Protein 5MWW (pdb70)

Solvent-accessible surface area: 5700 Å² total; per-residue (Å²): 112,92,168,67,59,182,121,87,115,50,36,63,29,26,3,50,85,47,6,25,114,44,0,104,166,67,29,4,0,7,92,109,44,0,42,96,108,4,92,92,50,165,34,111,87,110,70,9,80,126,7,44,107,86,0,38,135,74,43,3,130,32,22,51,106,154,94,53,105,109,25,95,157,131,198,221

Sequence (76 aa):
ADKQTHETELTFDQVKEQLTESGKKRGVLTYEEIAERMSSFEIESDQMDEYYEFLGEQGVELISENEETEDLEHHHADKQTHETELTFDQVKEQLTESGKKRGVLTYEEIAERMSSFEIESDQMDEYYEFLGEQGVELISENEETEDLEHHHADKQTHETELTFDQVKEQLTESGKKRGVLTYEEIAERMSSFEIESDQMDEYYEFLGEQGVELISENEETEDLEHHHADKQTHETELTFDQVKEQLTESGKKRGVLTYEEIAERMSSFEIESDQMDEYYEFLGEQGVELISENEETEDLEHHHADKQTHETELTFDQVKEQLTESGKKRGVLTYEEIAERMSSFEIESDQMDEYYEFLGEQGVELISENEETEDLEHHHADKQTHETELTFDQVKEQLTESGKKRGVLTYEEIAERMSSFEIESDQMDEYYEFLGEQGVELISENEETEDLEHHHADKQTHETELTFDQVKEQLTESGKKRGVLTYEEIAERMSSFEIESDQMDEYYEFLGEQGVELISENEETEDLEHHHADKQTHETELTFDQVKEQLTESGKKRGVLTYEEIAERMSSFEIESDQMDEYYEFLGEQGVELISENEETEDLEHHHADKQTHETELTFDQVKEQLTESGKKRGVLTYEEIAERMSSFEIESDQMDEYYEFLGEQGVELISENEETEDLEHHHADKQTHETELTFDQVKEQLTESGKKRGVLTYEEIAERMSSFEIESDQMDEYYEFLGEQGVELISENEETEDLEHHHADKQTHETELTFDQVKEQLTESGKKRGVLTYEEIAERMSSFEIESDQMDEYYEFLGEQGVELISENEETEDLEHHHADKQTHETELTFDQVKEQLTESGKKRGVLTYEEIAERMSSFEIESDQMDEYYEFLGEQGVELISENEETEDLEHHHADKQTHETELTFDQVKEQLTESGKKRGVLTYEEIAERMSSFEIESDQMDEYYEFLGEQGVELISENEETEDLEHHHADKQTHETELTFDQVKEQLTESGKKRGVLTYEEIAERMSSFEIESDQMDEYYEFLGEQGVELISENEETEDLEHHHADKQTHETELTFDQVKEQLTESGKKRGVLTYEEIAERMSSFEIESDQMDEYYEFLGEQGVELISENEETEDLEHHHADKQTHETELTFDQVKEQLTESGKKRGVLTYEEIAERMSSFEIESDQMDEYYEFLGEQGVELISENEETEDLEHHHADKQTHETELTFDQVKEQLTESGKKRGVLTYEEIAERMSSFEIESDQMDEYYEFLGEQGVELISENEETEDLEHHHADKQTHETELTFDQVKEQLTESGKKRGVLTYEEIAERMSSFEIESDQMDEYYEFLGEQGVELISENEETEDLEHHHADKQTHETELTFDQVKEQLTESGKKRGVLTYEEIAERMSSFEIESDQMDEYYEFLGEQGVELISENEETEDLEHHHADKQTHETELTFDQVKEQLTESGKKRGVLTYEEIAERMSSFEIESDQMDEYYEFLGEQGVELISENEETEDLEHHH

Foldseek 3Di:
DPFADPDPAGDPVVLLVVQLVVQVVQLEAELVVNVVNCVVDDDDVVNVVVSCVVSVVNGGHYDNVVDDPSPVVPPD

InterPro domains:
  IPR000943 RNA polymerase sigma-70 [PR00046] (162-175)
  IPR000943 RNA polymerase sigma-70 [PR00046] (186-194)
  IPR000943 RNA polymerase sigma-70 [PR00046] (310-322)
  IPR000943 RNA polymerase sigma-70 [PR00046] (331-346)
  IPR000943 RNA polymerase sigma-70 [PR00046] (346-357)
  IPR000943 RNA polymerase sigma-70 [PS00715] (162-175)
  IPR000943 RNA polymerase sigma-70 [PS00716] (331-357)
  IPR007127 RNA polymerase sigma factor 70, region 1.1 [PF03979] (14-83)
  IPR007624 RNA polymerase sigma-70 region 3 [PF04539] (217-293)
  IPR007627 RNA polymerase sigma-70 region 2 [PF04542] (138-208)
  IPR007630 RNA polymerase sigma-70 region 4 [PF04545] (306-359)
  IPR009042 RNA polymerase sigma-70 region 1.2 [PF00140] (100-133)
  IPR012760 RNA polymerase sigma factor RpoD, C-terminal [TIGR02393] (135-370)
  IPR013324 RNA polymerase sigma factor, region 3/4-like [SSF88659] (211-284)
  IPR013324 RNA polymerase sigma factor, region 3/4-like [SSF88659] (268-369)
  IPR013325 RNA polymerase sigma factor, region 2 [SSF88946] (99-208)
  IPR014284 RNA polymerase sigma-70-like domain [TIGR02937] (136-359)
  IPR028630 RNA polymerase sigma factor RpoD [MF_00963] (7-371)
  IPR036388 Winged helix-like DNA-binding domain superfamily [G3DSA:1.10.10.10] (211-287)
  IPR036388 Winged helix-like DNA-binding domain superfamily [G3DSA:1.10.10.10] (288-371)

Radius of gyration: 12.38 Å; Cα contacts (8 Å, |Δi|>4): 72; chains: 1; bounding box: 32×29×22 Å

Structure (mmCIF, N/CA/C/O backbone):
data_5MWW
#
_entry.id   5MWW
#
loop_
_atom_site.group_PDB
_atom_site.id
_atom_site.type_symbol
_atom_site.label_atom_id
_atom_site.label_alt_id
_atom_site.label_comp_id
_atom_site.label_asym_id
_atom_site.label_entity_id
_atom_site.label_seq_id
_atom_site.pdbx_PDB_ins_code
_atom_site.Cartn_x
_atom_site.Cartn_y
_atom_site.Cartn_z
_atom_site.occupancy
_atom_site.B_iso_or_equiv
_atom_site.auth_seq_id
_atom_site.auth_comp_id
_atom_site.auth_asym_id
_atom_site.auth_atom_id
_atom_site.pdbx_PDB_model_num
ATOM 1 N N . ALA A 1 1 ? -14.130 3.975 -6.288 1.00 0.00 1 ALA A N 1
ATOM 2 C CA . ALA A 1 1 ? -14.279 5.403 -6.552 1.00 0.00 1 ALA A CA 1
ATOM 3 C C . ALA A 1 1 ? -15.166 6.073 -5.482 1.00 0.00 1 ALA A C 1
ATOM 4 O O . ALA A 1 1 ? -15.737 7.154 -5.720 1.00 0.00 1 ALA A O 1
ATOM 13 N N . ASP A 1 2 ? -15.240 5.480 -4.294 1.00 0.00 2 ASP A N 1
ATOM 14 C CA . ASP A 1 2 ? -16.086 6.015 -3.226 1.00 0.00 2 ASP A CA 1
ATOM 15 C C . ASP A 1 2 ? -15.285 7.049 -2.483 1.00 0.00 2 ASP A C 1
ATOM 16 O O . ASP A 1 2 ? -14.421 6.703 -1.693 1.00 0.00 2 ASP A O 1
ATOM 25 N N . LYS A 1 3 ? -15.574 8.301 -2.785 1.00 0.00 3 LYS A N 1
ATOM 26 C CA . LYS A 1 3 ? -14.803 9.479 -2.355 1.00 0.00 3 LYS A CA 1
ATOM 27 C C . LYS A 1 3 ? -14.463 9.548 -0.863 1.00 0.00 3 LYS A C 1
ATOM 28 O O . LYS A 1 3 ? -15.182 9.037 -0.012 1.00 0.00 3 LYS A O 1
ATOM 47 N N . GLN A 1 4 ? -13.361 10.208 -0.576 1.00 0.00 4 GLN A N 1
ATOM 48 C CA . GLN A 1 4 ? -12.884 10.379 0.777 1.00 0.00 4 GLN A CA 1
ATOM 49 C C . GLN A 1 4 ? -13.562 11.625 1.365 1.00 0.00 4 GLN A C 1
ATOM 50 O O . GLN A 1 4 ? -14.261 12.346 0.636 1.00 0.00 4 GLN A O 1
ATOM 64 N N . THR A 1 5 ? -13.367 11.899 2.630 1.00 0.00 5 THR A N 1
ATOM 65 C CA . THR A 1 5 ? -13.984 13.057 3.212 1.00 0.00 5 THR A CA 1
ATOM 66 C C . THR A 1 5 ? -13.084 14.284 3.010 1.00 0.00 5 THR A C 1
ATOM 67 O O . THR A 1 5 ? -11.934 14.160 2.533 1.00 0.00 5 THR A O 1
ATOM 78 N N . HIS A 1 6 ? -13.572 15.448 3.392 1.00 0.00 6 HIS A N 1
ATOM 79 C CA . HIS A 1 6 ? -12.821 16.683 3.235 1.00 0.00 6 HIS A CA 1
ATOM 80 C C . HIS A 1 6 ? -11.678 16.737 4.266 1.00 0.00 6 HIS A C 1
ATOM 81 O O . HIS A 1 6 ? -10.649 17.383 4.046 1.00 0.00 6 HIS A O 1
ATOM 95 N N . GLU A 1 7 ? -11.841 15.995 5.354 1.00 0.00 7 GLU A N 1
ATOM 96 C CA . GLU A 1 7 ? -10.863 15.965 6.461 1.00 0.00 7 GLU A CA 1
ATOM 97 C C . GLU A 1 7 ? -9.697 15.044 6.118 1.00 0.00 7 GLU A C 1
ATOM 98 O O . GLU A 1 7 ? -8.831 14.774 6.956 1.00 0.00 7 GLU A O 1
ATOM 110 N N . THR A 1 8 ? -9.716 14.555 4.896 1.00 0.00 8 THR A N 1
ATOM 111 C CA . THR A 1 8 ? -8.712 13.663 4.345 1.00 0.00 8 THR A CA 1
ATOM 112 C C . THR A 1 8 ? -8.854 12.241 4.936 1.00 0.00 8 THR A C 1
ATOM 113 O O . THR A 1 8 ? -7.984 11.387 4.795 1.00 0.00 8 THR A O 1
ATOM 124 N N . GLU A 1 9 ? -9.985 11.990 5.548 1.00 0.00 9 GLU A N 1
ATOM 125 C CA . GLU A 1 9 ? -10.290 10.681 6.046 1.00 0.00 9 GLU A CA 1
ATOM 126 C C . GLU A 1 9 ? -10.839 9.895 4.900 1.00 0.00 9 GLU A C 1
ATOM 127 O O . GLU A 1 9 ? -11.840 10.273 4.286 1.00 0.00 9 GLU A O 1
ATOM 139 N N . LEU A 1 10 ? -10.188 8.845 4.576 1.00 0.00 10 LEU A N 1
ATOM 140 C CA . LEU A 1 10 ? -10.520 8.150 3.396 1.00 0.00 10 LEU A CA 1
ATOM 141 C C . LEU A 1 10 ? -11.349 6.949 3.715 1.00 0.00 10 LEU A C 1
ATOM 142 O O . LEU A 1 10 ? -11.542 6.597 4.885 1.00 0.00 10 LEU A O 1
ATOM 158 N N . THR A 1 11 ? -11.845 6.337 2.700 1.00 0.00 11 THR A N 1
ATOM 159 C CA . THR A 1 11 ? -12.602 5.149 2.846 1.00 0.00 11 THR A CA 1
ATOM 160 C C . THR A 1 11 ? -11.714 3.985 2.502 1.00 0.00 11 THR A C 1
ATOM 161 O O . THR A 1 11 ? -10.572 4.189 2.081 1.00 0.00 11 THR A O 1
ATOM 172 N N . PHE A 1 12 ? -12.222 2.784 2.664 1.00 0.00 12 PHE A N 1
ATOM 173 C CA . PHE A 1 12 ? -11.470 1.596 2.338 1.00 0.00 12 PHE A CA 1
ATOM 174 C C . PHE A 1 12 ? -11.085 1.616 0.871 1.00 0.00 12 PHE A C 1
ATOM 175 O O . PHE A 1 12 ? -9.972 1.295 0.469 1.00 0.00 12 PHE A O 1
ATOM 192 N N . ASP A 1 13 ? -12.031 2.113 0.123 1.00 0.00 13 ASP A N 1
ATOM 193 C CA . ASP A 1 13 ? -11.888 2.329 -1.286 1.00 0.00 13 ASP A CA 1
ATOM 194 C C . ASP A 1 13 ? -10.851 3.352 -1.600 1.00 0.00 13 ASP A C 1
ATOM 195 O O . ASP A 1 13 ? -10.021 3.151 -2.476 1.00 0.00 13 ASP A O 1
ATOM 204 N N . GLN A 1 14 ? -10.833 4.404 -0.825 1.00 0.00 14 GLN A N 1
ATOM 205 C CA . GLN A 1 14 ? -9.936 5.492 -1.090 1.00 0.00 14 GLN A CA 1
ATOM 206 C C . GLN A 1 14 ? -8.551 5.124 -0.709 1.00 0.00 14 GLN A C 1
ATOM 207 O O . GLN A 1 14 ? -7.585 5.550 -1.328 1.00 0.00 14 GLN A O 1
ATOM 221 N N . VAL A 1 15 ? -8.453 4.342 0.330 1.00 0.00 15 VAL A N 1
ATOM 222 C CA . VAL A 1 15 ? -7.190 3.919 0.814 1.00 0.00 15 VAL A CA 1
ATOM 223 C C . VAL A 1 15 ? -6.634 2.947 -0.177 1.00 0.00 15 VAL A C 1
ATOM 224 O O . VAL A 1 15 ? -5.444 2.967 -0.492 1.00 0.00 15 VAL A O 1
ATOM 237 N N . LYS A 1 16 ? -7.491 2.116 -0.690 1.00 0.00 16 LYS A N 1
ATOM 238 C CA . LYS A 1 16 ? -7.138 1.250 -1.757 1.00 0.00 16 LYS A CA 1
ATOM 239 C C . LYS A 1 16 ? -6.609 2.060 -2.907 1.00 0.00 16 LYS A C 1
ATOM 240 O O . LYS A 1 16 ? -5.538 1.787 -3.383 1.00 0.00 16 LYS A O 1
ATOM 259 N N . GLU A 1 17 ? -7.324 3.091 -3.297 1.00 0.00 17 GLU A N 1
ATOM 260 C CA . GLU A 1 17 ? -6.859 3.943 -4.361 1.00 0.00 17 GLU A CA 1
ATOM 261 C C . GLU A 1 17 ? -5.531 4.658 -4.036 1.00 0.00 17 GLU A C 1
ATOM 262 O O . GLU A 1 17 ? -4.746 4.915 -4.958 1.00 0.00 17 GLU A O 1
ATOM 274 N N . GLN A 1 18 ? -5.241 4.941 -2.726 1.00 0.00 18 GLN A N 1
ATOM 275 C CA . GLN A 1 18 ? -4.008 5.642 -2.380 1.00 0.00 18 GLN A CA 1
ATOM 276 C C . GLN A 1 18 ? -2.858 4.724 -2.612 1.00 0.00 18 GLN A C 1
ATOM 277 O O . GLN A 1 18 ? -1.930 5.022 -3.357 1.00 0.00 18 GLN A O 1
ATOM 291 N N . LEU A 1 19 ? -2.986 3.580 -2.026 1.00 0.00 19 LEU A N 1
ATOM 292 C CA . LEU A 1 19 ? -2.011 2.562 -2.042 1.00 0.00 19 LEU A CA 1
ATOM 293 C C . LEU A 1 19 ? -1.790 2.033 -3.436 1.00 0.00 19 LEU A C 1
ATOM 294 O O . LEU A 1 19 ? -0.665 1.724 -3.819 1.00 0.00 19 LEU A O 1
ATOM 310 N N . THR A 1 20 ? -2.860 1.987 -4.195 1.00 0.00 20 THR A N 1
ATOM 311 C CA . THR A 1 20 ? -2.790 1.598 -5.564 1.00 0.00 20 THR A CA 1
ATOM 312 C C . THR A 1 20 ? -1.873 2.529 -6.319 1.00 0.00 20 THR A C 1
ATOM 313 O O . THR A 1 20 ? -0.895 2.081 -6.891 1.00 0.00 20 THR A O 1
ATOM 324 N N . GLU A 1 21 ? -2.114 3.815 -6.191 1.00 0.00 21 GLU A N 1
ATOM 325 C CA . GLU A 1 21 ? -1.375 4.815 -6.938 1.00 0.00 21 GLU A CA 1
ATOM 326 C C . GLU A 1 21 ? 0.094 4.795 -6.545 1.00 0.00 21 GLU A C 1
ATOM 327 O O . GLU A 1 21 ? 0.987 4.835 -7.397 1.00 0.00 21 GLU A O 1
ATOM 339 N N . SER A 1 22 ? 0.317 4.680 -5.255 1.00 0.00 22 SER A N 1
ATOM 340 C CA . SER A 1 22 ? 1.657 4.636 -4.704 1.00 0.00 22 SER A CA 1
ATOM 341 C C . SER A 1 22 ? 2.417 3.433 -5.267 1.00 0.00 22 SER A C 1
ATOM 342 O O . SER A 1 22 ? 3.531 3.572 -5.787 1.00 0.00 22 SER A O 1
ATOM 350 N N . GLY A 1 23 ? 1.779 2.272 -5.231 1.00 0.00 23 GLY A N 1
ATOM 351 C CA . GLY A 1 23 ? 2.370 1.061 -5.738 1.00 0.00 23 GLY A CA 1
ATOM 352 C C . GLY A 1 23 ? 2.629 1.136 -7.224 1.00 0.00 23 GLY A C 1
ATOM 353 O O . GLY A 1 23 ? 3.607 0.614 -7.706 1.00 0.00 23 GLY A O 1
ATOM 357 N N . LYS A 1 24 ? 1.732 1.797 -7.926 1.00 0.00 24 LYS A N 1
ATOM 358 C CA . LYS A 1 24 ? 1.849 1.994 -9.372 1.00 0.00 24 LYS A CA 1
ATOM 359 C C . LYS A 1 24 ? 3.054 2.858 -9.736 1.00 0.00 24 LYS A C 1
ATOM 360 O O . LYS A 1 24 ? 3.677 2.665 -10.779 1.00 0.00 24 LYS A O 1
ATOM 379 N N . LYS A 1 25 ? 3.383 3.807 -8.881 1.00 0.00 25 LYS A N 1
ATOM 380 C CA . LYS A 1 25 ? 4.528 4.678 -9.086 1.00 0.00 25 LYS A CA 1
ATOM 381 C C . LYS A 1 25 ? 5.821 3.948 -8.798 1.00 0.00 25 LYS A C 1
ATOM 382 O O . LYS A 1 25 ? 6.818 4.090 -9.510 1.00 0.00 25 LYS A O 1
ATOM 401 N N . ARG A 1 26 ? 5.789 3.171 -7.755 1.00 0.00 26 ARG A N 1
ATOM 402 C CA . ARG A 1 26 ? 6.979 2.498 -7.258 1.00 0.00 26 ARG A CA 1
ATOM 403 C C . ARG A 1 26 ? 7.267 1.211 -7.999 1.00 0.00 26 ARG A C 1
ATOM 404 O O . ARG A 1 26 ? 8.399 0.930 -8.395 1.00 0.00 26 ARG A O 1
ATOM 425 N N . GLY A 1 27 ? 6.214 0.439 -8.162 1.00 0.00 27 GLY A N 1
ATOM 426 C CA . GLY A 1 27 ? 6.286 -0.866 -8.734 1.00 0.00 27 GLY A CA 1
ATOM 427 C C . GLY A 1 27 ? 6.297 -1.880 -7.628 1.00 0.00 27 GLY A C 1
ATOM 428 O O . GLY A 1 27 ? 6.499 -3.083 -7.852 1.00 0.00 27 GLY A O 1
ATOM 432 N N . VAL A 1 28 ? 6.035 -1.398 -6.420 1.00 0.00 28 VAL A N 1
ATOM 433 C CA . VAL A 1 28 ? 6.136 -2.210 -5.253 1.00 0.00 28 VAL A CA 1
ATOM 434 C C . VAL A 1 28 ? 5.438 -1.553 -4.077 1.00 0.00 28 VAL A C 1
ATOM 435 O O . VAL A 1 28 ? 5.214 -0.338 -4.078 1.00 0.00 28 VAL A O 1
ATOM 448 N N . LEU A 1 29 ? 5.061 -2.377 -3.128 1.00 0.00 29 LEU A N 1
ATOM 449 C CA . LEU A 1 29 ? 4.490 -1.978 -1.868 1.00 0.00 29 LEU A CA 1
ATOM 450 C C . LEU A 1 29 ? 4.800 -3.045 -0.836 1.00 0.00 29 LEU A C 1
ATOM 451 O O . LEU A 1 29 ? 4.669 -4.223 -1.129 1.00 0.00 29 LEU A O 1
ATOM 467 N N . THR A 1 30 ? 5.266 -2.652 0.315 1.00 0.00 30 THR A N 1
ATOM 468 C CA . THR A 1 30 ? 5.422 -3.579 1.416 1.00 0.00 30 THR A CA 1
ATOM 469 C C . THR A 1 30 ? 4.038 -3.922 2.008 1.00 0.00 30 THR A C 1
ATOM 470 O O . THR A 1 30 ? 3.145 -3.069 2.036 1.00 0.00 30 THR A O 1
ATOM 481 N N . TYR A 1 31 ? 3.867 -5.150 2.476 1.00 0.00 31 TYR A N 1
ATOM 482 C CA . TYR A 1 31 ? 2.582 -5.595 3.041 1.00 0.00 31 TYR A CA 1
ATOM 483 C C . TYR A 1 31 ? 2.141 -4.756 4.211 1.00 0.00 31 TYR A C 1
ATOM 484 O O . TYR A 1 31 ? 0.961 -4.419 4.329 1.00 0.00 31 TYR A O 1
ATOM 502 N N . GLU A 1 32 ? 3.070 -4.376 5.051 1.00 0.00 32 GLU A N 1
ATOM 503 C CA . GLU A 1 32 ? 2.687 -3.707 6.253 1.00 0.00 32 GLU A CA 1
ATOM 504 C C . GLU A 1 32 ? 2.332 -2.233 6.027 1.00 0.00 32 GLU A C 1
ATOM 505 O O . GLU A 1 32 ? 1.541 -1.676 6.773 1.00 0.00 32 GLU A O 1
ATOM 517 N N . GLU A 1 33 ? 2.823 -1.620 4.945 1.00 0.00 33 GLU A N 1
ATOM 518 C CA . GLU A 1 33 ? 2.442 -0.236 4.680 1.00 0.00 33 GLU A CA 1
ATOM 519 C C . GLU A 1 33 ? 1.032 -0.241 4.104 1.00 0.00 33 GLU A C 1
ATOM 520 O O . GLU A 1 33 ? 0.276 0.727 4.219 1.00 0.00 33 GLU A O 1
ATOM 532 N N . ILE A 1 34 ? 0.687 -1.368 3.502 1.00 0.00 34 ILE A N 1
ATOM 533 C CA . ILE A 1 34 ? -0.627 -1.598 2.985 1.00 0.00 34 ILE A CA 1
ATOM 534 C C . ILE A 1 34 ? -1.588 -1.831 4.138 1.00 0.00 34 ILE A C 1
ATOM 535 O O . ILE A 1 34 ? -2.667 -1.238 4.194 1.00 0.00 34 ILE A O 1
ATOM 551 N N . ALA A 1 35 ? -1.154 -2.637 5.128 1.00 0.00 35 ALA A N 1
ATOM 552 C CA . ALA A 1 35 ? -1.932 -2.994 6.298 1.00 0.00 35 ALA A CA 1
ATOM 553 C C . ALA A 1 35 ? -2.133 -1.797 7.198 1.00 0.00 35 ALA A C 1
ATOM 554 O O . ALA A 1 35 ? -3.156 -1.665 7.872 1.00 0.00 35 ALA A O 1
ATOM 561 N N . GLU A 1 36 ? -1.144 -0.923 7.163 1.00 0.00 36 GLU A N 1
ATOM 562 C CA . GLU A 1 36 ? -1.036 0.262 7.984 1.00 0.00 36 GLU A CA 1
ATOM 563 C C . GLU A 1 36 ? -2.236 1.146 7.797 1.00 0.00 36 GLU A C 1
ATOM 564 O O . GLU A 1 36 ? -2.915 1.506 8.747 1.00 0.00 36 GLU A O 1
ATOM 576 N N . ARG A 1 37 ? -2.508 1.464 6.559 1.00 0.00 37 ARG A N 1
ATOM 577 C CA . ARG A 1 37 ? -3.587 2.351 6.205 1.00 0.00 37 ARG A CA 1
ATOM 578 C C . ARG A 1 37 ? -4.940 1.664 6.396 1.00 0.00 37 ARG A C 1
ATOM 579 O O . ARG A 1 37 ? -5.940 2.299 6.699 1.00 0.00 37 ARG A O 1
ATOM 600 N N . MET A 1 38 ? -4.942 0.343 6.296 1.00 0.00 38 MET A N 1
ATOM 601 C CA . MET A 1 38 ? -6.178 -0.430 6.419 1.00 0.00 38 MET A CA 1
ATOM 602 C C . MET A 1 38 ? -6.524 -0.670 7.870 1.00 0.00 38 MET A C 1
ATOM 603 O O . MET A 1 38 ? -7.568 -1.220 8.184 1.00 0.00 38 MET A O 1
ATOM 617 N N . SER A 1 39 ? -5.661 -0.209 8.752 1.00 0.00 39 SER A N 1
ATOM 618 C CA . SER A 1 39 ? -5.842 -0.347 10.181 1.00 0.00 39 SER A CA 1
ATOM 619 C C . SER A 1 39 ? -6.943 0.628 10.652 1.00 0.00 39 SER A C 1
ATOM 620 O O . SER A 1 39 ? -7.447 0.550 11.775 1.00 0.00 39 SER A O 1
ATOM 628 N N . SER A 1 40 ? -7.321 1.548 9.764 1.00 0.00 40 SER A N 1
ATOM 629 C CA . SER A 1 40 ? -8.410 2.450 10.023 1.00 0.00 40 SER A CA 1
ATOM 630 C C . SER A 1 40 ? -9.739 1.697 9.882 1.00 0.00 40 SER A C 1
ATOM 631 O O . SER A 1 40 ? -10.780 2.101 10.422 1.00 0.00 40 SER A O 1
ATOM 639 N N . PHE A 1 41 ? -9.682 0.610 9.149 1.00 0.00 41 PHE A N 1
ATOM 640 C CA . PHE A 1 41 ? -10.818 -0.247 8.895 1.00 0.00 41 PHE A CA 1
ATOM 641 C C . PHE A 1 41 ? -10.560 -1.582 9.557 1.00 0.00 41 PHE A C 1
ATOM 642 O O . PHE A 1 41 ? -9.569 -1.739 10.273 1.00 0.00 41 PHE A O 1
ATOM 659 N N . GLU A 1 42 ? -11.422 -2.527 9.332 1.00 0.00 42 GLU A N 1
ATOM 660 C CA . GLU A 1 42 ? -11.221 -3.858 9.838 1.00 0.00 42 GLU A CA 1
ATOM 661 C C . GLU A 1 42 ? -11.049 -4.796 8.666 1.00 0.00 42 GLU A C 1
ATOM 662 O O . GLU A 1 42 ? -12.022 -5.338 8.136 1.00 0.00 42 GLU A O 1
ATOM 674 N N . ILE A 1 43 ? -9.835 -4.926 8.210 1.00 0.00 43 ILE A N 1
ATOM 675 C CA . ILE A 1 43 ? -9.552 -5.705 7.043 1.00 0.00 43 ILE A CA 1
ATOM 676 C C . ILE A 1 43 ? -8.688 -6.893 7.398 1.00 0.00 43 ILE A C 1
ATOM 677 O O . ILE A 1 43 ? -7.553 -6.746 7.851 1.00 0.00 43 ILE A O 1
ATOM 693 N N . GLU A 1 44 ? -9.237 -8.040 7.193 1.00 0.00 44 GLU A N 1
ATOM 694 C CA . GLU A 1 44 ? -8.563 -9.300 7.414 1.00 0.00 44 GLU A CA 1
ATOM 695 C C . GLU A 1 44 ? -7.605 -9.608 6.284 1.00 0.00 44 GLU A C 1
ATOM 696 O O . GLU A 1 44 ? -7.685 -9.011 5.196 1.00 0.00 44 GLU A O 1
ATOM 708 N N . SER A 1 45 ? -6.744 -10.556 6.535 1.00 0.00 45 SER A N 1
ATOM 709 C CA . SER A 1 45 ? -5.766 -11.033 5.596 1.00 0.00 45 SER A CA 1
ATOM 710 C C . SER A 1 45 ? -6.438 -11.559 4.317 1.00 0.00 45 SER A C 1
ATOM 711 O O . SER A 1 45 ? -5.933 -11.363 3.220 1.00 0.00 45 SER A O 1
ATOM 719 N N . ASP A 1 46 ? -7.601 -12.180 4.482 1.00 0.00 46 ASP A N 1
ATOM 720 C CA . ASP A 1 46 ? -8.420 -12.678 3.366 1.00 0.00 46 ASP A CA 1
ATOM 721 C C . ASP A 1 46 ? -8.788 -11.551 2.424 1.00 0.00 46 ASP A C 1
ATOM 722 O O . ASP A 1 46 ? -8.687 -11.676 1.204 1.00 0.00 46 ASP A O 1
ATOM 731 N N . GLN A 1 47 ? -9.201 -10.445 3.000 1.00 0.00 47 GLN A N 1
ATOM 732 C CA . GLN A 1 47 ? -9.638 -9.288 2.240 1.00 0.00 47 GLN A CA 1
ATOM 733 C C . GLN A 1 47 ? -8.417 -8.611 1.648 1.00 0.00 47 GLN A C 1
ATOM 734 O O . GLN A 1 47 ? -8.437 -8.130 0.517 1.00 0.00 47 GLN A O 1
ATOM 748 N N . MET A 1 48 ? -7.347 -8.581 2.440 1.00 0.00 48 MET A N 1
ATOM 749 C CA . MET A 1 48 ? -6.072 -8.044 2.001 1.00 0.00 48 MET A CA 1
ATOM 750 C C . MET A 1 48 ? -5.563 -8.783 0.769 1.00 0.00 48 MET A C 1
ATOM 751 O O . MET A 1 48 ? -5.084 -8.162 -0.152 1.00 0.00 48 MET A O 1
ATOM 765 N N . ASP A 1 49 ? -5.695 -10.109 0.779 1.00 0.00 49 ASP A N 1
ATOM 766 C CA . ASP A 1 49 ? -5.301 -11.004 -0.348 1.00 0.00 49 ASP A CA 1
ATOM 767 C C . ASP A 1 49 ? -5.953 -10.556 -1.632 1.00 0.00 49 ASP A C 1
ATOM 768 O O . ASP A 1 49 ? -5.299 -10.444 -2.668 1.00 0.00 49 ASP A O 1
ATOM 777 N N . GLU A 1 50 ? -7.240 -10.263 -1.544 1.00 0.00 50 GLU A N 1
ATOM 778 C CA . GLU A 1 50 ? -8.007 -9.768 -2.673 1.00 0.00 50 GLU A CA 1
ATOM 779 C C . GLU A 1 50 ? -7.401 -8.465 -3.197 1.00 0.00 50 GLU A C 1
ATOM 780 O O . GLU A 1 50 ? -7.316 -8.243 -4.405 1.00 0.00 50 GLU A O 1
ATOM 792 N N . TYR A 1 51 ? -6.992 -7.599 -2.282 1.00 0.00 51 TYR A N 1
ATOM 793 C CA . TYR A 1 51 ? -6.343 -6.360 -2.655 1.00 0.00 51 TYR A CA 1
ATOM 794 C C . TYR A 1 51 ? -4.944 -6.640 -3.219 1.00 0.00 51 TYR A C 1
ATOM 795 O O . TYR A 1 51 ? -4.520 -5.979 -4.163 1.00 0.00 51 TYR A O 1
ATOM 813 N N . TYR A 1 52 ? -4.226 -7.602 -2.655 1.00 0.00 52 TYR A N 1
ATOM 814 C CA . TYR A 1 52 ? -2.879 -7.942 -3.110 1.00 0.00 52 TYR A CA 1
ATOM 815 C C . TYR A 1 52 ? -2.909 -8.432 -4.531 1.00 0.00 52 TYR A C 1
ATOM 816 O O . TYR A 1 52 ? -2.077 -8.055 -5.356 1.00 0.00 52 TYR A O 1
ATOM 834 N N . GLU A 1 53 ? -3.916 -9.243 -4.821 1.00 0.00 53 GLU A N 1
ATOM 835 C CA . GLU A 1 53 ? -4.150 -9.776 -6.135 1.00 0.00 53 GLU A CA 1
ATOM 836 C C . GLU A 1 53 ? -4.432 -8.629 -7.089 1.00 0.00 53 GLU A C 1
ATOM 837 O O . GLU A 1 53 ? -3.852 -8.554 -8.176 1.00 0.00 53 GLU A O 1
ATOM 849 N N . PHE A 1 54 ? -5.294 -7.717 -6.642 1.00 0.00 54 PHE A N 1
ATOM 850 C CA . PHE A 1 54 ? -5.643 -6.536 -7.382 1.00 0.00 54 PHE A CA 1
ATOM 851 C C . PHE A 1 54 ? -4.387 -5.749 -7.752 1.00 0.00 54 PHE A C 1
ATOM 852 O O . PHE A 1 54 ? -4.146 -5.471 -8.926 1.00 0.00 54 PHE A O 1
ATOM 869 N N . LEU A 1 55 ? -3.591 -5.426 -6.745 1.00 0.00 55 LEU A N 1
ATOM 870 C CA . LEU A 1 55 ? -2.357 -4.673 -6.914 1.00 0.00 55 LEU A CA 1
ATOM 871 C C . LEU A 1 55 ? -1.400 -5.353 -7.882 1.00 0.00 55 LEU A C 1
ATOM 872 O O . LEU A 1 55 ? -0.822 -4.706 -8.775 1.00 0.00 55 LEU A O 1
ATOM 888 N N . GLY A 1 56 ? -1.265 -6.660 -7.691 1.00 0.00 56 GLY A N 1
ATOM 889 C CA . GLY A 1 56 ? -0.420 -7.468 -8.548 1.00 0.00 56 GLY A CA 1
ATOM 890 C C . GLY A 1 56 ? -0.846 -7.368 -9.987 1.00 0.00 56 GLY A C 1
ATOM 891 O O . GLY A 1 56 ? -0.006 -7.208 -10.878 1.00 0.00 56 GLY A O 1
ATOM 895 N N . GLU A 1 57 ? -2.144 -7.411 -10.211 1.00 0.00 57 GLU A N 1
ATOM 896 C CA . GLU A 1 57 ? -2.692 -7.313 -11.521 1.00 0.00 57 GLU A CA 1
ATOM 897 C C . GLU A 1 57 ? -2.505 -5.952 -12.167 1.00 0.00 57 GLU A C 1
ATOM 898 O O . GLU A 1 57 ? -2.433 -5.846 -13.393 1.00 0.00 57 GLU A O 1
ATOM 910 N N . GLN A 1 58 ? -2.445 -4.898 -11.353 1.00 0.00 58 GLN A N 1
ATOM 911 C CA . GLN A 1 58 ? -2.286 -3.544 -11.872 1.00 0.00 58 GLN A CA 1
ATOM 912 C C . GLN A 1 58 ? -0.821 -3.304 -12.210 1.00 0.00 58 GLN A C 1
ATOM 913 O O . GLN A 1 58 ? -0.507 -2.690 -13.215 1.00 0.00 58 GLN A O 1
ATOM 927 N N . GLY A 1 59 ? 0.049 -3.714 -11.335 1.00 0.00 59 GLY A N 1
ATOM 928 C CA . GLY A 1 59 ? 1.467 -3.641 -11.612 1.00 0.00 59 GLY A CA 1
ATOM 929 C C . GLY A 1 59 ? 2.262 -3.286 -10.391 1.00 0.00 59 GLY A C 1
ATOM 930 O O . GLY A 1 59 ? 3.142 -2.430 -10.438 1.00 0.00 59 GLY A O 1
ATOM 934 N N . VAL A 1 60 ? 1.943 -3.928 -9.290 1.00 0.00 60 VAL A N 1
ATOM 935 C CA . VAL A 1 60 ? 2.600 -3.665 -8.033 1.00 0.00 60 VAL A CA 1
ATOM 936 C C . VAL A 1 60 ? 3.009 -4.981 -7.412 1.00 0.00 60 VAL A C 1
ATOM 937 O O . VAL A 1 60 ? 2.181 -5.874 -7.250 1.00 0.00 60 VAL A O 1
ATOM 950 N N . GLU A 1 61 ? 4.265 -5.110 -7.099 1.00 0.00 61 GLU A N 1
ATOM 951 C CA . GLU A 1 61 ? 4.739 -6.273 -6.399 1.00 0.00 61 GLU A CA 1
ATOM 952 C C . GLU A 1 61 ? 4.673 -6.010 -4.922 1.00 0.00 61 GLU A C 1
ATOM 953 O O . GLU A 1 61 ? 5.067 -4.939 -4.466 1.00 0.00 61 GLU A O 1
ATOM 965 N N . LEU A 1 62 ? 4.132 -6.919 -4.178 1.00 0.00 62 LEU A N 1
ATOM 966 C CA . LEU A 1 62 ? 4.057 -6.723 -2.771 1.00 0.00 62 LEU A CA 1
ATOM 967 C C . LEU A 1 62 ? 5.208 -7.427 -2.070 1.00 0.00 62 LEU A C 1
ATOM 968 O O . LEU A 1 62 ? 5.262 -8.664 -2.036 1.00 0.00 62 LEU A O 1
ATOM 984 N N . ILE A 1 63 ? 6.139 -6.648 -1.557 1.00 0.00 63 ILE A N 1
ATOM 985 C CA . ILE A 1 63 ? 7.242 -7.187 -0.774 1.00 0.00 63 ILE A CA 1
ATOM 986 C C . ILE A 1 63 ? 6.850 -7.204 0.688 1.00 0.00 63 ILE A C 1
ATOM 987 O O . ILE A 1 63 ? 5.788 -6.695 1.046 1.00 0.00 63 ILE A O 1
ATOM 1003 N N . SER A 1 64 ? 7.681 -7.762 1.527 1.00 0.00 64 SER A N 1
ATOM 1004 C CA . SER A 1 64 ? 7.352 -7.865 2.918 1.00 0.00 64 SER A CA 1
ATOM 1005 C C . SER A 1 64 ? 7.472 -6.500 3.625 1.00 0.00 64 SER A C 1
ATOM 1006 O O . SER A 1 64 ? 6.480 -5.781 3.785 1.00 0.00 64 SER A O 1
ATOM 1014 N N . GLU A 1 65 ? 8.685 -6.172 3.991 1.00 0.00 65 GLU A N 1
ATOM 1015 C CA . GLU A 1 65 ? 9.103 -4.908 4.635 1.00 0.00 65 GLU A CA 1
ATOM 1016 C C . GLU A 1 65 ? 10.508 -5.122 5.130 1.00 0.00 65 GLU A C 1
ATOM 1017 O O . GLU A 1 65 ? 11.324 -4.220 5.154 1.00 0.00 65 GLU A O 1
ATOM 1029 N N . ASN A 1 66 ? 10.789 -6.374 5.489 1.00 0.00 66 ASN A N 1
ATOM 1030 C CA . ASN A 1 66 ? 12.136 -6.831 5.905 1.00 0.00 66 ASN A CA 1
ATOM 1031 C C . ASN A 1 66 ? 13.099 -6.804 4.702 1.00 0.00 66 ASN A C 1
ATOM 1032 O O . ASN A 1 66 ? 14.292 -7.045 4.814 1.00 0.00 66 ASN A O 1
ATOM 1043 N N . GLU A 1 67 ? 12.551 -6.466 3.576 1.00 0.00 67 GLU A N 1
ATOM 1044 C CA . GLU A 1 67 ? 13.246 -6.340 2.352 1.00 0.00 67 GLU A CA 1
ATOM 1045 C C . GLU A 1 67 ? 12.678 -5.131 1.687 1.00 0.00 67 GLU A C 1
ATOM 1046 O O . GLU A 1 67 ? 11.486 -4.826 1.904 1.00 0.00 67 GLU A O 1
ATOM 1058 N N . GLU A 1 68 ? 13.510 -4.453 0.955 1.00 0.00 68 GLU A N 1
ATOM 1059 C CA . GLU A 1 68 ? 13.161 -3.277 0.143 1.00 0.00 68 GLU A CA 1
ATOM 1060 C C . GLU A 1 68 ? 14.419 -2.531 -0.214 1.00 0.00 68 GLU A C 1
ATOM 1061 O O . GLU A 1 68 ? 15.182 -2.151 0.676 1.00 0.00 68 GLU A O 1
ATOM 1073 N N . THR A 1 69 ? 14.635 -2.336 -1.478 1.00 0.00 69 THR A N 1
ATOM 1074 C CA . THR A 1 69 ? 15.769 -1.536 -1.954 1.00 0.00 69 THR A CA 1
ATOM 1075 C C . THR A 1 69 ? 15.717 -1.264 -3.467 1.00 0.00 69 THR A C 1
ATOM 1076 O O . THR A 1 69 ? 16.404 -0.378 -3.979 1.00 0.00 69 THR A O 1
ATOM 1087 N N . GLU A 1 70 ? 14.848 -1.954 -4.145 1.00 0.00 70 GLU A N 1
ATOM 1088 C CA . GLU A 1 70 ? 14.627 -1.783 -5.585 1.00 0.00 70 GLU A CA 1
ATOM 1089 C C . GLU A 1 70 ? 14.055 -0.395 -5.878 1.00 0.00 70 GLU A C 1
ATOM 1090 O O . GLU A 1 70 ? 14.210 0.163 -6.970 1.00 0.00 70 GLU A O 1
ATOM 1102 N N . ASP A 1 71 ? 13.398 0.144 -4.891 1.00 0.00 71 ASP A N 1
ATOM 1103 C CA . ASP A 1 71 ? 12.715 1.406 -5.013 1.00 0.00 71 ASP A CA 1
ATOM 1104 C C . ASP A 1 71 ? 13.379 2.469 -4.146 1.00 0.00 71 ASP A C 1
ATOM 1105 O O . ASP A 1 71 ? 13.026 3.653 -4.175 1.00 0.00 71 ASP A O 1
ATOM 1114 N N . LEU A 1 72 ? 14.413 2.073 -3.452 1.00 0.00 72 LEU A N 1
ATOM 1115 C CA . LEU A 1 72 ? 15.066 2.982 -2.530 1.00 0.00 72 LEU A CA 1
ATOM 1116 C C . LEU A 1 72 ? 16.087 3.860 -3.204 1.00 0.00 72 LEU A C 1
ATOM 1117 O O . LEU A 1 72 ? 17.293 3.660 -3.094 1.00 0.00 72 LEU A O 1
ATOM 1133 N N . GLU A 1 73 ? 15.577 4.763 -3.990 1.00 0.00 73 GLU A N 1
ATOM 1134 C CA . GLU A 1 73 ? 16.358 5.793 -4.621 1.00 0.00 73 GLU A CA 1
ATOM 1135 C C . GLU A 1 73 ? 15.670 7.108 -4.360 1.00 0.00 73 GLU A C 1
ATOM 1136 O O . GLU A 1 73 ? 16.048 8.148 -4.883 1.00 0.00 73 GLU A O 1
ATOM 1148 N N . HIS A 1 74 ? 14.648 7.035 -3.549 1.00 0.00 74 HIS A N 1
ATOM 1149 C CA . HIS A 1 74 ? 13.841 8.165 -3.206 1.00 0.00 74 HIS A CA 1
ATOM 1150 C C . HIS A 1 74 ? 13.855 8.339 -1.717 1.00 0.00 74 HIS A C 1
ATOM 1151 O O . HIS A 1 74 ? 13.784 7.354 -0.974 1.00 0.00 74 HIS A O 1
ATOM 1165 N N . HIS A 1 75 ? 13.998 9.560 -1.281 1.00 0.00 75 HIS A N 1
ATOM 1166 C CA . HIS A 1 75 ? 13.851 9.879 0.117 1.00 0.00 75 HIS A CA 1
ATOM 1167 C C . HIS A 1 75 ? 12.356 9.943 0.348 1.00 0.00 75 HIS A C 1
ATOM 1168 O O . HIS A 1 75 ? 11.816 9.341 1.277 1.00 0.00 75 HIS A O 1
ATOM 1182 N N . HIS A 1 76 ? 11.721 10.647 -0.577 1.00 0.00 76 HIS A N 1
ATOM 1183 C CA . HIS A 1 76 ? 10.300 10.808 -0.722 1.00 0.00 76 HIS A CA 1
ATOM 1184 C C . HIS A 1 76 ? 10.150 11.902 -1.755 1.00 0.00 76 HIS A C 1
ATOM 1185 O O . HIS A 1 76 ? 9.974 13.070 -1.378 1.00 0.00 76 HIS A O 1
ATOM 1200 N N . ALA A 1 1 ? -4.970 9.637 -4.925 1.00 0.00 1 ALA A N 2
ATOM 1201 C CA . ALA A 1 1 ? -5.890 8.552 -5.236 1.00 0.00 1 ALA A CA 2
ATOM 1202 C C . ALA A 1 1 ? -6.719 8.981 -6.429 1.00 0.00 1 ALA A C 2
ATOM 1203 O O . ALA A 1 1 ? -6.514 10.083 -6.940 1.00 0.00 1 ALA A O 2
ATOM 1212 N N . ASP A 1 2 ? -7.654 8.161 -6.861 1.00 0.00 2 ASP A N 2
ATOM 1213 C CA . ASP A 1 2 ? -8.420 8.465 -8.065 1.00 0.00 2 ASP A CA 2
ATOM 1214 C C . ASP A 1 2 ? -9.615 9.338 -7.744 1.00 0.00 2 ASP A C 2
ATOM 1215 O O . ASP A 1 2 ? -9.851 10.355 -8.393 1.00 0.00 2 ASP A O 2
ATOM 1224 N N . LYS A 1 3 ? -10.346 8.961 -6.742 1.00 0.00 3 LYS A N 2
ATOM 1225 C CA . LYS A 1 3 ? -11.530 9.693 -6.357 1.00 0.00 3 LYS A CA 2
ATOM 1226 C C . LYS A 1 3 ? -11.284 10.531 -5.107 1.00 0.00 3 LYS A C 2
ATOM 1227 O O . LYS A 1 3 ? -11.865 11.607 -4.949 1.00 0.00 3 LYS A O 2
ATOM 1246 N N . GLN A 1 4 ? -10.418 10.055 -4.239 1.00 0.00 4 GLN A N 2
ATOM 1247 C CA . GLN A 1 4 ? -10.111 10.765 -3.007 1.00 0.00 4 GLN A CA 2
ATOM 1248 C C . GLN A 1 4 ? -8.772 11.485 -3.156 1.00 0.00 4 GLN A C 2
ATOM 1249 O O . GLN A 1 4 ? -7.875 10.984 -3.849 1.00 0.00 4 GLN A O 2
ATOM 1263 N N . THR A 1 5 ? -8.631 12.642 -2.553 1.00 0.00 5 THR A N 2
ATOM 1264 C CA . THR A 1 5 ? -7.355 13.295 -2.500 1.00 0.00 5 THR A CA 2
ATOM 1265 C C . THR A 1 5 ? -6.412 12.497 -1.588 1.00 0.00 5 THR A C 2
ATOM 1266 O O . THR A 1 5 ? -6.854 11.898 -0.588 1.00 0.00 5 THR A O 2
ATOM 1277 N N . HIS A 1 6 ? -5.151 12.418 -1.952 1.00 0.00 6 HIS A N 2
ATOM 1278 C CA . HIS A 1 6 ? -4.215 11.655 -1.174 1.00 0.00 6 HIS A CA 2
ATOM 1279 C C . HIS A 1 6 ? -3.872 12.445 0.091 1.00 0.00 6 HIS A C 2
ATOM 1280 O O . HIS A 1 6 ? -3.451 13.602 0.010 1.00 0.00 6 HIS A O 2
ATOM 1294 N N . GLU A 1 7 ? -4.079 11.803 1.238 1.00 0.00 7 GLU A N 2
ATOM 1295 C CA . GLU A 1 7 ? -3.903 12.382 2.574 1.00 0.00 7 GLU A CA 2
ATOM 1296 C C . GLU A 1 7 ? -5.057 13.319 2.904 1.00 0.00 7 GLU A C 2
ATOM 1297 O O . GLU A 1 7 ? -4.990 14.538 2.727 1.00 0.00 7 GLU A O 2
ATOM 1309 N N . THR A 1 8 ? -6.140 12.695 3.280 1.00 0.00 8 THR A N 2
ATOM 1310 C CA . THR A 1 8 ? -7.407 13.271 3.629 1.00 0.00 8 THR A CA 2
ATOM 1311 C C . THR A 1 8 ? -8.092 12.100 4.349 1.00 0.00 8 THR A C 2
ATOM 1312 O O . THR A 1 8 ? -7.481 11.033 4.409 1.00 0.00 8 THR A O 2
ATOM 1323 N N . GLU A 1 9 ? -9.253 12.260 4.933 1.00 0.00 9 GLU A N 2
ATOM 1324 C CA . GLU A 1 9 ? -9.953 11.096 5.468 1.00 0.00 9 GLU A CA 2
ATOM 1325 C C . GLU A 1 9 ? -10.532 10.317 4.294 1.00 0.00 9 GLU A C 2
ATOM 1326 O O . GLU A 1 9 ? -11.101 10.914 3.379 1.00 0.00 9 GLU A O 2
ATOM 1338 N N . LEU A 1 10 ? -10.356 9.018 4.275 1.00 0.00 10 LEU A N 2
ATOM 1339 C CA . LEU A 1 10 ? -10.822 8.247 3.147 1.00 0.00 10 LEU A CA 2
ATOM 1340 C C . LEU A 1 10 ? -11.561 7.001 3.603 1.00 0.00 10 LEU A C 2
ATOM 1341 O O . LEU A 1 10 ? -11.543 6.660 4.785 1.00 0.00 10 LEU A O 2
ATOM 1357 N N . THR A 1 11 ? -12.184 6.326 2.662 1.00 0.00 11 THR A N 2
ATOM 1358 C CA . THR A 1 11 ? -12.911 5.095 2.927 1.00 0.00 11 THR A CA 2
ATOM 1359 C C . THR A 1 11 ? -12.036 3.932 2.500 1.00 0.00 11 THR A C 2
ATOM 1360 O O . THR A 1 11 ? -10.934 4.154 1.980 1.00 0.00 11 THR A O 2
ATOM 1371 N N . PHE A 1 12 ? -12.520 2.715 2.672 1.00 0.00 12 PHE A N 2
ATOM 1372 C CA . PHE A 1 12 ? -11.759 1.530 2.309 1.00 0.00 12 PHE A CA 2
ATOM 1373 C C . PHE A 1 12 ? -11.425 1.527 0.816 1.00 0.00 12 PHE A C 2
ATOM 1374 O O . PHE A 1 12 ? -10.306 1.233 0.375 1.00 0.00 12 PHE A O 2
ATOM 1391 N N . ASP A 1 13 ? -12.414 1.952 0.087 1.00 0.00 13 ASP A N 2
ATOM 1392 C CA . ASP A 1 13 ? -12.295 2.107 -1.365 1.00 0.00 13 ASP A CA 2
ATOM 1393 C C . ASP A 1 13 ? -11.339 3.193 -1.764 1.00 0.00 13 ASP A C 2
ATOM 1394 O O . ASP A 1 13 ? -10.597 3.062 -2.738 1.00 0.00 13 ASP A O 2
ATOM 1403 N N . GLN A 1 14 ? -11.298 4.225 -0.971 1.00 0.00 14 GLN A N 2
ATOM 1404 C CA . GLN A 1 14 ? -10.473 5.372 -1.262 1.00 0.00 14 GLN A CA 2
ATOM 1405 C C . GLN A 1 14 ? -9.022 5.055 -0.908 1.00 0.00 14 GLN A C 2
ATOM 1406 O O . GLN A 1 14 ? -8.086 5.495 -1.575 1.00 0.00 14 GLN A O 2
ATOM 1420 N N . VAL A 1 15 ? -8.852 4.292 0.176 1.00 0.00 15 VAL A N 2
ATOM 1421 C CA . VAL A 1 15 ? -7.541 3.924 0.677 1.00 0.00 15 VAL A CA 2
ATOM 1422 C C . VAL A 1 15 ? -6.938 2.939 -0.249 1.00 0.00 15 VAL A C 2
ATOM 1423 O O . VAL A 1 15 ? -5.727 2.972 -0.504 1.00 0.00 15 VAL A O 2
ATOM 1436 N N . LYS A 1 16 ? -7.765 2.070 -0.781 1.00 0.00 16 LYS A N 2
ATOM 1437 C CA . LYS A 1 16 ? -7.333 1.175 -1.799 1.00 0.00 16 LYS A CA 2
ATOM 1438 C C . LYS A 1 16 ? -6.717 1.980 -2.924 1.00 0.00 16 LYS A C 2
ATOM 1439 O O . LYS A 1 16 ? -5.614 1.712 -3.334 1.00 0.00 16 LYS A O 2
ATOM 1458 N N . GLU A 1 17 ? -7.391 3.024 -3.328 1.00 0.00 17 GLU A N 2
ATOM 1459 C CA . GLU A 1 17 ? -6.879 3.901 -4.347 1.00 0.00 17 GLU A CA 2
ATOM 1460 C C . GLU A 1 17 ? -5.580 4.627 -3.953 1.00 0.00 17 GLU A C 2
ATOM 1461 O O . GLU A 1 17 ? -4.801 4.973 -4.836 1.00 0.00 17 GLU A O 2
ATOM 1473 N N . GLN A 1 18 ? -5.320 4.866 -2.641 1.00 0.00 18 GLN A N 2
ATOM 1474 C CA . GLN A 1 18 ? -4.115 5.592 -2.255 1.00 0.00 18 GLN A CA 2
ATOM 1475 C C . GLN A 1 18 ? -2.939 4.686 -2.478 1.00 0.00 18 GLN A C 2
ATOM 1476 O O . GLN A 1 18 ? -1.936 5.046 -3.105 1.00 0.00 18 GLN A O 2
ATOM 1490 N N . LEU A 1 19 ? -3.099 3.512 -1.966 1.00 0.00 19 LEU A N 2
ATOM 1491 C CA . LEU A 1 19 ? -2.120 2.490 -1.975 1.00 0.00 19 LEU A CA 2
ATOM 1492 C C . LEU A 1 19 ? -1.847 2.001 -3.371 1.00 0.00 19 LEU A C 2
ATOM 1493 O O . LEU A 1 19 ? -0.692 1.815 -3.752 1.00 0.00 19 LEU A O 2
ATOM 1509 N N . THR A 1 20 ? -2.901 1.878 -4.135 1.00 0.00 20 THR A N 2
ATOM 1510 C CA . THR A 1 20 ? -2.811 1.474 -5.509 1.00 0.00 20 THR A CA 2
ATOM 1511 C C . THR A 1 20 ? -1.934 2.442 -6.265 1.00 0.00 20 THR A C 2
ATOM 1512 O O . THR A 1 20 ? -0.948 2.049 -6.857 1.00 0.00 20 THR A O 2
ATOM 1523 N N . GLU A 1 21 ? -2.226 3.700 -6.096 1.00 0.00 21 GLU A N 2
ATOM 1524 C CA . GLU A 1 21 ? -1.546 4.775 -6.767 1.00 0.00 21 GLU A CA 2
ATOM 1525 C C . GLU A 1 21 ? -0.059 4.804 -6.389 1.00 0.00 21 GLU A C 2
ATOM 1526 O O . GLU A 1 21 ? 0.812 4.955 -7.234 1.00 0.00 21 GLU A O 2
ATOM 1538 N N . SER A 1 22 ? 0.189 4.623 -5.120 1.00 0.00 22 SER A N 2
ATOM 1539 C CA . SER A 1 22 ? 1.539 4.636 -4.572 1.00 0.00 22 SER A CA 2
ATOM 1540 C C . SER A 1 22 ? 2.360 3.485 -5.148 1.00 0.00 22 SER A C 2
ATOM 1541 O O . SER A 1 22 ? 3.490 3.675 -5.606 1.00 0.00 22 SER A O 2
ATOM 1549 N N . GLY A 1 23 ? 1.759 2.312 -5.172 1.00 0.00 23 GLY A N 2
ATOM 1550 C CA . GLY A 1 23 ? 2.399 1.143 -5.717 1.00 0.00 23 GLY A CA 2
ATOM 1551 C C . GLY A 1 23 ? 2.662 1.286 -7.191 1.00 0.00 23 GLY A C 2
ATOM 1552 O O . GLY A 1 23 ? 3.635 0.780 -7.698 1.00 0.00 23 GLY A O 2
ATOM 1556 N N . LYS A 1 24 ? 1.778 1.990 -7.852 1.00 0.00 24 LYS A N 2
ATOM 1557 C CA . LYS A 1 24 ? 1.892 2.254 -9.272 1.00 0.00 24 LYS A CA 2
ATOM 1558 C C . LYS A 1 24 ? 3.095 3.118 -9.611 1.00 0.00 24 LYS A C 2
ATOM 1559 O O . LYS A 1 24 ? 3.696 2.978 -10.682 1.00 0.00 24 LYS A O 2
ATOM 1578 N N . LYS A 1 25 ? 3.455 3.996 -8.701 1.00 0.00 25 LYS A N 2
ATOM 1579 C CA . LYS A 1 25 ? 4.595 4.871 -8.872 1.00 0.00 25 LYS A CA 2
ATOM 1580 C C . LYS A 1 25 ? 5.875 4.095 -8.680 1.00 0.00 25 LYS A C 2
ATOM 1581 O O . LYS A 1 25 ? 6.840 4.250 -9.415 1.00 0.00 25 LYS A O 2
ATOM 1600 N N . ARG A 1 26 ? 5.859 3.256 -7.681 1.00 0.00 26 ARG A N 2
ATOM 1601 C CA . ARG A 1 26 ? 7.050 2.533 -7.262 1.00 0.00 26 ARG A CA 2
ATOM 1602 C C . ARG A 1 26 ? 7.279 1.267 -8.067 1.00 0.00 26 ARG A C 2
ATOM 1603 O O . ARG A 1 26 ? 8.369 0.996 -8.585 1.00 0.00 26 ARG A O 2
ATOM 1624 N N . GLY A 1 27 ? 6.220 0.504 -8.156 1.00 0.00 27 GLY A N 2
ATOM 1625 C CA . GLY A 1 27 ? 6.237 -0.795 -8.742 1.00 0.00 27 GLY A CA 2
ATOM 1626 C C . GLY A 1 27 ? 6.227 -1.817 -7.647 1.00 0.00 27 GLY A C 2
ATOM 1627 O O . GLY A 1 27 ? 6.366 -3.021 -7.888 1.00 0.00 27 GLY A O 2
ATOM 1631 N N . VAL A 1 28 ? 6.020 -1.337 -6.427 1.00 0.00 28 VAL A N 2
ATOM 1632 C CA . VAL A 1 28 ? 6.090 -2.169 -5.270 1.00 0.00 28 VAL A CA 2
ATOM 1633 C C . VAL A 1 28 ? 5.440 -1.475 -4.074 1.00 0.00 28 VAL A C 2
ATOM 1634 O O . VAL A 1 28 ? 5.266 -0.247 -4.080 1.00 0.00 28 VAL A O 2
ATOM 1647 N N . LEU A 1 29 ? 5.030 -2.279 -3.122 1.00 0.00 29 LEU A N 2
ATOM 1648 C CA . LEU A 1 29 ? 4.473 -1.846 -1.867 1.00 0.00 29 LEU A CA 2
ATOM 1649 C C . LEU A 1 29 ? 4.782 -2.896 -0.811 1.00 0.00 29 LEU A C 2
ATOM 1650 O O . LEU A 1 29 ? 4.780 -4.076 -1.124 1.00 0.00 29 LEU A O 2
ATOM 1666 N N . THR A 1 30 ? 5.082 -2.489 0.401 1.00 0.00 30 THR A N 2
ATOM 1667 C CA . THR A 1 30 ? 5.212 -3.438 1.503 1.00 0.00 30 THR A CA 2
ATOM 1668 C C . THR A 1 30 ? 3.817 -3.895 1.973 1.00 0.00 30 THR A C 2
ATOM 1669 O O . THR A 1 30 ? 2.874 -3.092 1.995 1.00 0.00 30 THR A O 2
ATOM 1680 N N . TYR A 1 31 ? 3.690 -5.167 2.367 1.00 0.00 31 TYR A N 2
ATOM 1681 C CA . TYR A 1 31 ? 2.424 -5.693 2.903 1.00 0.00 31 TYR A CA 2
ATOM 1682 C C . TYR A 1 31 ? 1.990 -4.892 4.122 1.00 0.00 31 TYR A C 2
ATOM 1683 O O . TYR A 1 31 ? 0.796 -4.655 4.333 1.00 0.00 31 TYR A O 2
ATOM 1701 N N . GLU A 1 32 ? 2.965 -4.453 4.912 1.00 0.00 32 GLU A N 2
ATOM 1702 C CA . GLU A 1 32 ? 2.668 -3.789 6.157 1.00 0.00 32 GLU A CA 2
ATOM 1703 C C . GLU A 1 32 ? 2.118 -2.368 5.959 1.00 0.00 32 GLU A C 2
ATOM 1704 O O . GLU A 1 32 ? 1.255 -1.943 6.714 1.00 0.00 32 GLU A O 2
ATOM 1716 N N . GLU A 1 33 ? 2.559 -1.647 4.926 1.00 0.00 33 GLU A N 2
ATOM 1717 C CA . GLU A 1 33 ? 2.060 -0.277 4.742 1.00 0.00 33 GLU A CA 2
ATOM 1718 C C . GLU A 1 33 ? 0.647 -0.346 4.222 1.00 0.00 33 GLU A C 2
ATOM 1719 O O . GLU A 1 33 ? -0.197 0.512 4.510 1.00 0.00 33 GLU A O 2
ATOM 1731 N N . ILE A 1 34 ? 0.385 -1.410 3.489 1.00 0.00 34 ILE A N 2
ATOM 1732 C CA . ILE A 1 34 ? -0.915 -1.683 2.979 1.00 0.00 34 ILE A CA 2
ATOM 1733 C C . ILE A 1 34 ? -1.844 -2.011 4.132 1.00 0.00 34 ILE A C 2
ATOM 1734 O O . ILE A 1 34 ? -2.953 -1.485 4.219 1.00 0.00 34 ILE A O 2
ATOM 1750 N N . ALA A 1 35 ? -1.342 -2.813 5.082 1.00 0.00 35 ALA A N 2
ATOM 1751 C CA . ALA A 1 35 ? -2.072 -3.217 6.254 1.00 0.00 35 ALA A CA 2
ATOM 1752 C C . ALA A 1 35 ? -2.324 -2.026 7.162 1.00 0.00 35 ALA A C 2
ATOM 1753 O O . ALA A 1 35 ? -3.359 -1.934 7.809 1.00 0.00 35 ALA A O 2
ATOM 1760 N N . GLU A 1 36 ? -1.354 -1.107 7.172 1.00 0.00 36 GLU A N 2
ATOM 1761 C CA . GLU A 1 36 ? -1.358 0.063 8.022 1.00 0.00 36 GLU A CA 2
ATOM 1762 C C . GLU A 1 36 ? -2.573 0.904 7.792 1.00 0.00 36 GLU A C 2
ATOM 1763 O O . GLU A 1 36 ? -3.333 1.170 8.707 1.00 0.00 36 GLU A O 2
ATOM 1775 N N . ARG A 1 37 ? -2.787 1.296 6.553 1.00 0.00 37 ARG A N 2
ATOM 1776 C CA . ARG A 1 37 ? -3.893 2.152 6.195 1.00 0.00 37 ARG A CA 2
ATOM 1777 C C . ARG A 1 37 ? -5.195 1.399 6.329 1.00 0.00 37 ARG A C 2
ATOM 1778 O O . ARG A 1 37 ? -6.232 1.969 6.654 1.00 0.00 37 ARG A O 2
ATOM 1799 N N . MET A 1 38 ? -5.124 0.101 6.174 1.00 0.00 38 MET A N 2
ATOM 1800 C CA . MET A 1 38 ? -6.300 -0.715 6.299 1.00 0.00 38 MET A CA 2
ATOM 1801 C C . MET A 1 38 ? -6.585 -1.037 7.743 1.00 0.00 38 MET A C 2
ATOM 1802 O O . MET A 1 38 ? -7.564 -1.681 8.045 1.00 0.00 38 MET A O 2
ATOM 1816 N N . SER A 1 39 ? -5.748 -0.552 8.640 1.00 0.00 39 SER A N 2
ATOM 1817 C CA . SER A 1 39 ? -5.966 -0.731 10.052 1.00 0.00 39 SER A CA 2
ATOM 1818 C C . SER A 1 39 ? -6.994 0.311 10.520 1.00 0.00 39 SER A C 2
ATOM 1819 O O . SER A 1 39 ? -7.602 0.173 11.575 1.00 0.00 39 SER A O 2
ATOM 1827 N N . SER A 1 40 ? -7.215 1.332 9.681 1.00 0.00 40 SER A N 2
ATOM 1828 C CA . SER A 1 40 ? -8.225 2.344 9.935 1.00 0.00 40 SER A CA 2
ATOM 1829 C C . SER A 1 40 ? -9.608 1.704 9.766 1.00 0.00 40 SER A C 2
ATOM 1830 O O . SER A 1 40 ? -10.610 2.191 10.285 1.00 0.00 40 SER A O 2
ATOM 1838 N N . PHE A 1 41 ? -9.636 0.637 8.992 1.00 0.00 41 PHE A N 2
ATOM 1839 C CA . PHE A 1 41 ? -10.848 -0.123 8.730 1.00 0.00 41 PHE A CA 2
ATOM 1840 C C . PHE A 1 41 ? -10.848 -1.406 9.518 1.00 0.00 41 PHE A C 2
ATOM 1841 O O . PHE A 1 41 ? -11.883 -1.829 10.023 1.00 0.00 41 PHE A O 2
ATOM 1858 N N . GLU A 1 42 ? -9.663 -1.969 9.643 1.00 0.00 42 GLU A N 2
ATOM 1859 C CA . GLU A 1 42 ? -9.385 -3.244 10.277 1.00 0.00 42 GLU A CA 2
ATOM 1860 C C . GLU A 1 42 ? -9.727 -4.370 9.329 1.00 0.00 42 GLU A C 2
ATOM 1861 O O . GLU A 1 42 ? -10.767 -5.012 9.427 1.00 0.00 42 GLU A O 2
ATOM 1873 N N . ILE A 1 43 ? -8.878 -4.499 8.330 1.00 0.00 43 ILE A N 2
ATOM 1874 C CA . ILE A 1 43 ? -9.003 -5.499 7.295 1.00 0.00 43 ILE A CA 2
ATOM 1875 C C . ILE A 1 43 ? -8.043 -6.629 7.591 1.00 0.00 43 ILE A C 2
ATOM 1876 O O . ILE A 1 43 ? -6.858 -6.396 7.858 1.00 0.00 43 ILE A O 2
ATOM 1892 N N . GLU A 1 44 ? -8.545 -7.823 7.543 1.00 0.00 44 GLU A N 2
ATOM 1893 C CA . GLU A 1 44 ? -7.762 -9.006 7.795 1.00 0.00 44 GLU A CA 2
ATOM 1894 C C . GLU A 1 44 ? -6.947 -9.355 6.560 1.00 0.00 44 GLU A C 2
ATOM 1895 O O . GLU A 1 44 ? -7.286 -8.919 5.437 1.00 0.00 44 GLU A O 2
ATOM 1907 N N . SER A 1 45 ? -5.924 -10.175 6.740 1.00 0.00 45 SER A N 2
ATOM 1908 C CA . SER A 1 45 ? -5.012 -10.535 5.665 1.00 0.00 45 SER A CA 2
ATOM 1909 C C . SER A 1 45 ? -5.762 -11.273 4.532 1.00 0.00 45 SER A C 2
ATOM 1910 O O . SER A 1 45 ? -5.382 -11.188 3.366 1.00 0.00 45 SER A O 2
ATOM 1918 N N . ASP A 1 46 ? -6.875 -11.918 4.887 1.00 0.00 46 ASP A N 2
ATOM 1919 C CA . ASP A 1 46 ? -7.725 -12.655 3.934 1.00 0.00 46 ASP A CA 2
ATOM 1920 C C . ASP A 1 46 ? -8.198 -11.729 2.832 1.00 0.00 46 ASP A C 2
ATOM 1921 O O . ASP A 1 46 ? -8.064 -12.022 1.648 1.00 0.00 46 ASP A O 2
ATOM 1930 N N . GLN A 1 47 ? -8.715 -10.580 3.234 1.00 0.00 47 GLN A N 2
ATOM 1931 C CA . GLN A 1 47 ? -9.245 -9.624 2.285 1.00 0.00 47 GLN A CA 2
ATOM 1932 C C . GLN A 1 47 ? -8.100 -8.855 1.653 1.00 0.00 47 GLN A C 2
ATOM 1933 O O . GLN A 1 47 ? -8.180 -8.418 0.505 1.00 0.00 47 GLN A O 2
ATOM 1947 N N . MET A 1 48 ? -7.019 -8.702 2.415 1.00 0.00 48 MET A N 2
ATOM 1948 C CA . MET A 1 48 ? -5.822 -8.038 1.923 1.00 0.00 48 MET A CA 2
ATOM 1949 C C . MET A 1 48 ? -5.235 -8.779 0.734 1.00 0.00 48 MET A C 2
ATOM 1950 O O . MET A 1 48 ? -4.789 -8.159 -0.210 1.00 0.00 48 MET A O 2
ATOM 1964 N N . ASP A 1 49 ? -5.251 -10.106 0.802 1.00 0.00 49 ASP A N 2
ATOM 1965 C CA . ASP A 1 49 ? -4.721 -10.981 -0.260 1.00 0.00 49 ASP A CA 2
ATOM 1966 C C . ASP A 1 49 ? -5.402 -10.701 -1.583 1.00 0.00 49 ASP A C 2
ATOM 1967 O O . ASP A 1 49 ? -4.758 -10.634 -2.634 1.00 0.00 49 ASP A O 2
ATOM 1976 N N . GLU A 1 50 ? -6.691 -10.473 -1.522 1.00 0.00 50 GLU A N 2
ATOM 1977 C CA . GLU A 1 50 ? -7.459 -10.176 -2.706 1.00 0.00 50 GLU A CA 2
ATOM 1978 C C . GLU A 1 50 ? -7.103 -8.790 -3.246 1.00 0.00 50 GLU A C 2
ATOM 1979 O O . GLU A 1 50 ? -7.151 -8.544 -4.456 1.00 0.00 50 GLU A O 2
ATOM 1991 N N . TYR A 1 51 ? -6.732 -7.891 -2.348 1.00 0.00 51 TYR A N 2
ATOM 1992 C CA . TYR A 1 51 ? -6.245 -6.584 -2.749 1.00 0.00 51 TYR A CA 2
ATOM 1993 C C . TYR A 1 51 ? -4.861 -6.745 -3.374 1.00 0.00 51 TYR A C 2
ATOM 1994 O O . TYR A 1 51 ? -4.524 -6.044 -4.319 1.00 0.00 51 TYR A O 2
ATOM 2012 N N . TYR A 1 52 ? -4.065 -7.672 -2.855 1.00 0.00 52 TYR A N 2
ATOM 2013 C CA . TYR A 1 52 ? -2.713 -7.914 -3.355 1.00 0.00 52 TYR A CA 2
ATOM 2014 C C . TYR A 1 52 ? -2.742 -8.366 -4.805 1.00 0.00 52 TYR A C 2
ATOM 2015 O O . TYR A 1 52 ? -1.929 -7.924 -5.624 1.00 0.00 52 TYR A O 2
ATOM 2033 N N . GLU A 1 53 ? -3.725 -9.208 -5.131 1.00 0.00 53 GLU A N 2
ATOM 2034 C CA . GLU A 1 53 ? -3.938 -9.653 -6.498 1.00 0.00 53 GLU A CA 2
ATOM 2035 C C . GLU A 1 53 ? -4.297 -8.458 -7.372 1.00 0.00 53 GLU A C 2
ATOM 2036 O O . GLU 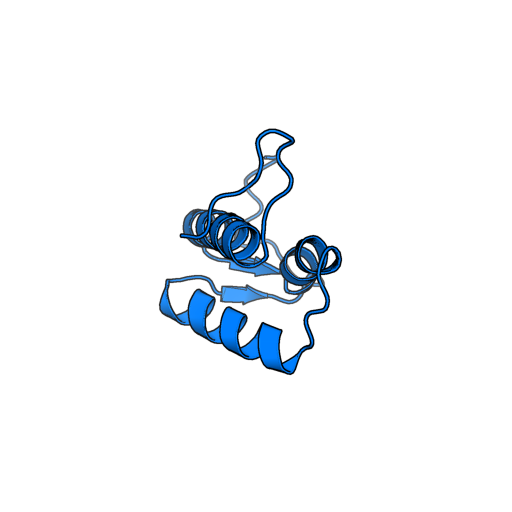A 1 53 ? -3.735 -8.280 -8.451 1.00 0.00 53 GLU A O 2
ATOM 2048 N N . PHE A 1 54 ? -5.207 -7.632 -6.865 1.00 0.00 54 PHE A N 2
ATOM 2049 C CA . PHE A 1 54 ? -5.654 -6.441 -7.547 1.00 0.00 54 PHE A CA 2
ATOM 2050 C C . PHE A 1 54 ? -4.462 -5.547 -7.891 1.00 0.00 54 PHE A C 2
ATOM 2051 O O . PHE A 1 54 ? -4.305 -5.105 -9.037 1.00 0.00 54 PHE A O 2
ATOM 2068 N N . LEU A 1 55 ? -3.632 -5.297 -6.894 1.00 0.00 55 LEU A N 2
ATOM 2069 C CA . LEU A 1 55 ? -2.430 -4.503 -7.055 1.00 0.00 55 LEU A CA 2
ATOM 2070 C C . LEU A 1 55 ? -1.519 -5.086 -8.128 1.00 0.00 55 LEU A C 2
ATOM 2071 O O . LEU A 1 55 ? -0.969 -4.367 -8.964 1.00 0.00 55 LEU A O 2
ATOM 2087 N N . GLY A 1 56 ? -1.404 -6.401 -8.088 1.00 0.00 56 GLY A N 2
ATOM 2088 C CA . GLY A 1 56 ? -0.610 -7.118 -9.066 1.00 0.00 56 GLY A CA 2
ATOM 2089 C C . GLY A 1 56 ? -1.141 -6.928 -10.467 1.00 0.00 56 GLY A C 2
ATOM 2090 O O . GLY A 1 56 ? -0.365 -6.743 -11.403 1.00 0.00 56 GLY A O 2
ATOM 2094 N N . GLU A 1 57 ? -2.456 -6.949 -10.609 1.00 0.00 57 GLU A N 2
ATOM 2095 C CA . GLU A 1 57 ? -3.091 -6.757 -11.878 1.00 0.00 57 GLU A CA 2
ATOM 2096 C C . GLU A 1 57 ? -2.851 -5.346 -12.424 1.00 0.00 57 GLU A C 2
ATOM 2097 O O . GLU A 1 57 ? -2.741 -5.147 -13.634 1.00 0.00 57 GLU A O 2
ATOM 2109 N N . GLN A 1 58 ? -2.746 -4.361 -11.513 1.00 0.00 58 GLN A N 2
ATOM 2110 C CA . GLN A 1 58 ? -2.499 -2.977 -11.903 1.00 0.00 58 GLN A CA 2
ATOM 2111 C C . GLN A 1 58 ? -1.020 -2.830 -12.239 1.00 0.00 58 GLN A C 2
ATOM 2112 O O . GLN A 1 58 ? -0.658 -2.136 -13.180 1.00 0.00 58 GLN A O 2
ATOM 2126 N N . GLY A 1 59 ? -0.183 -3.429 -11.432 1.00 0.00 59 GLY A N 2
ATOM 2127 C CA . GLY A 1 59 ? 1.236 -3.464 -11.714 1.00 0.00 59 GLY A CA 2
ATOM 2128 C C . GLY A 1 59 ? 2.076 -3.128 -10.504 1.00 0.00 59 GLY A C 2
ATOM 2129 O O . GLY A 1 59 ? 2.973 -2.285 -10.577 1.00 0.00 59 GLY A O 2
ATOM 2133 N N . VAL A 1 60 ? 1.793 -3.767 -9.396 1.00 0.00 60 VAL A N 2
ATOM 2134 C CA . VAL A 1 60 ? 2.517 -3.533 -8.153 1.00 0.00 60 VAL A CA 2
ATOM 2135 C C . VAL A 1 60 ? 2.932 -4.868 -7.576 1.00 0.00 60 VAL A C 2
ATOM 2136 O O . VAL A 1 60 ? 2.119 -5.792 -7.491 1.00 0.00 60 VAL A O 2
ATOM 2149 N N . GLU A 1 61 ? 4.175 -4.986 -7.227 1.00 0.00 61 GLU A N 2
ATOM 2150 C CA . GLU A 1 61 ? 4.647 -6.151 -6.536 1.00 0.00 61 GLU A CA 2
ATOM 2151 C C . GLU A 1 61 ? 4.615 -5.861 -5.061 1.00 0.00 61 GLU A C 2
ATOM 2152 O O . GLU A 1 61 ? 4.825 -4.729 -4.656 1.00 0.00 61 GLU A O 2
ATOM 2164 N N . LEU A 1 62 ? 4.299 -6.820 -4.262 1.00 0.00 62 LEU A N 2
ATOM 2165 C CA . LEU A 1 62 ? 4.229 -6.571 -2.865 1.00 0.00 62 LEU A CA 2
ATOM 2166 C C . LEU A 1 62 ? 5.407 -7.190 -2.133 1.00 0.00 62 LEU A C 2
ATOM 2167 O O . LEU A 1 62 ? 5.606 -8.394 -2.182 1.00 0.00 62 LEU A O 2
ATOM 2183 N N . ILE A 1 63 ? 6.181 -6.367 -1.477 1.00 0.00 63 ILE A N 2
ATOM 2184 C CA . ILE A 1 63 ? 7.275 -6.832 -0.652 1.00 0.00 63 ILE A CA 2
ATOM 2185 C C . ILE A 1 63 ? 6.773 -6.976 0.761 1.00 0.00 63 ILE A C 2
ATOM 2186 O O . ILE A 1 63 ? 5.642 -6.603 1.053 1.00 0.00 63 ILE A O 2
ATOM 2202 N N . SER A 1 64 ? 7.580 -7.494 1.629 1.00 0.00 64 SER A N 2
ATOM 2203 C CA . SER A 1 64 ? 7.157 -7.697 2.983 1.00 0.00 64 SER A CA 2
ATOM 2204 C C . SER A 1 64 ? 7.208 -6.399 3.785 1.00 0.00 64 SER A C 2
ATOM 2205 O O . SER A 1 64 ? 6.196 -5.690 3.914 1.00 0.00 64 SER A O 2
ATOM 2213 N N . GLU A 1 65 ? 8.396 -6.105 4.242 1.00 0.00 65 GLU A N 2
ATOM 2214 C CA . GLU A 1 65 ? 8.776 -4.963 5.076 1.00 0.00 65 GLU A CA 2
ATOM 2215 C C . GLU A 1 65 ? 10.099 -5.356 5.659 1.00 0.00 65 GLU A C 2
ATOM 2216 O O . GLU A 1 65 ? 11.019 -4.564 5.766 1.00 0.00 65 GLU A O 2
ATOM 2228 N N . ASN A 1 66 ? 10.205 -6.656 5.936 1.00 0.00 66 ASN A N 2
ATOM 2229 C CA . ASN A 1 66 ? 11.448 -7.283 6.411 1.00 0.00 66 ASN A CA 2
ATOM 2230 C C . ASN A 1 66 ? 12.447 -7.362 5.234 1.00 0.00 66 ASN A C 2
ATOM 2231 O O . ASN A 1 66 ? 13.568 -7.827 5.361 1.00 0.00 66 ASN A O 2
ATOM 2242 N N . GLU A 1 67 ? 11.992 -6.873 4.098 1.00 0.00 67 GLU A N 2
ATOM 2243 C CA . GLU A 1 67 ? 12.749 -6.737 2.907 1.00 0.00 67 GLU A CA 2
ATOM 2244 C C . GLU A 1 67 ? 12.237 -5.495 2.216 1.00 0.00 67 GLU A C 2
ATOM 2245 O O . GLU A 1 67 ? 11.050 -5.135 2.385 1.00 0.00 67 GLU A O 2
ATOM 2257 N N . GLU A 1 68 ? 13.092 -4.874 1.479 1.00 0.00 68 GLU A N 2
ATOM 2258 C CA . GLU A 1 68 ? 12.816 -3.679 0.706 1.00 0.00 68 GLU A CA 2
ATOM 2259 C C . GLU A 1 68 ? 14.085 -3.328 0.028 1.00 0.00 68 GLU A C 2
ATOM 2260 O O . GLU A 1 68 ? 15.153 -3.463 0.628 1.00 0.00 68 GLU A O 2
ATOM 2272 N N . THR A 1 69 ? 13.998 -2.946 -1.195 1.00 0.00 69 THR A N 2
ATOM 2273 C CA . THR A 1 69 ? 15.138 -2.559 -1.915 1.00 0.00 69 THR A CA 2
ATOM 2274 C C . THR A 1 69 ? 14.793 -1.527 -2.975 1.00 0.00 69 THR A C 2
ATOM 2275 O O . THR A 1 69 ? 14.639 -1.815 -4.169 1.00 0.00 69 THR A O 2
ATOM 2286 N N . GLU A 1 70 ? 14.525 -0.359 -2.496 1.00 0.00 70 GLU A N 2
ATOM 2287 C CA . GLU A 1 70 ? 14.347 0.785 -3.319 1.00 0.00 70 GLU A CA 2
ATOM 2288 C C . GLU A 1 70 ? 15.036 1.974 -2.663 1.00 0.00 70 GLU A C 2
ATOM 2289 O O . GLU A 1 70 ? 15.560 2.845 -3.335 1.00 0.00 70 GLU A O 2
ATOM 2301 N N . ASP A 1 71 ? 15.077 1.975 -1.334 1.00 0.00 71 ASP A N 2
ATOM 2302 C CA . ASP A 1 71 ? 15.634 3.101 -0.578 1.00 0.00 71 ASP A CA 2
ATOM 2303 C C . ASP A 1 71 ? 16.978 2.736 0.044 1.00 0.00 71 ASP A C 2
ATOM 2304 O O . ASP A 1 71 ? 17.616 3.543 0.694 1.00 0.00 71 ASP A O 2
ATOM 2313 N N . LEU A 1 72 ? 17.441 1.538 -0.228 1.00 0.00 72 LEU A N 2
ATOM 2314 C CA . LEU A 1 72 ? 18.704 1.058 0.363 1.00 0.00 72 LEU A CA 2
ATOM 2315 C C . LEU A 1 72 ? 19.923 1.815 -0.161 1.00 0.00 72 LEU A C 2
ATOM 2316 O O . LEU A 1 72 ? 20.909 1.982 0.549 1.00 0.00 72 LEU A O 2
ATOM 2332 N N . GLU A 1 73 ? 19.849 2.290 -1.386 1.00 0.00 73 GLU A N 2
ATOM 2333 C CA . GLU A 1 73 ? 20.958 3.041 -1.969 1.00 0.00 73 GLU A CA 2
ATOM 2334 C C . GLU A 1 73 ? 20.858 4.525 -1.602 1.00 0.00 73 GLU A C 2
ATOM 2335 O O . GLU A 1 73 ? 21.764 5.320 -1.870 1.00 0.00 73 GLU A O 2
ATOM 2347 N N . HIS A 1 74 ? 19.766 4.873 -0.972 1.00 0.00 74 HIS A N 2
ATOM 2348 C CA . HIS A 1 74 ? 19.507 6.215 -0.542 1.00 0.00 74 HIS A CA 2
ATOM 2349 C C . HIS A 1 74 ? 19.853 6.314 0.937 1.00 0.00 74 HIS A C 2
ATOM 2350 O O . HIS A 1 74 ? 19.136 5.793 1.796 1.00 0.00 74 HIS A O 2
ATOM 2364 N N . HIS A 1 75 ? 20.956 6.929 1.223 1.00 0.00 75 HIS A N 2
ATOM 2365 C CA . HIS A 1 75 ? 21.416 7.061 2.586 1.00 0.00 75 HIS A CA 2
ATOM 2366 C C . HIS A 1 75 ? 21.012 8.426 3.122 1.00 0.00 75 HIS A C 2
ATOM 2367 O O . HIS A 1 75 ? 20.298 8.525 4.128 1.00 0.00 75 HIS A O 2
ATOM 2381 N N . HIS A 1 76 ? 21.456 9.451 2.430 1.00 0.00 76 HIS A N 2
ATOM 2382 C CA . HIS A 1 76 ? 21.177 10.838 2.730 1.00 0.00 76 HIS A CA 2
ATOM 2383 C C . HIS A 1 76 ? 21.809 11.654 1.618 1.00 0.00 76 HIS A C 2
ATOM 2384 O O . HIS A 1 76 ? 21.158 11.865 0.596 1.00 0.00 76 HIS A O 2
ATOM 2399 N N . ALA A 1 1 ? -12.807 6.560 -6.483 1.00 0.00 1 ALA A N 3
ATOM 2400 C CA . ALA A 1 1 ? -12.609 7.927 -6.955 1.00 0.00 1 ALA A CA 3
ATOM 2401 C C . ALA A 1 1 ? -11.200 8.115 -7.525 1.00 0.00 1 ALA A C 3
ATOM 2402 O O . ALA A 1 1 ? -10.980 7.919 -8.728 1.00 0.00 1 ALA A O 3
ATOM 2411 N N . ASP A 1 2 ? -10.246 8.437 -6.643 1.00 0.00 2 ASP A N 3
ATOM 2412 C CA . ASP A 1 2 ? -8.834 8.697 -6.995 1.00 0.00 2 ASP A CA 3
ATOM 2413 C C . ASP A 1 2 ? -8.116 9.053 -5.718 1.00 0.00 2 ASP A C 3
ATOM 2414 O O . ASP A 1 2 ? -7.061 8.496 -5.382 1.00 0.00 2 ASP A O 3
ATOM 2423 N N . LYS A 1 3 ? -8.695 10.012 -5.032 1.00 0.00 3 LYS A N 3
ATOM 2424 C CA . LYS A 1 3 ? -8.262 10.466 -3.736 1.00 0.00 3 LYS A CA 3
ATOM 2425 C C . LYS A 1 3 ? -9.509 10.691 -2.940 1.00 0.00 3 LYS A C 3
ATOM 2426 O O . LYS A 1 3 ? -10.612 10.662 -3.510 1.00 0.00 3 LYS A O 3
ATOM 2445 N N . GLN A 1 4 ? -9.355 10.931 -1.663 1.00 0.00 4 GLN A N 3
ATOM 2446 C CA . GLN A 1 4 ? -10.478 11.183 -0.793 1.00 0.00 4 GLN A CA 3
ATOM 2447 C C . GLN A 1 4 ? -11.184 12.465 -1.194 1.00 0.00 4 GLN A C 3
ATOM 2448 O O . GLN A 1 4 ? -10.557 13.516 -1.384 1.00 0.00 4 GLN A O 3
ATOM 2462 N N . THR A 1 5 ? -12.449 12.361 -1.389 1.00 0.00 5 THR A N 3
ATOM 2463 C CA . THR A 1 5 ? -13.241 13.459 -1.813 1.00 0.00 5 THR A CA 3
ATOM 2464 C C . THR A 1 5 ? -14.130 13.963 -0.680 1.00 0.00 5 THR A C 3
ATOM 2465 O O . THR A 1 5 ? -14.817 14.975 -0.814 1.00 0.00 5 THR A O 3
ATOM 2476 N N . HIS A 1 6 ? -14.122 13.253 0.427 1.00 0.00 6 HIS A N 3
ATOM 2477 C CA . HIS A 1 6 ? -14.891 13.631 1.602 1.00 0.00 6 HIS A CA 3
ATOM 2478 C C . HIS A 1 6 ? -14.041 13.453 2.828 1.00 0.00 6 HIS A C 3
ATOM 2479 O O . HIS A 1 6 ? -13.438 12.399 2.999 1.00 0.00 6 HIS A O 3
ATOM 2493 N N . GLU A 1 7 ? -13.981 14.486 3.660 1.00 0.00 7 GLU A N 3
ATOM 2494 C CA . GLU A 1 7 ? -13.258 14.465 4.943 1.00 0.00 7 GLU A CA 3
ATOM 2495 C C . GLU A 1 7 ? -11.750 14.246 4.786 1.00 0.00 7 GLU A C 3
ATOM 2496 O O . GLU A 1 7 ? -11.221 14.251 3.672 1.00 0.00 7 GLU A O 3
ATOM 2508 N N . THR A 1 8 ? -11.068 14.119 5.903 1.00 0.00 8 THR A N 3
ATOM 2509 C CA . THR A 1 8 ? -9.644 13.877 5.909 1.00 0.00 8 THR A CA 3
ATOM 2510 C C . THR A 1 8 ? -9.322 12.434 6.245 1.00 0.00 8 THR A C 3
ATOM 2511 O O . THR A 1 8 ? -8.170 12.067 6.485 1.00 0.00 8 THR A O 3
ATOM 2522 N N . GLU A 1 9 ? -10.333 11.629 6.214 1.00 0.00 9 GLU A N 3
ATOM 2523 C CA . GLU A 1 9 ? -10.206 10.229 6.406 1.00 0.00 9 GLU A CA 3
ATOM 2524 C C . GLU A 1 9 ? -10.843 9.552 5.241 1.00 0.00 9 GLU A C 3
ATOM 2525 O O . GLU A 1 9 ? -11.939 9.929 4.813 1.00 0.00 9 GLU A O 3
ATOM 2537 N N . LEU A 1 10 ? -10.188 8.575 4.719 1.00 0.00 10 LEU A N 3
ATOM 2538 C CA . LEU A 1 10 ? -10.615 8.001 3.489 1.00 0.00 10 LEU A CA 3
ATOM 2539 C C . LEU A 1 10 ? -11.386 6.750 3.770 1.00 0.00 10 LEU A C 3
ATOM 2540 O O . LEU A 1 10 ? -11.425 6.276 4.900 1.00 0.00 10 LEU A O 3
ATOM 2556 N N . THR A 1 11 ? -11.974 6.200 2.761 1.00 0.00 11 THR A N 3
ATOM 2557 C CA . THR A 1 11 ? -12.711 4.996 2.922 1.00 0.00 11 THR A CA 3
ATOM 2558 C C . THR A 1 11 ? -11.843 3.845 2.491 1.00 0.00 11 THR A C 3
ATOM 2559 O O . THR A 1 11 ? -10.723 4.063 2.021 1.00 0.00 11 THR A O 3
ATOM 2570 N N . PHE A 1 12 ? -12.349 2.639 2.622 1.00 0.00 12 PHE A N 3
ATOM 2571 C CA . PHE A 1 12 ? -11.599 1.469 2.252 1.00 0.00 12 PHE A CA 3
ATOM 2572 C C . PHE A 1 12 ? -11.252 1.506 0.770 1.00 0.00 12 PHE A C 3
ATOM 2573 O O . PHE A 1 12 ? -10.134 1.220 0.347 1.00 0.00 12 PHE A O 3
ATOM 2590 N N . ASP A 1 13 ? -12.236 1.975 0.027 1.00 0.00 13 ASP A N 3
ATOM 2591 C CA . ASP A 1 13 ? -12.098 2.187 -1.414 1.00 0.00 13 ASP A CA 3
ATOM 2592 C C . ASP A 1 13 ? -11.079 3.252 -1.748 1.00 0.00 13 ASP A C 3
ATOM 2593 O O . ASP A 1 13 ? -10.251 3.069 -2.622 1.00 0.00 13 ASP A O 3
ATOM 2602 N N . GLN A 1 14 ? -11.076 4.311 -0.968 1.00 0.00 14 GLN A N 3
ATOM 2603 C CA . GLN A 1 14 ? -10.195 5.447 -1.215 1.00 0.00 14 GLN A CA 3
ATOM 2604 C C . GLN A 1 14 ? -8.761 5.099 -0.815 1.00 0.00 14 GLN A C 3
ATOM 2605 O O . GLN A 1 14 ? -7.799 5.551 -1.430 1.00 0.00 14 GLN A O 3
ATOM 2619 N N . VAL A 1 15 ? -8.632 4.307 0.245 1.00 0.00 15 VAL A N 3
ATOM 2620 C CA . VAL A 1 15 ? -7.346 3.923 0.760 1.00 0.00 15 VAL A CA 3
ATOM 2621 C C . VAL A 1 15 ? -6.715 2.967 -0.195 1.00 0.00 15 VAL A C 3
ATOM 2622 O O . VAL A 1 15 ? -5.510 3.027 -0.449 1.00 0.00 15 VAL A O 3
ATOM 2635 N N . LYS A 1 16 ? -7.507 2.091 -0.725 1.00 0.00 16 LYS A N 3
ATOM 2636 C CA . LYS A 1 16 ? -7.057 1.207 -1.744 1.00 0.00 16 LYS A CA 3
ATOM 2637 C C . LYS A 1 16 ? -6.502 2.011 -2.898 1.00 0.00 16 LYS A C 3
ATOM 2638 O O . LYS A 1 16 ? -5.408 1.771 -3.341 1.00 0.00 16 LYS A O 3
ATOM 2657 N N . GLU A 1 17 ? -7.226 3.008 -3.311 1.00 0.00 17 GLU A N 3
ATOM 2658 C CA . GLU A 1 17 ? -6.774 3.880 -4.364 1.00 0.00 17 GLU A CA 3
ATOM 2659 C C . GLU A 1 17 ? -5.489 4.684 -3.992 1.00 0.00 17 GLU A C 3
ATOM 2660 O O . GLU A 1 17 ? -4.705 5.019 -4.884 1.00 0.00 17 GLU A O 3
ATOM 2672 N N . GLN A 1 18 ? -5.225 4.948 -2.668 1.00 0.00 18 GLN A N 3
ATOM 2673 C CA . GLN A 1 18 ? -4.003 5.678 -2.288 1.00 0.00 18 GLN A CA 3
ATOM 2674 C C . GLN A 1 18 ? -2.829 4.771 -2.522 1.00 0.00 18 GLN A C 3
ATOM 2675 O O . GLN A 1 18 ? -1.823 5.126 -3.154 1.00 0.00 18 GLN A O 3
ATOM 2689 N N . LEU A 1 19 ? -2.995 3.597 -2.020 1.00 0.00 19 LEU A N 3
ATOM 2690 C CA . LEU A 1 19 ? -2.032 2.571 -2.045 1.00 0.00 19 LEU A CA 3
ATOM 2691 C C . LEU A 1 19 ? -1.776 2.071 -3.446 1.00 0.00 19 LEU A C 3
ATOM 2692 O O . LEU A 1 19 ? -0.627 1.868 -3.834 1.00 0.00 19 LEU A O 3
ATOM 2708 N N . THR A 1 20 ? -2.841 1.922 -4.197 1.00 0.00 20 THR A N 3
ATOM 2709 C CA . THR A 1 20 ? -2.770 1.458 -5.557 1.00 0.00 20 THR A CA 3
ATOM 2710 C C . THR A 1 20 ? -1.890 2.361 -6.374 1.00 0.00 20 THR A C 3
ATOM 2711 O O . THR A 1 20 ? -0.892 1.907 -6.929 1.00 0.00 20 THR A O 3
ATOM 2722 N N . GLU A 1 21 ? -2.184 3.641 -6.337 1.00 0.00 21 GLU A N 3
ATOM 2723 C CA . GLU A 1 21 ? -1.485 4.597 -7.164 1.00 0.00 21 GLU A CA 3
ATOM 2724 C C . GLU A 1 21 ? -0.016 4.672 -6.789 1.00 0.00 21 GLU A C 3
ATOM 2725 O O . GLU A 1 21 ? 0.857 4.704 -7.645 1.00 0.00 21 GLU A O 3
ATOM 2737 N N . SER A 1 22 ? 0.234 4.627 -5.505 1.00 0.00 22 SER A N 3
ATOM 2738 C CA . SER A 1 22 ? 1.580 4.695 -4.988 1.00 0.00 22 SER A CA 3
ATOM 2739 C C . SER A 1 22 ? 2.397 3.498 -5.476 1.00 0.00 22 SER A C 3
ATOM 2740 O O . SER A 1 22 ? 3.524 3.650 -5.958 1.00 0.00 22 SER A O 3
ATOM 2748 N N . GLY A 1 23 ? 1.790 2.323 -5.424 1.00 0.00 23 GLY A N 3
ATOM 2749 C CA . GLY A 1 23 ? 2.430 1.120 -5.883 1.00 0.00 23 GLY A CA 3
ATOM 2750 C C . GLY A 1 23 ? 2.651 1.137 -7.374 1.00 0.00 23 GLY A C 3
ATOM 2751 O O . GLY A 1 23 ? 3.647 0.646 -7.856 1.00 0.00 23 GLY A O 3
ATOM 2755 N N . LYS A 1 24 ? 1.709 1.733 -8.076 1.00 0.00 24 LYS A N 3
ATOM 2756 C CA . LYS A 1 24 ? 1.772 1.862 -9.531 1.00 0.00 24 LYS A CA 3
ATOM 2757 C C . LYS A 1 24 ? 2.964 2.704 -9.961 1.00 0.00 24 LYS A C 3
ATOM 2758 O O . LYS A 1 24 ? 3.611 2.412 -10.973 1.00 0.00 24 LYS A O 3
ATOM 2777 N N . LYS A 1 25 ? 3.271 3.723 -9.176 1.00 0.00 25 LYS A N 3
ATOM 2778 C CA . LYS A 1 25 ? 4.351 4.642 -9.462 1.00 0.00 25 LYS A CA 3
ATOM 2779 C C . LYS A 1 25 ? 5.686 4.010 -9.169 1.00 0.00 25 LYS A C 3
ATOM 2780 O O . LYS A 1 25 ? 6.649 4.169 -9.915 1.00 0.00 25 LYS A O 3
ATOM 2799 N N . ARG A 1 26 ? 5.732 3.291 -8.076 1.00 0.00 26 ARG A N 3
ATOM 2800 C CA . ARG A 1 26 ? 6.970 2.684 -7.626 1.00 0.00 26 ARG A CA 3
ATOM 2801 C C . ARG A 1 26 ? 7.256 1.410 -8.386 1.00 0.00 26 ARG A C 3
ATOM 2802 O O . ARG A 1 26 ? 8.334 1.199 -8.928 1.00 0.00 26 ARG A O 3
ATOM 2823 N N . GLY A 1 27 ? 6.242 0.580 -8.415 1.00 0.00 27 GLY A N 3
ATOM 2824 C CA . GLY A 1 27 ? 6.307 -0.721 -8.978 1.00 0.00 27 GLY A CA 3
ATOM 2825 C C . GLY A 1 27 ? 6.232 -1.734 -7.886 1.00 0.00 27 GLY A C 3
ATOM 2826 O O . GLY A 1 27 ? 6.239 -2.936 -8.135 1.00 0.00 27 GLY A O 3
ATOM 2830 N N . VAL A 1 28 ? 6.101 -1.252 -6.660 1.00 0.00 28 VAL A N 3
ATOM 2831 C CA . VAL A 1 28 ? 6.127 -2.111 -5.521 1.00 0.00 28 VAL A CA 3
ATOM 2832 C C . VAL A 1 28 ? 5.535 -1.417 -4.300 1.00 0.00 28 VAL A C 3
ATOM 2833 O O . VAL A 1 28 ? 5.488 -0.180 -4.236 1.00 0.00 28 VAL A O 3
ATOM 2846 N N . LEU A 1 29 ? 5.053 -2.221 -3.387 1.00 0.00 29 LEU A N 3
ATOM 2847 C CA . LEU A 1 29 ? 4.530 -1.793 -2.122 1.00 0.00 29 LEU A CA 3
ATOM 2848 C C . LEU A 1 29 ? 4.931 -2.798 -1.055 1.00 0.00 29 LEU A C 3
ATOM 2849 O O . LEU A 1 29 ? 5.097 -3.976 -1.366 1.00 0.00 29 LEU A O 3
ATOM 2865 N N . THR A 1 30 ? 5.139 -2.344 0.161 1.00 0.00 30 THR A N 3
ATOM 2866 C CA . THR A 1 30 ? 5.349 -3.245 1.280 1.00 0.00 30 THR A CA 3
ATOM 2867 C C . THR A 1 30 ? 3.994 -3.778 1.736 1.00 0.00 30 THR A C 3
ATOM 2868 O O . THR A 1 30 ? 2.976 -3.093 1.583 1.00 0.00 30 THR A O 3
ATOM 2879 N N . TYR A 1 31 ? 3.965 -4.973 2.294 1.00 0.00 31 TYR A N 3
ATOM 2880 C CA . TYR A 1 31 ? 2.710 -5.525 2.814 1.00 0.00 31 TYR A CA 3
ATOM 2881 C C . TYR A 1 31 ? 2.217 -4.679 3.980 1.00 0.00 31 TYR A C 3
ATOM 2882 O O . TYR A 1 31 ? 1.020 -4.401 4.118 1.00 0.00 31 TYR A O 3
ATOM 2900 N N . GLU A 1 32 ? 3.156 -4.225 4.774 1.00 0.00 32 GLU A N 3
ATOM 2901 C CA . GLU A 1 32 ? 2.850 -3.553 6.003 1.00 0.00 32 GLU A CA 3
ATOM 2902 C C . GLU A 1 32 ? 2.381 -2.105 5.857 1.00 0.00 32 GLU A C 3
ATOM 2903 O O . GLU A 1 32 ? 1.597 -1.644 6.683 1.00 0.00 32 GLU A O 3
ATOM 2915 N N . GLU A 1 33 ? 2.787 -1.392 4.798 1.00 0.00 33 GLU A N 3
ATOM 2916 C CA . GLU A 1 33 ? 2.280 -0.019 4.622 1.00 0.00 33 GLU A CA 3
ATOM 2917 C C . GLU A 1 33 ? 0.824 -0.114 4.198 1.00 0.00 33 GLU A C 3
ATOM 2918 O O . GLU A 1 33 ? -0.020 0.729 4.550 1.00 0.00 33 GLU A O 3
ATOM 2930 N N . ILE A 1 34 ? 0.534 -1.199 3.492 1.00 0.00 34 ILE A N 3
ATOM 2931 C CA . ILE A 1 34 ? -0.783 -1.507 3.035 1.00 0.00 34 ILE A CA 3
ATOM 2932 C C . ILE A 1 34 ? -1.671 -1.833 4.214 1.00 0.00 34 ILE A C 3
ATOM 2933 O O . ILE A 1 34 ? -2.789 -1.332 4.316 1.00 0.00 34 ILE A O 3
ATOM 2949 N N . ALA A 1 35 ? -1.124 -2.589 5.172 1.00 0.00 35 ALA A N 3
ATOM 2950 C CA . ALA A 1 35 ? -1.814 -3.009 6.360 1.00 0.00 35 ALA A CA 3
ATOM 2951 C C . ALA A 1 35 ? -2.097 -1.817 7.251 1.00 0.00 35 ALA A C 3
ATOM 2952 O O . ALA A 1 35 ? -3.181 -1.678 7.824 1.00 0.00 35 ALA A O 3
ATOM 2959 N N . GLU A 1 36 ? -1.098 -0.940 7.335 1.00 0.00 36 GLU A N 3
ATOM 2960 C CA . GLU A 1 36 ? -1.107 0.206 8.214 1.00 0.00 36 GLU A CA 3
ATOM 2961 C C . GLU A 1 36 ? -2.264 1.137 7.921 1.00 0.00 36 GLU A C 3
ATOM 2962 O O . GLU A 1 36 ? -2.951 1.583 8.835 1.00 0.00 36 GLU A O 3
ATOM 2974 N N . ARG A 1 37 ? -2.518 1.413 6.644 1.00 0.00 37 ARG A N 3
ATOM 2975 C CA . ARG A 1 37 ? -3.626 2.271 6.274 1.00 0.00 37 ARG A CA 3
ATOM 2976 C C . ARG A 1 37 ? -4.959 1.589 6.545 1.00 0.00 37 ARG A C 3
ATOM 2977 O O . ARG A 1 37 ? -5.930 2.237 6.922 1.00 0.00 37 ARG A O 3
ATOM 2998 N N . MET A 1 38 ? -4.982 0.272 6.429 1.00 0.00 38 MET A N 3
ATOM 2999 C CA . MET A 1 38 ? -6.221 -0.483 6.594 1.00 0.00 38 MET A CA 3
ATOM 3000 C C . MET A 1 38 ? -6.521 -0.745 8.059 1.00 0.00 38 MET A C 3
ATOM 3001 O O . MET A 1 38 ? -7.541 -1.348 8.388 1.00 0.00 38 MET A O 3
ATOM 3015 N N . SER A 1 39 ? -5.667 -0.249 8.939 1.00 0.00 39 SER A N 3
ATOM 3016 C CA . SER A 1 39 ? -5.841 -0.453 10.370 1.00 0.00 39 SER A CA 3
ATOM 3017 C C . SER A 1 39 ? -6.977 0.427 10.924 1.00 0.00 39 SER A C 3
ATOM 3018 O O . SER A 1 39 ? -7.420 0.251 12.055 1.00 0.00 39 SER A O 3
ATOM 3026 N N . SER A 1 40 ? -7.431 1.369 10.122 1.00 0.00 40 SER A N 3
ATOM 3027 C CA . SER A 1 40 ? -8.536 2.215 10.492 1.00 0.00 40 SER A CA 3
ATOM 3028 C C . SER A 1 40 ? -9.853 1.466 10.260 1.00 0.00 40 SER A C 3
ATOM 3029 O O . SER A 1 40 ? -10.874 1.713 10.926 1.00 0.00 40 SER A O 3
ATOM 3037 N N . PHE A 1 41 ? -9.805 0.551 9.318 1.00 0.00 41 PHE A N 3
ATOM 3038 C CA . PHE A 1 41 ? -10.927 -0.291 8.974 1.00 0.00 41 PHE A CA 3
ATOM 3039 C C . PHE A 1 41 ? -10.741 -1.627 9.673 1.00 0.00 41 PHE A C 3
ATOM 3040 O O . PHE A 1 41 ? -9.885 -1.755 10.546 1.00 0.00 41 PHE A O 3
ATOM 3057 N N . GLU A 1 42 ? -11.521 -2.604 9.303 1.00 0.00 42 GLU A N 3
ATOM 3058 C CA . GLU A 1 42 ? -11.394 -3.938 9.845 1.00 0.00 42 GLU A CA 3
ATOM 3059 C C . GLU A 1 42 ? -11.219 -4.881 8.682 1.00 0.00 42 GLU A C 3
ATOM 3060 O O . GLU A 1 42 ? -12.189 -5.463 8.186 1.00 0.00 42 GLU A O 3
ATOM 3072 N N . ILE A 1 43 ? -10.017 -4.972 8.190 1.00 0.00 43 ILE A N 3
ATOM 3073 C CA . ILE A 1 43 ? -9.768 -5.735 7.004 1.00 0.00 43 ILE A CA 3
ATOM 3074 C C . ILE A 1 43 ? -9.054 -7.013 7.325 1.00 0.00 43 ILE A C 3
ATOM 3075 O O . ILE A 1 43 ? -7.924 -7.020 7.809 1.00 0.00 43 ILE A O 3
ATOM 3091 N N . GLU A 1 44 ? -9.719 -8.073 7.043 1.00 0.00 44 GLU A N 3
ATOM 3092 C CA . GLU A 1 44 ? -9.224 -9.402 7.258 1.00 0.00 44 GLU A CA 3
ATOM 3093 C C . GLU A 1 44 ? -8.253 -9.782 6.161 1.00 0.00 44 GLU A C 3
ATOM 3094 O O . GLU A 1 44 ? -8.249 -9.172 5.082 1.00 0.00 44 GLU A O 3
ATOM 3106 N N . SER A 1 45 ? -7.461 -10.785 6.426 1.00 0.00 45 SER A N 3
ATOM 3107 C CA . SER A 1 45 ? -6.454 -11.267 5.516 1.00 0.00 45 SER A CA 3
ATOM 3108 C C . SER A 1 45 ? -7.034 -11.679 4.154 1.00 0.00 45 SER A C 3
ATOM 3109 O O . SER A 1 45 ? -6.383 -11.504 3.144 1.00 0.00 45 SER A O 3
ATOM 3117 N N . ASP A 1 46 ? -8.268 -12.185 4.130 1.00 0.00 46 ASP A N 3
ATOM 3118 C CA . ASP A 1 46 ? -8.902 -12.578 2.855 1.00 0.00 46 ASP A CA 3
ATOM 3119 C C . ASP A 1 46 ? -9.156 -11.356 2.009 1.00 0.00 46 ASP A C 3
ATOM 3120 O O . ASP A 1 46 ? -8.895 -11.347 0.804 1.00 0.00 46 ASP A O 3
ATOM 3129 N N . GLN A 1 47 ? -9.621 -10.304 2.662 1.00 0.00 47 GLN A N 3
ATOM 3130 C CA . GLN A 1 47 ? -9.892 -9.043 2.006 1.00 0.00 47 GLN A CA 3
ATOM 3131 C C . GLN A 1 47 ? -8.578 -8.432 1.543 1.00 0.00 47 GLN A C 3
ATOM 3132 O O . GLN A 1 47 ? -8.480 -7.873 0.455 1.00 0.00 47 GLN A O 3
ATOM 3146 N N . MET A 1 48 ? -7.561 -8.564 2.386 1.00 0.00 48 MET A N 3
ATOM 3147 C CA . MET A 1 48 ? -6.233 -8.089 2.064 1.00 0.00 48 MET A CA 3
ATOM 3148 C C . MET A 1 48 ? -5.642 -8.845 0.881 1.00 0.00 48 MET A C 3
ATOM 3149 O O . MET A 1 48 ? -5.074 -8.230 -0.004 1.00 0.00 48 MET A O 3
ATOM 3163 N N . ASP A 1 49 ? -5.802 -10.176 0.865 1.00 0.00 49 ASP A N 3
ATOM 3164 C CA . ASP A 1 49 ? -5.279 -11.043 -0.222 1.00 0.00 49 ASP A CA 3
ATOM 3165 C C . ASP A 1 49 ? -5.802 -10.598 -1.557 1.00 0.00 49 ASP A C 3
ATOM 3166 O O . ASP A 1 49 ? -5.043 -10.481 -2.529 1.00 0.00 49 ASP A O 3
ATOM 3175 N N . GLU A 1 50 ? -7.098 -10.315 -1.594 1.00 0.00 50 GLU A N 3
ATOM 3176 C CA . GLU A 1 50 ? -7.746 -9.863 -2.806 1.00 0.00 50 GLU A CA 3
ATOM 3177 C C . GLU A 1 50 ? -7.117 -8.550 -3.262 1.00 0.00 50 GLU A C 3
ATOM 3178 O O . GLU A 1 50 ? -6.898 -8.332 -4.454 1.00 0.00 50 GLU A O 3
ATOM 3190 N N . TYR A 1 51 ? -6.788 -7.697 -2.303 1.00 0.00 51 TYR A N 3
ATOM 3191 C CA . TYR A 1 51 ? -6.165 -6.438 -2.615 1.00 0.00 51 TYR A CA 3
ATOM 3192 C C . TYR A 1 51 ? -4.739 -6.676 -3.111 1.00 0.00 51 TYR A C 3
ATOM 3193 O O . TYR A 1 51 ? -4.293 -6.016 -4.049 1.00 0.00 51 TYR A O 3
ATOM 3211 N N . TYR A 1 52 ? -4.024 -7.611 -2.499 1.00 0.00 52 TYR A N 3
ATOM 3212 C CA . TYR A 1 52 ? -2.655 -7.919 -2.890 1.00 0.00 52 TYR A CA 3
ATOM 3213 C C . TYR A 1 52 ? -2.602 -8.401 -4.321 1.00 0.00 52 TYR A C 3
ATOM 3214 O O . TYR A 1 52 ? -1.775 -7.946 -5.118 1.00 0.00 52 TYR A O 3
ATOM 3232 N N . GLU A 1 53 ? -3.531 -9.281 -4.651 1.00 0.00 53 GLU A N 3
ATOM 3233 C CA . GLU A 1 53 ? -3.656 -9.818 -5.983 1.00 0.00 53 GLU A CA 3
ATOM 3234 C C . GLU A 1 53 ? -4.058 -8.712 -6.959 1.00 0.00 53 GLU A C 3
ATOM 3235 O O . GLU A 1 53 ? -3.526 -8.627 -8.064 1.00 0.00 53 GLU A O 3
ATOM 3247 N N . PHE A 1 54 ? -4.960 -7.840 -6.505 1.00 0.00 54 PHE A N 3
ATOM 3248 C CA . PHE A 1 54 ? -5.427 -6.711 -7.281 1.00 0.00 54 PHE A CA 3
ATOM 3249 C C . PHE A 1 54 ? -4.250 -5.841 -7.703 1.00 0.00 54 PHE A C 3
ATOM 3250 O O . PHE A 1 54 ? -4.112 -5.482 -8.878 1.00 0.00 54 PHE A O 3
ATOM 3267 N N . LEU A 1 55 ? -3.417 -5.511 -6.737 1.00 0.00 55 LEU A N 3
ATOM 3268 C CA . LEU A 1 55 ? -2.224 -4.718 -6.959 1.00 0.00 55 LEU A CA 3
ATOM 3269 C C . LEU A 1 55 ? -1.305 -5.369 -7.979 1.00 0.00 55 LEU A C 3
ATOM 3270 O O . LEU A 1 55 ? -0.798 -4.705 -8.906 1.00 0.00 55 LEU A O 3
ATOM 3286 N N . GLY A 1 56 ? -1.118 -6.673 -7.794 1.00 0.00 56 GLY A N 3
ATOM 3287 C CA . GLY A 1 56 ? -0.301 -7.458 -8.699 1.00 0.00 56 GLY A CA 3
ATOM 3288 C C . GLY A 1 56 ? -0.800 -7.352 -10.117 1.00 0.00 56 GLY A C 3
ATOM 3289 O O . GLY A 1 56 ? -0.009 -7.158 -11.042 1.00 0.00 56 GLY A O 3
ATOM 3293 N N . GLU A 1 57 ? -2.104 -7.411 -10.272 1.00 0.00 57 GLU A N 3
ATOM 3294 C CA . GLU A 1 57 ? -2.744 -7.315 -11.546 1.00 0.00 57 GLU A CA 3
ATOM 3295 C C . GLU A 1 57 ? -2.553 -5.958 -12.208 1.00 0.00 57 GLU A C 3
ATOM 3296 O O . GLU A 1 57 ? -2.442 -5.866 -13.436 1.00 0.00 57 GLU A O 3
ATOM 3308 N N . GLN A 1 58 ? -2.509 -4.904 -11.402 1.00 0.00 58 GLN A N 3
ATOM 3309 C CA . GLN A 1 58 ? -2.372 -3.557 -11.916 1.00 0.00 58 GLN A CA 3
ATOM 3310 C C . GLN A 1 58 ? -0.915 -3.267 -12.267 1.00 0.00 58 GLN A C 3
ATOM 3311 O O . GLN A 1 58 ? -0.632 -2.556 -13.230 1.00 0.00 58 GLN A O 3
ATOM 3325 N N . GLY A 1 59 ? -0.014 -3.743 -11.458 1.00 0.00 59 GLY A N 3
ATOM 3326 C CA . GLY A 1 59 ? 1.397 -3.654 -11.792 1.00 0.00 59 GLY A CA 3
ATOM 3327 C C . GLY A 1 59 ? 2.236 -3.293 -10.607 1.00 0.00 59 GLY A C 3
ATOM 3328 O O . GLY A 1 59 ? 3.170 -2.496 -10.713 1.00 0.00 59 GLY A O 3
ATOM 3332 N N . VAL A 1 60 ? 1.909 -3.863 -9.478 1.00 0.00 60 VAL A N 3
ATOM 3333 C CA . VAL A 1 60 ? 2.589 -3.563 -8.244 1.00 0.00 60 VAL A CA 3
ATOM 3334 C C . VAL A 1 60 ? 3.074 -4.848 -7.612 1.00 0.00 60 VAL A C 3
ATOM 3335 O O . VAL A 1 60 ? 2.303 -5.799 -7.448 1.00 0.00 60 VAL A O 3
ATOM 3348 N N . GLU A 1 61 ? 4.333 -4.893 -7.295 1.00 0.00 61 GLU A N 3
ATOM 3349 C CA . GLU A 1 61 ? 4.888 -6.013 -6.594 1.00 0.00 61 GLU A CA 3
ATOM 3350 C C . GLU A 1 61 ? 4.800 -5.774 -5.111 1.00 0.00 61 GLU A C 3
ATOM 3351 O O . GLU A 1 61 ? 4.548 -4.648 -4.673 1.00 0.00 61 GLU A O 3
ATOM 3363 N N . LEU A 1 62 ? 4.999 -6.791 -4.344 1.00 0.00 62 LEU A N 3
ATOM 3364 C CA . LEU A 1 62 ? 4.831 -6.691 -2.929 1.00 0.00 62 LEU A CA 3
ATOM 3365 C C . LEU A 1 62 ? 6.073 -7.130 -2.182 1.00 0.00 62 LEU A C 3
ATOM 3366 O O . LEU A 1 62 ? 6.491 -8.275 -2.269 1.00 0.00 62 LEU A O 3
ATOM 3382 N N . ILE A 1 63 ? 6.668 -6.207 -1.489 1.00 0.00 63 ILE A N 3
ATOM 3383 C CA . ILE A 1 63 ? 7.810 -6.480 -0.650 1.00 0.00 63 ILE A CA 3
ATOM 3384 C C . ILE A 1 63 ? 7.353 -6.558 0.789 1.00 0.00 63 ILE A C 3
ATOM 3385 O O . ILE A 1 63 ? 6.178 -6.315 1.075 1.00 0.00 63 ILE A O 3
ATOM 3401 N N . SER A 1 64 ? 8.247 -6.868 1.687 1.00 0.00 64 SER A N 3
ATOM 3402 C CA . SER A 1 64 ? 7.875 -7.062 3.049 1.00 0.00 64 SER A CA 3
ATOM 3403 C C . SER A 1 64 ? 7.695 -5.714 3.765 1.00 0.00 64 SER A C 3
ATOM 3404 O O . SER A 1 64 ? 6.558 -5.233 3.928 1.00 0.00 64 SER A O 3
ATOM 3412 N N . GLU A 1 65 ? 8.827 -5.096 4.067 1.00 0.00 65 GLU A N 3
ATOM 3413 C CA . GLU A 1 65 ? 8.970 -3.819 4.809 1.00 0.00 65 GLU A CA 3
ATOM 3414 C C . GLU A 1 65 ? 10.416 -3.723 5.276 1.00 0.00 65 GLU A C 3
ATOM 3415 O O . GLU A 1 65 ? 10.955 -2.650 5.508 1.00 0.00 65 GLU A O 3
ATOM 3427 N N . ASN A 1 66 ? 11.069 -4.861 5.300 1.00 0.00 66 ASN A N 3
ATOM 3428 C CA . ASN A 1 66 ? 12.440 -4.968 5.748 1.00 0.00 66 ASN A CA 3
ATOM 3429 C C . ASN A 1 66 ? 13.376 -4.619 4.612 1.00 0.00 66 ASN A C 3
ATOM 3430 O O . ASN A 1 66 ? 14.587 -4.449 4.779 1.00 0.00 66 ASN A O 3
ATOM 3441 N N . GLU A 1 67 ? 12.795 -4.544 3.471 1.00 0.00 67 GLU A N 3
ATOM 3442 C CA . GLU A 1 67 ? 13.428 -4.226 2.252 1.00 0.00 67 GLU A CA 3
ATOM 3443 C C . GLU A 1 67 ? 12.633 -3.117 1.595 1.00 0.00 67 GLU A C 3
ATOM 3444 O O . GLU A 1 67 ? 11.469 -2.866 1.977 1.00 0.00 67 GLU A O 3
ATOM 3456 N N . GLU A 1 68 ? 13.261 -2.481 0.641 1.00 0.00 68 GLU A N 3
ATOM 3457 C CA . GLU A 1 68 ? 12.728 -1.435 -0.203 1.00 0.00 68 GLU A CA 3
ATOM 3458 C C . GLU A 1 68 ? 13.982 -0.820 -0.797 1.00 0.00 68 GLU A C 3
ATOM 3459 O O . GLU A 1 68 ? 15.040 -1.433 -0.723 1.00 0.00 68 GLU A O 3
ATOM 3471 N N . THR A 1 69 ? 13.891 0.358 -1.321 1.00 0.00 69 THR A N 3
ATOM 3472 C CA . THR A 1 69 ? 15.019 1.087 -1.832 1.00 0.00 69 THR A CA 3
ATOM 3473 C C . THR A 1 69 ? 15.475 2.105 -0.776 1.00 0.00 69 THR A C 3
ATOM 3474 O O . THR A 1 69 ? 16.204 3.052 -1.056 1.00 0.00 69 THR A O 3
ATOM 3485 N N . GLU A 1 70 ? 15.084 1.830 0.458 1.00 0.00 70 GLU A N 3
ATOM 3486 C CA . GLU A 1 70 ? 15.314 2.693 1.606 1.00 0.00 70 GLU A CA 3
ATOM 3487 C C . GLU A 1 70 ? 16.785 2.926 1.957 1.00 0.00 70 GLU A C 3
ATOM 3488 O O . GLU A 1 70 ? 17.118 3.873 2.658 1.00 0.00 70 GLU A O 3
ATOM 3500 N N . ASP A 1 71 ? 17.656 2.092 1.464 1.00 0.00 71 ASP A N 3
ATOM 3501 C CA . ASP A 1 71 ? 19.075 2.228 1.784 1.00 0.00 71 ASP A CA 3
ATOM 3502 C C . ASP A 1 71 ? 19.730 3.151 0.789 1.00 0.00 71 ASP A C 3
ATOM 3503 O O . ASP A 1 71 ? 20.823 3.680 0.997 1.00 0.00 71 ASP A O 3
ATOM 3512 N N . LEU A 1 72 ? 19.013 3.385 -0.262 1.00 0.00 72 LEU A N 3
ATOM 3513 C CA . LEU A 1 72 ? 19.443 4.265 -1.319 1.00 0.00 72 LEU A CA 3
ATOM 3514 C C . LEU A 1 72 ? 18.893 5.655 -1.061 1.00 0.00 72 LEU A C 3
ATOM 3515 O O . LEU A 1 72 ? 19.332 6.630 -1.667 1.00 0.00 72 LEU A O 3
ATOM 3531 N N . GLU A 1 73 ? 17.927 5.737 -0.169 1.00 0.00 73 GLU A N 3
ATOM 3532 C CA . GLU A 1 73 ? 17.307 6.992 0.180 1.00 0.00 73 GLU A CA 3
ATOM 3533 C C . GLU A 1 73 ? 18.224 7.793 1.092 1.00 0.00 73 GLU A C 3
ATOM 3534 O O . GLU A 1 73 ? 18.616 7.325 2.166 1.00 0.00 73 GLU A O 3
ATOM 3546 N N . HIS A 1 74 ? 18.573 8.972 0.652 1.00 0.00 74 HIS A N 3
ATOM 3547 C CA . HIS A 1 74 ? 19.445 9.862 1.388 1.00 0.00 74 HIS A CA 3
ATOM 3548 C C . HIS A 1 74 ? 18.845 11.247 1.360 1.00 0.00 74 HIS A C 3
ATOM 3549 O O . HIS A 1 74 ? 19.067 12.015 0.416 1.00 0.00 74 HIS A O 3
ATOM 3563 N N . HIS A 1 75 ? 18.032 11.534 2.351 1.00 0.00 75 HIS A N 3
ATOM 3564 C CA . HIS A 1 75 ? 17.326 12.795 2.462 1.00 0.00 75 HIS A CA 3
ATOM 3565 C C . HIS A 1 75 ? 16.694 12.837 3.849 1.00 0.00 75 HIS A C 3
ATOM 3566 O O . HIS A 1 75 ? 16.447 11.768 4.429 1.00 0.00 75 HIS A O 3
ATOM 3580 N N . HIS A 1 76 ? 16.453 14.045 4.363 1.00 0.00 76 HIS A N 3
ATOM 3581 C CA . HIS A 1 76 ? 15.899 14.280 5.708 1.00 0.00 76 HIS A CA 3
ATOM 3582 C C . HIS A 1 76 ? 16.880 13.815 6.760 1.00 0.00 76 HIS A C 3
ATOM 3583 O O . HIS A 1 76 ? 16.600 12.838 7.485 1.00 0.00 76 HIS A O 3
ATOM 3598 N N . ALA A 1 1 ? -9.567 12.271 -6.177 1.00 0.00 1 ALA A N 4
ATOM 3599 C CA . ALA A 1 1 ? -9.463 12.353 -4.729 1.00 0.00 1 ALA A CA 4
ATOM 3600 C C . ALA A 1 1 ? -9.489 13.808 -4.277 1.00 0.00 1 ALA A C 4
ATOM 3601 O O . ALA A 1 1 ? -8.491 14.532 -4.402 1.00 0.00 1 ALA A O 4
ATOM 3610 N N . ASP A 1 2 ? -10.619 14.246 -3.774 1.00 0.00 2 ASP A N 4
ATOM 3611 C CA . ASP A 1 2 ? -10.771 15.624 -3.280 1.00 0.00 2 ASP A CA 4
ATOM 3612 C C . ASP A 1 2 ? -11.510 15.644 -1.953 1.00 0.00 2 ASP A C 4
ATOM 3613 O O . ASP A 1 2 ? -11.216 16.447 -1.076 1.00 0.00 2 ASP A O 4
ATOM 3622 N N . LYS A 1 3 ? -12.424 14.711 -1.783 1.00 0.00 3 LYS A N 4
ATOM 3623 C CA . LYS A 1 3 ? -13.270 14.666 -0.595 1.00 0.00 3 LYS A CA 4
ATOM 3624 C C . LYS A 1 3 ? -12.582 13.893 0.509 1.00 0.00 3 LYS A C 4
ATOM 3625 O O . LYS A 1 3 ? -13.028 13.868 1.659 1.00 0.00 3 LYS A O 4
ATOM 3644 N N . GLN A 1 4 ? -11.486 13.291 0.158 1.00 0.00 4 GLN A N 4
ATOM 3645 C CA . GLN A 1 4 ? -10.711 12.522 1.068 1.00 0.00 4 GLN A CA 4
ATOM 3646 C C . GLN A 1 4 ? -9.253 12.909 0.920 1.00 0.00 4 GLN A C 4
ATOM 3647 O O . GLN A 1 4 ? -8.753 13.089 -0.199 1.00 0.00 4 GLN A O 4
ATOM 3661 N N . THR A 1 5 ? -8.619 13.101 2.022 1.00 0.00 5 THR A N 4
ATOM 3662 C CA . THR A 1 5 ? -7.210 13.386 2.097 1.00 0.00 5 THR A CA 4
ATOM 3663 C C . THR A 1 5 ? -6.656 12.442 3.150 1.00 0.00 5 THR A C 4
ATOM 3664 O O . THR A 1 5 ? -7.410 11.617 3.675 1.00 0.00 5 THR A O 4
ATOM 3675 N N . HIS A 1 6 ? -5.397 12.556 3.498 1.00 0.00 6 HIS A N 4
ATOM 3676 C CA . HIS A 1 6 ? -4.851 11.742 4.589 1.00 0.00 6 HIS A CA 4
ATOM 3677 C C . HIS A 1 6 ? -5.241 12.358 5.935 1.00 0.00 6 HIS A C 4
ATOM 3678 O O . HIS A 1 6 ? -4.999 11.793 7.005 1.00 0.00 6 HIS A O 4
ATOM 3692 N N . GLU A 1 7 ? -5.880 13.518 5.848 1.00 0.00 7 GLU A N 4
ATOM 3693 C CA . GLU A 1 7 ? -6.392 14.252 6.983 1.00 0.00 7 GLU A CA 4
ATOM 3694 C C . GLU A 1 7 ? -7.871 13.931 7.126 1.00 0.00 7 GLU A C 4
ATOM 3695 O O . GLU A 1 7 ? -8.626 14.623 7.805 1.00 0.00 7 GLU A O 4
ATOM 3707 N N . THR A 1 8 ? -8.266 12.885 6.475 1.00 0.00 8 THR A N 4
ATOM 3708 C CA . THR A 1 8 ? -9.596 12.422 6.458 1.00 0.00 8 THR A CA 4
ATOM 3709 C C . THR A 1 8 ? -9.523 10.935 6.710 1.00 0.00 8 THR A C 4
ATOM 3710 O O . THR A 1 8 ? -8.521 10.294 6.364 1.00 0.00 8 THR A O 4
ATOM 3721 N N . GLU A 1 9 ? -10.492 10.404 7.357 1.00 0.00 9 GLU A N 4
ATOM 3722 C CA . GLU A 1 9 ? -10.628 8.990 7.400 1.00 0.00 9 GLU A CA 4
ATOM 3723 C C . GLU A 1 9 ? -11.403 8.605 6.167 1.00 0.00 9 GLU A C 4
ATOM 3724 O O . GLU A 1 9 ? -12.571 8.962 6.002 1.00 0.00 9 GLU A O 4
ATOM 3736 N N . LEU A 1 10 ? -10.727 7.952 5.287 1.00 0.00 10 LEU A N 4
ATOM 3737 C CA . LEU A 1 10 ? -11.221 7.687 3.967 1.00 0.00 10 LEU A CA 4
ATOM 3738 C C . LEU A 1 10 ? -11.981 6.381 3.982 1.00 0.00 10 LEU A C 4
ATOM 3739 O O . LEU A 1 10 ? -12.151 5.779 5.040 1.00 0.00 10 LEU A O 4
ATOM 3755 N N . THR A 1 11 ? -12.418 5.929 2.837 1.00 0.00 11 THR A N 4
ATOM 3756 C CA . THR A 1 11 ? -13.123 4.685 2.786 1.00 0.00 11 THR A CA 4
ATOM 3757 C C . THR A 1 11 ? -12.163 3.627 2.305 1.00 0.00 11 THR A C 4
ATOM 3758 O O . THR A 1 11 ? -11.042 3.954 1.875 1.00 0.00 11 THR A O 4
ATOM 3769 N N . PHE A 1 12 ? -12.596 2.386 2.340 1.00 0.00 12 PHE A N 4
ATOM 3770 C CA . PHE A 1 12 ? -11.759 1.290 1.920 1.00 0.00 12 PHE A CA 4
ATOM 3771 C C . PHE A 1 12 ? -11.396 1.426 0.444 1.00 0.00 12 PHE A C 4
ATOM 3772 O O . PHE A 1 12 ? -10.276 1.166 0.020 1.00 0.00 12 PHE A O 4
ATOM 3789 N N . ASP A 1 13 ? -12.380 1.924 -0.296 1.00 0.00 13 ASP A N 4
ATOM 3790 C CA . ASP A 1 13 ? -12.217 2.243 -1.713 1.00 0.00 13 ASP A CA 4
ATOM 3791 C C . ASP A 1 13 ? -11.232 3.349 -1.920 1.00 0.00 13 ASP A C 4
ATOM 3792 O O . ASP A 1 13 ? -10.368 3.267 -2.801 1.00 0.00 13 ASP A O 4
ATOM 3801 N N . GLN A 1 14 ? -11.299 4.349 -1.053 1.00 0.00 14 GLN A N 4
ATOM 3802 C CA . GLN A 1 14 ? -10.475 5.514 -1.223 1.00 0.00 14 GLN A CA 4
ATOM 3803 C C . GLN A 1 14 ? -9.045 5.143 -0.905 1.00 0.00 14 GLN A C 4
ATOM 3804 O O . GLN A 1 14 ? -8.102 5.603 -1.537 1.00 0.00 14 GLN A O 4
ATOM 3818 N N . VAL A 1 15 ? -8.906 4.294 0.095 1.00 0.00 15 VAL A N 4
ATOM 3819 C CA . VAL A 1 15 ? -7.618 3.882 0.561 1.00 0.00 15 VAL A CA 4
ATOM 3820 C C . VAL A 1 15 ? -7.014 2.955 -0.440 1.00 0.00 15 VAL A C 4
ATOM 3821 O O . VAL A 1 15 ? -5.811 2.998 -0.691 1.00 0.00 15 VAL A O 4
ATOM 3834 N N . LYS A 1 16 ? -7.834 2.127 -1.033 1.00 0.00 16 LYS A N 4
ATOM 3835 C CA . LYS A 1 16 ? -7.398 1.305 -2.106 1.00 0.00 16 LYS A CA 4
ATOM 3836 C C . LYS A 1 16 ? -6.797 2.151 -3.197 1.00 0.00 16 LYS A C 4
ATOM 3837 O O . LYS A 1 16 ? -5.696 1.910 -3.610 1.00 0.00 16 LYS A O 4
ATOM 3856 N N . GLU A 1 17 ? -7.490 3.187 -3.609 1.00 0.00 17 GLU A N 4
ATOM 3857 C CA . GLU A 1 17 ? -6.943 4.064 -4.621 1.00 0.00 17 GLU A CA 4
ATOM 3858 C C . GLU A 1 17 ? -5.673 4.794 -4.175 1.00 0.00 17 GLU A C 4
ATOM 3859 O O . GLU A 1 17 ? -4.834 5.117 -5.016 1.00 0.00 17 GLU A O 4
ATOM 3871 N N . GLN A 1 18 ? -5.496 5.033 -2.854 1.00 0.00 18 GLN A N 4
ATOM 3872 C CA . GLN A 1 18 ? -4.314 5.734 -2.409 1.00 0.00 18 GLN A CA 4
ATOM 3873 C C . GLN A 1 18 ? -3.142 4.815 -2.567 1.00 0.00 18 GLN A C 4
ATOM 3874 O O . GLN A 1 18 ? -2.124 5.146 -3.185 1.00 0.00 18 GLN A O 4
ATOM 3888 N N . LEU A 1 19 ? -3.331 3.643 -2.057 1.00 0.00 19 LEU A N 4
ATOM 3889 C CA . LEU A 1 19 ? -2.363 2.620 -2.047 1.00 0.00 19 LEU A CA 4
ATOM 3890 C C . LEU A 1 19 ? -2.058 2.098 -3.430 1.00 0.00 19 LEU A C 4
ATOM 3891 O O . LEU A 1 19 ? -0.900 1.854 -3.759 1.00 0.00 19 LEU A O 4
ATOM 3907 N N . THR A 1 20 ? -3.089 1.965 -4.235 1.00 0.00 20 THR A N 4
ATOM 3908 C CA . THR A 1 20 ? -2.950 1.527 -5.605 1.00 0.00 20 THR A CA 4
ATOM 3909 C C . THR A 1 20 ? -2.028 2.461 -6.347 1.00 0.00 20 THR A C 4
ATOM 3910 O O . THR A 1 20 ? -1.015 2.029 -6.883 1.00 0.00 20 THR A O 4
ATOM 3921 N N . GLU A 1 21 ? -2.318 3.740 -6.268 1.00 0.00 21 GLU A N 4
ATOM 3922 C CA . GLU A 1 21 ? -1.551 4.734 -6.984 1.00 0.00 21 GLU A CA 4
ATOM 3923 C C . GLU A 1 21 ? -0.116 4.757 -6.492 1.00 0.00 21 GLU A C 4
ATOM 3924 O O . GLU A 1 21 ? 0.824 4.796 -7.270 1.00 0.00 21 GLU A O 4
ATOM 3936 N N . SER A 1 22 ? 0.024 4.644 -5.199 1.00 0.00 22 SER A N 4
ATOM 3937 C CA . SER A 1 22 ? 1.326 4.701 -4.548 1.00 0.00 22 SER A CA 4
ATOM 3938 C C . SER A 1 22 ? 2.211 3.529 -4.979 1.00 0.00 22 SER A C 4
ATOM 3939 O O . SER A 1 22 ? 3.402 3.703 -5.269 1.00 0.00 22 SER A O 4
ATOM 3947 N N . GLY A 1 23 ? 1.613 2.350 -5.073 1.00 0.00 23 GLY A N 4
ATOM 3948 C CA . GLY A 1 23 ? 2.318 1.180 -5.533 1.00 0.00 23 GLY A CA 4
ATOM 3949 C C . GLY A 1 23 ? 2.684 1.304 -6.985 1.00 0.00 23 GLY A C 4
ATOM 3950 O O . GLY A 1 23 ? 3.714 0.851 -7.398 1.00 0.00 23 GLY A O 4
ATOM 3954 N N . LYS A 1 24 ? 1.815 1.941 -7.736 1.00 0.00 24 LYS A N 4
ATOM 3955 C CA . LYS A 1 24 ? 2.029 2.174 -9.157 1.00 0.00 24 LYS A CA 4
ATOM 3956 C C . LYS A 1 24 ? 3.193 3.122 -9.420 1.00 0.00 24 LYS A C 4
ATOM 3957 O O . LYS A 1 24 ? 3.831 3.062 -10.473 1.00 0.00 24 LYS A O 4
ATOM 3976 N N . LYS A 1 25 ? 3.440 4.022 -8.487 1.00 0.00 25 LYS A N 4
ATOM 3977 C CA . LYS A 1 25 ? 4.531 4.963 -8.580 1.00 0.00 25 LYS A CA 4
ATOM 3978 C C . LYS A 1 25 ? 5.847 4.280 -8.281 1.00 0.00 25 LYS A C 4
ATOM 3979 O O . LYS A 1 25 ? 6.881 4.588 -8.877 1.00 0.00 25 LYS A O 4
ATOM 3998 N N . ARG A 1 26 ? 5.800 3.386 -7.336 1.00 0.00 26 ARG A N 4
ATOM 3999 C CA . ARG A 1 26 ? 6.989 2.705 -6.863 1.00 0.00 26 ARG A CA 4
ATOM 4000 C C . ARG A 1 26 ? 7.323 1.472 -7.667 1.00 0.00 26 ARG A C 4
ATOM 4001 O O . ARG A 1 26 ? 8.465 1.238 -8.055 1.00 0.00 26 ARG A O 4
ATOM 4022 N N . GLY A 1 27 ? 6.292 0.689 -7.879 1.00 0.00 27 GLY A N 4
ATOM 4023 C CA . GLY A 1 27 ? 6.383 -0.597 -8.479 1.00 0.00 27 GLY A CA 4
ATOM 4024 C C . GLY A 1 27 ? 6.261 -1.637 -7.401 1.00 0.00 27 GLY A C 4
ATOM 4025 O O . GLY A 1 27 ? 6.237 -2.844 -7.666 1.00 0.00 27 GLY A O 4
ATOM 4029 N N . VAL A 1 28 ? 6.103 -1.165 -6.176 1.00 0.00 28 VAL A N 4
ATOM 4030 C CA . VAL A 1 28 ? 6.133 -2.023 -5.039 1.00 0.00 28 VAL A CA 4
ATOM 4031 C C . VAL A 1 28 ? 5.407 -1.391 -3.859 1.00 0.00 28 VAL A C 4
ATOM 4032 O O . VAL A 1 28 ? 5.175 -0.177 -3.838 1.00 0.00 28 VAL A O 4
ATOM 4045 N N . LEU A 1 29 ? 5.012 -2.233 -2.938 1.00 0.00 29 LEU A N 4
ATOM 4046 C CA . LEU A 1 29 ? 4.406 -1.864 -1.684 1.00 0.00 29 LEU A CA 4
ATOM 4047 C C . LEU A 1 29 ? 4.699 -2.966 -0.679 1.00 0.00 29 LEU A C 4
ATOM 4048 O O . LEU A 1 29 ? 4.700 -4.129 -1.047 1.00 0.00 29 LEU A O 4
ATOM 4064 N N . THR A 1 30 ? 5.010 -2.619 0.541 1.00 0.00 30 THR A N 4
ATOM 4065 C CA . THR A 1 30 ? 5.125 -3.619 1.586 1.00 0.00 30 THR A CA 4
ATOM 4066 C C . THR A 1 30 ? 3.737 -3.993 2.089 1.00 0.00 30 THR A C 4
ATOM 4067 O O . THR A 1 30 ? 2.841 -3.144 2.119 1.00 0.00 30 THR A O 4
ATOM 4078 N N . TYR A 1 31 ? 3.562 -5.242 2.491 1.00 0.00 31 TYR A N 4
ATOM 4079 C CA . TYR A 1 31 ? 2.271 -5.725 2.994 1.00 0.00 31 TYR A CA 4
ATOM 4080 C C . TYR A 1 31 ? 1.754 -4.882 4.152 1.00 0.00 31 TYR A C 4
ATOM 4081 O O . TYR A 1 31 ? 0.580 -4.527 4.199 1.00 0.00 31 TYR A O 4
ATOM 4099 N N . GLU A 1 32 ? 2.634 -4.509 5.055 1.00 0.00 32 GLU A N 4
ATOM 4100 C CA . GLU A 1 32 ? 2.189 -3.849 6.251 1.00 0.00 32 GLU A CA 4
ATOM 4101 C C . GLU A 1 32 ? 2.012 -2.346 6.142 1.00 0.00 32 GLU A C 4
ATOM 4102 O O . GLU A 1 32 ? 1.394 -1.746 7.012 1.00 0.00 32 GLU A O 4
ATOM 4114 N N . GLU A 1 33 ? 2.497 -1.726 5.069 1.00 0.00 33 GLU A N 4
ATOM 4115 C CA . GLU A 1 33 ? 2.190 -0.312 4.878 1.00 0.00 33 GLU A CA 4
ATOM 4116 C C . GLU A 1 33 ? 0.795 -0.249 4.288 1.00 0.00 33 GLU A C 4
ATOM 4117 O O . GLU A 1 33 ? 0.030 0.697 4.510 1.00 0.00 33 GLU A O 4
ATOM 4129 N N . ILE A 1 34 ? 0.459 -1.321 3.576 1.00 0.00 34 ILE A N 4
ATOM 4130 C CA . ILE A 1 34 ? -0.843 -1.508 3.023 1.00 0.00 34 ILE A CA 4
ATOM 4131 C C . ILE A 1 34 ? -1.804 -1.744 4.152 1.00 0.00 34 ILE A C 4
ATOM 4132 O O . ILE A 1 34 ? -2.871 -1.130 4.208 1.00 0.00 34 ILE A O 4
ATOM 4148 N N . ALA A 1 35 ? -1.373 -2.556 5.139 1.00 0.00 35 ALA A N 4
ATOM 4149 C CA . ALA A 1 35 ? -2.138 -2.899 6.292 1.00 0.00 35 ALA A CA 4
ATOM 4150 C C . ALA A 1 35 ? -2.334 -1.695 7.176 1.00 0.00 35 ALA A C 4
ATOM 4151 O O . ALA A 1 35 ? -3.340 -1.566 7.827 1.00 0.00 35 ALA A O 4
ATOM 4158 N N . GLU A 1 36 ? -1.338 -0.796 7.156 1.00 0.00 36 GLU A N 4
ATOM 4159 C CA . GLU A 1 36 ? -1.278 0.384 8.012 1.00 0.00 36 GLU A CA 4
ATOM 4160 C C . GLU A 1 36 ? -2.461 1.272 7.718 1.00 0.00 36 GLU A C 4
ATOM 4161 O O . GLU A 1 36 ? -3.211 1.641 8.616 1.00 0.00 36 GLU A O 4
ATOM 4173 N N . ARG A 1 37 ? -2.678 1.569 6.444 1.00 0.00 37 ARG A N 4
ATOM 4174 C CA . ARG A 1 37 ? -3.793 2.412 6.050 1.00 0.00 37 ARG A CA 4
ATOM 4175 C C . ARG A 1 37 ? -5.085 1.663 6.305 1.00 0.00 37 ARG A C 4
ATOM 4176 O O . ARG A 1 37 ? -6.097 2.233 6.713 1.00 0.00 37 ARG A O 4
ATOM 4197 N N . MET A 1 38 ? -5.012 0.360 6.157 1.00 0.00 38 MET A N 4
ATOM 4198 C CA . MET A 1 38 ? -6.161 -0.481 6.337 1.00 0.00 38 MET A CA 4
ATOM 4199 C C . MET A 1 38 ? -6.410 -0.780 7.800 1.00 0.00 38 MET A C 4
ATOM 4200 O O . MET A 1 38 ? -7.358 -1.471 8.134 1.00 0.00 38 MET A O 4
ATOM 4214 N N . SER A 1 39 ? -5.586 -0.228 8.679 1.00 0.00 39 SER A N 4
ATOM 4215 C CA . SER A 1 39 ? -5.753 -0.420 10.105 1.00 0.00 39 SER A CA 4
ATOM 4216 C C . SER A 1 39 ? -6.894 0.443 10.610 1.00 0.00 39 SER A C 4
ATOM 4217 O O . SER A 1 39 ? -7.414 0.227 11.692 1.00 0.00 39 SER A O 4
ATOM 4225 N N . SER A 1 40 ? -7.288 1.415 9.801 1.00 0.00 40 SER A N 4
ATOM 4226 C CA . SER A 1 40 ? -8.415 2.252 10.113 1.00 0.00 40 SER A CA 4
ATOM 4227 C C . SER A 1 40 ? -9.688 1.400 10.020 1.00 0.00 40 SER A C 4
ATOM 4228 O O . SER A 1 40 ? -10.627 1.567 10.783 1.00 0.00 40 SER A O 4
ATOM 4236 N N . PHE A 1 41 ? -9.674 0.456 9.095 1.00 0.00 41 PHE A N 4
ATOM 4237 C CA . PHE A 1 41 ? -10.812 -0.415 8.846 1.00 0.00 41 PHE A CA 4
ATOM 4238 C C . PHE A 1 41 ? -10.627 -1.744 9.547 1.00 0.00 41 PHE A C 4
ATOM 4239 O O . PHE A 1 41 ? -11.585 -2.474 9.758 1.00 0.00 41 PHE A O 4
ATOM 4256 N N . GLU A 1 42 ? -9.380 -2.033 9.885 1.00 0.00 42 GLU A N 4
ATOM 4257 C CA . GLU A 1 42 ? -8.963 -3.296 10.473 1.00 0.00 42 GLU A CA 4
ATOM 4258 C C . GLU A 1 42 ? -9.344 -4.448 9.558 1.00 0.00 42 GLU A C 4
ATOM 4259 O O . GLU A 1 42 ? -10.176 -5.290 9.872 1.00 0.00 42 GLU A O 4
ATOM 4271 N N . ILE A 1 43 ? -8.758 -4.409 8.390 1.00 0.00 43 ILE A N 4
ATOM 4272 C CA . ILE A 1 43 ? -9.037 -5.343 7.324 1.00 0.00 43 ILE A CA 4
ATOM 4273 C C . ILE A 1 43 ? -8.462 -6.726 7.607 1.00 0.00 43 ILE A C 4
ATOM 4274 O O . ILE A 1 43 ? -7.361 -6.870 8.162 1.00 0.00 43 ILE A O 4
ATOM 4290 N N . GLU A 1 44 ? -9.241 -7.717 7.256 1.00 0.00 44 GLU A N 4
ATOM 4291 C CA . GLU A 1 44 ? -8.886 -9.108 7.364 1.00 0.00 44 GLU A CA 4
ATOM 4292 C C . GLU A 1 44 ? -7.863 -9.494 6.307 1.00 0.00 44 GLU A C 4
ATOM 4293 O O . GLU A 1 44 ? -7.793 -8.866 5.236 1.00 0.00 44 GLU A O 4
ATOM 4305 N N . SER A 1 45 ? -7.112 -10.548 6.589 1.00 0.00 45 SER A N 4
ATOM 4306 C CA . SER A 1 45 ? -6.107 -11.072 5.678 1.00 0.00 45 SER A CA 4
ATOM 4307 C C . SER A 1 45 ? -6.763 -11.465 4.334 1.00 0.00 45 SER A C 4
ATOM 4308 O O . SER A 1 45 ? -6.161 -11.322 3.286 1.00 0.00 45 SER A O 4
ATOM 4316 N N . ASP A 1 46 ? -8.024 -11.892 4.399 1.00 0.00 46 ASP A N 4
ATOM 4317 C CA . ASP A 1 46 ? -8.829 -12.285 3.229 1.00 0.00 46 ASP A CA 4
ATOM 4318 C C . ASP A 1 46 ? -8.916 -11.129 2.252 1.00 0.00 46 ASP A C 4
ATOM 4319 O O . ASP A 1 46 ? -8.494 -11.232 1.101 1.00 0.00 46 ASP A O 4
ATOM 4328 N N . GLN A 1 47 ? -9.419 -10.000 2.749 1.00 0.00 47 GLN A N 4
ATOM 4329 C CA . GLN A 1 47 ? -9.610 -8.814 1.922 1.00 0.00 47 GLN A CA 4
ATOM 4330 C C . GLN A 1 47 ? -8.265 -8.261 1.497 1.00 0.00 47 GLN A C 4
ATOM 4331 O O . GLN A 1 47 ? -8.127 -7.690 0.417 1.00 0.00 47 GLN A O 4
ATOM 4345 N N . MET A 1 48 ? -7.272 -8.407 2.368 1.00 0.00 48 MET A N 4
ATOM 4346 C CA . MET A 1 48 ? -5.942 -7.946 2.051 1.00 0.00 48 MET A CA 4
ATOM 4347 C C . MET A 1 48 ? -5.371 -8.719 0.886 1.00 0.00 48 MET A C 4
ATOM 4348 O O . MET A 1 48 ? -4.878 -8.132 -0.051 1.00 0.00 48 MET A O 4
ATOM 4362 N N . ASP A 1 49 ? -5.484 -10.038 0.949 1.00 0.00 49 ASP A N 4
ATOM 4363 C CA . ASP A 1 49 ? -5.023 -10.957 -0.120 1.00 0.00 49 ASP A CA 4
ATOM 4364 C C . ASP A 1 49 ? -5.707 -10.633 -1.423 1.00 0.00 49 ASP A C 4
ATOM 4365 O O . ASP A 1 49 ? -5.065 -10.585 -2.488 1.00 0.00 49 ASP A O 4
ATOM 4374 N N . GLU A 1 50 ? -6.996 -10.398 -1.319 1.00 0.00 50 GLU A N 4
ATOM 4375 C CA . GLU A 1 50 ? -7.831 -10.004 -2.428 1.00 0.00 50 GLU A CA 4
ATOM 4376 C C . GLU A 1 50 ? -7.263 -8.734 -3.090 1.00 0.00 50 GLU A C 4
ATOM 4377 O O . GLU A 1 50 ? -7.092 -8.664 -4.318 1.00 0.00 50 GLU A O 4
ATOM 4389 N N . TYR A 1 51 ? -6.923 -7.766 -2.251 1.00 0.00 51 TYR A N 4
ATOM 4390 C CA . TYR A 1 51 ? -6.363 -6.508 -2.692 1.00 0.00 51 TYR A CA 4
ATOM 4391 C C . TYR A 1 51 ? -4.954 -6.734 -3.238 1.00 0.00 51 TYR A C 4
ATOM 4392 O O . TYR A 1 51 ? -4.542 -6.061 -4.175 1.00 0.00 51 TYR A O 4
ATOM 4410 N N . TYR A 1 52 ? -4.208 -7.667 -2.657 1.00 0.00 52 TYR A N 4
ATOM 4411 C CA . TYR A 1 52 ? -2.851 -7.968 -3.102 1.00 0.00 52 TYR A CA 4
ATOM 4412 C C . TYR A 1 52 ? -2.845 -8.478 -4.524 1.00 0.00 52 TYR A C 4
ATOM 4413 O O . TYR A 1 52 ? -2.025 -8.060 -5.342 1.00 0.00 52 TYR A O 4
ATOM 4431 N N . GLU A 1 53 ? -3.789 -9.369 -4.825 1.00 0.00 53 GLU A N 4
ATOM 4432 C CA . GLU A 1 53 ? -3.942 -9.905 -6.162 1.00 0.00 53 GLU A CA 4
ATOM 4433 C C . GLU A 1 53 ? -4.328 -8.772 -7.116 1.00 0.00 53 GLU A C 4
ATOM 4434 O O . GLU A 1 53 ? -3.803 -8.674 -8.226 1.00 0.00 53 GLU A O 4
ATOM 4446 N N . PHE A 1 54 ? -5.200 -7.889 -6.641 1.00 0.00 54 PHE A N 4
ATOM 4447 C CA . PHE A 1 54 ? -5.613 -6.734 -7.397 1.00 0.00 54 PHE A CA 4
ATOM 4448 C C . PHE A 1 54 ? -4.396 -5.860 -7.749 1.00 0.00 54 PHE A C 4
ATOM 4449 O O . PHE A 1 54 ? -4.194 -5.491 -8.910 1.00 0.00 54 PHE A O 4
ATOM 4466 N N . LEU A 1 55 ? -3.608 -5.533 -6.737 1.00 0.00 55 LEU A N 4
ATOM 4467 C CA . LEU A 1 55 ? -2.402 -4.729 -6.898 1.00 0.00 55 LEU A CA 4
ATOM 4468 C C . LEU A 1 55 ? -1.419 -5.360 -7.866 1.00 0.00 55 LEU A C 4
ATOM 4469 O O . LEU A 1 55 ? -0.819 -4.674 -8.710 1.00 0.00 55 LEU A O 4
ATOM 4485 N N . GLY A 1 56 ? -1.270 -6.668 -7.724 1.00 0.00 56 GLY A N 4
ATOM 4486 C CA . GLY A 1 56 ? -0.411 -7.430 -8.597 1.00 0.00 56 GLY A CA 4
ATOM 4487 C C . GLY A 1 56 ? -0.827 -7.297 -10.034 1.00 0.00 56 GLY A C 4
ATOM 4488 O O . GLY A 1 56 ? 0.017 -7.129 -10.912 1.00 0.00 56 GLY A O 4
ATOM 4492 N N . GLU A 1 57 ? -2.122 -7.352 -10.280 1.00 0.00 57 GLU A N 4
ATOM 4493 C CA . GLU A 1 57 ? -2.648 -7.198 -11.595 1.00 0.00 57 GLU A CA 4
ATOM 4494 C C . GLU A 1 57 ? -2.423 -5.789 -12.162 1.00 0.00 57 GLU A C 4
ATOM 4495 O O . GLU A 1 57 ? -2.269 -5.618 -13.372 1.00 0.00 57 GLU A O 4
ATOM 4507 N N . GLN A 1 58 ? -2.389 -4.774 -11.282 1.00 0.00 58 GLN A N 4
ATOM 4508 C CA . GLN A 1 58 ? -2.160 -3.386 -11.703 1.00 0.00 58 GLN A CA 4
ATOM 4509 C C . GLN A 1 58 ? -0.681 -3.216 -12.025 1.00 0.00 58 GLN A C 4
ATOM 4510 O O . GLN A 1 58 ? -0.325 -2.630 -13.038 1.00 0.00 58 GLN A O 4
ATOM 4524 N N . GLY A 1 59 ? 0.159 -3.688 -11.151 1.00 0.00 59 GLY A N 4
ATOM 4525 C CA . GLY A 1 59 ? 1.577 -3.646 -11.392 1.00 0.00 59 GLY A CA 4
ATOM 4526 C C . GLY A 1 59 ? 2.326 -3.213 -10.169 1.00 0.00 59 GLY A C 4
ATOM 4527 O O . GLY A 1 59 ? 3.125 -2.268 -10.213 1.00 0.00 59 GLY A O 4
ATOM 4531 N N . VAL A 1 60 ? 2.095 -3.908 -9.084 1.00 0.00 60 VAL A N 4
ATOM 4532 C CA . VAL A 1 60 ? 2.676 -3.587 -7.810 1.00 0.00 60 VAL A CA 4
ATOM 4533 C C . VAL A 1 60 ? 3.064 -4.869 -7.168 1.00 0.00 60 VAL A C 4
ATOM 4534 O O . VAL A 1 60 ? 2.247 -5.775 -7.047 1.00 0.00 60 VAL A O 4
ATOM 4547 N N . GLU A 1 61 ? 4.277 -4.960 -6.786 1.00 0.00 61 GLU A N 4
ATOM 4548 C CA . GLU A 1 61 ? 4.762 -6.119 -6.133 1.00 0.00 61 GLU A CA 4
ATOM 4549 C C . GLU A 1 61 ? 4.722 -5.890 -4.666 1.00 0.00 61 GLU A C 4
ATOM 4550 O O . GLU A 1 61 ? 5.133 -4.848 -4.176 1.00 0.00 61 GLU A O 4
ATOM 4562 N N . LEU A 1 62 ? 4.145 -6.788 -3.986 1.00 0.00 62 LEU A N 4
ATOM 4563 C CA . LEU A 1 62 ? 4.016 -6.657 -2.574 1.00 0.00 62 LEU A CA 4
ATOM 4564 C C . LEU A 1 62 ? 5.178 -7.314 -1.856 1.00 0.00 62 LEU A C 4
ATOM 4565 O O . LEU A 1 62 ? 5.258 -8.533 -1.776 1.00 0.00 62 LEU A O 4
ATOM 4581 N N . ILE A 1 63 ? 6.090 -6.503 -1.375 1.00 0.00 63 ILE A N 4
ATOM 4582 C CA . ILE A 1 63 ? 7.243 -6.992 -0.640 1.00 0.00 63 ILE A CA 4
ATOM 4583 C C . ILE A 1 63 ? 6.950 -7.131 0.845 1.00 0.00 63 ILE A C 4
ATOM 4584 O O . ILE A 1 63 ? 5.982 -6.565 1.370 1.00 0.00 63 ILE A O 4
ATOM 4600 N N . SER A 1 64 ? 7.816 -7.830 1.516 1.00 0.00 64 SER A N 4
ATOM 4601 C CA . SER A 1 64 ? 7.634 -8.184 2.910 1.00 0.00 64 SER A CA 4
ATOM 4602 C C . SER A 1 64 ? 8.385 -7.245 3.855 1.00 0.00 64 SER A C 4
ATOM 4603 O O . SER A 1 64 ? 8.657 -7.602 5.008 1.00 0.00 64 SER A O 4
ATOM 4611 N N . GLU A 1 65 ? 8.748 -6.069 3.355 1.00 0.00 65 GLU A N 4
ATOM 4612 C CA . GLU A 1 65 ? 9.396 -4.988 4.145 1.00 0.00 65 GLU A CA 4
ATOM 4613 C C . GLU A 1 65 ? 10.874 -5.275 4.456 1.00 0.00 65 GLU A C 4
ATOM 4614 O O . GLU A 1 65 ? 11.692 -4.361 4.484 1.00 0.00 65 GLU A O 4
ATOM 4626 N N . ASN A 1 66 ? 11.215 -6.534 4.650 1.00 0.00 66 ASN A N 4
ATOM 4627 C CA . ASN A 1 66 ? 12.592 -6.917 5.000 1.00 0.00 66 ASN A CA 4
ATOM 4628 C C . ASN A 1 66 ? 13.496 -6.826 3.796 1.00 0.00 66 ASN A C 4
ATOM 4629 O O . ASN A 1 66 ? 14.686 -6.552 3.895 1.00 0.00 66 ASN A O 4
ATOM 4640 N N . GLU A 1 67 ? 12.909 -6.995 2.683 1.00 0.00 67 GLU A N 4
ATOM 4641 C CA . GLU A 1 67 ? 13.614 -7.066 1.441 1.00 0.00 67 GLU A CA 4
ATOM 4642 C C . GLU A 1 67 ? 13.610 -5.716 0.732 1.00 0.00 67 GLU A C 4
ATOM 4643 O O . GLU A 1 67 ? 13.198 -4.695 1.309 1.00 0.00 67 GLU A O 4
ATOM 4655 N N . GLU A 1 68 ? 14.077 -5.743 -0.507 1.00 0.00 68 GLU A N 4
ATOM 4656 C CA . GLU A 1 68 ? 14.109 -4.630 -1.424 1.00 0.00 68 GLU A CA 4
ATOM 4657 C C . GLU A 1 68 ? 15.225 -3.618 -1.046 1.00 0.00 68 GLU A C 4
ATOM 4658 O O . GLU A 1 68 ? 15.776 -3.666 0.061 1.00 0.00 68 GLU A O 4
ATOM 4670 N N . THR A 1 69 ? 15.547 -2.710 -1.944 1.00 0.00 69 THR A N 4
ATOM 4671 C CA . THR A 1 69 ? 16.661 -1.797 -1.749 1.00 0.00 69 THR A CA 4
ATOM 4672 C C . THR A 1 69 ? 16.247 -0.554 -0.992 1.00 0.00 69 THR A C 4
ATOM 4673 O O . THR A 1 69 ? 17.064 0.327 -0.697 1.00 0.00 69 THR A O 4
ATOM 4684 N N . GLU A 1 70 ? 15.005 -0.515 -0.617 1.00 0.00 70 GLU A N 4
ATOM 4685 C CA . GLU A 1 70 ? 14.434 0.634 0.035 1.00 0.00 70 GLU A CA 4
ATOM 4686 C C . GLU A 1 70 ? 14.798 0.733 1.505 1.00 0.00 70 GLU A C 4
ATOM 4687 O O . GLU A 1 70 ? 14.306 1.596 2.217 1.00 0.00 70 GLU A O 4
ATOM 4699 N N . ASP A 1 71 ? 15.694 -0.115 1.941 1.00 0.00 71 ASP A N 4
ATOM 4700 C CA . ASP A 1 71 ? 16.209 -0.055 3.301 1.00 0.00 71 ASP A CA 4
ATOM 4701 C C . ASP A 1 71 ? 17.053 1.183 3.452 1.00 0.00 71 ASP A C 4
ATOM 4702 O O . ASP A 1 71 ? 17.143 1.793 4.504 1.00 0.00 71 ASP A O 4
ATOM 4711 N N . LEU A 1 72 ? 17.572 1.582 2.346 1.00 0.00 72 LEU A N 4
ATOM 4712 C CA . LEU A 1 72 ? 18.411 2.758 2.232 1.00 0.00 72 LEU A CA 4
ATOM 4713 C C . LEU A 1 72 ? 17.555 3.983 1.904 1.00 0.00 72 LEU A C 4
ATOM 4714 O O . LEU A 1 72 ? 18.067 5.083 1.716 1.00 0.00 72 LEU A O 4
ATOM 4730 N N . GLU A 1 73 ? 16.262 3.792 1.859 1.00 0.00 73 GLU A N 4
ATOM 4731 C CA . GLU A 1 73 ? 15.341 4.830 1.484 1.00 0.00 73 GLU A CA 4
ATOM 4732 C C . GLU A 1 73 ? 14.239 4.957 2.515 1.00 0.00 73 GLU A C 4
ATOM 4733 O O . GLU A 1 73 ? 14.252 4.258 3.537 1.00 0.00 73 GLU A O 4
ATOM 4745 N N . HIS A 1 74 ? 13.312 5.852 2.259 1.00 0.00 74 HIS A N 4
ATOM 4746 C CA . HIS A 1 74 ? 12.163 6.069 3.118 1.00 0.00 74 HIS A CA 4
ATOM 4747 C C . HIS A 1 74 ? 10.933 6.259 2.266 1.00 0.00 74 HIS A C 4
ATOM 4748 O O . HIS A 1 74 ? 10.953 7.036 1.305 1.00 0.00 74 HIS A O 4
ATOM 4762 N N . HIS A 1 75 ? 9.895 5.544 2.582 1.00 0.00 75 HIS A N 4
ATOM 4763 C CA . HIS A 1 75 ? 8.613 5.743 1.958 1.00 0.00 75 HIS A CA 4
ATOM 4764 C C . HIS A 1 75 ? 7.601 5.788 3.067 1.00 0.00 75 HIS A C 4
ATOM 4765 O O . HIS A 1 75 ? 7.501 4.849 3.858 1.00 0.00 75 HIS A O 4
ATOM 4779 N N . HIS A 1 76 ? 6.919 6.873 3.173 1.00 0.00 76 HIS A N 4
ATOM 4780 C CA . HIS A 1 76 ? 5.961 7.054 4.221 1.00 0.00 76 HIS A CA 4
ATOM 4781 C C . HIS A 1 76 ? 4.593 6.861 3.661 1.00 0.00 76 HIS A C 4
ATOM 4782 O O . HIS A 1 76 ? 3.971 5.829 3.949 1.00 0.00 76 HIS A O 4
ATOM 4797 N N . ALA A 1 1 ? -11.508 7.215 -7.927 1.00 0.00 1 ALA A N 5
ATOM 4798 C CA . ALA A 1 1 ? -10.915 8.128 -6.964 1.00 0.00 1 ALA A CA 5
ATOM 4799 C C . ALA A 1 1 ? -11.754 9.368 -6.858 1.00 0.00 1 ALA A C 5
ATOM 4800 O O . ALA A 1 1 ? -12.210 9.908 -7.871 1.00 0.00 1 ALA A O 5
ATOM 4809 N N . ASP A 1 2 ? -11.986 9.797 -5.646 1.00 0.00 2 ASP A N 5
ATOM 4810 C CA . ASP A 1 2 ? -12.791 10.968 -5.364 1.00 0.00 2 ASP A CA 5
ATOM 4811 C C . ASP A 1 2 ? -11.827 12.089 -4.923 1.00 0.00 2 ASP A C 5
ATOM 4812 O O . ASP A 1 2 ? -10.636 12.036 -5.250 1.00 0.00 2 ASP A O 5
ATOM 4821 N N . LYS A 1 3 ? -12.303 13.058 -4.170 1.00 0.00 3 LYS A N 5
ATOM 4822 C CA . LYS A 1 3 ? -11.477 14.181 -3.723 1.00 0.00 3 LYS A CA 5
ATOM 4823 C C . LYS A 1 3 ? -10.729 13.805 -2.443 1.00 0.00 3 LYS A C 5
ATOM 4824 O O . LYS A 1 3 ? -9.992 14.600 -1.864 1.00 0.00 3 LYS A O 5
ATOM 4843 N N . GLN A 1 4 ? -10.891 12.564 -2.043 1.00 0.00 4 GLN A N 5
ATOM 4844 C CA . GLN A 1 4 ? -10.293 12.039 -0.831 1.00 0.00 4 GLN A CA 5
ATOM 4845 C C . GLN A 1 4 ? -8.880 11.529 -1.075 1.00 0.00 4 GLN A C 5
ATOM 4846 O O . GLN A 1 4 ? -8.333 10.832 -0.262 1.00 0.00 4 GLN A O 5
ATOM 4860 N N . THR A 1 5 ? -8.281 11.923 -2.171 1.00 0.00 5 THR A N 5
ATOM 4861 C CA . THR A 1 5 ? -6.926 11.518 -2.480 1.00 0.00 5 THR A CA 5
ATOM 4862 C C . THR A 1 5 ? -5.901 12.480 -1.857 1.00 0.00 5 THR A C 5
ATOM 4863 O O . THR A 1 5 ? -4.693 12.444 -2.150 1.00 0.00 5 THR A O 5
ATOM 4874 N N . HIS A 1 6 ? -6.405 13.300 -0.970 1.00 0.00 6 HIS A N 5
ATOM 4875 C CA . HIS A 1 6 ? -5.623 14.236 -0.211 1.00 0.00 6 HIS A CA 5
ATOM 4876 C C . HIS A 1 6 ? -5.534 13.688 1.205 1.00 0.00 6 HIS A C 5
ATOM 4877 O O . HIS A 1 6 ? -6.047 12.597 1.471 1.00 0.00 6 HIS A O 5
ATOM 4891 N N . GLU A 1 7 ? -4.924 14.415 2.115 1.00 0.00 7 GLU A N 5
ATOM 4892 C CA . GLU A 1 7 ? -4.859 13.954 3.485 1.00 0.00 7 GLU A CA 5
ATOM 4893 C C . GLU A 1 7 ? -6.174 14.280 4.168 1.00 0.00 7 GLU A C 5
ATOM 4894 O O . GLU A 1 7 ? -6.387 15.395 4.674 1.00 0.00 7 GLU A O 5
ATOM 4906 N N . THR A 1 8 ? -7.070 13.361 4.085 1.00 0.00 8 THR A N 5
ATOM 4907 C CA . THR A 1 8 ? -8.378 13.455 4.620 1.00 0.00 8 THR A CA 5
ATOM 4908 C C . THR A 1 8 ? -8.758 12.040 4.984 1.00 0.00 8 THR A C 5
ATOM 4909 O O . THR A 1 8 ? -8.168 11.118 4.437 1.00 0.00 8 THR A O 5
ATOM 4920 N N . GLU A 1 9 ? -9.641 11.867 5.934 1.00 0.00 9 GLU A N 5
ATOM 4921 C CA . GLU A 1 9 ? -10.135 10.546 6.282 1.00 0.00 9 GLU A CA 5
ATOM 4922 C C . GLU A 1 9 ? -10.820 9.935 5.069 1.00 0.00 9 GLU A C 5
ATOM 4923 O O . GLU A 1 9 ? -11.820 10.464 4.565 1.00 0.00 9 GLU A O 5
ATOM 4935 N N . LEU A 1 10 ? -10.285 8.842 4.612 1.00 0.00 10 LEU A N 5
ATOM 4936 C CA . LEU A 1 10 ? -10.718 8.258 3.378 1.00 0.00 10 LEU A CA 5
ATOM 4937 C C . LEU A 1 10 ? -11.565 7.032 3.633 1.00 0.00 10 LEU A C 5
ATOM 4938 O O . LEU A 1 10 ? -11.758 6.616 4.784 1.00 0.00 10 LEU A O 5
ATOM 4954 N N . THR A 1 11 ? -12.056 6.456 2.568 1.00 0.00 11 THR A N 5
ATOM 4955 C CA . THR A 1 11 ? -12.832 5.254 2.630 1.00 0.00 11 THR A CA 5
ATOM 4956 C C . THR A 1 11 ? -11.966 4.081 2.251 1.00 0.00 11 THR A C 5
ATOM 4957 O O . THR A 1 11 ? -10.802 4.263 1.868 1.00 0.00 11 THR A O 5
ATOM 4968 N N . PHE A 1 12 ? -12.520 2.891 2.334 1.00 0.00 12 PHE A N 5
ATOM 4969 C CA . PHE A 1 12 ? -11.787 1.688 1.995 1.00 0.00 12 PHE A CA 5
ATOM 4970 C C . PHE A 1 12 ? -11.362 1.708 0.528 1.00 0.00 12 PHE A C 5
ATOM 4971 O O . PHE A 1 12 ? -10.234 1.377 0.160 1.00 0.00 12 PHE A O 5
ATOM 4988 N N . ASP A 1 13 ? -12.284 2.202 -0.268 1.00 0.00 13 ASP A N 5
ATOM 4989 C CA . ASP A 1 13 ? -12.042 2.407 -1.687 1.00 0.00 13 ASP A CA 5
ATOM 4990 C C . ASP A 1 13 ? -11.000 3.439 -1.952 1.00 0.00 13 ASP A C 5
ATOM 4991 O O . ASP A 1 13 ? -10.162 3.262 -2.816 1.00 0.00 13 ASP A O 5
ATOM 5000 N N . GLN A 1 14 ? -10.981 4.471 -1.137 1.00 0.00 14 GLN A N 5
ATOM 5001 C CA . GLN A 1 14 ? -10.039 5.550 -1.339 1.00 0.00 14 GLN A CA 5
ATOM 5002 C C . GLN A 1 14 ? -8.667 5.129 -0.911 1.00 0.00 14 GLN A C 5
ATOM 5003 O O . GLN A 1 14 ? -7.676 5.504 -1.513 1.00 0.00 14 GLN A O 5
ATOM 5017 N N . VAL A 1 15 ? -8.614 4.335 0.136 1.00 0.00 15 VAL A N 5
ATOM 5018 C CA . VAL A 1 15 ? -7.365 3.883 0.662 1.00 0.00 15 VAL A CA 5
ATOM 5019 C C . VAL A 1 15 ? -6.770 2.905 -0.286 1.00 0.00 15 VAL A C 5
ATOM 5020 O O . VAL A 1 15 ? -5.552 2.926 -0.521 1.00 0.00 15 VAL A O 5
ATOM 5033 N N . LYS A 1 16 ? -7.610 2.065 -0.851 1.00 0.00 16 LYS A N 5
ATOM 5034 C CA . LYS A 1 16 ? -7.198 1.200 -1.899 1.00 0.00 16 LYS A CA 5
ATOM 5035 C C . LYS A 1 16 ? -6.587 2.013 -3.009 1.00 0.00 16 LYS A C 5
ATOM 5036 O O . LYS A 1 16 ? -5.471 1.767 -3.392 1.00 0.00 16 LYS A O 5
ATOM 5055 N N . GLU A 1 17 ? -7.295 3.017 -3.465 1.00 0.00 17 GLU A N 5
ATOM 5056 C CA . GLU A 1 17 ? -6.805 3.877 -4.517 1.00 0.00 17 GLU A CA 5
ATOM 5057 C C . GLU A 1 17 ? -5.516 4.658 -4.122 1.00 0.00 17 GLU A C 5
ATOM 5058 O O . GLU A 1 17 ? -4.698 4.964 -4.985 1.00 0.00 17 GLU A O 5
ATOM 5070 N N . GLN A 1 18 ? -5.304 4.904 -2.806 1.00 0.00 18 GLN A N 5
ATOM 5071 C CA . GLN A 1 18 ? -4.151 5.573 -2.284 1.00 0.00 18 GLN A CA 5
ATOM 5072 C C . GLN A 1 18 ? -2.966 4.669 -2.470 1.00 0.00 18 GLN A C 5
ATOM 5073 O O . GLN A 1 18 ? -1.953 5.020 -3.106 1.00 0.00 18 GLN A O 5
ATOM 5087 N N . LEU A 1 19 ? -3.113 3.518 -1.915 1.00 0.00 19 LEU A N 5
ATOM 5088 C CA . LEU A 1 19 ? -2.121 2.507 -1.917 1.00 0.00 19 LEU A CA 5
ATOM 5089 C C . LEU A 1 19 ? -1.824 2.024 -3.313 1.00 0.00 19 LEU A C 5
ATOM 5090 O O . LEU A 1 19 ? -0.672 1.796 -3.666 1.00 0.00 19 LEU A O 5
ATOM 5106 N N . THR A 1 20 ? -2.854 1.939 -4.109 1.00 0.00 20 THR A N 5
ATOM 5107 C CA . THR A 1 20 ? -2.720 1.566 -5.476 1.00 0.00 20 THR A CA 5
ATOM 5108 C C . THR A 1 20 ? -1.848 2.553 -6.204 1.00 0.00 20 THR A C 5
ATOM 5109 O O . THR A 1 20 ? -0.846 2.168 -6.756 1.00 0.00 20 THR A O 5
ATOM 5120 N N . GLU A 1 21 ? -2.164 3.823 -6.077 1.00 0.00 21 GLU A N 5
ATOM 5121 C CA . GLU A 1 21 ? -1.483 4.888 -6.798 1.00 0.00 21 GLU A CA 5
ATOM 5122 C C . GLU A 1 21 ? 0.005 4.894 -6.448 1.00 0.00 21 GLU A C 5
ATOM 5123 O O . GLU A 1 21 ? 0.875 4.920 -7.326 1.00 0.00 21 GLU A O 5
ATOM 5135 N N . SER A 1 22 ? 0.257 4.791 -5.175 1.00 0.00 22 SER A N 5
ATOM 5136 C CA . SER A 1 22 ? 1.602 4.803 -4.642 1.00 0.00 22 SER A CA 5
ATOM 5137 C C . SER A 1 22 ? 2.380 3.554 -5.092 1.00 0.00 22 SER A C 5
ATOM 5138 O O . SER A 1 22 ? 3.515 3.657 -5.573 1.00 0.00 22 SER A O 5
ATOM 5146 N N . GLY A 1 23 ? 1.742 2.384 -5.003 1.00 0.00 23 GLY A N 5
ATOM 5147 C CA . GLY A 1 23 ? 2.351 1.138 -5.423 1.00 0.00 23 GLY A CA 5
ATOM 5148 C C . GLY A 1 23 ? 2.638 1.128 -6.898 1.00 0.00 23 GLY A C 5
ATOM 5149 O O . GLY A 1 23 ? 3.616 0.576 -7.335 1.00 0.00 23 GLY A O 5
ATOM 5153 N N . LYS A 1 24 ? 1.758 1.759 -7.641 1.00 0.00 24 LYS A N 5
ATOM 5154 C CA . LYS A 1 24 ? 1.892 1.887 -9.089 1.00 0.00 24 LYS A CA 5
ATOM 5155 C C . LYS A 1 24 ? 3.117 2.696 -9.474 1.00 0.00 24 LYS A C 5
ATOM 5156 O O . LYS A 1 24 ? 3.749 2.426 -10.490 1.00 0.00 24 LYS A O 5
ATOM 5175 N N . LYS A 1 25 ? 3.453 3.683 -8.659 1.00 0.00 25 LYS A N 5
ATOM 5176 C CA . LYS A 1 25 ? 4.591 4.539 -8.910 1.00 0.00 25 LYS A CA 5
ATOM 5177 C C . LYS A 1 25 ? 5.866 3.822 -8.562 1.00 0.00 25 LYS A C 5
ATOM 5178 O O . LYS A 1 25 ? 6.881 3.919 -9.268 1.00 0.00 25 LYS A O 5
ATOM 5197 N N . ARG A 1 26 ? 5.810 3.106 -7.466 1.00 0.00 26 ARG A N 5
ATOM 5198 C CA . ARG A 1 26 ? 6.961 2.417 -6.945 1.00 0.00 26 ARG A CA 5
ATOM 5199 C C . ARG A 1 26 ? 7.259 1.172 -7.746 1.00 0.00 26 ARG A C 5
ATOM 5200 O O . ARG A 1 26 ? 8.386 0.910 -8.162 1.00 0.00 26 ARG A O 5
ATOM 5221 N N . GLY A 1 27 ? 6.197 0.420 -7.949 1.00 0.00 27 GLY A N 5
ATOM 5222 C CA . GLY A 1 27 ? 6.244 -0.866 -8.550 1.00 0.00 27 GLY A CA 5
ATOM 5223 C C . GLY A 1 27 ? 6.107 -1.900 -7.476 1.00 0.00 27 GLY A C 5
ATOM 5224 O O . GLY A 1 27 ? 6.047 -3.105 -7.740 1.00 0.00 27 GLY A O 5
ATOM 5228 N N . VAL A 1 28 ? 5.991 -1.428 -6.249 1.00 0.00 28 VAL A N 5
ATOM 5229 C CA . VAL A 1 28 ? 6.006 -2.284 -5.122 1.00 0.00 28 VAL A CA 5
ATOM 5230 C C . VAL A 1 28 ? 5.353 -1.609 -3.919 1.00 0.00 28 VAL A C 5
ATOM 5231 O O . VAL A 1 28 ? 5.194 -0.397 -3.904 1.00 0.00 28 VAL A O 5
ATOM 5244 N N . LEU A 1 29 ? 4.920 -2.420 -2.986 1.00 0.00 29 LEU A N 5
ATOM 5245 C CA . LEU A 1 29 ? 4.357 -1.996 -1.730 1.00 0.00 29 LEU A CA 5
ATOM 5246 C C . LEU A 1 29 ? 4.687 -3.033 -0.672 1.00 0.00 29 LEU A C 5
ATOM 5247 O O . LEU A 1 29 ? 4.626 -4.219 -0.955 1.00 0.00 29 LEU A O 5
ATOM 5263 N N . THR A 1 30 ? 5.076 -2.614 0.502 1.00 0.00 30 THR A N 5
ATOM 5264 C CA . THR A 1 30 ? 5.275 -3.546 1.603 1.00 0.00 30 THR A CA 5
ATOM 5265 C C . THR A 1 30 ? 3.936 -3.997 2.183 1.00 0.00 30 THR A C 5
ATOM 5266 O O . THR A 1 30 ? 3.012 -3.192 2.327 1.00 0.00 30 THR A O 5
ATOM 5277 N N . TYR A 1 31 ? 3.842 -5.278 2.524 1.00 0.00 31 TYR A N 5
ATOM 5278 C CA . TYR A 1 31 ? 2.646 -5.848 3.140 1.00 0.00 31 TYR A CA 5
ATOM 5279 C C . TYR A 1 31 ? 2.152 -5.031 4.344 1.00 0.00 31 TYR A C 5
ATOM 5280 O O . TYR A 1 31 ? 0.947 -4.798 4.489 1.00 0.00 31 TYR A O 5
ATOM 5298 N N . GLU A 1 32 ? 3.079 -4.539 5.165 1.00 0.00 32 GLU A N 5
ATOM 5299 C CA . GLU A 1 32 ? 2.685 -3.816 6.350 1.00 0.00 32 GLU A CA 5
ATOM 5300 C C . GLU A 1 32 ? 2.185 -2.400 6.036 1.00 0.00 32 GLU A C 5
ATOM 5301 O O . GLU A 1 32 ? 1.301 -1.907 6.730 1.00 0.00 32 GLU A O 5
ATOM 5313 N N . GLU A 1 33 ? 2.684 -1.759 4.965 1.00 0.00 33 GLU A N 5
ATOM 5314 C CA . GLU A 1 33 ? 2.242 -0.388 4.681 1.00 0.00 33 GLU A CA 5
ATOM 5315 C C . GLU A 1 33 ? 0.852 -0.450 4.094 1.00 0.00 33 GLU A C 5
ATOM 5316 O O . GLU A 1 33 ? 0.027 0.452 4.286 1.00 0.00 33 GLU A O 5
ATOM 5328 N N . ILE A 1 34 ? 0.581 -1.557 3.423 1.00 0.00 34 ILE A N 5
ATOM 5329 C CA . ILE A 1 34 ? -0.718 -1.821 2.885 1.00 0.00 34 ILE A CA 5
ATOM 5330 C C . ILE A 1 34 ? -1.694 -1.978 4.028 1.00 0.00 34 ILE A C 5
ATOM 5331 O O . ILE A 1 34 ? -2.763 -1.375 4.029 1.00 0.00 34 ILE A O 5
ATOM 5347 N N . ALA A 1 35 ? -1.282 -2.723 5.061 1.00 0.00 35 ALA A N 5
ATOM 5348 C CA . ALA A 1 35 ? -2.065 -2.951 6.247 1.00 0.00 35 ALA A CA 5
ATOM 5349 C C . ALA A 1 35 ? -2.225 -1.666 7.049 1.00 0.00 35 ALA A C 5
ATOM 5350 O O . ALA A 1 35 ? -3.228 -1.455 7.706 1.00 0.00 35 ALA A O 5
ATOM 5357 N N . GLU A 1 36 ? -1.221 -0.801 6.945 1.00 0.00 36 GLU A N 5
ATOM 5358 C CA . GLU A 1 36 ? -1.100 0.416 7.731 1.00 0.00 36 GLU A CA 5
ATOM 5359 C C . GLU A 1 36 ? -2.259 1.337 7.493 1.00 0.00 36 GLU A C 5
ATOM 5360 O O . GLU A 1 36 ? -2.961 1.715 8.423 1.00 0.00 36 GLU A O 5
ATOM 5372 N N . ARG A 1 37 ? -2.497 1.655 6.236 1.00 0.00 37 ARG A N 5
ATOM 5373 C CA . ARG A 1 37 ? -3.557 2.577 5.862 1.00 0.00 37 ARG A CA 5
ATOM 5374 C C . ARG A 1 37 ? -4.911 1.919 6.108 1.00 0.00 37 ARG A C 5
ATOM 5375 O O . ARG A 1 37 ? -5.907 2.580 6.376 1.00 0.00 37 ARG A O 5
ATOM 5396 N N . MET A 1 38 ? -4.913 0.604 6.066 1.00 0.00 38 MET A N 5
ATOM 5397 C CA . MET A 1 38 ? -6.123 -0.167 6.246 1.00 0.00 38 MET A CA 5
ATOM 5398 C C . MET A 1 38 ? -6.427 -0.412 7.724 1.00 0.00 38 MET A C 5
ATOM 5399 O O . MET A 1 38 ? -7.508 -0.898 8.063 1.00 0.00 38 MET A O 5
ATOM 5413 N N . SER A 1 39 ? -5.505 -0.022 8.607 1.00 0.00 39 SER A N 5
ATOM 5414 C CA . SER A 1 39 ? -5.650 -0.265 10.048 1.00 0.00 39 SER A CA 5
ATOM 5415 C C . SER A 1 39 ? -6.794 0.547 10.662 1.00 0.00 39 SER A C 5
ATOM 5416 O O . SER A 1 39 ? -7.212 0.289 11.782 1.00 0.00 39 SER A O 5
ATOM 5424 N N . SER A 1 40 ? -7.276 1.524 9.924 1.00 0.00 40 SER A N 5
ATOM 5425 C CA . SER A 1 40 ? -8.402 2.310 10.343 1.00 0.00 40 SER A CA 5
ATOM 5426 C C . SER A 1 40 ? -9.694 1.477 10.158 1.00 0.00 40 SER A C 5
ATOM 5427 O O . SER A 1 40 ? -10.635 1.568 10.956 1.00 0.00 40 SER A O 5
ATOM 5435 N N . PHE A 1 41 ? -9.692 0.636 9.129 1.00 0.00 41 PHE A N 5
ATOM 5436 C CA . PHE A 1 41 ? -10.845 -0.186 8.769 1.00 0.00 41 PHE A CA 5
ATOM 5437 C C . PHE A 1 41 ? -10.826 -1.507 9.479 1.00 0.00 41 PHE A C 5
ATOM 5438 O O . PHE A 1 41 ? -11.857 -1.965 9.981 1.00 0.00 41 PHE A O 5
ATOM 5455 N N . GLU A 1 42 ? -9.646 -2.105 9.510 1.00 0.00 42 GLU A N 5
ATOM 5456 C CA . GLU A 1 42 ? -9.431 -3.443 10.040 1.00 0.00 42 GLU A CA 5
ATOM 5457 C C . GLU A 1 42 ? -10.233 -4.430 9.203 1.00 0.00 42 GLU A C 5
ATOM 5458 O O . GLU A 1 42 ? -11.360 -4.832 9.533 1.00 0.00 42 GLU A O 5
ATOM 5470 N N . ILE A 1 43 ? -9.668 -4.727 8.073 1.00 0.00 43 ILE A N 5
ATOM 5471 C CA . ILE A 1 43 ? -10.304 -5.493 7.034 1.00 0.00 43 ILE A CA 5
ATOM 5472 C C . ILE A 1 43 ? -10.100 -6.987 7.272 1.00 0.00 43 ILE A C 5
ATOM 5473 O O . ILE A 1 43 ? -9.155 -7.393 7.953 1.00 0.00 43 ILE A O 5
ATOM 5489 N N . GLU A 1 44 ? -10.992 -7.782 6.730 1.00 0.00 44 GLU A N 5
ATOM 5490 C CA . GLU A 1 44 ? -10.878 -9.222 6.734 1.00 0.00 44 GLU A CA 5
ATOM 5491 C C . GLU A 1 44 ? -9.700 -9.628 5.832 1.00 0.00 44 GLU A C 5
ATOM 5492 O O . GLU A 1 44 ? -9.347 -8.890 4.886 1.00 0.00 44 GLU A O 5
ATOM 5504 N N . SER A 1 45 ? -9.129 -10.800 6.084 1.00 0.00 45 SER A N 5
ATOM 5505 C CA . SER A 1 45 ? -8.013 -11.318 5.292 1.00 0.00 45 SER A CA 5
ATOM 5506 C C . SER A 1 45 ? -8.453 -11.492 3.835 1.00 0.00 45 SER A C 5
ATOM 5507 O O . SER A 1 45 ? -7.667 -11.303 2.900 1.00 0.00 45 SER A O 5
ATOM 5515 N N . ASP A 1 46 ? -9.743 -11.776 3.674 1.00 0.00 46 ASP A N 5
ATOM 5516 C CA . ASP A 1 46 ? -10.389 -11.993 2.385 1.00 0.00 46 ASP A CA 5
ATOM 5517 C C . ASP A 1 46 ? -10.134 -10.834 1.452 1.00 0.00 46 ASP A C 5
ATOM 5518 O O . ASP A 1 46 ? -9.592 -11.003 0.362 1.00 0.00 46 ASP A O 5
ATOM 5527 N N . GLN A 1 47 ? -10.469 -9.640 1.916 1.00 0.00 47 GLN A N 5
ATOM 5528 C CA . GLN A 1 47 ? -10.342 -8.451 1.102 1.00 0.00 47 GLN A CA 5
ATOM 5529 C C . GLN A 1 47 ? -8.894 -8.096 0.895 1.00 0.00 47 GLN A C 5
ATOM 5530 O O . GLN A 1 47 ? -8.533 -7.537 -0.123 1.00 0.00 47 GLN A O 5
ATOM 5544 N N . MET A 1 48 ? -8.059 -8.415 1.884 1.00 0.00 48 MET A N 5
ATOM 5545 C CA . MET A 1 48 ? -6.635 -8.129 1.784 1.00 0.00 48 MET A CA 5
ATOM 5546 C C . MET A 1 48 ? -6.022 -8.886 0.643 1.00 0.00 48 MET A C 5
ATOM 5547 O O . MET A 1 48 ? -5.370 -8.299 -0.201 1.00 0.00 48 MET A O 5
ATOM 5561 N N . ASP A 1 49 ? -6.274 -10.180 0.601 1.00 0.00 49 ASP A N 5
ATOM 5562 C CA . ASP A 1 49 ? -5.745 -11.051 -0.464 1.00 0.00 49 ASP A CA 5
ATOM 5563 C C . ASP A 1 49 ? -6.333 -10.651 -1.795 1.00 0.00 49 ASP A C 5
ATOM 5564 O O . ASP A 1 49 ? -5.639 -10.638 -2.823 1.00 0.00 49 ASP A O 5
ATOM 5573 N N . GLU A 1 50 ? -7.607 -10.288 -1.766 1.00 0.00 50 GLU A N 5
ATOM 5574 C CA . GLU A 1 50 ? -8.307 -9.810 -2.940 1.00 0.00 50 GLU A CA 5
ATOM 5575 C C . GLU A 1 50 ? -7.581 -8.558 -3.479 1.00 0.00 50 GLU A C 5
ATOM 5576 O O . GLU A 1 50 ? -7.326 -8.425 -4.690 1.00 0.00 50 GLU A O 5
ATOM 5588 N N . TYR A 1 51 ? -7.203 -7.684 -2.550 1.00 0.00 51 TYR A N 5
ATOM 5589 C CA . TYR A 1 51 ? -6.510 -6.458 -2.864 1.00 0.00 51 TYR A CA 5
ATOM 5590 C C . TYR A 1 51 ? -5.094 -6.771 -3.340 1.00 0.00 51 TYR A C 5
ATOM 5591 O O . TYR A 1 51 ? -4.602 -6.123 -4.253 1.00 0.00 51 TYR A O 5
ATOM 5609 N N . TYR A 1 52 ? -4.432 -7.755 -2.734 1.00 0.00 52 TYR A N 5
ATOM 5610 C CA . TYR A 1 52 ? -3.067 -8.113 -3.112 1.00 0.00 52 TYR A CA 5
ATOM 5611 C C . TYR A 1 52 ? -3.013 -8.573 -4.555 1.00 0.00 52 TYR A C 5
ATOM 5612 O O . TYR A 1 52 ? -2.161 -8.140 -5.332 1.00 0.00 52 TYR A O 5
ATOM 5630 N N . GLU A 1 53 ? -3.977 -9.407 -4.916 1.00 0.00 53 GLU A N 5
ATOM 5631 C CA . GLU A 1 53 ? -4.118 -9.905 -6.266 1.00 0.00 53 GLU A CA 5
ATOM 5632 C C . GLU A 1 53 ? -4.451 -8.740 -7.211 1.00 0.00 53 GLU A C 5
ATOM 5633 O O . GLU A 1 53 ? -3.919 -8.652 -8.312 1.00 0.00 53 GLU A O 5
ATOM 5645 N N . PHE A 1 54 ? -5.306 -7.831 -6.738 1.00 0.00 54 PHE A N 5
ATOM 5646 C CA . PHE A 1 54 ? -5.682 -6.647 -7.485 1.00 0.00 54 PHE A CA 5
ATOM 5647 C C . PHE A 1 54 ? -4.447 -5.814 -7.811 1.00 0.00 54 PHE A C 5
ATOM 5648 O O . PHE A 1 54 ? -4.222 -5.438 -8.967 1.00 0.00 54 PHE A O 5
ATOM 5665 N N . LEU A 1 55 ? -3.659 -5.534 -6.787 1.00 0.00 55 LEU A N 5
ATOM 5666 C CA . LEU A 1 55 ? -2.426 -4.781 -6.925 1.00 0.00 55 LEU A CA 5
ATOM 5667 C C . LEU A 1 55 ? -1.485 -5.450 -7.917 1.00 0.00 55 LEU A C 5
ATOM 5668 O O . LEU A 1 55 ? -0.851 -4.785 -8.755 1.00 0.00 55 LEU A O 5
ATOM 5684 N N . GLY A 1 56 ? -1.429 -6.772 -7.806 1.00 0.00 56 GLY A N 5
ATOM 5685 C CA . GLY A 1 56 ? -0.632 -7.582 -8.700 1.00 0.00 56 GLY A CA 5
ATOM 5686 C C . GLY A 1 56 ? -1.078 -7.430 -10.133 1.00 0.00 56 GLY A C 5
ATOM 5687 O O . GLY A 1 56 ? -0.245 -7.370 -11.038 1.00 0.00 56 GLY A O 5
ATOM 5691 N N . GLU A 1 57 ? -2.385 -7.368 -10.347 1.00 0.00 57 GLU A N 5
ATOM 5692 C CA . GLU A 1 57 ? -2.928 -7.152 -11.651 1.00 0.00 57 GLU A CA 5
ATOM 5693 C C . GLU A 1 57 ? -2.568 -5.787 -12.198 1.00 0.00 57 GLU A C 5
ATOM 5694 O O . GLU A 1 57 ? -2.347 -5.627 -13.395 1.00 0.00 57 GLU A O 5
ATOM 5706 N N . GLN A 1 58 ? -2.511 -4.787 -11.325 1.00 0.00 58 GLN A N 5
ATOM 5707 C CA . GLN A 1 58 ? -2.271 -3.428 -11.760 1.00 0.00 58 GLN A CA 5
ATOM 5708 C C . GLN A 1 58 ? -0.795 -3.249 -12.101 1.00 0.00 58 GLN A C 5
ATOM 5709 O O . GLN A 1 58 ? -0.460 -2.673 -13.136 1.00 0.00 58 GLN A O 5
ATOM 5723 N N . GLY A 1 59 ? 0.063 -3.686 -11.220 1.00 0.00 59 GLY A N 5
ATOM 5724 C CA . GLY A 1 59 ? 1.484 -3.630 -11.480 1.00 0.00 59 GLY A CA 5
ATOM 5725 C C . GLY A 1 59 ? 2.261 -3.306 -10.238 1.00 0.00 59 GLY A C 5
ATOM 5726 O O . GLY A 1 59 ? 3.155 -2.463 -10.250 1.00 0.00 59 GLY A O 5
ATOM 5730 N N . VAL A 1 60 ? 1.900 -3.945 -9.148 1.00 0.00 60 VAL A N 5
ATOM 5731 C CA . VAL A 1 60 ? 2.548 -3.705 -7.886 1.00 0.00 60 VAL A CA 5
ATOM 5732 C C . VAL A 1 60 ? 2.953 -5.030 -7.278 1.00 0.00 60 VAL A C 5
ATOM 5733 O O . VAL A 1 60 ? 2.161 -5.973 -7.259 1.00 0.00 60 VAL A O 5
ATOM 5746 N N . GLU A 1 61 ? 4.173 -5.115 -6.839 1.00 0.00 61 GLU A N 5
ATOM 5747 C CA . GLU A 1 61 ? 4.650 -6.275 -6.120 1.00 0.00 61 GLU A CA 5
ATOM 5748 C C . GLU A 1 61 ? 4.491 -6.017 -4.653 1.00 0.00 61 GLU A C 5
ATOM 5749 O O . GLU A 1 61 ? 4.723 -4.905 -4.201 1.00 0.00 61 GLU A O 5
ATOM 5761 N N . LEU A 1 62 ? 4.060 -6.980 -3.912 1.00 0.00 62 LEU A N 5
ATOM 5762 C CA . LEU A 1 62 ? 3.936 -6.779 -2.511 1.00 0.00 62 LEU A CA 5
ATOM 5763 C C . LEU A 1 62 ? 5.136 -7.387 -1.800 1.00 0.00 62 LEU A C 5
ATOM 5764 O O . LEU A 1 62 ? 5.317 -8.598 -1.792 1.00 0.00 62 LEU A O 5
ATOM 5780 N N . ILE A 1 63 ? 5.978 -6.537 -1.262 1.00 0.00 63 ILE A N 5
ATOM 5781 C CA . ILE A 1 63 ? 7.181 -6.974 -0.578 1.00 0.00 63 ILE A CA 5
ATOM 5782 C C . ILE A 1 63 ? 7.010 -7.146 0.890 1.00 0.00 63 ILE A C 5
ATOM 5783 O O . ILE A 1 63 ? 6.085 -6.621 1.519 1.00 0.00 63 ILE A O 5
ATOM 5799 N N . SER A 1 64 ? 7.974 -7.786 1.424 1.00 0.00 64 SER A N 5
ATOM 5800 C CA . SER A 1 64 ? 8.034 -8.167 2.773 1.00 0.00 64 SER A CA 5
ATOM 5801 C C . SER A 1 64 ? 8.873 -7.228 3.676 1.00 0.00 64 SER A C 5
ATOM 5802 O O . SER A 1 64 ? 9.411 -7.671 4.687 1.00 0.00 64 SER A O 5
ATOM 5810 N N . GLU A 1 65 ? 8.986 -5.953 3.295 1.00 0.00 65 GLU A N 5
ATOM 5811 C CA . GLU A 1 65 ? 9.586 -4.874 4.148 1.00 0.00 65 GLU A CA 5
ATOM 5812 C C . GLU A 1 65 ? 11.114 -4.954 4.335 1.00 0.00 65 GLU A C 5
ATOM 5813 O O . GLU A 1 65 ? 11.821 -3.975 4.106 1.00 0.00 65 GLU A O 5
ATOM 5825 N N . ASN A 1 66 ? 11.612 -6.097 4.752 1.00 0.00 66 ASN A N 5
ATOM 5826 C CA . ASN A 1 66 ? 13.054 -6.279 5.030 1.00 0.00 66 ASN A CA 5
ATOM 5827 C C . ASN A 1 66 ? 13.876 -6.140 3.753 1.00 0.00 66 ASN A C 5
ATOM 5828 O O . ASN A 1 66 ? 15.059 -5.787 3.770 1.00 0.00 66 ASN A O 5
ATOM 5839 N N . GLU A 1 67 ? 13.217 -6.346 2.671 1.00 0.00 67 GLU A N 5
ATOM 5840 C CA . GLU A 1 67 ? 13.822 -6.362 1.379 1.00 0.00 67 GLU A CA 5
ATOM 5841 C C . GLU A 1 67 ? 13.602 -5.018 0.663 1.00 0.00 67 GLU A C 5
ATOM 5842 O O . GLU A 1 67 ? 13.102 -4.054 1.276 1.00 0.00 67 GLU A O 5
ATOM 5854 N N . GLU A 1 68 ? 13.985 -4.985 -0.619 1.00 0.00 68 GLU A N 5
ATOM 5855 C CA . GLU A 1 68 ? 13.812 -3.863 -1.532 1.00 0.00 68 GLU A CA 5
ATOM 5856 C C . GLU A 1 68 ? 14.826 -2.735 -1.276 1.00 0.00 68 GLU A C 5
ATOM 5857 O O . GLU A 1 68 ? 15.197 -2.450 -0.133 1.00 0.00 68 GLU A O 5
ATOM 5869 N N . THR A 1 69 ? 15.254 -2.082 -2.341 1.00 0.00 69 THR A N 5
ATOM 5870 C CA . THR A 1 69 ? 16.329 -1.140 -2.262 1.00 0.00 69 THR A CA 5
ATOM 5871 C C . THR A 1 69 ? 15.888 0.297 -2.318 1.00 0.00 69 THR A C 5
ATOM 5872 O O . THR A 1 69 ? 16.612 1.196 -1.909 1.00 0.00 69 THR A O 5
ATOM 5883 N N . GLU A 1 70 ? 14.682 0.510 -2.731 1.00 0.00 70 GLU A N 5
ATOM 5884 C CA . GLU A 1 70 ? 14.137 1.859 -2.771 1.00 0.00 70 GLU A CA 5
ATOM 5885 C C . GLU A 1 70 ? 13.693 2.292 -1.372 1.00 0.00 70 GLU A C 5
ATOM 5886 O O . GLU A 1 70 ? 13.205 3.402 -1.168 1.00 0.00 70 GLU A O 5
ATOM 5898 N N . ASP A 1 71 ? 13.900 1.413 -0.409 1.00 0.00 71 ASP A N 5
ATOM 5899 C CA . ASP A 1 71 ? 13.481 1.622 0.977 1.00 0.00 71 ASP A CA 5
ATOM 5900 C C . ASP A 1 71 ? 14.379 2.648 1.651 1.00 0.00 71 ASP A C 5
ATOM 5901 O O . ASP A 1 71 ? 14.114 3.138 2.739 1.00 0.00 71 ASP A O 5
ATOM 5910 N N . LEU A 1 72 ? 15.413 3.004 0.946 1.00 0.00 72 LEU A N 5
ATOM 5911 C CA . LEU A 1 72 ? 16.393 3.985 1.394 1.00 0.00 72 LEU A CA 5
ATOM 5912 C C . LEU A 1 72 ? 15.828 5.401 1.278 1.00 0.00 72 LEU A C 5
ATOM 5913 O O . LEU A 1 72 ? 16.473 6.385 1.677 1.00 0.00 72 LEU A O 5
ATOM 5929 N N . GLU A 1 73 ? 14.650 5.502 0.705 1.00 0.00 73 GLU A N 5
ATOM 5930 C CA . GLU A 1 73 ? 13.978 6.754 0.560 1.00 0.00 73 GLU A CA 5
ATOM 5931 C C . GLU A 1 73 ? 12.794 6.799 1.493 1.00 0.00 73 GLU A C 5
ATOM 5932 O O . GLU A 1 73 ? 12.187 5.761 1.787 1.00 0.00 73 GLU A O 5
ATOM 5944 N N . HIS A 1 74 ? 12.474 7.972 1.956 1.00 0.00 74 HIS A N 5
ATOM 5945 C CA . HIS A 1 74 ? 11.425 8.163 2.926 1.00 0.00 74 HIS A CA 5
ATOM 5946 C C . HIS A 1 74 ? 10.116 8.523 2.230 1.00 0.00 74 HIS A C 5
ATOM 5947 O O . HIS A 1 74 ? 10.037 9.533 1.522 1.00 0.00 74 HIS A O 5
ATOM 5961 N N . HIS A 1 75 ? 9.111 7.696 2.412 1.00 0.00 75 HIS A N 5
ATOM 5962 C CA . HIS A 1 75 ? 7.812 7.940 1.824 1.00 0.00 75 HIS A CA 5
ATOM 5963 C C . HIS A 1 75 ? 6.724 7.340 2.677 1.00 0.00 75 HIS A C 5
ATOM 5964 O O . HIS A 1 75 ? 6.782 6.159 3.026 1.00 0.00 75 HIS A O 5
ATOM 5978 N N . HIS A 1 76 ? 5.777 8.142 3.014 1.00 0.00 76 HIS A N 5
ATOM 5979 C CA . HIS A 1 76 ? 4.581 7.703 3.643 1.00 0.00 76 HIS A CA 5
ATOM 5980 C C . HIS A 1 76 ? 3.420 8.423 3.005 1.00 0.00 76 HIS A C 5
ATOM 5981 O O . HIS A 1 76 ? 2.693 7.795 2.241 1.00 0.00 76 HIS A O 5
ATOM 5996 N N . ALA A 1 1 ? -14.001 15.103 -10.326 1.00 0.00 1 ALA A N 6
ATOM 5997 C CA . ALA A 1 1 ? -14.844 14.908 -9.160 1.00 0.00 1 ALA A CA 6
ATOM 5998 C C . ALA A 1 1 ? -13.997 15.004 -7.926 1.00 0.00 1 ALA A C 6
ATOM 5999 O O . ALA A 1 1 ? -12.795 14.742 -7.988 1.00 0.00 1 ALA A O 6
ATOM 6008 N N . ASP A 1 2 ? -14.596 15.405 -6.822 1.00 0.00 2 ASP A N 6
ATOM 6009 C CA . ASP A 1 2 ? -13.911 15.364 -5.540 1.00 0.00 2 ASP A CA 6
ATOM 6010 C C . ASP A 1 2 ? -13.823 13.923 -5.171 1.00 0.00 2 ASP A C 6
ATOM 6011 O O . ASP A 1 2 ? -14.847 13.246 -5.045 1.00 0.00 2 ASP A O 6
ATOM 6020 N N . LYS A 1 3 ? -12.635 13.442 -5.026 1.00 0.00 3 LYS A N 6
ATOM 6021 C CA . LYS A 1 3 ? -12.425 12.031 -4.957 1.00 0.00 3 LYS A CA 6
ATOM 6022 C C . LYS A 1 3 ? -12.620 11.479 -3.546 1.00 0.00 3 LYS A C 6
ATOM 6023 O O . LYS A 1 3 ? -13.580 10.752 -3.280 1.00 0.00 3 LYS A O 6
ATOM 6042 N N . GLN A 1 4 ? -11.754 11.842 -2.652 1.00 0.00 4 GLN A N 6
ATOM 6043 C CA . GLN A 1 4 ? -11.800 11.288 -1.326 1.00 0.00 4 GLN A CA 6
ATOM 6044 C C . GLN A 1 4 ? -12.380 12.248 -0.306 1.00 0.00 4 GLN A C 6
ATOM 6045 O O . GLN A 1 4 ? -12.801 13.355 -0.643 1.00 0.00 4 GLN A O 6
ATOM 6059 N N . THR A 1 5 ? -12.407 11.810 0.917 1.00 0.00 5 THR A N 6
ATOM 6060 C CA . THR A 1 5 ? -12.955 12.546 2.006 1.00 0.00 5 THR A CA 6
ATOM 6061 C C . THR A 1 5 ? -11.927 13.502 2.644 1.00 0.00 5 THR A C 6
ATOM 6062 O O . THR A 1 5 ? -10.825 13.094 3.046 1.00 0.00 5 THR A O 6
ATOM 6073 N N . HIS A 1 6 ? -12.330 14.757 2.759 1.00 0.00 6 HIS A N 6
ATOM 6074 C CA . HIS A 1 6 ? -11.506 15.864 3.247 1.00 0.00 6 HIS A CA 6
ATOM 6075 C C . HIS A 1 6 ? -11.121 15.688 4.725 1.00 0.00 6 HIS A C 6
ATOM 6076 O O . HIS A 1 6 ? -10.097 16.195 5.174 1.00 0.00 6 HIS A O 6
ATOM 6090 N N . GLU A 1 7 ? -11.917 14.937 5.464 1.00 0.00 7 GLU A N 6
ATOM 6091 C CA . GLU A 1 7 ? -11.664 14.704 6.892 1.00 0.00 7 GLU A CA 6
ATOM 6092 C C . GLU A 1 7 ? -10.452 13.803 7.170 1.00 0.00 7 GLU A C 6
ATOM 6093 O O . GLU A 1 7 ? -10.179 13.453 8.314 1.00 0.00 7 GLU A O 6
ATOM 6105 N N . THR A 1 8 ? -9.750 13.437 6.116 1.00 0.00 8 THR A N 6
ATOM 6106 C CA . THR A 1 8 ? -8.499 12.679 6.165 1.00 0.00 8 THR A CA 6
ATOM 6107 C C . THR A 1 8 ? -8.696 11.205 6.576 1.00 0.00 8 THR A C 6
ATOM 6108 O O . THR A 1 8 ? -7.752 10.415 6.700 1.00 0.00 8 THR A O 6
ATOM 6119 N N . GLU A 1 9 ? -9.908 10.843 6.741 1.00 0.00 9 GLU A N 6
ATOM 6120 C CA . GLU A 1 9 ? -10.247 9.485 6.939 1.00 0.00 9 GLU A CA 6
ATOM 6121 C C . GLU A 1 9 ? -11.037 9.069 5.757 1.00 0.00 9 GLU A C 6
ATOM 6122 O O . GLU A 1 9 ? -12.177 9.512 5.552 1.00 0.00 9 GLU A O 6
ATOM 6134 N N . LEU A 1 10 ? -10.417 8.259 4.969 1.00 0.00 10 LEU A N 6
ATOM 6135 C CA . LEU A 1 10 ? -10.889 7.906 3.671 1.00 0.00 10 LEU A CA 6
ATOM 6136 C C . LEU A 1 10 ? -11.670 6.625 3.761 1.00 0.00 10 LEU A C 6
ATOM 6137 O O . LEU A 1 10 ? -11.867 6.092 4.851 1.00 0.00 10 LEU A O 6
ATOM 6153 N N . THR A 1 11 ? -12.109 6.126 2.646 1.00 0.00 11 THR A N 6
ATOM 6154 C CA . THR A 1 11 ? -12.843 4.911 2.646 1.00 0.00 11 THR A CA 6
ATOM 6155 C C . THR A 1 11 ? -11.927 3.780 2.243 1.00 0.00 11 THR A C 6
ATOM 6156 O O . THR A 1 11 ? -10.777 4.026 1.844 1.00 0.00 11 THR A O 6
ATOM 6167 N N . PHE A 1 12 ? -12.424 2.558 2.324 1.00 0.00 12 PHE A N 6
ATOM 6168 C CA . PHE A 1 12 ? -11.630 1.393 1.972 1.00 0.00 12 PHE A CA 6
ATOM 6169 C C . PHE A 1 12 ? -11.178 1.472 0.523 1.00 0.00 12 PHE A C 6
ATOM 6170 O O . PHE A 1 12 ? -10.044 1.173 0.163 1.00 0.00 12 PHE A O 6
ATOM 6187 N N . ASP A 1 13 ? -12.091 1.987 -0.255 1.00 0.00 13 ASP A N 6
ATOM 6188 C CA . ASP A 1 13 ? -11.875 2.235 -1.666 1.00 0.00 13 ASP A CA 6
ATOM 6189 C C . ASP A 1 13 ? -10.812 3.256 -1.877 1.00 0.00 13 ASP A C 6
ATOM 6190 O O . ASP A 1 13 ? -9.918 3.068 -2.690 1.00 0.00 13 ASP A O 6
ATOM 6199 N N . GLN A 1 14 ? -10.845 4.289 -1.058 1.00 0.00 14 GLN A N 6
ATOM 6200 C CA . GLN A 1 14 ? -9.947 5.396 -1.236 1.00 0.00 14 GLN A CA 6
ATOM 6201 C C . GLN A 1 14 ? -8.568 5.053 -0.759 1.00 0.00 14 GLN A C 6
ATOM 6202 O O . GLN A 1 14 ? -7.573 5.527 -1.283 1.00 0.00 14 GLN A O 6
ATOM 6216 N N . VAL A 1 15 ? -8.519 4.246 0.269 1.00 0.00 15 VAL A N 6
ATOM 6217 C CA . VAL A 1 15 ? -7.277 3.847 0.846 1.00 0.00 15 VAL A CA 6
ATOM 6218 C C . VAL A 1 15 ? -6.602 2.907 -0.084 1.00 0.00 15 VAL A C 6
ATOM 6219 O O . VAL A 1 15 ? -5.384 2.963 -0.269 1.00 0.00 15 VAL A O 6
ATOM 6232 N N . LYS A 1 16 ? -7.376 2.058 -0.688 1.00 0.00 16 LYS A N 6
ATOM 6233 C CA . LYS A 1 16 ? -6.881 1.224 -1.717 1.00 0.00 16 LYS A CA 6
ATOM 6234 C C . LYS A 1 16 ? -6.281 2.091 -2.798 1.00 0.00 16 LYS A C 6
ATOM 6235 O O . LYS A 1 16 ? -5.190 1.865 -3.222 1.00 0.00 16 LYS A O 6
ATOM 6254 N N . GLU A 1 17 ? -6.984 3.123 -3.180 1.00 0.00 17 GLU A N 6
ATOM 6255 C CA . GLU A 1 17 ? -6.476 4.037 -4.160 1.00 0.00 17 GLU A CA 6
ATOM 6256 C C . GLU A 1 17 ? -5.195 4.774 -3.721 1.00 0.00 17 GLU A C 6
ATOM 6257 O O . GLU A 1 17 ? -4.364 5.092 -4.572 1.00 0.00 17 GLU A O 6
ATOM 6269 N N . GLN A 1 18 ? -4.982 4.986 -2.388 1.00 0.00 18 GLN A N 6
ATOM 6270 C CA . GLN A 1 18 ? -3.774 5.667 -1.941 1.00 0.00 18 GLN A CA 6
ATOM 6271 C C . GLN A 1 18 ? -2.617 4.744 -2.175 1.00 0.00 18 GLN A C 6
ATOM 6272 O O . GLN A 1 18 ? -1.592 5.101 -2.768 1.00 0.00 18 GLN A O 6
ATOM 6286 N N . LEU A 1 19 ? -2.827 3.549 -1.749 1.00 0.00 19 LEU A N 6
ATOM 6287 C CA . LEU A 1 19 ? -1.893 2.497 -1.819 1.00 0.00 19 LEU A CA 6
ATOM 6288 C C . LEU A 1 19 ? -1.614 2.089 -3.250 1.00 0.00 19 LEU A C 6
ATOM 6289 O O . LEU A 1 19 ? -0.461 1.949 -3.645 1.00 0.00 19 LEU A O 6
ATOM 6305 N N . THR A 1 20 ? -2.675 1.969 -4.017 1.00 0.00 20 THR A N 6
ATOM 6306 C CA . THR A 1 20 ? -2.602 1.589 -5.406 1.00 0.00 20 THR A CA 6
ATOM 6307 C C . THR A 1 20 ? -1.734 2.553 -6.163 1.00 0.00 20 THR A C 6
ATOM 6308 O O . THR A 1 20 ? -0.747 2.145 -6.744 1.00 0.00 20 THR A O 6
ATOM 6319 N N . GLU A 1 21 ? -2.036 3.827 -6.038 1.00 0.00 21 GLU A N 6
ATOM 6320 C CA . GLU A 1 21 ? -1.367 4.870 -6.794 1.00 0.00 21 GLU A CA 6
ATOM 6321 C C . GLU A 1 21 ? 0.122 4.887 -6.451 1.00 0.00 21 GLU A C 6
ATOM 6322 O O . GLU A 1 21 ? 0.977 4.939 -7.327 1.00 0.00 21 GLU A O 6
ATOM 6334 N N . SER A 1 22 ? 0.394 4.766 -5.171 1.00 0.00 22 SER A N 6
ATOM 6335 C CA . SER A 1 22 ? 1.760 4.758 -4.667 1.00 0.00 22 SER A CA 6
ATOM 6336 C C . SER A 1 22 ? 2.519 3.548 -5.235 1.00 0.00 22 SER A C 6
ATOM 6337 O O . SER A 1 22 ? 3.614 3.684 -5.783 1.00 0.00 22 SER A O 6
ATOM 6345 N N . GLY A 1 23 ? 1.889 2.377 -5.174 1.00 0.00 23 GLY A N 6
ATOM 6346 C CA . GLY A 1 23 ? 2.482 1.161 -5.674 1.00 0.00 23 GLY A CA 6
ATOM 6347 C C . GLY A 1 23 ? 2.695 1.199 -7.162 1.00 0.00 23 GLY A C 6
ATOM 6348 O O . GLY A 1 23 ? 3.661 0.669 -7.663 1.00 0.00 23 GLY A O 6
ATOM 6352 N N . LYS A 1 24 ? 1.764 1.831 -7.852 1.00 0.00 24 LYS A N 6
ATOM 6353 C CA . LYS A 1 24 ? 1.839 1.998 -9.303 1.00 0.00 24 LYS A CA 6
ATOM 6354 C C . LYS A 1 24 ? 3.048 2.825 -9.698 1.00 0.00 24 LYS A C 6
ATOM 6355 O O . LYS A 1 24 ? 3.650 2.602 -10.752 1.00 0.00 24 LYS A O 6
ATOM 6374 N N . LYS A 1 25 ? 3.393 3.788 -8.862 1.00 0.00 25 LYS A N 6
ATOM 6375 C CA . LYS A 1 25 ? 4.525 4.656 -9.093 1.00 0.00 25 LYS A CA 6
ATOM 6376 C C . LYS A 1 25 ? 5.816 3.920 -8.820 1.00 0.00 25 LYS A C 6
ATOM 6377 O O . LYS A 1 25 ? 6.772 4.002 -9.587 1.00 0.00 25 LYS A O 6
ATOM 6396 N N . ARG A 1 26 ? 5.817 3.173 -7.738 1.00 0.00 26 ARG A N 6
ATOM 6397 C CA . ARG A 1 26 ? 7.024 2.494 -7.275 1.00 0.00 26 ARG A CA 6
ATOM 6398 C C . ARG A 1 26 ? 7.297 1.250 -8.085 1.00 0.00 26 ARG A C 6
ATOM 6399 O O . ARG A 1 26 ? 8.411 0.983 -8.531 1.00 0.00 26 ARG A O 6
ATOM 6420 N N . GLY A 1 27 ? 6.236 0.491 -8.251 1.00 0.00 27 GLY A N 6
ATOM 6421 C CA . GLY A 1 27 ? 6.269 -0.783 -8.887 1.00 0.00 27 GLY A CA 6
ATOM 6422 C C . GLY A 1 27 ? 6.204 -1.846 -7.846 1.00 0.00 27 GLY A C 6
ATOM 6423 O O . GLY A 1 27 ? 6.295 -3.032 -8.141 1.00 0.00 27 GLY A O 6
ATOM 6427 N N . VAL A 1 28 ? 5.998 -1.420 -6.609 1.00 0.00 28 VAL A N 6
ATOM 6428 C CA . VAL A 1 28 ? 6.015 -2.302 -5.490 1.00 0.00 28 VAL A CA 6
ATOM 6429 C C . VAL A 1 28 ? 5.386 -1.620 -4.278 1.00 0.00 28 VAL A C 6
ATOM 6430 O O . VAL A 1 28 ? 5.208 -0.399 -4.280 1.00 0.00 28 VAL A O 6
ATOM 6443 N N . LEU A 1 29 ? 4.988 -2.425 -3.322 1.00 0.00 29 LEU A N 6
ATOM 6444 C CA . LEU A 1 29 ? 4.439 -2.001 -2.062 1.00 0.00 29 LEU A CA 6
ATOM 6445 C C . LEU A 1 29 ? 4.797 -3.005 -0.990 1.00 0.00 29 LEU A C 6
ATOM 6446 O O . LEU A 1 29 ? 4.920 -4.206 -1.282 1.00 0.00 29 LEU A O 6
ATOM 6462 N N . THR A 1 30 ? 4.998 -2.538 0.219 1.00 0.00 30 THR A N 6
ATOM 6463 C CA . THR A 1 30 ? 5.205 -3.421 1.343 1.00 0.00 30 THR A CA 6
ATOM 6464 C C . THR A 1 30 ? 3.864 -3.946 1.842 1.00 0.00 30 THR A C 6
ATOM 6465 O O . THR A 1 30 ? 2.862 -3.226 1.797 1.00 0.00 30 THR A O 6
ATOM 6476 N N . TYR A 1 31 ? 3.839 -5.184 2.324 1.00 0.00 31 TYR A N 6
ATOM 6477 C CA . TYR A 1 31 ? 2.603 -5.760 2.881 1.00 0.00 31 TYR A CA 6
ATOM 6478 C C . TYR A 1 31 ? 2.153 -4.934 4.069 1.00 0.00 31 TYR A C 6
ATOM 6479 O O . TYR A 1 31 ? 0.960 -4.669 4.260 1.00 0.00 31 TYR A O 6
ATOM 6497 N N . GLU A 1 32 ? 3.133 -4.502 4.834 1.00 0.00 32 GLU A N 6
ATOM 6498 C CA . GLU A 1 32 ? 2.913 -3.821 6.073 1.00 0.00 32 GLU A CA 6
ATOM 6499 C C . GLU A 1 32 ? 2.207 -2.481 5.914 1.00 0.00 32 GLU A C 6
ATOM 6500 O O . GLU A 1 32 ? 1.265 -2.214 6.644 1.00 0.00 32 GLU A O 6
ATOM 6512 N N . GLU A 1 33 ? 2.591 -1.671 4.924 1.00 0.00 33 GLU A N 6
ATOM 6513 C CA . GLU A 1 33 ? 1.979 -0.343 4.795 1.00 0.00 33 GLU A CA 6
ATOM 6514 C C . GLU A 1 33 ? 0.561 -0.487 4.307 1.00 0.00 33 GLU A C 6
ATOM 6515 O O . GLU A 1 33 ? -0.323 0.326 4.616 1.00 0.00 33 GLU A O 6
ATOM 6527 N N . ILE A 1 34 ? 0.342 -1.560 3.585 1.00 0.00 34 ILE A N 6
ATOM 6528 C CA . ILE A 1 34 ? -0.938 -1.889 3.081 1.00 0.00 34 ILE A CA 6
ATOM 6529 C C . ILE A 1 34 ? -1.872 -2.252 4.219 1.00 0.00 34 ILE A C 6
ATOM 6530 O O . ILE A 1 34 ? -3.003 -1.774 4.273 1.00 0.00 34 ILE A O 6
ATOM 6546 N N . ALA A 1 35 ? -1.366 -3.030 5.186 1.00 0.00 35 ALA A N 6
ATOM 6547 C CA . ALA A 1 35 ? -2.105 -3.431 6.358 1.00 0.00 35 ALA A CA 6
ATOM 6548 C C . ALA A 1 35 ? -2.342 -2.227 7.253 1.00 0.00 35 ALA A C 6
ATOM 6549 O O . ALA A 1 35 ? -3.399 -2.064 7.846 1.00 0.00 35 ALA A O 6
ATOM 6556 N N . GLU A 1 36 ? -1.325 -1.371 7.286 1.00 0.00 36 GLU A N 6
ATOM 6557 C CA . GLU A 1 36 ? -1.237 -0.205 8.137 1.00 0.00 36 GLU A CA 6
ATOM 6558 C C . GLU A 1 36 ? -2.370 0.752 7.873 1.00 0.00 36 GLU A C 6
ATOM 6559 O O . GLU A 1 36 ? -3.042 1.195 8.803 1.00 0.00 36 GLU A O 6
ATOM 6571 N N . ARG A 1 37 ? -2.632 1.034 6.612 1.00 0.00 37 ARG A N 6
ATOM 6572 C CA . ARG A 1 37 ? -3.728 1.914 6.249 1.00 0.00 37 ARG A CA 6
ATOM 6573 C C . ARG A 1 37 ? -5.071 1.233 6.464 1.00 0.00 37 ARG A C 6
ATOM 6574 O O . ARG A 1 37 ? -6.063 1.875 6.819 1.00 0.00 37 ARG A O 6
ATOM 6595 N N . MET A 1 38 ? -5.095 -0.074 6.331 1.00 0.00 38 MET A N 6
ATOM 6596 C CA . MET A 1 38 ? -6.330 -0.813 6.496 1.00 0.00 38 MET A CA 6
ATOM 6597 C C . MET A 1 38 ? -6.600 -1.106 7.959 1.00 0.00 38 MET A C 6
ATOM 6598 O O . MET A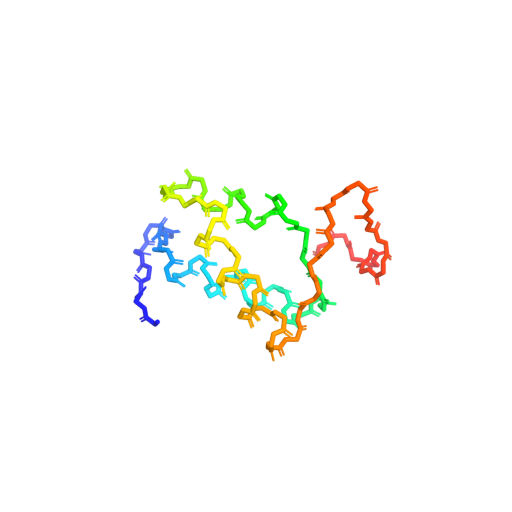 1 38 ? -7.594 -1.738 8.295 1.00 0.00 38 MET A O 6
ATOM 6612 N N . SER A 1 39 ? -5.728 -0.607 8.823 1.00 0.00 39 SER A N 6
ATOM 6613 C CA . SER A 1 39 ? -5.869 -0.761 10.250 1.00 0.00 39 SER A CA 6
ATOM 6614 C C . SER A 1 39 ? -6.914 0.260 10.757 1.00 0.00 39 SER A C 6
ATOM 6615 O O . SER A 1 39 ? -7.369 0.209 11.903 1.00 0.00 39 SER A O 6
ATOM 6623 N N . SER A 1 40 ? -7.273 1.203 9.884 1.00 0.00 40 SER A N 6
ATOM 6624 C CA . SER A 1 40 ? -8.359 2.121 10.152 1.00 0.00 40 SER A CA 6
ATOM 6625 C C . SER A 1 40 ? -9.655 1.326 10.062 1.00 0.00 40 SER A C 6
ATOM 6626 O O . SER A 1 40 ? -10.592 1.499 10.847 1.00 0.00 40 SER A O 6
ATOM 6634 N N . PHE A 1 41 ? -9.653 0.420 9.129 1.00 0.00 41 PHE A N 6
ATOM 6635 C CA . PHE A 1 41 ? -10.757 -0.427 8.850 1.00 0.00 41 PHE A CA 6
ATOM 6636 C C . PHE A 1 41 ? -10.576 -1.729 9.576 1.00 0.00 41 PHE A C 6
ATOM 6637 O O . PHE A 1 41 ? -9.660 -1.898 10.377 1.00 0.00 41 PHE A O 6
ATOM 6654 N N . GLU A 1 42 ? -11.423 -2.618 9.280 1.00 0.00 42 GLU A N 6
ATOM 6655 C CA . GLU A 1 42 ? -11.524 -3.897 9.910 1.00 0.00 42 GLU A CA 6
ATOM 6656 C C . GLU A 1 42 ? -11.219 -4.988 8.899 1.00 0.00 42 GLU A C 6
ATOM 6657 O O . GLU A 1 42 ? -11.751 -6.099 8.962 1.00 0.00 42 GLU A O 6
ATOM 6669 N N . ILE A 1 43 ? -10.327 -4.674 8.007 1.00 0.00 43 ILE A N 6
ATOM 6670 C CA . ILE A 1 43 ? -9.977 -5.557 6.916 1.00 0.00 43 ILE A CA 6
ATOM 6671 C C . ILE A 1 43 ? -9.251 -6.791 7.410 1.00 0.00 43 ILE A C 6
ATOM 6672 O O . ILE A 1 43 ? -8.198 -6.714 8.056 1.00 0.00 43 ILE A O 6
ATOM 6688 N N . GLU A 1 44 ? -9.845 -7.898 7.112 1.00 0.00 44 GLU A N 6
ATOM 6689 C CA . GLU A 1 44 ? -9.332 -9.203 7.434 1.00 0.00 44 GLU A CA 6
ATOM 6690 C C . GLU A 1 44 ? -8.306 -9.616 6.398 1.00 0.00 44 GLU A C 6
ATOM 6691 O O . GLU A 1 44 ? -8.244 -9.021 5.306 1.00 0.00 44 GLU A O 6
ATOM 6703 N N . SER A 1 45 ? -7.544 -10.642 6.713 1.00 0.00 45 SER A N 6
ATOM 6704 C CA . SER A 1 45 ? -6.503 -11.155 5.841 1.00 0.00 45 SER A CA 6
ATOM 6705 C C . SER A 1 45 ? -7.095 -11.600 4.501 1.00 0.00 45 SER A C 6
ATOM 6706 O O . SER A 1 45 ? -6.499 -11.379 3.457 1.00 0.00 45 SER A O 6
ATOM 6714 N N . ASP A 1 46 ? -8.307 -12.156 4.543 1.00 0.00 46 ASP A N 6
ATOM 6715 C CA . ASP A 1 46 ? -9.014 -12.622 3.335 1.00 0.00 46 ASP A CA 6
ATOM 6716 C C . ASP A 1 46 ? -9.232 -11.462 2.380 1.00 0.00 46 ASP A C 6
ATOM 6717 O O . ASP A 1 46 ? -9.049 -11.577 1.172 1.00 0.00 46 ASP A O 6
ATOM 6726 N N . GLN A 1 47 ? -9.596 -10.328 2.945 1.00 0.00 47 GLN A N 6
ATOM 6727 C CA . GLN A 1 47 ? -9.881 -9.153 2.161 1.00 0.00 47 GLN A CA 6
ATOM 6728 C C . GLN A 1 47 ? -8.588 -8.469 1.745 1.00 0.00 47 GLN A C 6
ATOM 6729 O O . GLN A 1 47 ? -8.518 -7.831 0.699 1.00 0.00 47 GLN A O 6
ATOM 6743 N N . MET A 1 48 ? -7.562 -8.603 2.574 1.00 0.00 48 MET A N 6
ATOM 6744 C CA . MET A 1 48 ? -6.243 -8.099 2.227 1.00 0.00 48 MET A CA 6
ATOM 6745 C C . MET A 1 48 ? -5.684 -8.861 1.050 1.00 0.00 48 MET A C 6
ATOM 6746 O O . MET A 1 48 ? -5.181 -8.261 0.112 1.00 0.00 48 MET A O 6
ATOM 6760 N N . ASP A 1 49 ? -5.817 -10.186 1.098 1.00 0.00 49 ASP A N 6
ATOM 6761 C CA . ASP A 1 49 ? -5.379 -11.093 0.019 1.00 0.00 49 ASP A CA 6
ATOM 6762 C C . ASP A 1 49 ? -5.999 -10.695 -1.297 1.00 0.00 49 ASP A C 6
ATOM 6763 O O . ASP A 1 49 ? -5.330 -10.669 -2.340 1.00 0.00 49 ASP A O 6
ATOM 6772 N N . GLU A 1 50 ? -7.265 -10.342 -1.222 1.00 0.00 50 GLU A N 6
ATOM 6773 C CA . GLU A 1 50 ? -8.036 -9.900 -2.360 1.00 0.00 50 GLU A CA 6
ATOM 6774 C C . GLU A 1 50 ? -7.366 -8.664 -2.983 1.00 0.00 50 GLU A C 6
ATOM 6775 O O . GLU A 1 50 ? -7.180 -8.573 -4.201 1.00 0.00 50 GLU A O 6
ATOM 6787 N N . TYR A 1 51 ? -6.968 -7.748 -2.118 1.00 0.00 51 TYR A N 6
ATOM 6788 C CA . TYR A 1 51 ? -6.326 -6.522 -2.530 1.00 0.00 51 TYR A CA 6
ATOM 6789 C C . TYR A 1 51 ? -4.925 -6.809 -3.079 1.00 0.00 51 TYR A C 6
ATOM 6790 O O . TYR A 1 51 ? -4.483 -6.152 -4.025 1.00 0.00 51 TYR A O 6
ATOM 6808 N N . TYR A 1 52 ? -4.222 -7.772 -2.501 1.00 0.00 52 TYR A N 6
ATOM 6809 C CA . TYR A 1 52 ? -2.869 -8.109 -2.929 1.00 0.00 52 TYR A CA 6
ATOM 6810 C C . TYR A 1 52 ? -2.831 -8.567 -4.373 1.00 0.00 52 TYR A C 6
ATOM 6811 O O . TYR A 1 52 ? -1.985 -8.122 -5.156 1.00 0.00 52 TYR A O 6
ATOM 6829 N N . GLU A 1 53 ? -3.779 -9.418 -4.741 1.00 0.00 53 GLU A N 6
ATOM 6830 C CA . GLU A 1 53 ? -3.882 -9.900 -6.103 1.00 0.00 53 GLU A CA 6
ATOM 6831 C C . GLU A 1 53 ? -4.266 -8.741 -7.045 1.00 0.00 53 GLU A C 6
ATOM 6832 O O . GLU A 1 53 ? -3.741 -8.631 -8.165 1.00 0.00 53 GLU A O 6
ATOM 6844 N N . PHE A 1 54 ? -5.137 -7.854 -6.548 1.00 0.00 54 PHE A N 6
ATOM 6845 C CA . PHE A 1 54 ? -5.578 -6.682 -7.280 1.00 0.00 54 PHE A CA 6
ATOM 6846 C C . PHE A 1 54 ? -4.383 -5.810 -7.668 1.00 0.00 54 PHE A C 6
ATOM 6847 O O . PHE A 1 54 ? -4.227 -5.426 -8.834 1.00 0.00 54 PHE A O 6
ATOM 6864 N N . LEU A 1 55 ? -3.556 -5.503 -6.684 1.00 0.00 55 LEU A N 6
ATOM 6865 C CA . LEU A 1 55 ? -2.353 -4.704 -6.884 1.00 0.00 55 LEU A CA 6
ATOM 6866 C C . LEU A 1 55 ? -1.441 -5.317 -7.926 1.00 0.00 55 LEU A C 6
ATOM 6867 O O . LEU A 1 55 ? -0.896 -4.617 -8.805 1.00 0.00 55 LEU A O 6
ATOM 6883 N N . GLY A 1 56 ? -1.304 -6.633 -7.816 1.00 0.00 56 GLY A N 6
ATOM 6884 C CA . GLY A 1 56 ? -0.491 -7.384 -8.739 1.00 0.00 56 GLY A CA 6
ATOM 6885 C C . GLY A 1 56 ? -0.952 -7.194 -10.159 1.00 0.00 56 GLY A C 6
ATOM 6886 O O . GLY A 1 56 ? -0.138 -7.034 -11.060 1.00 0.00 56 GLY A O 6
ATOM 6890 N N . GLU A 1 57 ? -2.257 -7.191 -10.351 1.00 0.00 57 GLU A N 6
ATOM 6891 C CA . GLU A 1 57 ? -2.851 -6.998 -11.640 1.00 0.00 57 GLU A CA 6
ATOM 6892 C C . GLU A 1 57 ? -2.597 -5.609 -12.228 1.00 0.00 57 GLU A C 6
ATOM 6893 O O . GLU A 1 57 ? -2.361 -5.471 -13.437 1.00 0.00 57 GLU A O 6
ATOM 6905 N N . GLN A 1 58 ? -2.615 -4.581 -11.368 1.00 0.00 58 GLN A N 6
ATOM 6906 C CA . GLN A 1 58 ? -2.490 -3.197 -11.813 1.00 0.00 58 GLN A CA 6
ATOM 6907 C C . GLN A 1 58 ? -1.035 -2.881 -12.138 1.00 0.00 58 GLN A C 6
ATOM 6908 O O . GLN A 1 58 ? -0.747 -2.086 -13.037 1.00 0.00 58 GLN A O 6
ATOM 6922 N N . GLY A 1 59 ? -0.144 -3.437 -11.381 1.00 0.00 59 GLY A N 6
ATOM 6923 C CA . GLY A 1 59 ? 1.256 -3.314 -11.693 1.00 0.00 59 GLY A CA 6
ATOM 6924 C C . GLY A 1 59 ? 2.061 -2.966 -10.488 1.00 0.00 59 GLY A C 6
ATOM 6925 O O . GLY A 1 59 ? 2.865 -2.036 -10.513 1.00 0.00 59 GLY A O 6
ATOM 6929 N N . VAL A 1 60 ? 1.822 -3.674 -9.424 1.00 0.00 60 VAL A N 6
ATOM 6930 C CA . VAL A 1 60 ? 2.496 -3.434 -8.184 1.00 0.00 60 VAL A CA 6
ATOM 6931 C C . VAL A 1 60 ? 2.972 -4.751 -7.631 1.00 0.00 60 VAL A C 6
ATOM 6932 O O . VAL A 1 60 ? 2.185 -5.689 -7.521 1.00 0.00 60 VAL A O 6
ATOM 6945 N N . GLU A 1 61 ? 4.243 -4.848 -7.346 1.00 0.00 61 GLU A N 6
ATOM 6946 C CA . GLU A 1 61 ? 4.780 -6.022 -6.703 1.00 0.00 61 GLU A CA 6
ATOM 6947 C C . GLU A 1 61 ? 4.676 -5.891 -5.206 1.00 0.00 61 GLU A C 6
ATOM 6948 O O . GLU A 1 61 ? 4.449 -4.800 -4.689 1.00 0.00 61 GLU A O 6
ATOM 6960 N N . LEU A 1 62 ? 4.840 -6.968 -4.512 1.00 0.00 62 LEU A N 6
ATOM 6961 C CA . LEU A 1 62 ? 4.672 -6.950 -3.092 1.00 0.00 62 LEU A CA 6
ATOM 6962 C C . LEU A 1 62 ? 5.915 -7.403 -2.358 1.00 0.00 62 LEU A C 6
ATOM 6963 O O . LEU A 1 62 ? 6.382 -8.535 -2.521 1.00 0.00 62 LEU A O 6
ATOM 6979 N N . ILE A 1 63 ? 6.458 -6.505 -1.581 1.00 0.00 63 ILE A N 6
ATOM 6980 C CA . ILE A 1 63 ? 7.587 -6.790 -0.718 1.00 0.00 63 ILE A CA 6
ATOM 6981 C C . ILE A 1 63 ? 7.119 -6.858 0.729 1.00 0.00 63 ILE A C 6
ATOM 6982 O O . ILE A 1 63 ? 5.950 -6.591 1.023 1.00 0.00 63 ILE A O 6
ATOM 6998 N N . SER A 1 64 ? 8.019 -7.202 1.610 1.00 0.00 64 SER A N 6
ATOM 6999 C CA . SER A 1 64 ? 7.735 -7.304 3.008 1.00 0.00 64 SER A CA 6
ATOM 7000 C C . SER A 1 64 ? 7.613 -5.925 3.639 1.00 0.00 64 SER A C 6
ATOM 7001 O O . SER A 1 64 ? 6.499 -5.392 3.789 1.00 0.00 64 SER A O 6
ATOM 7009 N N . GLU A 1 65 ? 8.767 -5.359 3.937 1.00 0.00 65 GLU A N 6
ATOM 7010 C CA . GLU A 1 65 ? 8.958 -4.052 4.571 1.00 0.00 65 GLU A CA 6
ATOM 7011 C C . GLU A 1 65 ? 10.396 -4.001 4.990 1.00 0.00 65 GLU A C 6
ATOM 7012 O O . GLU A 1 65 ? 11.079 -3.007 4.807 1.00 0.00 65 GLU A O 6
ATOM 7024 N N . ASN A 1 66 ? 10.873 -5.139 5.472 1.00 0.00 66 ASN A N 6
ATOM 7025 C CA . ASN A 1 66 ? 12.261 -5.307 5.942 1.00 0.00 66 ASN A CA 6
ATOM 7026 C C . ASN A 1 66 ? 13.246 -5.425 4.749 1.00 0.00 66 ASN A C 6
ATOM 7027 O O . ASN A 1 66 ? 14.387 -5.832 4.886 1.00 0.00 66 ASN A O 6
ATOM 7038 N N . GLU A 1 67 ? 12.797 -5.022 3.602 1.00 0.00 67 GLU A N 6
ATOM 7039 C CA . GLU A 1 67 ? 13.588 -5.035 2.417 1.00 0.00 67 GLU A CA 6
ATOM 7040 C C . GLU A 1 67 ? 13.281 -3.760 1.684 1.00 0.00 67 GLU A C 6
ATOM 7041 O O . GLU A 1 67 ? 12.389 -2.993 2.116 1.00 0.00 67 GLU A O 6
ATOM 7053 N N . GLU A 1 68 ? 13.951 -3.564 0.577 1.00 0.00 68 GLU A N 6
ATOM 7054 C CA . GLU A 1 68 ? 13.787 -2.425 -0.263 1.00 0.00 68 GLU A CA 6
ATOM 7055 C C . GLU A 1 68 ? 14.011 -1.101 0.467 1.00 0.00 68 GLU A C 6
ATOM 7056 O O . GLU A 1 68 ? 14.562 -1.075 1.576 1.00 0.00 68 GLU A O 6
ATOM 7068 N N . THR A 1 69 ? 13.653 -0.008 -0.160 1.00 0.00 69 THR A N 6
ATOM 7069 C CA . THR A 1 69 ? 13.830 1.278 0.456 1.00 0.00 69 THR A CA 6
ATOM 7070 C C . THR A 1 69 ? 12.927 2.337 -0.219 1.00 0.00 69 THR A C 6
ATOM 7071 O O . THR A 1 69 ? 13.193 3.544 -0.195 1.00 0.00 69 THR A O 6
ATOM 7082 N N . GLU A 1 70 ? 11.811 1.892 -0.738 1.00 0.00 70 GLU A N 6
ATOM 7083 C CA . GLU A 1 70 ? 10.860 2.796 -1.368 1.00 0.00 70 GLU A CA 6
ATOM 7084 C C . GLU A 1 70 ? 9.855 3.317 -0.366 1.00 0.00 70 GLU A C 6
ATOM 7085 O O . GLU A 1 70 ? 9.263 4.386 -0.538 1.00 0.00 70 GLU A O 6
ATOM 7097 N N . ASP A 1 71 ? 9.739 2.592 0.715 1.00 0.00 71 ASP A N 6
ATOM 7098 C CA . ASP A 1 71 ? 8.929 2.977 1.869 1.00 0.00 71 ASP A CA 6
ATOM 7099 C C . ASP A 1 71 ? 9.473 4.237 2.481 1.00 0.00 71 ASP A C 6
ATOM 7100 O O . ASP A 1 71 ? 8.765 5.054 3.053 1.00 0.00 71 ASP A O 6
ATOM 7109 N N . LEU A 1 72 ? 10.725 4.406 2.275 1.00 0.00 72 LEU A N 6
ATOM 7110 C CA . LEU A 1 72 ? 11.461 5.521 2.792 1.00 0.00 72 LEU A CA 6
ATOM 7111 C C . LEU A 1 72 ? 11.433 6.707 1.830 1.00 0.00 72 LEU A C 6
ATOM 7112 O O . LEU A 1 72 ? 12.041 7.748 2.103 1.00 0.00 72 LEU A O 6
ATOM 7128 N N . GLU A 1 73 ? 10.727 6.563 0.725 1.00 0.00 73 GLU A N 6
ATOM 7129 C CA . GLU A 1 73 ? 10.625 7.625 -0.266 1.00 0.00 73 GLU A CA 6
ATOM 7130 C C . GLU A 1 73 ? 9.348 8.419 -0.110 1.00 0.00 73 GLU A C 6
ATOM 7131 O O . GLU A 1 73 ? 9.390 9.632 0.049 1.00 0.00 73 GLU A O 6
ATOM 7143 N N . HIS A 1 74 ? 8.217 7.747 -0.152 1.00 0.00 74 HIS A N 6
ATOM 7144 C CA . HIS A 1 74 ? 6.938 8.437 -0.078 1.00 0.00 74 HIS A CA 6
ATOM 7145 C C . HIS A 1 74 ? 6.087 7.948 1.072 1.00 0.00 74 HIS A C 6
ATOM 7146 O O . HIS A 1 74 ? 5.612 6.804 1.077 1.00 0.00 74 HIS A O 6
ATOM 7160 N N . HIS A 1 75 ? 5.906 8.802 2.043 1.00 0.00 75 HIS A N 6
ATOM 7161 C CA . HIS A 1 75 ? 5.059 8.522 3.165 1.00 0.00 75 HIS A CA 6
ATOM 7162 C C . HIS A 1 75 ? 4.106 9.691 3.360 1.00 0.00 75 HIS A C 6
ATOM 7163 O O . HIS A 1 75 ? 4.520 10.855 3.344 1.00 0.00 75 HIS A O 6
ATOM 7177 N N . HIS A 1 76 ? 2.856 9.385 3.527 1.00 0.00 76 HIS A N 6
ATOM 7178 C CA . HIS A 1 76 ? 1.832 10.374 3.716 1.00 0.00 76 HIS A CA 6
ATOM 7179 C C . HIS A 1 76 ? 1.156 10.090 5.019 1.00 0.00 76 HIS A C 6
ATOM 7180 O O . HIS A 1 76 ? 1.225 10.914 5.935 1.00 0.00 76 HIS A O 6
ATOM 7195 N N . ALA A 1 1 ? -5.131 11.122 6.131 1.00 0.00 1 ALA A N 7
ATOM 7196 C CA . ALA A 1 1 ? -5.409 12.361 5.402 1.00 0.00 1 ALA A CA 7
ATOM 7197 C C . ALA A 1 1 ? -4.396 12.508 4.321 1.00 0.00 1 ALA A C 7
ATOM 7198 O O . ALA A 1 1 ? -3.220 12.719 4.608 1.00 0.00 1 ALA A O 7
ATOM 7207 N N . ASP A 1 2 ? -4.833 12.387 3.085 1.00 0.00 2 ASP A N 7
ATOM 7208 C CA . ASP A 1 2 ? -3.920 12.402 1.957 1.00 0.00 2 ASP A CA 7
ATOM 7209 C C . ASP A 1 2 ? -4.660 12.638 0.628 1.00 0.00 2 ASP A C 7
ATOM 7210 O O . ASP A 1 2 ? -4.819 13.791 0.206 1.00 0.00 2 ASP A O 7
ATOM 7219 N N . LYS A 1 3 ? -5.136 11.582 0.000 1.00 0.00 3 LYS A N 7
ATOM 7220 C CA . LYS A 1 3 ? -5.883 11.676 -1.236 1.00 0.00 3 LYS A CA 7
ATOM 7221 C C . LYS A 1 3 ? -7.243 12.293 -0.969 1.00 0.00 3 LYS A C 7
ATOM 7222 O O . LYS A 1 3 ? -7.600 13.321 -1.544 1.00 0.00 3 LYS A O 7
ATOM 7241 N N . GLN A 1 4 ? -7.984 11.687 -0.076 1.00 0.00 4 GLN A N 7
ATOM 7242 C CA . GLN A 1 4 ? -9.275 12.195 0.268 1.00 0.00 4 GLN A CA 7
ATOM 7243 C C . GLN A 1 4 ? -9.102 13.093 1.451 1.00 0.00 4 GLN A C 7
ATOM 7244 O O . GLN A 1 4 ? -8.354 12.774 2.388 1.00 0.00 4 GLN A O 7
ATOM 7258 N N . THR A 1 5 ? -9.709 14.237 1.374 1.00 0.00 5 THR A N 7
ATOM 7259 C CA . THR A 1 5 ? -9.535 15.238 2.375 1.00 0.00 5 THR A CA 7
ATOM 7260 C C . THR A 1 5 ? -10.902 15.772 2.842 1.00 0.00 5 THR A C 7
ATOM 7261 O O . THR A 1 5 ? -11.048 16.944 3.174 1.00 0.00 5 THR A O 7
ATOM 7272 N N . HIS A 1 6 ? -11.894 14.899 2.882 1.00 0.00 6 HIS A N 7
ATOM 7273 C CA . HIS A 1 6 ? -13.233 15.287 3.350 1.00 0.00 6 HIS A CA 7
ATOM 7274 C C . HIS A 1 6 ? -13.255 15.188 4.861 1.00 0.00 6 HIS A C 7
ATOM 7275 O O . HIS A 1 6 ? -13.989 15.899 5.550 1.00 0.00 6 HIS A O 7
ATOM 7289 N N . GLU A 1 7 ? -12.424 14.306 5.342 1.00 0.00 7 GLU A N 7
ATOM 7290 C CA . GLU A 1 7 ? -12.170 14.068 6.731 1.00 0.00 7 GLU A CA 7
ATOM 7291 C C . GLU A 1 7 ? -10.690 13.798 6.845 1.00 0.00 7 GLU A C 7
ATOM 7292 O O . GLU A 1 7 ? -9.980 13.819 5.830 1.00 0.00 7 GLU A O 7
ATOM 7304 N N . THR A 1 8 ? -10.217 13.522 8.032 1.00 0.00 8 THR A N 7
ATOM 7305 C CA . THR A 1 8 ? -8.810 13.191 8.218 1.00 0.00 8 THR A CA 7
ATOM 7306 C C . THR A 1 8 ? -8.578 11.736 7.840 1.00 0.00 8 THR A C 7
ATOM 7307 O O . THR A 1 8 ? -7.450 11.282 7.595 1.00 0.00 8 THR A O 7
ATOM 7318 N N . GLU A 1 9 ? -9.645 11.066 7.721 1.00 0.00 9 GLU A N 7
ATOM 7319 C CA . GLU A 1 9 ? -9.664 9.688 7.400 1.00 0.00 9 GLU A CA 7
ATOM 7320 C C . GLU A 1 9 ? -10.260 9.516 6.031 1.00 0.00 9 GLU A C 7
ATOM 7321 O O . GLU A 1 9 ? -10.889 10.436 5.512 1.00 0.00 9 GLU A O 7
ATOM 7333 N N . LEU A 1 10 ? -10.049 8.386 5.444 1.00 0.00 10 LEU A N 7
ATOM 7334 C CA . LEU A 1 10 ? -10.528 8.122 4.121 1.00 0.00 10 LEU A CA 7
ATOM 7335 C C . LEU A 1 10 ? -11.314 6.841 4.164 1.00 0.00 10 LEU A C 7
ATOM 7336 O O . LEU A 1 10 ? -11.386 6.192 5.213 1.00 0.00 10 LEU A O 7
ATOM 7352 N N . THR A 1 11 ? -11.870 6.455 3.053 1.00 0.00 11 THR A N 7
ATOM 7353 C CA . THR A 1 11 ? -12.646 5.245 2.996 1.00 0.00 11 THR A CA 7
ATOM 7354 C C . THR A 1 11 ? -11.795 4.110 2.496 1.00 0.00 11 THR A C 7
ATOM 7355 O O . THR A 1 11 ? -10.644 4.316 2.105 1.00 0.00 11 THR A O 7
ATOM 7366 N N . PHE A 1 12 ? -12.365 2.928 2.480 1.00 0.00 12 PHE A N 7
ATOM 7367 C CA . PHE A 1 12 ? -11.660 1.755 2.050 1.00 0.00 12 PHE A CA 7
ATOM 7368 C C . PHE A 1 12 ? -11.289 1.855 0.575 1.00 0.00 12 PHE A C 7
ATOM 7369 O O . PHE A 1 12 ? -10.192 1.500 0.152 1.00 0.00 12 PHE A O 7
ATOM 7386 N N . ASP A 1 13 ? -12.235 2.428 -0.172 1.00 0.00 13 ASP A N 7
ATOM 7387 C CA . ASP A 1 13 ? -12.031 2.741 -1.597 1.00 0.00 13 ASP A CA 7
ATOM 7388 C C . ASP A 1 13 ? -10.916 3.737 -1.778 1.00 0.00 13 ASP A C 7
ATOM 7389 O O . ASP A 1 13 ? -10.069 3.585 -2.648 1.00 0.00 13 ASP A O 7
ATOM 7398 N N . GLN A 1 14 ? -10.876 4.718 -0.893 1.00 0.00 14 GLN A N 7
ATOM 7399 C CA . GLN A 1 14 ? -9.897 5.788 -1.011 1.00 0.00 14 GLN A CA 7
ATOM 7400 C C . GLN A 1 14 ? -8.532 5.291 -0.652 1.00 0.00 14 GLN A C 7
ATOM 7401 O O . GLN A 1 14 ? -7.534 5.678 -1.260 1.00 0.00 14 GLN A O 7
ATOM 7415 N N . VAL A 1 15 ? -8.490 4.435 0.338 1.00 0.00 15 VAL A N 7
ATOM 7416 C CA . VAL A 1 15 ? -7.262 3.930 0.820 1.00 0.00 15 VAL A CA 7
ATOM 7417 C C . VAL A 1 15 ? -6.703 2.979 -0.205 1.00 0.00 15 VAL A C 7
ATOM 7418 O O . VAL A 1 15 ? -5.503 2.993 -0.492 1.00 0.00 15 VAL A O 7
ATOM 7431 N N . LYS A 1 16 ? -7.556 2.164 -0.773 1.00 0.00 16 LYS A N 7
ATOM 7432 C CA . LYS A 1 16 ? -7.156 1.322 -1.850 1.00 0.00 16 LYS A CA 7
ATOM 7433 C C . LYS A 1 16 ? -6.573 2.137 -2.981 1.00 0.00 16 LYS A C 7
ATOM 7434 O O . LYS A 1 16 ? -5.498 1.844 -3.451 1.00 0.00 16 LYS A O 7
ATOM 7453 N N . GLU A 1 17 ? -7.238 3.194 -3.364 1.00 0.00 17 GLU A N 7
ATOM 7454 C CA . GLU A 1 17 ? -6.705 4.052 -4.392 1.00 0.00 17 GLU A CA 7
ATOM 7455 C C . GLU A 1 17 ? -5.375 4.718 -3.992 1.00 0.00 17 GLU A C 7
ATOM 7456 O O . GLU A 1 17 ? -4.536 4.963 -4.863 1.00 0.00 17 GLU A O 7
ATOM 7468 N N . GLN A 1 18 ? -5.145 4.966 -2.671 1.00 0.00 18 GLN A N 7
ATOM 7469 C CA . GLN A 1 18 ? -3.916 5.634 -2.242 1.00 0.00 18 GLN A CA 7
ATOM 7470 C C . GLN A 1 18 ? -2.784 4.684 -2.456 1.00 0.00 18 GLN A C 7
ATOM 7471 O O . GLN A 1 18 ? -1.760 5.003 -3.075 1.00 0.00 18 GLN A O 7
ATOM 7485 N N . LEU A 1 19 ? -3.013 3.502 -1.985 1.00 0.00 19 LEU A N 7
ATOM 7486 C CA . LEU A 1 19 ? -2.089 2.447 -2.024 1.00 0.00 19 LEU A CA 7
ATOM 7487 C C . LEU A 1 19 ? -1.826 1.986 -3.434 1.00 0.00 19 LEU A C 7
ATOM 7488 O O . LEU A 1 19 ? -0.683 1.763 -3.810 1.00 0.00 19 LEU A O 7
ATOM 7504 N N . THR A 1 20 ? -2.885 1.911 -4.212 1.00 0.00 20 THR A N 7
ATOM 7505 C CA . THR A 1 20 ? -2.802 1.523 -5.603 1.00 0.00 20 THR A CA 7
ATOM 7506 C C . THR A 1 20 ? -1.867 2.448 -6.342 1.00 0.00 20 THR A C 7
ATOM 7507 O O . THR A 1 20 ? -0.875 2.003 -6.894 1.00 0.00 20 THR A O 7
ATOM 7518 N N . GLU A 1 21 ? -2.119 3.726 -6.233 1.00 0.00 21 GLU A N 7
ATOM 7519 C CA . GLU A 1 21 ? -1.364 4.722 -6.969 1.00 0.00 21 GLU A CA 7
ATOM 7520 C C . GLU A 1 21 ? 0.094 4.726 -6.541 1.00 0.00 21 GLU A C 7
ATOM 7521 O O . GLU A 1 21 ? 1.004 4.784 -7.359 1.00 0.00 21 GLU A O 7
ATOM 7533 N N . SER A 1 22 ? 0.283 4.609 -5.264 1.00 0.00 22 SER A N 7
ATOM 7534 C CA . SER A 1 22 ? 1.608 4.635 -4.664 1.00 0.00 22 SER A CA 7
ATOM 7535 C C . SER A 1 22 ? 2.430 3.445 -5.138 1.00 0.00 22 SER A C 7
ATOM 7536 O O . SER A 1 22 ? 3.586 3.594 -5.558 1.00 0.00 22 SER A O 7
ATOM 7544 N N . GLY A 1 23 ? 1.804 2.282 -5.145 1.00 0.00 23 GLY A N 7
ATOM 7545 C CA . GLY A 1 23 ? 2.439 1.086 -5.614 1.00 0.00 23 GLY A CA 7
ATOM 7546 C C . GLY A 1 23 ? 2.737 1.163 -7.084 1.00 0.00 23 GLY A C 7
ATOM 7547 O O . GLY A 1 23 ? 3.723 0.649 -7.538 1.00 0.00 23 GLY A O 7
ATOM 7551 N N . LYS A 1 24 ? 1.857 1.820 -7.807 1.00 0.00 24 LYS A N 7
ATOM 7552 C CA . LYS A 1 24 ? 2.021 2.037 -9.230 1.00 0.00 24 LYS A CA 7
ATOM 7553 C C . LYS A 1 24 ? 3.213 2.920 -9.565 1.00 0.00 24 LYS A C 7
ATOM 7554 O O . LYS A 1 24 ? 3.875 2.714 -10.581 1.00 0.00 24 LYS A O 7
ATOM 7573 N N . LYS A 1 25 ? 3.499 3.885 -8.706 1.00 0.00 25 LYS A N 7
ATOM 7574 C CA . LYS A 1 25 ? 4.606 4.797 -8.897 1.00 0.00 25 LYS A CA 7
ATOM 7575 C C . LYS A 1 25 ? 5.915 4.095 -8.608 1.00 0.00 25 LYS A C 7
ATOM 7576 O O . LYS A 1 25 ? 6.899 4.255 -9.323 1.00 0.00 25 LYS A O 7
ATOM 7595 N N . ARG A 1 26 ? 5.891 3.295 -7.581 1.00 0.00 26 ARG A N 7
ATOM 7596 C CA . ARG A 1 26 ? 7.072 2.605 -7.109 1.00 0.00 26 ARG A CA 7
ATOM 7597 C C . ARG A 1 26 ? 7.343 1.349 -7.905 1.00 0.00 26 ARG A C 7
ATOM 7598 O O . ARG A 1 26 ? 8.400 1.155 -8.498 1.00 0.00 26 ARG A O 7
ATOM 7619 N N . GLY A 1 27 ? 6.315 0.538 -7.947 1.00 0.00 27 GLY A N 7
ATOM 7620 C CA . GLY A 1 27 ? 6.362 -0.764 -8.501 1.00 0.00 27 GLY A CA 7
ATOM 7621 C C . GLY A 1 27 ? 6.241 -1.770 -7.400 1.00 0.00 27 GLY A C 7
ATOM 7622 O O . GLY A 1 27 ? 6.215 -2.975 -7.641 1.00 0.00 27 GLY A O 7
ATOM 7626 N N . VAL A 1 28 ? 6.088 -1.275 -6.180 1.00 0.00 28 VAL A N 7
ATOM 7627 C CA . VAL A 1 28 ? 6.115 -2.120 -5.033 1.00 0.00 28 VAL A CA 7
ATOM 7628 C C . VAL A 1 28 ? 5.389 -1.481 -3.859 1.00 0.00 28 VAL A C 7
ATOM 7629 O O . VAL A 1 28 ? 5.186 -0.266 -3.834 1.00 0.00 28 VAL A O 7
ATOM 7642 N N . LEU A 1 29 ? 4.941 -2.325 -2.961 1.00 0.00 29 LEU A N 7
ATOM 7643 C CA . LEU A 1 29 ? 4.328 -1.951 -1.714 1.00 0.00 29 LEU A CA 7
ATOM 7644 C C . LEU A 1 29 ? 4.615 -3.038 -0.694 1.00 0.00 29 LEU A C 7
ATOM 7645 O O . LEU A 1 29 ? 4.525 -4.203 -1.020 1.00 0.00 29 LEU A O 7
ATOM 7661 N N . THR A 1 30 ? 5.012 -2.677 0.491 1.00 0.00 30 THR A N 7
ATOM 7662 C CA . THR A 1 30 ? 5.168 -3.646 1.557 1.00 0.00 30 THR A CA 7
ATOM 7663 C C . THR A 1 30 ? 3.794 -4.106 2.062 1.00 0.00 30 THR A C 7
ATOM 7664 O O . THR A 1 30 ? 2.856 -3.304 2.120 1.00 0.00 30 THR A O 7
ATOM 7675 N N . TYR A 1 31 ? 3.689 -5.376 2.440 1.00 0.00 31 TYR A N 7
ATOM 7676 C CA . TYR A 1 31 ? 2.436 -5.950 2.952 1.00 0.00 31 TYR A CA 7
ATOM 7677 C C . TYR A 1 31 ? 1.911 -5.137 4.144 1.00 0.00 31 TYR A C 7
ATOM 7678 O O . TYR A 1 31 ? 0.713 -4.871 4.264 1.00 0.00 31 TYR A O 7
ATOM 7696 N N . GLU A 1 32 ? 2.828 -4.696 4.979 1.00 0.00 32 GLU A N 7
ATOM 7697 C CA . GLU A 1 32 ? 2.485 -3.999 6.193 1.00 0.00 32 GLU A CA 7
ATOM 7698 C C . GLU A 1 32 ? 2.138 -2.521 6.016 1.00 0.00 32 GLU A C 7
ATOM 7699 O O . GLU A 1 32 ? 1.393 -1.978 6.826 1.00 0.00 32 GLU A O 7
ATOM 7711 N N . GLU A 1 33 ? 2.612 -1.863 4.959 1.00 0.00 33 GLU A N 7
ATOM 7712 C CA . GLU A 1 33 ? 2.209 -0.469 4.769 1.00 0.00 33 GLU A CA 7
ATOM 7713 C C . GLU A 1 33 ? 0.791 -0.466 4.236 1.00 0.00 33 GLU A C 7
ATOM 7714 O O . GLU A 1 33 ? 0.011 0.464 4.466 1.00 0.00 33 GLU A O 7
ATOM 7726 N N . ILE A 1 34 ? 0.464 -1.553 3.557 1.00 0.00 34 ILE A N 7
ATOM 7727 C CA . ILE A 1 34 ? -0.845 -1.784 3.032 1.00 0.00 34 ILE A CA 7
ATOM 7728 C C . ILE A 1 34 ? -1.783 -2.054 4.180 1.00 0.00 34 ILE A C 7
ATOM 7729 O O . ILE A 1 34 ? -2.877 -1.492 4.248 1.00 0.00 34 ILE A O 7
ATOM 7745 N N . ALA A 1 35 ? -1.297 -2.823 5.167 1.00 0.00 35 ALA A N 7
ATOM 7746 C CA . ALA A 1 35 ? -2.041 -3.208 6.330 1.00 0.00 35 ALA A CA 7
ATOM 7747 C C . ALA A 1 35 ? -2.289 -2.012 7.224 1.00 0.00 35 ALA A C 7
ATOM 7748 O O . ALA A 1 35 ? -3.345 -1.879 7.834 1.00 0.00 35 ALA A O 7
ATOM 7755 N N . GLU A 1 36 ? -1.291 -1.128 7.263 1.00 0.00 36 GLU A N 7
ATOM 7756 C CA . GLU A 1 36 ? -1.268 0.032 8.143 1.00 0.00 36 GLU A CA 7
ATOM 7757 C C . GLU A 1 36 ? -2.455 0.925 7.902 1.00 0.00 36 GLU A C 7
ATOM 7758 O O . GLU A 1 36 ? -3.141 1.340 8.836 1.00 0.00 36 GLU A O 7
ATOM 7770 N N . ARG A 1 37 ? -2.720 1.199 6.647 1.00 0.00 37 ARG A N 7
ATOM 7771 C CA . ARG A 1 37 ? -3.790 2.091 6.275 1.00 0.00 37 ARG A CA 7
ATOM 7772 C C . ARG A 1 37 ? -5.125 1.404 6.515 1.00 0.00 37 ARG A C 7
ATOM 7773 O O . ARG A 1 37 ? -6.106 2.030 6.889 1.00 0.00 37 ARG A O 7
ATOM 7794 N N . MET A 1 38 ? -5.126 0.086 6.379 1.00 0.00 38 MET A N 7
ATOM 7795 C CA . MET A 1 38 ? -6.341 -0.691 6.533 1.00 0.00 38 MET A CA 7
ATOM 7796 C C . MET A 1 38 ? -6.618 -0.981 7.992 1.00 0.00 38 MET A C 7
ATOM 7797 O O . MET A 1 38 ? -7.632 -1.575 8.326 1.00 0.00 38 MET A O 7
ATOM 7811 N N . SER A 1 39 ? -5.729 -0.531 8.862 1.00 0.00 39 SER A N 7
ATOM 7812 C CA . SER A 1 39 ? -5.890 -0.728 10.285 1.00 0.00 39 SER A CA 7
ATOM 7813 C C . SER A 1 39 ? -6.962 0.221 10.836 1.00 0.00 39 SER A C 7
ATOM 7814 O O . SER A 1 39 ? -7.450 0.047 11.961 1.00 0.00 39 SER A O 7
ATOM 7822 N N . SER A 1 40 ? -7.319 1.220 10.035 1.00 0.00 40 SER A N 7
ATOM 7823 C CA . SER A 1 40 ? -8.399 2.116 10.366 1.00 0.00 40 SER A CA 7
ATOM 7824 C C . SER A 1 40 ? -9.723 1.360 10.180 1.00 0.00 40 SER A C 7
ATOM 7825 O O . SER A 1 40 ? -10.736 1.659 10.801 1.00 0.00 40 SER A O 7
ATOM 7833 N N . PHE A 1 41 ? -9.685 0.386 9.294 1.00 0.00 41 PHE A N 7
ATOM 7834 C CA . PHE A 1 41 ? -10.815 -0.468 9.010 1.00 0.00 41 PHE A CA 7
ATOM 7835 C C . PHE A 1 41 ? -10.641 -1.801 9.748 1.00 0.00 41 PHE A C 7
ATOM 7836 O O . PHE A 1 41 ? -9.892 -1.893 10.714 1.00 0.00 41 PHE A O 7
ATOM 7853 N N . GLU A 1 42 ? -11.322 -2.811 9.284 1.00 0.00 42 GLU A N 7
ATOM 7854 C CA . GLU A 1 42 ? -11.306 -4.126 9.894 1.00 0.00 42 GLU A CA 7
ATOM 7855 C C . GLU A 1 42 ? -11.018 -5.175 8.824 1.00 0.00 42 GLU A C 7
ATOM 7856 O O . GLU A 1 42 ? -11.546 -6.291 8.850 1.00 0.00 42 GLU A O 7
ATOM 7868 N N . ILE A 1 43 ? -10.111 -4.823 7.933 1.00 0.00 43 ILE A N 7
ATOM 7869 C CA . ILE A 1 43 ? -9.775 -5.651 6.780 1.00 0.00 43 ILE A CA 7
ATOM 7870 C C . ILE A 1 43 ? -9.010 -6.894 7.198 1.00 0.00 43 ILE A C 7
ATOM 7871 O O . ILE A 1 43 ? -7.931 -6.818 7.809 1.00 0.00 43 ILE A O 7
ATOM 7887 N N . GLU A 1 44 ? -9.579 -8.008 6.862 1.00 0.00 44 GLU A N 7
ATOM 7888 C CA . GLU A 1 44 ? -9.019 -9.315 7.152 1.00 0.00 44 GLU A CA 7
ATOM 7889 C C . GLU A 1 44 ? -7.863 -9.592 6.181 1.00 0.00 44 GLU A C 7
ATOM 7890 O O . GLU A 1 44 ? -7.772 -8.948 5.125 1.00 0.00 44 GLU A O 7
ATOM 7902 N N . SER A 1 45 ? -7.018 -10.560 6.496 1.00 0.00 45 SER A N 7
ATOM 7903 C CA . SER A 1 45 ? -5.886 -10.885 5.645 1.00 0.00 45 SER A CA 7
ATOM 7904 C C . SER A 1 45 ? -6.377 -11.447 4.301 1.00 0.00 45 SER A C 7
ATOM 7905 O O . SER A 1 45 ? -5.752 -11.236 3.272 1.00 0.00 45 SER A O 7
ATOM 7913 N N . ASP A 1 46 ? -7.540 -12.095 4.308 1.00 0.00 46 ASP A N 7
ATOM 7914 C CA . ASP A 1 46 ? -8.110 -12.628 3.068 1.00 0.00 46 ASP A CA 7
ATOM 7915 C C . ASP A 1 46 ? -8.584 -11.499 2.180 1.00 0.00 46 ASP A C 7
ATOM 7916 O O . ASP A 1 46 ? -8.505 -11.578 0.961 1.00 0.00 46 ASP A O 7
ATOM 7925 N N . GLN A 1 47 ? -9.012 -10.412 2.807 1.00 0.00 47 GLN A N 7
ATOM 7926 C CA . GLN A 1 47 ? -9.438 -9.233 2.074 1.00 0.00 47 GLN A CA 7
ATOM 7927 C C . GLN A 1 47 ? -8.216 -8.493 1.577 1.00 0.00 47 GLN A C 7
ATOM 7928 O O . GLN A 1 47 ? -8.233 -7.845 0.543 1.00 0.00 47 GLN A O 7
ATOM 7942 N N . MET A 1 48 ? -7.159 -8.563 2.345 1.00 0.00 48 MET A N 7
ATOM 7943 C CA . MET A 1 48 ? -5.901 -8.008 1.910 1.00 0.00 48 MET A CA 7
ATOM 7944 C C . MET A 1 48 ? -5.362 -8.780 0.713 1.00 0.00 48 MET A C 7
ATOM 7945 O O . MET A 1 48 ? -4.848 -8.190 -0.209 1.00 0.00 48 MET A O 7
ATOM 7959 N N . ASP A 1 49 ? -5.510 -10.102 0.742 1.00 0.00 49 ASP A N 7
ATOM 7960 C CA . ASP A 1 49 ? -5.030 -11.000 -0.332 1.00 0.00 49 ASP A CA 7
ATOM 7961 C C . ASP A 1 49 ? -5.676 -10.685 -1.657 1.00 0.00 49 ASP A C 7
ATOM 7962 O O . ASP A 1 49 ? -4.991 -10.602 -2.678 1.00 0.00 49 ASP A O 7
ATOM 7971 N N . GLU A 1 50 ? -6.988 -10.470 -1.645 1.00 0.00 50 GLU A N 7
ATOM 7972 C CA . GLU A 1 50 ? -7.691 -10.134 -2.873 1.00 0.00 50 GLU A CA 7
ATOM 7973 C C . GLU A 1 50 ? -7.216 -8.766 -3.390 1.00 0.00 50 GLU A C 7
ATOM 7974 O O . GLU A 1 50 ? -7.129 -8.539 -4.595 1.00 0.00 50 GLU A O 7
ATOM 7986 N N . TYR A 1 51 ? -6.881 -7.868 -2.466 1.00 0.00 51 TYR A N 7
ATOM 7987 C CA . TYR A 1 51 ? -6.319 -6.588 -2.834 1.00 0.00 51 TYR A CA 7
ATOM 7988 C C . TYR A 1 51 ? -4.901 -6.796 -3.369 1.00 0.00 51 TYR A C 7
ATOM 7989 O O . TYR A 1 51 ? -4.486 -6.108 -4.292 1.00 0.00 51 TYR A O 7
ATOM 8007 N N . TYR A 1 52 ? -4.151 -7.729 -2.788 1.00 0.00 52 TYR A N 7
ATOM 8008 C CA . TYR A 1 52 ? -2.796 -8.028 -3.246 1.00 0.00 52 TYR A CA 7
ATOM 8009 C C . TYR A 1 52 ? -2.831 -8.527 -4.674 1.00 0.00 52 TYR A C 7
ATOM 8010 O O . TYR A 1 52 ? -2.015 -8.133 -5.513 1.00 0.00 52 TYR A O 7
ATOM 8028 N N . GLU A 1 53 ? -3.821 -9.372 -4.942 1.00 0.00 53 GLU A N 7
ATOM 8029 C CA . GLU A 1 53 ? -4.069 -9.928 -6.248 1.00 0.00 53 GLU A CA 7
ATOM 8030 C C . GLU A 1 53 ? -4.404 -8.792 -7.215 1.00 0.00 53 GLU A C 7
ATOM 8031 O O . GLU A 1 53 ? -3.877 -8.736 -8.335 1.00 0.00 53 GLU A O 7
ATOM 8043 N N . PHE A 1 54 ? -5.241 -7.866 -6.746 1.00 0.00 54 PHE A N 7
ATOM 8044 C CA . PHE A 1 54 ? -5.618 -6.685 -7.497 1.00 0.00 54 PHE A CA 7
ATOM 8045 C C . PHE A 1 54 ? -4.383 -5.854 -7.849 1.00 0.00 54 PHE A C 7
ATOM 8046 O O . PHE A 1 54 ? -4.176 -5.473 -9.011 1.00 0.00 54 PHE A O 7
ATOM 8063 N N . LEU A 1 55 ? -3.577 -5.572 -6.842 1.00 0.00 55 LEU A N 7
ATOM 8064 C CA . LEU A 1 55 ? -2.352 -4.810 -7.006 1.00 0.00 55 LEU A CA 7
ATOM 8065 C C . LEU A 1 55 ? -1.414 -5.460 -8.009 1.00 0.00 55 LEU A C 7
ATOM 8066 O O . LEU A 1 55 ? -0.799 -4.785 -8.838 1.00 0.00 55 LEU A O 7
ATOM 8082 N N . GLY A 1 56 ? -1.342 -6.776 -7.921 1.00 0.00 56 GLY A N 7
ATOM 8083 C CA . GLY A 1 56 ? -0.533 -7.552 -8.834 1.00 0.00 56 GLY A CA 7
ATOM 8084 C C . GLY A 1 56 ? -0.993 -7.392 -10.261 1.00 0.00 56 GLY A C 7
ATOM 8085 O O . GLY A 1 56 ? -0.173 -7.275 -11.160 1.00 0.00 56 GLY A O 7
ATOM 8089 N N . GLU A 1 57 ? -2.302 -7.360 -10.470 1.00 0.00 57 GLU A N 7
ATOM 8090 C CA . GLU A 1 57 ? -2.856 -7.171 -11.779 1.00 0.00 57 GLU A CA 7
ATOM 8091 C C . GLU A 1 57 ? -2.499 -5.810 -12.352 1.00 0.00 57 GLU A C 7
ATOM 8092 O O . GLU A 1 57 ? -2.277 -5.675 -13.543 1.00 0.00 57 GLU A O 7
ATOM 8104 N N . GLN A 1 58 ? -2.430 -4.801 -11.491 1.00 0.00 58 GLN A N 7
ATOM 8105 C CA . GLN A 1 58 ? -2.109 -3.452 -11.925 1.00 0.00 58 GLN A CA 7
ATOM 8106 C C . GLN A 1 58 ? -0.606 -3.353 -12.169 1.00 0.00 58 GLN A C 7
ATOM 8107 O O . GLN A 1 58 ? -0.169 -2.805 -13.173 1.00 0.00 58 GLN A O 7
ATOM 8121 N N . GLY A 1 59 ? 0.169 -3.851 -11.252 1.00 0.00 59 GLY A N 7
ATOM 8122 C CA . GLY A 1 59 ? 1.599 -3.893 -11.445 1.00 0.00 59 GLY A CA 7
ATOM 8123 C C . GLY A 1 59 ? 2.341 -3.423 -10.233 1.00 0.00 59 GLY A C 7
ATOM 8124 O O . GLY A 1 59 ? 3.129 -2.473 -10.304 1.00 0.00 59 GLY A O 7
ATOM 8128 N N . VAL A 1 60 ? 2.062 -4.049 -9.114 1.00 0.00 60 VAL A N 7
ATOM 8129 C CA . VAL A 1 60 ? 2.697 -3.721 -7.857 1.00 0.00 60 VAL A CA 7
ATOM 8130 C C . VAL A 1 60 ? 3.139 -5.002 -7.190 1.00 0.00 60 VAL A C 7
ATOM 8131 O O . VAL A 1 60 ? 2.345 -5.934 -7.043 1.00 0.00 60 VAL A O 7
ATOM 8144 N N . GLU A 1 61 ? 4.379 -5.063 -6.821 1.00 0.00 61 GLU A N 7
ATOM 8145 C CA . GLU A 1 61 ? 4.905 -6.194 -6.109 1.00 0.00 61 GLU A CA 7
ATOM 8146 C C . GLU A 1 61 ? 4.747 -5.954 -4.635 1.00 0.00 61 GLU A C 7
ATOM 8147 O O . GLU A 1 61 ? 4.993 -4.853 -4.158 1.00 0.00 61 GLU A O 7
ATOM 8159 N N . LEU A 1 62 ? 4.279 -6.925 -3.921 1.00 0.00 62 LEU A N 7
ATOM 8160 C CA . LEU A 1 62 ? 4.097 -6.748 -2.516 1.00 0.00 62 LEU A CA 7
ATOM 8161 C C . LEU A 1 62 ? 5.256 -7.333 -1.731 1.00 0.00 62 LEU A C 7
ATOM 8162 O O . LEU A 1 62 ? 5.405 -8.544 -1.651 1.00 0.00 62 LEU A O 7
ATOM 8178 N N . ILE A 1 63 ? 6.096 -6.472 -1.191 1.00 0.00 63 ILE A N 7
ATOM 8179 C CA . ILE A 1 63 ? 7.237 -6.910 -0.394 1.00 0.00 63 ILE A CA 7
ATOM 8180 C C . ILE A 1 63 ? 6.947 -7.026 1.078 1.00 0.00 63 ILE A C 7
ATOM 8181 O O . ILE A 1 63 ? 5.916 -6.614 1.565 1.00 0.00 63 ILE A O 7
ATOM 8197 N N . SER A 1 64 ? 7.920 -7.510 1.763 1.00 0.00 64 SER A N 7
ATOM 8198 C CA . SER A 1 64 ? 7.840 -7.903 3.131 1.00 0.00 64 SER A CA 7
ATOM 8199 C C . SER A 1 64 ? 8.383 -6.892 4.191 1.00 0.00 64 SER A C 7
ATOM 8200 O O . SER A 1 64 ? 8.622 -7.285 5.340 1.00 0.00 64 SER A O 7
ATOM 8208 N N . GLU A 1 65 ? 8.572 -5.621 3.811 1.00 0.00 65 GLU A N 7
ATOM 8209 C CA . GLU A 1 65 ? 9.012 -4.495 4.736 1.00 0.00 65 GLU A CA 7
ATOM 8210 C C . GLU A 1 65 ? 10.464 -4.620 5.184 1.00 0.00 65 GLU A C 7
ATOM 8211 O O . GLU A 1 65 ? 11.221 -3.659 5.127 1.00 0.00 65 GLU A O 7
ATOM 8223 N N . ASN A 1 66 ? 10.845 -5.815 5.613 1.00 0.00 66 ASN A N 7
ATOM 8224 C CA . ASN A 1 66 ? 12.205 -6.121 5.997 1.00 0.00 66 ASN A CA 7
ATOM 8225 C C . ASN A 1 66 ? 13.082 -6.088 4.784 1.00 0.00 66 ASN A C 7
ATOM 8226 O O . ASN A 1 66 ? 14.300 -5.998 4.872 1.00 0.00 66 ASN A O 7
ATOM 8237 N N . GLU A 1 67 ? 12.438 -6.152 3.665 1.00 0.00 67 GLU A N 7
ATOM 8238 C CA . GLU A 1 67 ? 13.044 -5.947 2.419 1.00 0.00 67 GLU A CA 7
ATOM 8239 C C . GLU A 1 67 ? 12.346 -4.756 1.846 1.00 0.00 67 GLU A C 7
ATOM 8240 O O . GLU A 1 67 ? 11.117 -4.601 2.012 1.00 0.00 67 GLU A O 7
ATOM 8252 N N . GLU A 1 68 ? 13.084 -3.934 1.241 1.00 0.00 68 GLU A N 7
ATOM 8253 C CA . GLU A 1 68 ? 12.587 -2.708 0.691 1.00 0.00 68 GLU A CA 7
ATOM 8254 C C . GLU A 1 68 ? 13.576 -2.191 -0.311 1.00 0.00 68 GLU A C 7
ATOM 8255 O O . GLU A 1 68 ? 14.778 -2.123 -0.037 1.00 0.00 68 GLU A O 7
ATOM 8267 N N . THR A 1 69 ? 13.082 -1.813 -1.441 1.00 0.00 69 THR A N 7
ATOM 8268 C CA . THR A 1 69 ? 13.898 -1.411 -2.537 1.00 0.00 69 THR A CA 7
ATOM 8269 C C . THR A 1 69 ? 14.134 0.054 -2.501 1.00 0.00 69 THR A C 7
ATOM 8270 O O . THR A 1 69 ? 15.209 0.550 -2.843 1.00 0.00 69 THR A O 7
ATOM 8281 N N . GLU A 1 70 ? 13.180 0.720 -1.948 1.00 0.00 70 GLU A N 7
ATOM 8282 C CA . GLU A 1 70 ? 13.177 2.164 -1.876 1.00 0.00 70 GLU A CA 7
ATOM 8283 C C . GLU A 1 70 ? 13.917 2.577 -0.621 1.00 0.00 70 GLU A C 7
ATOM 8284 O O . GLU A 1 70 ? 13.942 3.742 -0.229 1.00 0.00 70 GLU A O 7
ATOM 8296 N N . ASP A 1 71 ? 14.454 1.581 0.043 1.00 0.00 71 ASP A N 7
ATOM 8297 C CA . ASP A 1 71 ? 15.252 1.784 1.218 1.00 0.00 71 ASP A CA 7
ATOM 8298 C C . ASP A 1 71 ? 16.704 1.609 0.863 1.00 0.00 71 ASP A C 7
ATOM 8299 O O . ASP A 1 71 ? 17.611 2.193 1.470 1.00 0.00 71 ASP A O 7
ATOM 8308 N N . LEU A 1 72 ? 16.894 0.842 -0.151 1.00 0.00 72 LEU A N 7
ATOM 8309 C CA . LEU A 1 72 ? 18.197 0.547 -0.680 1.00 0.00 72 LEU A CA 7
ATOM 8310 C C . LEU A 1 72 ? 18.586 1.670 -1.601 1.00 0.00 72 LEU A C 7
ATOM 8311 O O . LEU A 1 72 ? 19.639 2.294 -1.449 1.00 0.00 72 LEU A O 7
ATOM 8327 N N . GLU A 1 73 ? 17.706 1.949 -2.529 1.00 0.00 73 GLU A N 7
ATOM 8328 C CA . GLU A 1 73 ? 17.915 2.955 -3.516 1.00 0.00 73 GLU A CA 7
ATOM 8329 C C . GLU A 1 73 ? 17.101 4.168 -3.142 1.00 0.00 73 GLU A C 7
ATOM 8330 O O . GLU A 1 73 ? 15.867 4.109 -3.133 1.00 0.00 73 GLU A O 7
ATOM 8342 N N . HIS A 1 74 ? 17.798 5.239 -2.776 1.00 0.00 74 HIS A N 7
ATOM 8343 C CA . HIS A 1 74 ? 17.186 6.513 -2.392 1.00 0.00 74 HIS A CA 7
ATOM 8344 C C . HIS A 1 74 ? 16.392 6.395 -1.084 1.00 0.00 74 HIS A C 7
ATOM 8345 O O . HIS A 1 74 ? 16.500 5.399 -0.356 1.00 0.00 74 HIS A O 7
ATOM 8359 N N . HIS A 1 75 ? 15.677 7.434 -0.750 1.00 0.00 75 HIS A N 7
ATOM 8360 C CA . HIS A 1 75 ? 14.811 7.452 0.400 1.00 0.00 75 HIS A CA 7
ATOM 8361 C C . HIS A 1 75 ? 13.706 8.435 0.126 1.00 0.00 75 HIS A C 7
ATOM 8362 O O . HIS A 1 75 ? 13.722 9.120 -0.918 1.00 0.00 75 HIS A O 7
ATOM 8376 N N . HIS A 1 76 ? 12.757 8.507 1.002 1.00 0.00 76 HIS A N 7
ATOM 8377 C CA . HIS A 1 76 ? 11.694 9.445 0.864 1.00 0.00 76 HIS A CA 7
ATOM 8378 C C . HIS A 1 76 ? 11.809 10.451 1.963 1.00 0.00 76 HIS A C 7
ATOM 8379 O O . HIS A 1 76 ? 12.311 11.552 1.703 1.00 0.00 76 HIS A O 7
ATOM 8394 N N . ALA A 1 1 ? -11.957 7.621 -6.039 1.00 0.00 1 ALA A N 8
ATOM 8395 C CA . ALA A 1 1 ? -11.345 8.914 -5.795 1.00 0.00 1 ALA A CA 8
ATOM 8396 C C . ALA A 1 1 ? -12.403 9.879 -5.308 1.00 0.00 1 ALA A C 8
ATOM 8397 O O . ALA A 1 1 ? -13.588 9.624 -5.481 1.00 0.00 1 ALA A O 8
ATOM 8406 N N . ASP A 1 2 ? -11.964 10.956 -4.641 1.00 0.00 2 ASP A N 8
ATOM 8407 C CA . ASP A 1 2 ? -12.819 12.063 -4.108 1.00 0.00 2 ASP A CA 8
ATOM 8408 C C . ASP A 1 2 ? -13.702 11.674 -2.921 1.00 0.00 2 ASP A C 8
ATOM 8409 O O . ASP A 1 2 ? -14.029 12.513 -2.078 1.00 0.00 2 ASP A O 8
ATOM 8418 N N . LYS A 1 3 ? -14.071 10.424 -2.847 1.00 0.00 3 LYS A N 8
ATOM 8419 C CA . LYS A 1 3 ? -14.957 9.917 -1.817 1.00 0.00 3 LYS A CA 8
ATOM 8420 C C . LYS A 1 3 ? -14.279 9.708 -0.457 1.00 0.00 3 LYS A C 8
ATOM 8421 O O . LYS A 1 3 ? -14.177 8.596 0.018 1.00 0.00 3 LYS A O 8
ATOM 8440 N N . GLN A 1 4 ? -13.805 10.770 0.132 1.00 0.00 4 GLN A N 8
ATOM 8441 C CA . GLN A 1 4 ? -13.238 10.729 1.460 1.00 0.00 4 GLN A CA 8
ATOM 8442 C C . GLN A 1 4 ? -13.789 11.891 2.260 1.00 0.00 4 GLN A C 8
ATOM 8443 O O . GLN A 1 4 ? -14.150 12.926 1.687 1.00 0.00 4 GLN A O 8
ATOM 8457 N N . THR A 1 5 ? -13.887 11.722 3.547 1.00 0.00 5 THR A N 8
ATOM 8458 C CA . THR A 1 5 ? -14.471 12.715 4.407 1.00 0.00 5 THR A CA 8
ATOM 8459 C C . THR A 1 5 ? -13.498 13.862 4.669 1.00 0.00 5 THR A C 8
ATOM 8460 O O . THR A 1 5 ? -13.830 15.036 4.480 1.00 0.00 5 THR A O 8
ATOM 8471 N N . HIS A 1 6 ? -12.306 13.517 5.076 1.00 0.00 6 HIS A N 8
ATOM 8472 C CA . HIS A 1 6 ? -11.261 14.487 5.340 1.00 0.00 6 HIS A CA 8
ATOM 8473 C C . HIS A 1 6 ? -10.019 14.046 4.621 1.00 0.00 6 HIS A C 8
ATOM 8474 O O . HIS A 1 6 ? -10.030 13.012 3.977 1.00 0.00 6 HIS A O 8
ATOM 8488 N N . GLU A 1 7 ? -8.943 14.786 4.719 1.00 0.00 7 GLU A N 8
ATOM 8489 C CA . GLU A 1 7 ? -7.746 14.422 3.979 1.00 0.00 7 GLU A CA 8
ATOM 8490 C C . GLU A 1 7 ? -6.902 13.382 4.667 1.00 0.00 7 GLU A C 8
ATOM 8491 O O . GLU A 1 7 ? -6.026 12.767 4.065 1.00 0.00 7 GLU A O 8
ATOM 8503 N N . THR A 1 8 ? -7.184 13.168 5.899 1.00 0.00 8 THR A N 8
ATOM 8504 C CA . THR A 1 8 ? -6.523 12.123 6.647 1.00 0.00 8 THR A CA 8
ATOM 8505 C C . THR A 1 8 ? -7.525 10.998 6.970 1.00 0.00 8 THR A C 8
ATOM 8506 O O . THR A 1 8 ? -7.219 10.010 7.650 1.00 0.00 8 THR A O 8
ATOM 8517 N N . GLU A 1 9 ? -8.693 11.128 6.417 1.00 0.00 9 GLU A N 8
ATOM 8518 C CA . GLU A 1 9 ? -9.749 10.172 6.632 1.00 0.00 9 GLU A CA 8
ATOM 8519 C C . GLU A 1 9 ? -10.329 9.748 5.329 1.00 0.00 9 GLU A C 8
ATOM 8520 O O . GLU A 1 9 ? -11.032 10.509 4.663 1.00 0.00 9 GLU A O 8
ATOM 8532 N N . LEU A 1 10 ? -10.054 8.547 4.969 1.00 0.00 10 LEU A N 8
ATOM 8533 C CA . LEU A 1 10 ? -10.444 8.055 3.708 1.00 0.00 10 LEU A CA 8
ATOM 8534 C C . LEU A 1 10 ? -11.220 6.798 3.910 1.00 0.00 10 LEU A C 8
ATOM 8535 O O . LEU A 1 10 ? -11.314 6.295 5.026 1.00 0.00 10 LEU A O 8
ATOM 8551 N N . THR A 1 11 ? -11.755 6.286 2.855 1.00 0.00 11 THR A N 8
ATOM 8552 C CA . THR A 1 11 ? -12.506 5.091 2.925 1.00 0.00 11 THR A CA 8
ATOM 8553 C C . THR A 1 11 ? -11.637 3.950 2.482 1.00 0.00 11 THR A C 8
ATOM 8554 O O . THR A 1 11 ? -10.495 4.165 2.051 1.00 0.00 11 THR A O 8
ATOM 8565 N N . PHE A 1 12 ? -12.159 2.759 2.576 1.00 0.00 12 PHE A N 8
ATOM 8566 C CA . PHE A 1 12 ? -11.444 1.578 2.200 1.00 0.00 12 PHE A CA 8
ATOM 8567 C C . PHE A 1 12 ? -11.064 1.620 0.718 1.00 0.00 12 PHE A C 8
ATOM 8568 O O . PHE A 1 12 ? -9.955 1.281 0.314 1.00 0.00 12 PHE A O 8
ATOM 8585 N N . ASP A 1 13 ? -12.012 2.124 -0.050 1.00 0.00 13 ASP A N 8
ATOM 8586 C CA . ASP A 1 13 ? -11.831 2.358 -1.487 1.00 0.00 13 ASP A CA 8
ATOM 8587 C C . ASP A 1 13 ? -10.777 3.397 -1.762 1.00 0.00 13 ASP A C 8
ATOM 8588 O O . ASP A 1 13 ? -9.934 3.216 -2.625 1.00 0.00 13 ASP A O 8
ATOM 8597 N N . GLN A 1 14 ? -10.759 4.427 -0.941 1.00 0.00 14 GLN A N 8
ATOM 8598 C CA . GLN A 1 14 ? -9.831 5.539 -1.118 1.00 0.00 14 GLN A CA 8
ATOM 8599 C C . GLN A 1 14 ? -8.443 5.096 -0.761 1.00 0.00 14 GLN A C 8
ATOM 8600 O O . GLN A 1 14 ? -7.460 5.509 -1.380 1.00 0.00 14 GLN A O 8
ATOM 8614 N N . VAL A 1 15 ? -8.363 4.274 0.261 1.00 0.00 15 VAL A N 8
ATOM 8615 C CA . VAL A 1 15 ? -7.120 3.795 0.741 1.00 0.00 15 VAL A CA 8
ATOM 8616 C C . VAL A 1 15 ? -6.581 2.817 -0.246 1.00 0.00 15 VAL A C 8
ATOM 8617 O O . VAL A 1 15 ? -5.389 2.830 -0.556 1.00 0.00 15 VAL A O 8
ATOM 8630 N N . LYS A 1 16 ? -7.440 1.975 -0.750 1.00 0.00 16 LYS A N 8
ATOM 8631 C CA . LYS A 1 16 ? -7.076 1.095 -1.804 1.00 0.00 16 LYS A CA 8
ATOM 8632 C C . LYS A 1 16 ? -6.524 1.878 -2.961 1.00 0.00 16 LYS A C 8
ATOM 8633 O O . LYS A 1 16 ? -5.463 1.582 -3.437 1.00 0.00 16 LYS A O 8
ATOM 8652 N N . GLU A 1 17 ? -7.209 2.912 -3.351 1.00 0.00 17 GLU A N 8
ATOM 8653 C CA . GLU A 1 17 ? -6.725 3.778 -4.399 1.00 0.00 17 GLU A CA 8
ATOM 8654 C C . GLU A 1 17 ? -5.387 4.466 -4.046 1.00 0.00 17 GLU A C 8
ATOM 8655 O O . GLU A 1 17 ? -4.557 4.679 -4.939 1.00 0.00 17 GLU A O 8
ATOM 8667 N N . GLN A 1 18 ? -5.129 4.756 -2.737 1.00 0.00 18 GLN A N 8
ATOM 8668 C CA . GLN A 1 18 ? -3.894 5.429 -2.361 1.00 0.00 18 GLN A CA 8
ATOM 8669 C C . GLN A 1 18 ? -2.756 4.482 -2.560 1.00 0.00 18 GLN A C 8
ATOM 8670 O O . GLN A 1 18 ? -1.758 4.794 -3.207 1.00 0.00 18 GLN A O 8
ATOM 8684 N N . LEU A 1 19 ? -2.959 3.316 -2.048 1.00 0.00 19 LEU A N 8
ATOM 8685 C CA . LEU A 1 19 ? -2.024 2.253 -2.089 1.00 0.00 19 LEU A CA 8
ATOM 8686 C C . LEU A 1 19 ? -1.789 1.777 -3.494 1.00 0.00 19 LEU A C 8
ATOM 8687 O O . LEU A 1 19 ? -0.662 1.515 -3.878 1.00 0.00 19 LEU A O 8
ATOM 8703 N N . THR A 1 20 ? -2.848 1.712 -4.259 1.00 0.00 20 THR A N 8
ATOM 8704 C CA . THR A 1 20 ? -2.769 1.316 -5.634 1.00 0.00 20 THR A CA 8
ATOM 8705 C C . THR A 1 20 ? -1.873 2.252 -6.405 1.00 0.00 20 THR A C 8
ATOM 8706 O O . THR A 1 20 ? -0.896 1.815 -6.984 1.00 0.00 20 THR A O 8
ATOM 8717 N N . GLU A 1 21 ? -2.145 3.530 -6.316 1.00 0.00 21 GLU A N 8
ATOM 8718 C CA . GLU A 1 21 ? -1.401 4.512 -7.073 1.00 0.00 21 GLU A CA 8
ATOM 8719 C C . GLU A 1 21 ? 0.060 4.542 -6.630 1.00 0.00 21 GLU A C 8
ATOM 8720 O O . GLU A 1 21 ? 0.975 4.599 -7.437 1.00 0.00 21 GLU A O 8
ATOM 8732 N N . SER A 1 22 ? 0.249 4.444 -5.348 1.00 0.00 22 SER A N 8
ATOM 8733 C CA . SER A 1 22 ? 1.569 4.482 -4.755 1.00 0.00 22 SER A CA 8
ATOM 8734 C C . SER A 1 22 ? 2.364 3.233 -5.120 1.00 0.00 22 SER A C 8
ATOM 8735 O O . SER A 1 22 ? 3.561 3.307 -5.422 1.00 0.00 22 SER A O 8
ATOM 8743 N N . GLY A 1 23 ? 1.687 2.097 -5.143 1.00 0.00 23 GLY A N 8
ATOM 8744 C CA . GLY A 1 23 ? 2.288 0.859 -5.550 1.00 0.00 23 GLY A CA 8
ATOM 8745 C C . GLY A 1 23 ? 2.678 0.910 -6.991 1.00 0.00 23 GLY A C 8
ATOM 8746 O O . GLY A 1 23 ? 3.655 0.326 -7.385 1.00 0.00 23 GLY A O 8
ATOM 8750 N N . LYS A 1 24 ? 1.885 1.620 -7.759 1.00 0.00 24 LYS A N 8
ATOM 8751 C CA . LYS A 1 24 ? 2.148 1.851 -9.159 1.00 0.00 24 LYS A CA 8
ATOM 8752 C C . LYS A 1 24 ? 3.395 2.694 -9.376 1.00 0.00 24 LYS A C 8
ATOM 8753 O O . LYS A 1 24 ? 4.148 2.468 -10.332 1.00 0.00 24 LYS A O 8
ATOM 8772 N N . LYS A 1 25 ? 3.645 3.632 -8.469 1.00 0.00 25 LYS A N 8
ATOM 8773 C CA . LYS A 1 25 ? 4.786 4.518 -8.550 1.00 0.00 25 LYS A CA 8
ATOM 8774 C C . LYS A 1 25 ? 6.025 3.767 -8.171 1.00 0.00 25 LYS A C 8
ATOM 8775 O O . LYS A 1 25 ? 7.083 3.916 -8.773 1.00 0.00 25 LYS A O 8
ATOM 8794 N N . ARG A 1 26 ? 5.875 2.951 -7.170 1.00 0.00 26 ARG A N 8
ATOM 8795 C CA . ARG A 1 26 ? 6.968 2.189 -6.650 1.00 0.00 26 ARG A CA 8
ATOM 8796 C C . ARG A 1 26 ? 7.293 1.005 -7.546 1.00 0.00 26 ARG A C 8
ATOM 8797 O O . ARG A 1 26 ? 8.436 0.744 -7.893 1.00 0.00 26 ARG A O 8
ATOM 8818 N N . GLY A 1 27 ? 6.232 0.317 -7.912 1.00 0.00 27 GLY A N 8
ATOM 8819 C CA . GLY A 1 27 ? 6.283 -0.903 -8.659 1.00 0.00 27 GLY A CA 8
ATOM 8820 C C . GLY A 1 27 ? 6.255 -2.046 -7.707 1.00 0.00 27 GLY A C 8
ATOM 8821 O O . GLY A 1 27 ? 6.483 -3.201 -8.073 1.00 0.00 27 GLY A O 8
ATOM 8825 N N . VAL A 1 28 ? 5.917 -1.721 -6.474 1.00 0.00 28 VAL A N 8
ATOM 8826 C CA . VAL A 1 28 ? 5.951 -2.645 -5.396 1.00 0.00 28 VAL A CA 8
ATOM 8827 C C . VAL A 1 28 ? 5.321 -2.007 -4.170 1.00 0.00 28 VAL A C 8
ATOM 8828 O O . VAL A 1 28 ? 5.208 -0.793 -4.097 1.00 0.00 28 VAL A O 8
ATOM 8841 N N . LEU A 1 29 ? 4.857 -2.820 -3.271 1.00 0.00 29 LEU A N 8
ATOM 8842 C CA . LEU A 1 29 ? 4.324 -2.375 -2.019 1.00 0.00 29 LEU A CA 8
ATOM 8843 C C . LEU A 1 29 ? 4.675 -3.356 -0.940 1.00 0.00 29 LEU A C 8
ATOM 8844 O O . LEU A 1 29 ? 4.620 -4.557 -1.164 1.00 0.00 29 LEU A O 8
ATOM 8860 N N . THR A 1 30 ? 5.078 -2.854 0.190 1.00 0.00 30 THR A N 8
ATOM 8861 C CA . THR A 1 30 ? 5.294 -3.666 1.341 1.00 0.00 30 THR A CA 8
ATOM 8862 C C . THR A 1 30 ? 3.942 -4.033 1.972 1.00 0.00 30 THR A C 8
ATOM 8863 O O . THR A 1 30 ? 3.055 -3.183 2.085 1.00 0.00 30 THR A O 8
ATOM 8874 N N . TYR A 1 31 ? 3.789 -5.289 2.360 1.00 0.00 31 TYR A N 8
ATOM 8875 C CA . TYR A 1 31 ? 2.541 -5.792 2.973 1.00 0.00 31 TYR A CA 8
ATOM 8876 C C . TYR A 1 31 ? 2.165 -4.974 4.187 1.00 0.00 31 TYR A C 8
ATOM 8877 O O . TYR A 1 31 ? 0.997 -4.671 4.408 1.00 0.00 31 TYR A O 8
ATOM 8895 N N . GLU A 1 32 ? 3.160 -4.577 4.946 1.00 0.00 32 GLU A N 8
ATOM 8896 C CA . GLU A 1 32 ? 2.905 -3.849 6.159 1.00 0.00 32 GLU A CA 8
ATOM 8897 C C . GLU A 1 32 ? 2.485 -2.405 5.891 1.00 0.00 32 GLU A C 8
ATOM 8898 O O . GLU A 1 32 ? 1.822 -1.805 6.708 1.00 0.00 32 GLU A O 8
ATOM 8910 N N . GLU A 1 33 ? 2.820 -1.889 4.719 1.00 0.00 33 GLU A N 8
ATOM 8911 C CA . GLU A 1 33 ? 2.397 -0.566 4.276 1.00 0.00 33 GLU A CA 8
ATOM 8912 C C . GLU A 1 33 ? 0.945 -0.671 3.862 1.00 0.00 33 GLU A C 8
ATOM 8913 O O . GLU A 1 33 ? 0.092 0.136 4.259 1.00 0.00 33 GLU A O 8
ATOM 8925 N N . ILE A 1 34 ? 0.671 -1.725 3.115 1.00 0.00 34 ILE A N 8
ATOM 8926 C CA . ILE A 1 34 ? -0.659 -2.027 2.645 1.00 0.00 34 ILE A CA 8
ATOM 8927 C C . ILE A 1 34 ? -1.611 -2.183 3.817 1.00 0.00 34 ILE A C 8
ATOM 8928 O O . ILE A 1 34 ? -2.666 -1.544 3.857 1.00 0.00 34 ILE A O 8
ATOM 8944 N N . ALA A 1 35 ? -1.196 -2.956 4.831 1.00 0.00 35 ALA A N 8
ATOM 8945 C CA . ALA A 1 35 ? -1.968 -3.221 6.011 1.00 0.00 35 ALA A CA 8
ATOM 8946 C C . ALA A 1 35 ? -2.126 -1.973 6.870 1.00 0.00 35 ALA A C 8
ATOM 8947 O O . ALA A 1 35 ? -3.156 -1.759 7.500 1.00 0.00 35 ALA A O 8
ATOM 8954 N N . GLU A 1 36 ? -1.078 -1.143 6.866 1.00 0.00 36 GLU A N 8
ATOM 8955 C CA . GLU A 1 36 ? -0.964 0.027 7.736 1.00 0.00 36 GLU A CA 8
ATOM 8956 C C . GLU A 1 36 ? -2.035 1.045 7.455 1.00 0.00 36 GLU A C 8
ATOM 8957 O O . GLU A 1 36 ? -2.671 1.560 8.368 1.00 0.00 36 GLU A O 8
ATOM 8969 N N . ARG A 1 37 ? -2.290 1.310 6.187 1.00 0.00 37 ARG A N 8
ATOM 8970 C CA . ARG A 1 37 ? -3.293 2.285 5.824 1.00 0.00 37 ARG A CA 8
ATOM 8971 C C . ARG A 1 37 ? -4.671 1.709 6.151 1.00 0.00 37 ARG A C 8
ATOM 8972 O O . ARG A 1 37 ? -5.617 2.436 6.482 1.00 0.00 37 ARG A O 8
ATOM 8993 N N . MET A 1 38 ? -4.743 0.384 6.131 1.00 0.00 38 MET A N 8
ATOM 8994 C CA . MET A 1 38 ? -5.972 -0.343 6.377 1.00 0.00 38 MET A CA 8
ATOM 8995 C C . MET A 1 38 ? -6.221 -0.517 7.853 1.00 0.00 38 MET A C 8
ATOM 8996 O O . MET A 1 38 ? -7.262 -1.019 8.245 1.00 0.00 38 MET A O 8
ATOM 9010 N N . SER A 1 39 ? -5.287 -0.066 8.677 1.00 0.00 39 SER A N 8
ATOM 9011 C CA . SER A 1 39 ? -5.432 -0.172 10.115 1.00 0.00 39 SER A CA 8
ATOM 9012 C C . SER A 1 39 ? -6.445 0.862 10.620 1.00 0.00 39 SER A C 8
ATOM 9013 O O . SER A 1 39 ? -6.858 0.842 11.776 1.00 0.00 39 SER A O 8
ATOM 9021 N N . SER A 1 40 ? -6.850 1.749 9.722 1.00 0.00 40 SER A N 8
ATOM 9022 C CA . SER A 1 40 ? -7.884 2.720 9.987 1.00 0.00 40 SER A CA 8
ATOM 9023 C C . SER A 1 40 ? -9.246 1.993 9.952 1.00 0.00 40 SER A C 8
ATOM 9024 O O . SER A 1 40 ? -10.255 2.465 10.482 1.00 0.00 40 SER A O 8
ATOM 9032 N N . PHE A 1 41 ? -9.238 0.848 9.292 1.00 0.00 41 PHE A N 8
ATOM 9033 C CA . PHE A 1 41 ? -10.384 -0.029 9.149 1.00 0.00 41 PHE A CA 8
ATOM 9034 C C . PHE A 1 41 ? -10.067 -1.328 9.883 1.00 0.00 41 PHE A C 8
ATOM 9035 O O . PHE A 1 41 ? -9.150 -1.377 10.707 1.00 0.00 41 PHE A O 8
ATOM 9052 N N . GLU A 1 42 ? -10.802 -2.353 9.595 1.00 0.00 42 GLU A N 8
ATOM 9053 C CA . GLU A 1 42 ? -10.537 -3.650 10.138 1.00 0.00 42 GLU A CA 8
ATOM 9054 C C . GLU A 1 42 ? -10.517 -4.647 8.996 1.00 0.00 42 GLU A C 8
ATOM 9055 O O . GLU A 1 42 ? -11.512 -5.294 8.661 1.00 0.00 42 GLU A O 8
ATOM 9067 N N . ILE A 1 43 ? -9.409 -4.685 8.323 1.00 0.00 43 ILE A N 8
ATOM 9068 C CA . ILE A 1 43 ? -9.301 -5.488 7.158 1.00 0.00 43 ILE A CA 8
ATOM 9069 C C . ILE A 1 43 ? -8.563 -6.750 7.462 1.00 0.00 43 ILE A C 8
ATOM 9070 O O . ILE A 1 43 ? -7.394 -6.738 7.835 1.00 0.00 43 ILE A O 8
ATOM 9086 N N . GLU A 1 44 ? -9.266 -7.813 7.295 1.00 0.00 44 GLU A N 8
ATOM 9087 C CA . GLU A 1 44 ? -8.761 -9.145 7.493 1.00 0.00 44 GLU A CA 8
ATOM 9088 C C . GLU A 1 44 ? -7.805 -9.488 6.377 1.00 0.00 44 GLU A C 8
ATOM 9089 O O . GLU A 1 44 ? -7.903 -8.939 5.263 1.00 0.00 44 GLU A O 8
ATOM 9101 N N . SER A 1 45 ? -6.922 -10.388 6.654 1.00 0.00 45 SER A N 8
ATOM 9102 C CA . SER A 1 45 ? -5.902 -10.802 5.731 1.00 0.00 45 SER A CA 8
ATOM 9103 C C . SER A 1 45 ? -6.502 -11.386 4.436 1.00 0.00 45 SER A C 8
ATOM 9104 O O . SER A 1 45 ? -5.939 -11.217 3.359 1.00 0.00 45 SER A O 8
ATOM 9112 N N . ASP A 1 46 ? -7.683 -12.002 4.536 1.00 0.00 46 ASP A N 8
ATOM 9113 C CA . ASP A 1 46 ? -8.369 -12.529 3.345 1.00 0.00 46 ASP A CA 8
ATOM 9114 C C . ASP A 1 46 ? -8.870 -11.391 2.480 1.00 0.00 46 ASP A C 8
ATOM 9115 O O . ASP A 1 46 ? -8.853 -11.470 1.249 1.00 0.00 46 ASP A O 8
ATOM 9124 N N . GLN A 1 47 ? -9.282 -10.307 3.129 1.00 0.00 47 GLN A N 8
ATOM 9125 C CA . GLN A 1 47 ? -9.773 -9.137 2.420 1.00 0.00 47 GLN A CA 8
ATOM 9126 C C . GLN A 1 47 ? -8.597 -8.386 1.804 1.00 0.00 47 GLN A C 8
ATOM 9127 O O . GLN A 1 47 ? -8.725 -7.707 0.782 1.00 0.00 47 GLN A O 8
ATOM 9141 N N . MET A 1 48 ? -7.451 -8.500 2.453 1.00 0.00 48 MET A N 8
ATOM 9142 C CA . MET A 1 48 ? -6.208 -7.966 1.918 1.00 0.00 48 MET A CA 8
ATOM 9143 C C . MET A 1 48 ? -5.759 -8.772 0.708 1.00 0.00 48 MET A C 8
ATOM 9144 O O . MET A 1 48 ? -5.303 -8.221 -0.265 1.00 0.00 48 MET A O 8
ATOM 9158 N N . ASP A 1 49 ? -5.913 -10.083 0.789 1.00 0.00 49 ASP A N 8
ATOM 9159 C CA . ASP A 1 49 ? -5.495 -11.027 -0.272 1.00 0.00 49 ASP A CA 8
ATOM 9160 C C . ASP A 1 49 ? -6.161 -10.740 -1.600 1.00 0.00 49 ASP A C 8
ATOM 9161 O O . ASP A 1 49 ? -5.499 -10.760 -2.649 1.00 0.00 49 ASP A O 8
ATOM 9170 N N . GLU A 1 50 ? -7.447 -10.450 -1.572 1.00 0.00 50 GLU A N 8
ATOM 9171 C CA . GLU A 1 50 ? -8.148 -10.123 -2.795 1.00 0.00 50 GLU A CA 8
ATOM 9172 C C . GLU A 1 50 ? -7.640 -8.785 -3.365 1.00 0.00 50 GLU A C 8
ATOM 9173 O O . GLU A 1 50 ? -7.544 -8.605 -4.593 1.00 0.00 50 GLU A O 8
ATOM 9185 N N . TYR A 1 51 ? -7.265 -7.872 -2.468 1.00 0.00 51 TYR A N 8
ATOM 9186 C CA . TYR A 1 51 ? -6.676 -6.605 -2.867 1.00 0.00 51 TYR A CA 8
ATOM 9187 C C . TYR A 1 51 ? -5.276 -6.860 -3.435 1.00 0.00 51 TYR A C 8
ATOM 9188 O O . TYR A 1 51 ? -4.871 -6.200 -4.385 1.00 0.00 51 TYR A O 8
ATOM 9206 N N . TYR A 1 52 ? -4.540 -7.812 -2.865 1.00 0.00 52 TYR A N 8
ATOM 9207 C CA . TYR A 1 52 ? -3.191 -8.144 -3.339 1.00 0.00 52 TYR A CA 8
ATOM 9208 C C . TYR A 1 52 ? -3.228 -8.589 -4.784 1.00 0.00 52 TYR A C 8
ATOM 9209 O O . TYR A 1 52 ? -2.403 -8.172 -5.598 1.00 0.00 52 TYR A O 8
ATOM 9227 N N . GLU A 1 53 ? -4.240 -9.398 -5.108 1.00 0.00 53 GLU A N 8
ATOM 9228 C CA . GLU A 1 53 ? -4.442 -9.896 -6.454 1.00 0.00 53 GLU A CA 8
ATOM 9229 C C . GLU A 1 53 ? -4.707 -8.715 -7.382 1.00 0.00 53 GLU A C 8
ATOM 9230 O O . GLU A 1 53 ? -4.135 -8.627 -8.476 1.00 0.00 53 GLU A O 8
ATOM 9242 N N . PHE A 1 54 ? -5.530 -7.792 -6.899 1.00 0.00 54 PHE A N 8
ATOM 9243 C CA . PHE A 1 54 ? -5.878 -6.581 -7.611 1.00 0.00 54 PHE A CA 8
ATOM 9244 C C . PHE A 1 54 ? -4.622 -5.754 -7.913 1.00 0.00 54 PHE A C 8
ATOM 9245 O O . PHE A 1 54 ? -4.411 -5.314 -9.045 1.00 0.00 54 PHE A O 8
ATOM 9262 N N . LEU A 1 55 ? -3.810 -5.544 -6.890 1.00 0.00 55 LEU A N 8
ATOM 9263 C CA . LEU A 1 55 ? -2.562 -4.803 -7.009 1.00 0.00 55 LEU A CA 8
ATOM 9264 C C . LEU A 1 55 ? -1.640 -5.414 -8.053 1.00 0.00 55 LEU A C 8
ATOM 9265 O O . LEU A 1 55 ? -1.066 -4.709 -8.902 1.00 0.00 55 LEU A O 8
ATOM 9281 N N . GLY A 1 56 ? -1.544 -6.733 -7.990 1.00 0.00 56 GLY A N 8
ATOM 9282 C CA . GLY A 1 56 ? -0.732 -7.473 -8.933 1.00 0.00 56 GLY A CA 8
ATOM 9283 C C . GLY A 1 56 ? -1.180 -7.237 -10.357 1.00 0.00 56 GLY A C 8
ATOM 9284 O O . GLY A 1 56 ? -0.344 -7.116 -11.267 1.00 0.00 56 GLY A O 8
ATOM 9288 N N . GLU A 1 57 ? -2.490 -7.158 -10.547 1.00 0.00 57 GLU A N 8
ATOM 9289 C CA . GLU A 1 57 ? -3.086 -6.895 -11.828 1.00 0.00 57 GLU A CA 8
ATOM 9290 C C . GLU A 1 57 ? -2.736 -5.505 -12.357 1.00 0.00 57 GLU A C 8
ATOM 9291 O O . GLU A 1 57 ? -2.535 -5.326 -13.551 1.00 0.00 57 GLU A O 8
ATOM 9303 N N . GLN A 1 58 ? -2.645 -4.520 -11.460 1.00 0.00 58 GLN A N 8
ATOM 9304 C CA . GLN A 1 58 ? -2.335 -3.140 -11.857 1.00 0.00 58 GLN A CA 8
ATOM 9305 C C . GLN A 1 58 ? -0.859 -3.033 -12.169 1.00 0.00 58 GLN A C 8
ATOM 9306 O O . GLN A 1 58 ? -0.457 -2.285 -13.049 1.00 0.00 58 GLN A O 8
ATOM 9320 N N . GLY A 1 59 ? -0.067 -3.749 -11.438 1.00 0.00 59 GLY A N 8
ATOM 9321 C CA . GLY A 1 59 ? 1.351 -3.778 -11.707 1.00 0.00 59 GLY A CA 8
ATOM 9322 C C . GLY A 1 59 ? 2.154 -3.542 -10.467 1.00 0.00 59 GLY A C 8
ATOM 9323 O O . GLY A 1 59 ? 3.225 -2.937 -10.509 1.00 0.00 59 GLY A O 8
ATOM 9327 N N . VAL A 1 60 ? 1.648 -4.004 -9.359 1.00 0.00 60 VAL A N 8
ATOM 9328 C CA . VAL A 1 60 ? 2.324 -3.838 -8.108 1.00 0.00 60 VAL A CA 8
ATOM 9329 C C . VAL A 1 60 ? 2.721 -5.186 -7.581 1.00 0.00 60 VAL A C 8
ATOM 9330 O O . VAL A 1 60 ? 1.897 -6.092 -7.489 1.00 0.00 60 VAL A O 8
ATOM 9343 N N . GLU A 1 61 ? 3.967 -5.317 -7.273 1.00 0.00 61 GLU A N 8
ATOM 9344 C CA . GLU A 1 61 ? 4.487 -6.513 -6.684 1.00 0.00 61 GLU A CA 8
ATOM 9345 C C . GLU A 1 61 ? 4.497 -6.308 -5.194 1.00 0.00 61 GLU A C 8
ATOM 9346 O O . GLU A 1 61 ? 4.737 -5.205 -4.737 1.00 0.00 61 GLU A O 8
ATOM 9358 N N . LEU A 1 62 ? 4.155 -7.287 -4.445 1.00 0.00 62 LEU A N 8
ATOM 9359 C CA . LEU A 1 62 ? 4.103 -7.096 -3.032 1.00 0.00 62 LEU A CA 8
ATOM 9360 C C . LEU A 1 62 ? 5.307 -7.720 -2.302 1.00 0.00 62 LEU A C 8
ATOM 9361 O O . LEU A 1 62 ? 5.583 -8.915 -2.440 1.00 0.00 62 LEU A O 8
ATOM 9377 N N . ILE A 1 63 ? 6.026 -6.898 -1.550 1.00 0.00 63 ILE A N 8
ATOM 9378 C CA . ILE A 1 63 ? 7.133 -7.359 -0.696 1.00 0.00 63 ILE A CA 8
ATOM 9379 C C . ILE A 1 63 ? 6.701 -7.264 0.764 1.00 0.00 63 ILE A C 8
ATOM 9380 O O . ILE A 1 63 ? 5.597 -6.817 1.034 1.00 0.00 63 ILE A O 8
ATOM 9396 N N . SER A 1 64 ? 7.549 -7.650 1.690 1.00 0.00 64 SER A N 8
ATOM 9397 C CA . SER A 1 64 ? 7.179 -7.647 3.084 1.00 0.00 64 SER A CA 8
ATOM 9398 C C . SER A 1 64 ? 7.230 -6.238 3.681 1.00 0.00 64 SER A C 8
ATOM 9399 O O . SER A 1 64 ? 6.184 -5.607 3.861 1.00 0.00 64 SER A O 8
ATOM 9407 N N . GLU A 1 65 ? 8.448 -5.784 3.947 1.00 0.00 65 GLU A N 8
ATOM 9408 C CA . GLU A 1 65 ? 8.812 -4.451 4.503 1.00 0.00 65 GLU A CA 8
ATOM 9409 C C . GLU A 1 65 ? 10.177 -4.548 5.159 1.00 0.00 65 GLU A C 8
ATOM 9410 O O . GLU A 1 65 ? 10.829 -3.545 5.466 1.00 0.00 65 GLU A O 8
ATOM 9422 N N . ASN A 1 66 ? 10.612 -5.770 5.357 1.00 0.00 66 ASN A N 8
ATOM 9423 C CA . ASN A 1 66 ? 11.916 -6.067 5.900 1.00 0.00 66 ASN A CA 8
ATOM 9424 C C . ASN A 1 66 ? 12.938 -5.895 4.803 1.00 0.00 66 ASN A C 8
ATOM 9425 O O . ASN A 1 66 ? 14.141 -5.844 5.025 1.00 0.00 66 ASN A O 8
ATOM 9436 N N . GLU A 1 67 ? 12.417 -5.860 3.638 1.00 0.00 67 GLU A N 8
ATOM 9437 C CA . GLU A 1 67 ? 13.080 -5.591 2.433 1.00 0.00 67 GLU A CA 8
ATOM 9438 C C . GLU A 1 67 ? 12.453 -4.330 1.868 1.00 0.00 67 GLU A C 8
ATOM 9439 O O . GLU A 1 67 ? 11.283 -4.031 2.153 1.00 0.00 67 GLU A O 8
ATOM 9451 N N . GLU A 1 68 ? 13.208 -3.635 1.095 1.00 0.00 68 GLU A N 8
ATOM 9452 C CA . GLU A 1 68 ? 12.806 -2.407 0.449 1.00 0.00 68 GLU A CA 8
ATOM 9453 C C . GLU A 1 68 ? 13.998 -1.978 -0.383 1.00 0.00 68 GLU A C 8
ATOM 9454 O O . GLU A 1 68 ? 15.131 -2.149 0.063 1.00 0.00 68 GLU A O 8
ATOM 9466 N N . THR A 1 69 ? 13.785 -1.442 -1.557 1.00 0.00 69 THR A N 8
ATOM 9467 C CA . THR A 1 69 ? 14.924 -1.118 -2.407 1.00 0.00 69 THR A CA 8
ATOM 9468 C C . THR A 1 69 ? 15.068 0.351 -2.728 1.00 0.00 69 THR A C 8
ATOM 9469 O O . THR A 1 69 ? 16.069 0.779 -3.302 1.00 0.00 69 THR A O 8
ATOM 9480 N N . GLU A 1 70 ? 14.111 1.122 -2.324 1.00 0.00 70 GLU A N 8
ATOM 9481 C CA . GLU A 1 70 ? 14.183 2.556 -2.527 1.00 0.00 70 GLU A CA 8
ATOM 9482 C C . GLU A 1 70 ? 14.885 3.207 -1.347 1.00 0.00 70 GLU A C 8
ATOM 9483 O O . GLU A 1 70 ? 15.254 4.383 -1.383 1.00 0.00 70 GLU A O 8
ATOM 9495 N N . ASP A 1 71 ? 15.063 2.426 -0.314 1.00 0.00 71 ASP A N 8
ATOM 9496 C CA . ASP A 1 71 ? 15.670 2.880 0.902 1.00 0.00 71 ASP A CA 8
ATOM 9497 C C . ASP A 1 71 ? 16.839 1.980 1.218 1.00 0.00 71 ASP A C 8
ATOM 9498 O O . ASP A 1 71 ? 16.678 0.925 1.823 1.00 0.00 71 ASP A O 8
ATOM 9507 N N . LEU A 1 72 ? 17.983 2.347 0.701 1.00 0.00 72 LEU A N 8
ATOM 9508 C CA . LEU A 1 72 ? 19.210 1.587 0.870 1.00 0.00 72 LEU A CA 8
ATOM 9509 C C . LEU A 1 72 ? 20.391 2.521 1.106 1.00 0.00 72 LEU A C 8
ATOM 9510 O O . LEU A 1 72 ? 21.060 2.444 2.128 1.00 0.00 72 LEU A O 8
ATOM 9526 N N . GLU A 1 73 ? 20.629 3.412 0.168 1.00 0.00 73 GLU A N 8
ATOM 9527 C CA . GLU A 1 73 ? 21.754 4.321 0.244 1.00 0.00 73 GLU A CA 8
ATOM 9528 C C . GLU A 1 73 ? 21.410 5.625 0.935 1.00 0.00 73 GLU A C 8
ATOM 9529 O O . GLU A 1 73 ? 21.036 6.611 0.264 1.00 0.00 73 GLU A O 8
ATOM 9541 N N . HIS A 1 74 ? 21.483 5.603 2.263 1.00 0.00 74 HIS A N 8
ATOM 9542 C CA . HIS A 1 74 ? 21.295 6.771 3.111 1.00 0.00 74 HIS A CA 8
ATOM 9543 C C . HIS A 1 74 ? 21.446 6.351 4.556 1.00 0.00 74 HIS A C 8
ATOM 9544 O O . HIS A 1 74 ? 20.584 5.668 5.097 1.00 0.00 74 HIS A O 8
ATOM 9558 N N . HIS A 1 75 ? 22.548 6.706 5.160 1.00 0.00 75 HIS A N 8
ATOM 9559 C CA . HIS A 1 75 ? 22.777 6.383 6.558 1.00 0.00 75 HIS A CA 8
ATOM 9560 C C . HIS A 1 75 ? 22.033 7.352 7.428 1.00 0.00 75 HIS A C 8
ATOM 9561 O O . HIS A 1 75 ? 21.433 6.973 8.435 1.00 0.00 75 HIS A O 8
ATOM 9575 N N . HIS A 1 76 ? 22.076 8.597 7.047 1.00 0.00 76 HIS A N 8
ATOM 9576 C CA . HIS A 1 76 ? 21.384 9.631 7.747 1.00 0.00 76 HIS A CA 8
ATOM 9577 C C . HIS A 1 76 ? 20.735 10.539 6.732 1.00 0.00 76 HIS A C 8
ATOM 9578 O O . HIS A 1 76 ? 21.359 11.517 6.295 1.00 0.00 76 HIS A O 8
ATOM 9593 N N . ALA A 1 1 ? -12.136 7.633 -6.895 1.00 0.00 1 ALA A N 9
ATOM 9594 C CA . ALA A 1 1 ? -11.986 8.471 -8.071 1.00 0.00 1 ALA A CA 9
ATOM 9595 C C . ALA A 1 1 ? -11.010 9.613 -7.797 1.00 0.00 1 ALA A C 9
ATOM 9596 O O . ALA A 1 1 ? -9.925 9.675 -8.388 1.00 0.00 1 ALA A O 9
ATOM 9605 N N . ASP A 1 2 ? -11.377 10.499 -6.892 1.00 0.00 2 ASP A N 9
ATOM 9606 C CA . ASP A 1 2 ? -10.544 11.641 -6.574 1.00 0.00 2 ASP A CA 9
ATOM 9607 C C . ASP A 1 2 ? -9.964 11.431 -5.169 1.00 0.00 2 ASP A C 9
ATOM 9608 O O . ASP A 1 2 ? -10.029 10.324 -4.618 1.00 0.00 2 ASP A O 9
ATOM 9617 N N . LYS A 1 3 ? -9.431 12.471 -4.606 1.00 0.00 3 LYS A N 9
ATOM 9618 C CA . LYS A 1 3 ? -8.806 12.463 -3.314 1.00 0.00 3 LYS A CA 9
ATOM 9619 C C . LYS A 1 3 ? -9.853 12.683 -2.241 1.00 0.00 3 LYS A C 9
ATOM 9620 O O . LYS A 1 3 ? -10.980 13.075 -2.543 1.00 0.00 3 LYS A O 9
ATOM 9639 N N . GLN A 1 4 ? -9.490 12.442 -1.013 1.00 0.00 4 GLN A N 9
ATOM 9640 C CA . GLN A 1 4 ? -10.400 12.629 0.082 1.00 0.00 4 GLN A CA 9
ATOM 9641 C C . GLN A 1 4 ? -10.125 14.019 0.634 1.00 0.00 4 GLN A C 9
ATOM 9642 O O . GLN A 1 4 ? -9.086 14.250 1.252 1.00 0.00 4 GLN A O 9
ATOM 9656 N N . THR A 1 5 ? -11.002 14.929 0.352 1.00 0.00 5 THR A N 9
ATOM 9657 C CA . THR A 1 5 ? -10.817 16.302 0.706 1.00 0.00 5 THR A CA 9
ATOM 9658 C C . THR A 1 5 ? -11.581 16.702 1.976 1.00 0.00 5 THR A C 9
ATOM 9659 O O . THR A 1 5 ? -12.526 16.010 2.394 1.00 0.00 5 THR A O 9
ATOM 9670 N N . HIS A 1 6 ? -11.145 17.813 2.589 1.00 0.00 6 HIS A N 9
ATOM 9671 C CA . HIS A 1 6 ? -11.731 18.411 3.815 1.00 0.00 6 HIS A CA 9
ATOM 9672 C C . HIS A 1 6 ? -11.383 17.613 5.059 1.00 0.00 6 HIS A C 9
ATOM 9673 O O . HIS A 1 6 ? -10.814 18.145 6.014 1.00 0.00 6 HIS A O 9
ATOM 9687 N N . GLU A 1 7 ? -11.698 16.353 5.050 1.00 0.00 7 GLU A N 9
ATOM 9688 C CA . GLU A 1 7 ? -11.334 15.488 6.132 1.00 0.00 7 GLU A CA 9
ATOM 9689 C C . GLU A 1 7 ? -10.044 14.793 5.729 1.00 0.00 7 GLU A C 9
ATOM 9690 O O . GLU A 1 7 ? -9.464 15.107 4.679 1.00 0.00 7 GLU A O 9
ATOM 9702 N N . THR A 1 8 ? -9.577 13.903 6.542 1.00 0.00 8 THR A N 9
ATOM 9703 C CA . THR A 1 8 ? -8.420 13.129 6.192 1.00 0.00 8 THR A CA 9
ATOM 9704 C C . THR A 1 8 ? -8.691 11.657 6.436 1.00 0.00 8 THR A C 9
ATOM 9705 O O . THR A 1 8 ? -7.786 10.822 6.452 1.00 0.00 8 THR A O 9
ATOM 9716 N N . GLU A 1 9 ? -9.943 11.338 6.555 1.00 0.00 9 GLU A N 9
ATOM 9717 C CA . GLU A 1 9 ? -10.340 9.997 6.797 1.00 0.00 9 GLU A CA 9
ATOM 9718 C C . GLU A 1 9 ? -10.888 9.439 5.524 1.00 0.00 9 GLU A C 9
ATOM 9719 O O . GLU A 1 9 ? -11.946 9.858 5.054 1.00 0.00 9 GLU A O 9
ATOM 9731 N N . LEU A 1 10 ? -10.179 8.516 4.960 1.00 0.00 10 LEU A N 9
ATOM 9732 C CA . LEU A 1 10 ? -10.518 8.018 3.658 1.00 0.00 10 LEU A CA 9
ATOM 9733 C C . LEU A 1 10 ? -11.256 6.728 3.775 1.00 0.00 10 LEU A C 9
ATOM 9734 O O . LEU A 1 10 ? -11.299 6.134 4.838 1.00 0.00 10 LEU A O 9
ATOM 9750 N N . THR A 1 11 ? -11.816 6.287 2.695 1.00 0.00 11 THR A N 9
ATOM 9751 C CA . THR A 1 11 ? -12.598 5.090 2.725 1.00 0.00 11 THR A CA 9
ATOM 9752 C C . THR A 1 11 ? -11.733 3.932 2.305 1.00 0.00 11 THR A C 9
ATOM 9753 O O . THR A 1 11 ? -10.585 4.138 1.905 1.00 0.00 11 THR A O 9
ATOM 9764 N N . PHE A 1 12 ? -12.271 2.736 2.373 1.00 0.00 12 PHE A N 9
ATOM 9765 C CA . PHE A 1 12 ? -11.555 1.559 1.978 1.00 0.00 12 PHE A CA 9
ATOM 9766 C C . PHE A 1 12 ? -11.172 1.652 0.504 1.00 0.00 12 PHE A C 9
ATOM 9767 O O . PHE A 1 12 ? -10.070 1.326 0.091 1.00 0.00 12 PHE A O 9
ATOM 9784 N N . ASP A 1 13 ? -12.111 2.192 -0.236 1.00 0.00 13 ASP A N 9
ATOM 9785 C CA . ASP A 1 13 ? -11.915 2.487 -1.648 1.00 0.00 13 ASP A CA 9
ATOM 9786 C C . ASP A 1 13 ? -10.924 3.583 -1.891 1.00 0.00 13 ASP A C 9
ATOM 9787 O O . ASP A 1 13 ? -10.112 3.479 -2.786 1.00 0.00 13 ASP A O 9
ATOM 9796 N N . GLN A 1 14 ? -10.915 4.583 -1.021 1.00 0.00 14 GLN A N 9
ATOM 9797 C CA . GLN A 1 14 ? -10.017 5.719 -1.191 1.00 0.00 14 GLN A CA 9
ATOM 9798 C C . GLN A 1 14 ? -8.609 5.280 -0.855 1.00 0.00 14 GLN A C 9
ATOM 9799 O O . GLN A 1 14 ? -7.642 5.714 -1.465 1.00 0.00 14 GLN A O 9
ATOM 9813 N N . VAL A 1 15 ? -8.510 4.429 0.147 1.00 0.00 15 VAL A N 9
ATOM 9814 C CA . VAL A 1 15 ? -7.251 3.951 0.615 1.00 0.00 15 VAL A CA 9
ATOM 9815 C C . VAL A 1 15 ? -6.694 2.995 -0.383 1.00 0.00 15 VAL A C 9
ATOM 9816 O O . VAL A 1 15 ? -5.494 3.004 -0.663 1.00 0.00 15 VAL A O 9
ATOM 9829 N N . LYS A 1 16 ? -7.541 2.177 -0.926 1.00 0.00 16 LYS A N 9
ATOM 9830 C CA . LYS A 1 16 ? -7.155 1.324 -1.996 1.00 0.00 16 LYS A CA 9
ATOM 9831 C C . LYS A 1 16 ? -6.599 2.158 -3.129 1.00 0.00 16 LYS A C 9
ATOM 9832 O O . LYS A 1 16 ? -5.540 1.882 -3.631 1.00 0.00 16 LYS A O 9
ATOM 9851 N N . GLU A 1 17 ? -7.282 3.215 -3.470 1.00 0.00 17 GLU A N 9
ATOM 9852 C CA . GLU A 1 17 ? -6.802 4.105 -4.487 1.00 0.00 17 GLU A CA 9
ATOM 9853 C C . GLU A 1 17 ? -5.469 4.795 -4.118 1.00 0.00 17 GLU A C 9
ATOM 9854 O O . GLU A 1 17 ? -4.678 5.100 -5.018 1.00 0.00 17 GLU A O 9
ATOM 9866 N N . GLN A 1 18 ? -5.180 5.001 -2.793 1.00 0.00 18 GLN A N 9
ATOM 9867 C CA . GLN A 1 18 ? -3.935 5.653 -2.398 1.00 0.00 18 GLN A CA 9
ATOM 9868 C C . GLN A 1 18 ? -2.808 4.705 -2.644 1.00 0.00 18 GLN A C 9
ATOM 9869 O O . GLN A 1 18 ? -1.819 5.019 -3.311 1.00 0.00 18 GLN A O 9
ATOM 9883 N N . LEU A 1 19 ? -3.001 3.534 -2.136 1.00 0.00 19 LEU A N 9
ATOM 9884 C CA . LEU A 1 19 ? -2.061 2.484 -2.176 1.00 0.00 19 LEU A CA 9
ATOM 9885 C C . LEU A 1 19 ? -1.823 2.005 -3.591 1.00 0.00 19 LEU A C 9
ATOM 9886 O O . LEU A 1 19 ? -0.687 1.770 -3.986 1.00 0.00 19 LEU A O 9
ATOM 9902 N N . THR A 1 20 ? -2.888 1.922 -4.344 1.00 0.00 20 THR A N 9
ATOM 9903 C CA . THR A 1 20 ? -2.828 1.535 -5.736 1.00 0.00 20 THR A CA 9
ATOM 9904 C C . THR A 1 20 ? -1.933 2.488 -6.507 1.00 0.00 20 THR A C 9
ATOM 9905 O O . THR A 1 20 ? -0.978 2.066 -7.129 1.00 0.00 20 THR A O 9
ATOM 9916 N N . GLU A 1 21 ? -2.183 3.765 -6.337 1.00 0.00 21 GLU A N 9
ATOM 9917 C CA . GLU A 1 21 ? -1.495 4.818 -7.068 1.00 0.00 21 GLU A CA 9
ATOM 9918 C C . GLU A 1 21 ? 0.001 4.770 -6.716 1.00 0.00 21 GLU A C 9
ATOM 9919 O O . GLU A 1 21 ? 0.868 4.789 -7.574 1.00 0.00 21 GLU A O 9
ATOM 9931 N N . SER A 1 22 ? 0.243 4.602 -5.448 1.00 0.00 22 SER A N 9
ATOM 9932 C CA . SER A 1 22 ? 1.592 4.588 -4.881 1.00 0.00 22 SER A CA 9
ATOM 9933 C C . SER A 1 22 ? 2.390 3.387 -5.377 1.00 0.00 22 SER A C 9
ATOM 9934 O O . SER A 1 22 ? 3.553 3.521 -5.783 1.00 0.00 22 SER A O 9
ATOM 9942 N N . GLY A 1 23 ? 1.756 2.220 -5.381 1.00 0.00 23 GLY A N 9
ATOM 9943 C CA . GLY A 1 23 ? 2.390 1.019 -5.863 1.00 0.00 23 GLY A CA 9
ATOM 9944 C C . GLY A 1 23 ? 2.715 1.137 -7.320 1.00 0.00 23 GLY A C 9
ATOM 9945 O O . GLY A 1 23 ? 3.717 0.644 -7.778 1.00 0.00 23 GLY A O 9
ATOM 9949 N N . LYS A 1 24 ? 1.852 1.824 -8.010 1.00 0.00 24 LYS A N 9
ATOM 9950 C CA . LYS A 1 24 ? 2.009 2.091 -9.413 1.00 0.00 24 LYS A CA 9
ATOM 9951 C C . LYS A 1 24 ? 3.168 3.017 -9.721 1.00 0.00 24 LYS A C 9
ATOM 9952 O O . LYS A 1 24 ? 3.755 2.940 -10.787 1.00 0.00 24 LYS A O 9
ATOM 9971 N N . LYS A 1 25 ? 3.491 3.897 -8.800 1.00 0.00 25 LYS A N 9
ATOM 9972 C CA . LYS A 1 25 ? 4.597 4.809 -8.965 1.00 0.00 25 LYS A CA 9
ATOM 9973 C C . LYS A 1 25 ? 5.902 4.074 -8.796 1.00 0.00 25 LYS A C 9
ATOM 9974 O O . LYS A 1 25 ? 6.845 4.246 -9.570 1.00 0.00 25 LYS A O 9
ATOM 9993 N N . ARG A 1 26 ? 5.928 3.244 -7.794 1.00 0.00 26 ARG A N 9
ATOM 9994 C CA . ARG A 1 26 ? 7.142 2.562 -7.390 1.00 0.00 26 ARG A CA 9
ATOM 9995 C C . ARG A 1 26 ? 7.364 1.282 -8.179 1.00 0.00 26 ARG A C 9
ATOM 9996 O O . ARG A 1 26 ? 8.413 1.048 -8.783 1.00 0.00 26 ARG A O 9
ATOM 10017 N N . GLY A 1 27 ? 6.328 0.479 -8.181 1.00 0.00 27 GLY A N 9
ATOM 10018 C CA . GLY A 1 27 ? 6.353 -0.837 -8.730 1.00 0.00 27 GLY A CA 9
ATOM 10019 C C . GLY A 1 27 ? 6.341 -1.845 -7.620 1.00 0.00 27 GLY A C 9
ATOM 10020 O O . GLY A 1 27 ? 6.596 -3.036 -7.830 1.00 0.00 27 GLY A O 9
ATOM 10024 N N . VAL A 1 28 ? 6.020 -1.373 -6.424 1.00 0.00 28 VAL A N 9
ATOM 10025 C CA . VAL A 1 28 ? 6.066 -2.199 -5.257 1.00 0.00 28 VAL A CA 9
ATOM 10026 C C . VAL A 1 28 ? 5.388 -1.500 -4.079 1.00 0.00 28 VAL A C 9
ATOM 10027 O O . VAL A 1 28 ? 5.241 -0.270 -4.073 1.00 0.00 28 VAL A O 9
ATOM 10040 N N . LEU A 1 29 ? 4.932 -2.301 -3.149 1.00 0.00 29 LEU A N 9
ATOM 10041 C CA . LEU A 1 29 ? 4.345 -1.867 -1.907 1.00 0.00 29 LEU A CA 9
ATOM 10042 C C . LEU A 1 29 ? 4.655 -2.898 -0.846 1.00 0.00 29 LEU A C 9
ATOM 10043 O O . LEU A 1 29 ? 4.622 -4.070 -1.135 1.00 0.00 29 LEU A O 9
ATOM 10059 N N . THR A 1 30 ? 4.991 -2.477 0.338 1.00 0.00 30 THR A N 9
ATOM 10060 C CA . THR A 1 30 ? 5.166 -3.401 1.442 1.00 0.00 30 THR A CA 9
ATOM 10061 C C . THR A 1 30 ? 3.803 -3.885 1.956 1.00 0.00 30 THR A C 9
ATOM 10062 O O . THR A 1 30 ? 2.850 -3.102 2.014 1.00 0.00 30 THR A O 9
ATOM 10073 N N . TYR A 1 31 ? 3.720 -5.158 2.329 1.00 0.00 31 TYR A N 9
ATOM 10074 C CA . TYR A 1 31 ? 2.483 -5.749 2.864 1.00 0.00 31 TYR A CA 9
ATOM 10075 C C . TYR A 1 31 ? 1.993 -4.952 4.059 1.00 0.00 31 TYR A C 9
ATOM 10076 O O . TYR A 1 31 ? 0.803 -4.637 4.173 1.00 0.00 31 TYR A O 9
ATOM 10094 N N . GLU A 1 32 ? 2.927 -4.586 4.917 1.00 0.00 32 GLU A N 9
ATOM 10095 C CA . GLU A 1 32 ? 2.616 -3.866 6.119 1.00 0.00 32 GLU A CA 9
ATOM 10096 C C . GLU A 1 32 ? 2.097 -2.450 5.851 1.00 0.00 32 GLU A C 9
ATOM 10097 O O . GLU A 1 32 ? 1.224 -1.999 6.561 1.00 0.00 32 GLU A O 9
ATOM 10109 N N . GLU A 1 33 ? 2.572 -1.763 4.805 1.00 0.00 33 GLU A N 9
ATOM 10110 C CA . GLU A 1 33 ? 2.099 -0.391 4.595 1.00 0.00 33 GLU A CA 9
ATOM 10111 C C . GLU A 1 33 ? 0.687 -0.435 4.066 1.00 0.00 33 GLU A C 9
ATOM 10112 O O . GLU A 1 33 ? -0.121 0.471 4.304 1.00 0.00 33 GLU A O 9
ATOM 10124 N N . ILE A 1 34 ? 0.396 -1.514 3.369 1.00 0.00 34 ILE A N 9
ATOM 10125 C CA . ILE A 1 34 ? -0.906 -1.772 2.866 1.00 0.00 34 ILE A CA 9
ATOM 10126 C C . ILE A 1 34 ? -1.830 -2.057 4.030 1.00 0.00 34 ILE A C 9
ATOM 10127 O O . ILE A 1 34 ? -2.911 -1.486 4.127 1.00 0.00 34 ILE A O 9
ATOM 10143 N N . ALA A 1 35 ? -1.348 -2.867 4.981 1.00 0.00 35 ALA A N 9
ATOM 10144 C CA . ALA A 1 35 ? -2.073 -3.254 6.163 1.00 0.00 35 ALA A CA 9
ATOM 10145 C C . ALA A 1 35 ? -2.298 -2.070 7.065 1.00 0.00 35 ALA A C 9
ATOM 10146 O O . ALA A 1 35 ? -3.350 -1.930 7.659 1.00 0.00 35 ALA A O 9
ATOM 10153 N N . GLU A 1 36 ? -1.292 -1.209 7.135 1.00 0.00 36 GLU A N 9
ATOM 10154 C CA . GLU A 1 36 ? -1.259 -0.061 8.015 1.00 0.00 36 GLU A CA 9
ATOM 10155 C C . GLU A 1 36 ? -2.403 0.886 7.740 1.00 0.00 36 GLU A C 9
ATOM 10156 O O . GLU A 1 36 ? -3.142 1.242 8.657 1.00 0.00 36 GLU A O 9
ATOM 10168 N N . ARG A 1 37 ? -2.613 1.253 6.478 1.00 0.00 37 ARG A N 9
ATOM 10169 C CA . ARG A 1 37 ? -3.712 2.132 6.131 1.00 0.00 37 ARG A CA 9
ATOM 10170 C C . ARG A 1 37 ? -5.035 1.424 6.345 1.00 0.00 37 ARG A C 9
ATOM 10171 O O . ARG A 1 37 ? -6.028 2.027 6.745 1.00 0.00 37 ARG A O 9
ATOM 10192 N N . MET A 1 38 ? -5.024 0.130 6.149 1.00 0.00 38 MET A N 9
ATOM 10193 C CA . MET A 1 38 ? -6.226 -0.656 6.270 1.00 0.00 38 MET A CA 9
ATOM 10194 C C . MET A 1 38 ? -6.520 -0.982 7.714 1.00 0.00 38 MET A C 9
ATOM 10195 O O . MET A 1 38 ? -7.576 -1.507 8.026 1.00 0.00 38 MET A O 9
ATOM 10209 N N . SER A 1 39 ? -5.621 -0.609 8.606 1.00 0.00 39 SER A N 9
ATOM 10210 C CA . SER A 1 39 ? -5.800 -0.876 10.015 1.00 0.00 39 SER A CA 9
ATOM 10211 C C . SER A 1 39 ? -6.871 0.038 10.598 1.00 0.00 39 SER A C 9
ATOM 10212 O O . SER A 1 39 ? -7.402 -0.222 11.665 1.00 0.00 39 SER A O 9
ATOM 10220 N N . SER A 1 40 ? -7.193 1.098 9.877 1.00 0.00 40 SER A N 9
ATOM 10221 C CA . SER A 1 40 ? -8.235 1.995 10.277 1.00 0.00 40 SER A CA 9
ATOM 10222 C C . SER A 1 40 ? -9.598 1.343 10.001 1.00 0.00 40 SER A C 9
ATOM 10223 O O . SER A 1 40 ? -10.577 1.586 10.711 1.00 0.00 40 SER A O 9
ATOM 10231 N N . PHE A 1 41 ? -9.634 0.483 8.990 1.00 0.00 41 PHE A N 9
ATOM 10232 C CA . PHE A 1 41 ? -10.849 -0.226 8.603 1.00 0.00 41 PHE A CA 9
ATOM 10233 C C . PHE A 1 41 ? -10.897 -1.582 9.241 1.00 0.00 41 PHE A C 9
ATOM 10234 O O . PHE A 1 41 ? -11.968 -2.180 9.348 1.00 0.00 41 PHE A O 9
ATOM 10251 N N . GLU A 1 42 ? -9.728 -2.060 9.636 1.00 0.00 42 GLU A N 9
ATOM 10252 C CA . GLU A 1 42 ? -9.539 -3.379 10.195 1.00 0.00 42 GLU A CA 9
ATOM 10253 C C . GLU A 1 42 ? -9.825 -4.419 9.119 1.00 0.00 42 GLU A C 9
ATOM 10254 O O . GLU A 1 42 ? -10.861 -5.093 9.114 1.00 0.00 42 GLU A O 9
ATOM 10266 N N . ILE A 1 43 ? -8.949 -4.451 8.142 1.00 0.00 43 ILE A N 9
ATOM 10267 C CA . ILE A 1 43 ? -9.081 -5.353 7.030 1.00 0.00 43 ILE A CA 9
ATOM 10268 C C . ILE A 1 43 ? -8.268 -6.578 7.300 1.00 0.00 43 ILE A C 9
ATOM 10269 O O . ILE A 1 43 ? -7.046 -6.513 7.496 1.00 0.00 43 ILE A O 9
ATOM 10285 N N . GLU A 1 44 ? -8.948 -7.659 7.327 1.00 0.00 44 GLU A N 9
ATOM 10286 C CA . GLU A 1 44 ? -8.379 -8.954 7.551 1.00 0.00 44 GLU A CA 9
ATOM 10287 C C . GLU A 1 44 ? -7.456 -9.329 6.421 1.00 0.00 44 GLU A C 9
ATOM 10288 O O . GLU A 1 44 ? -7.672 -8.921 5.272 1.00 0.00 44 GLU A O 9
ATOM 10300 N N . SER A 1 45 ? -6.450 -10.113 6.742 1.00 0.00 45 SER A N 9
ATOM 10301 C CA . SER A 1 45 ? -5.480 -10.616 5.792 1.00 0.00 45 SER A CA 9
ATOM 10302 C C . SER A 1 45 ? -6.190 -11.352 4.644 1.00 0.00 45 SER A C 9
ATOM 10303 O O . SER A 1 45 ? -5.751 -11.317 3.495 1.00 0.00 45 SER A O 9
ATOM 10311 N N . ASP A 1 46 ? -7.323 -11.951 4.986 1.00 0.00 46 ASP A N 9
ATOM 10312 C CA . ASP A 1 46 ? -8.206 -12.652 4.060 1.00 0.00 46 ASP A CA 9
ATOM 10313 C C . ASP A 1 46 ? -8.621 -11.712 2.933 1.00 0.00 46 ASP A C 9
ATOM 10314 O O . ASP A 1 46 ? -8.527 -12.046 1.753 1.00 0.00 46 ASP A O 9
ATOM 10323 N N . GLN A 1 47 ? -9.046 -10.514 3.313 1.00 0.00 47 GLN A N 9
ATOM 10324 C CA . GLN A 1 47 ? -9.501 -9.529 2.356 1.00 0.00 47 GLN A CA 9
ATOM 10325 C C . GLN A 1 47 ? -8.308 -8.816 1.751 1.00 0.00 47 GLN A C 9
ATOM 10326 O O . GLN A 1 47 ? -8.368 -8.312 0.637 1.00 0.00 47 GLN A O 9
ATOM 10340 N N . MET A 1 48 ? -7.217 -8.757 2.509 1.00 0.00 48 MET A N 9
ATOM 10341 C CA . MET A 1 48 ? -5.978 -8.170 2.016 1.00 0.00 48 MET A CA 9
ATOM 10342 C C . MET A 1 48 ? -5.463 -8.908 0.795 1.00 0.00 48 MET A C 9
ATOM 10343 O O . MET A 1 48 ? -5.006 -8.281 -0.141 1.00 0.00 48 MET A O 9
ATOM 10357 N N . ASP A 1 49 ? -5.561 -10.245 0.814 1.00 0.00 49 ASP A N 9
ATOM 10358 C CA . ASP A 1 49 ? -5.130 -11.112 -0.322 1.00 0.00 49 ASP A CA 9
ATOM 10359 C C . ASP A 1 49 ? -5.850 -10.703 -1.583 1.00 0.00 49 ASP A C 9
ATOM 10360 O O . ASP A 1 49 ? -5.247 -10.578 -2.654 1.00 0.00 49 ASP A O 9
ATOM 10369 N N . GLU A 1 50 ? -7.129 -10.439 -1.420 1.00 0.00 50 GLU A N 9
ATOM 10370 C CA . GLU A 1 50 ? -7.995 -10.015 -2.495 1.00 0.00 50 GLU A CA 9
ATOM 10371 C C . GLU A 1 50 ? -7.449 -8.711 -3.109 1.00 0.00 50 GLU A C 9
ATOM 10372 O O . GLU A 1 50 ? -7.376 -8.551 -4.342 1.00 0.00 50 GLU A O 9
ATOM 10384 N N . TYR A 1 51 ? -7.031 -7.806 -2.240 1.00 0.00 51 TYR A N 9
ATOM 10385 C CA . TYR A 1 51 ? -6.456 -6.551 -2.662 1.00 0.00 51 TYR A CA 9
ATOM 10386 C C . TYR A 1 51 ? -5.077 -6.785 -3.282 1.00 0.00 51 TYR A C 9
ATOM 10387 O O . TYR A 1 51 ? -4.714 -6.105 -4.233 1.00 0.00 51 TYR A O 9
ATOM 10405 N N . TYR A 1 52 ? -4.314 -7.739 -2.761 1.00 0.00 52 TYR A N 9
ATOM 10406 C CA . TYR A 1 52 ? -2.960 -8.010 -3.255 1.00 0.00 52 TYR A CA 9
ATOM 10407 C C . TYR A 1 52 ? -2.983 -8.418 -4.706 1.00 0.00 52 TYR A C 9
ATOM 10408 O O . TYR A 1 52 ? -2.202 -7.919 -5.518 1.00 0.00 52 TYR A O 9
ATOM 10426 N N . GLU A 1 53 ? -3.918 -9.291 -5.041 1.00 0.00 53 GLU A N 9
ATOM 10427 C CA . GLU A 1 53 ? -4.068 -9.745 -6.401 1.00 0.00 53 GLU A CA 9
ATOM 10428 C C . GLU A 1 53 ? -4.529 -8.600 -7.288 1.00 0.00 53 GLU A C 9
ATOM 10429 O O . GLU A 1 53 ? -4.098 -8.479 -8.433 1.00 0.00 53 GLU A O 9
ATOM 10441 N N . PHE A 1 54 ? -5.378 -7.741 -6.735 1.00 0.00 54 PHE A N 9
ATOM 10442 C CA . PHE A 1 54 ? -5.841 -6.569 -7.433 1.00 0.00 54 PHE A CA 9
ATOM 10443 C C . PHE A 1 54 ? -4.644 -5.696 -7.810 1.00 0.00 54 PHE A C 9
ATOM 10444 O O . PHE A 1 54 ? -4.503 -5.269 -8.959 1.00 0.00 54 PHE A O 9
ATOM 10461 N N . LEU A 1 55 ? -3.794 -5.442 -6.830 1.00 0.00 55 LEU A N 9
ATOM 10462 C CA . LEU A 1 55 ? -2.577 -4.676 -7.029 1.00 0.00 55 LEU A CA 9
ATOM 10463 C C . LEU A 1 55 ? -1.678 -5.322 -8.080 1.00 0.00 55 LEU A C 9
ATOM 10464 O O . LEU A 1 55 ? -1.031 -4.641 -8.871 1.00 0.00 55 LEU A O 9
ATOM 10480 N N . GLY A 1 56 ? -1.670 -6.646 -8.072 1.00 0.00 56 GLY A N 9
ATOM 10481 C CA . GLY A 1 56 ? -0.904 -7.401 -9.040 1.00 0.00 56 GLY A CA 9
ATOM 10482 C C . GLY A 1 56 ? -1.391 -7.170 -10.453 1.00 0.00 56 GLY A C 9
ATOM 10483 O O . GLY A 1 56 ? -0.582 -7.062 -11.379 1.00 0.00 56 GLY A O 9
ATOM 10487 N N . GLU A 1 57 ? -2.698 -7.102 -10.624 1.00 0.00 57 GLU A N 9
ATOM 10488 C CA . GLU A 1 57 ? -3.291 -6.835 -11.901 1.00 0.00 57 GLU A CA 9
ATOM 10489 C C . GLU A 1 57 ? -2.936 -5.434 -12.404 1.00 0.00 57 GLU A C 9
ATOM 10490 O O . GLU A 1 57 ? -2.766 -5.216 -13.605 1.00 0.00 57 GLU A O 9
ATOM 10502 N N . GLN A 1 58 ? -2.802 -4.491 -11.464 1.00 0.00 58 GLN A N 9
ATOM 10503 C CA . GLN A 1 58 ? -2.449 -3.115 -11.785 1.00 0.00 58 GLN A CA 9
ATOM 10504 C C . GLN A 1 58 ? -0.943 -3.040 -12.073 1.00 0.00 58 GLN A C 9
ATOM 10505 O O . GLN A 1 58 ? -0.515 -2.303 -12.943 1.00 0.00 58 GLN A O 9
ATOM 10519 N N . GLY A 1 59 ? -0.160 -3.769 -11.328 1.00 0.00 59 GLY A N 9
ATOM 10520 C CA . GLY A 1 59 ? 1.266 -3.855 -11.601 1.00 0.00 59 GLY A CA 9
ATOM 10521 C C . GLY A 1 59 ? 2.101 -3.454 -10.413 1.00 0.00 59 GLY A C 9
ATOM 10522 O O . GLY A 1 59 ? 2.982 -2.591 -10.514 1.00 0.00 59 GLY A O 9
ATOM 10526 N N . VAL A 1 60 ? 1.819 -4.056 -9.281 1.00 0.00 60 VAL A N 9
ATOM 10527 C CA . VAL A 1 60 ? 2.511 -3.751 -8.043 1.00 0.00 60 VAL A CA 9
ATOM 10528 C C . VAL A 1 60 ? 2.918 -5.041 -7.374 1.00 0.00 60 VAL A C 9
ATOM 10529 O O . VAL A 1 60 ? 2.081 -5.919 -7.151 1.00 0.00 60 VAL A O 9
ATOM 10542 N N . GLU A 1 61 ? 4.183 -5.172 -7.085 1.00 0.00 61 GLU A N 9
ATOM 10543 C CA . GLU A 1 61 ? 4.659 -6.306 -6.338 1.00 0.00 61 GLU A CA 9
ATOM 10544 C C . GLU A 1 61 ? 4.608 -5.962 -4.870 1.00 0.00 61 GLU A C 9
ATOM 10545 O O . GLU A 1 61 ? 4.881 -4.829 -4.493 1.00 0.00 61 GLU A O 9
ATOM 10557 N N . LEU A 1 62 ? 4.208 -6.880 -4.053 1.00 0.00 62 LEU A N 9
ATOM 10558 C CA . LEU A 1 62 ? 4.106 -6.602 -2.656 1.00 0.00 62 LEU A CA 9
ATOM 10559 C C . LEU A 1 62 ? 5.307 -7.171 -1.904 1.00 0.00 62 LEU A C 9
ATOM 10560 O O . LEU A 1 62 ? 5.546 -8.375 -1.933 1.00 0.00 62 LEU A O 9
ATOM 10576 N N . ILE A 1 63 ? 6.083 -6.298 -1.284 1.00 0.00 63 ILE A N 9
ATOM 10577 C CA . ILE A 1 63 ? 7.232 -6.720 -0.501 1.00 0.00 63 ILE A CA 9
ATOM 10578 C C . ILE A 1 63 ? 6.947 -6.844 0.957 1.00 0.00 63 ILE A C 9
ATOM 10579 O O . ILE A 1 63 ? 5.998 -6.299 1.481 1.00 0.00 63 ILE A O 9
ATOM 10595 N N . SER A 1 64 ? 7.842 -7.489 1.593 1.00 0.00 64 SER A N 9
ATOM 10596 C CA . SER A 1 64 ? 7.762 -7.888 2.953 1.00 0.00 64 SER A CA 9
ATOM 10597 C C . SER A 1 64 ? 8.145 -6.837 4.038 1.00 0.00 64 SER A C 9
ATOM 10598 O O . SER A 1 64 ? 8.213 -7.196 5.215 1.00 0.00 64 SER A O 9
ATOM 10606 N N . GLU A 1 65 ? 8.426 -5.588 3.659 1.00 0.00 65 GLU A N 9
ATOM 10607 C CA . GLU A 1 65 ? 8.698 -4.455 4.635 1.00 0.00 65 GLU A CA 9
ATOM 10608 C C . GLU A 1 65 ? 10.074 -4.558 5.301 1.00 0.00 65 GLU A C 9
ATOM 10609 O O . GLU A 1 65 ? 10.763 -3.555 5.465 1.00 0.00 65 GLU A O 9
ATOM 10621 N N . ASN A 1 66 ? 10.488 -5.771 5.639 1.00 0.00 66 ASN A N 9
ATOM 10622 C CA . ASN A 1 66 ? 11.822 -6.022 6.153 1.00 0.00 66 ASN A CA 9
ATOM 10623 C C . ASN A 1 66 ? 12.826 -5.857 5.022 1.00 0.00 66 ASN A C 9
ATOM 10624 O O . ASN A 1 66 ? 14.045 -5.832 5.224 1.00 0.00 66 ASN A O 9
ATOM 10635 N N . GLU A 1 67 ? 12.286 -5.756 3.849 1.00 0.00 67 GLU A N 9
ATOM 10636 C CA . GLU A 1 67 ? 12.993 -5.511 2.659 1.00 0.00 67 GLU A CA 9
ATOM 10637 C C . GLU A 1 67 ? 12.379 -4.270 2.077 1.00 0.00 67 GLU A C 9
ATOM 10638 O O . GLU A 1 67 ? 11.186 -4.004 2.302 1.00 0.00 67 GLU A O 9
ATOM 10650 N N . GLU A 1 68 ? 13.138 -3.537 1.368 1.00 0.00 68 GLU A N 9
ATOM 10651 C CA . GLU A 1 68 ? 12.673 -2.307 0.797 1.00 0.00 68 GLU A CA 9
ATOM 10652 C C . GLU A 1 68 ? 13.473 -2.025 -0.457 1.00 0.00 68 GLU A C 9
ATOM 10653 O O . GLU A 1 68 ? 14.632 -2.430 -0.556 1.00 0.00 68 GLU A O 9
ATOM 10665 N N . THR A 1 69 ? 12.878 -1.362 -1.416 1.00 0.00 69 THR A N 9
ATOM 10666 C CA . THR A 1 69 ? 13.562 -1.153 -2.667 1.00 0.00 69 THR A CA 9
ATOM 10667 C C . THR A 1 69 ? 13.994 0.262 -2.867 1.00 0.00 69 THR A C 9
ATOM 10668 O O . THR A 1 69 ? 14.857 0.566 -3.693 1.00 0.00 69 THR A O 9
ATOM 10679 N N . GLU A 1 70 ? 13.430 1.116 -2.109 1.00 0.00 70 GLU A N 9
ATOM 10680 C CA . GLU A 1 70 ? 13.844 2.480 -2.118 1.00 0.00 70 GLU A CA 9
ATOM 10681 C C . GLU A 1 70 ? 14.979 2.648 -1.126 1.00 0.00 70 GLU A C 9
ATOM 10682 O O . GLU A 1 70 ? 15.803 3.547 -1.238 1.00 0.00 70 GLU A O 9
ATOM 10694 N N . ASP A 1 71 ? 15.067 1.728 -0.201 1.00 0.00 71 ASP A N 9
ATOM 10695 C CA . ASP A 1 71 ? 16.082 1.811 0.814 1.00 0.00 71 ASP A CA 9
ATOM 10696 C C . ASP A 1 71 ? 17.200 0.891 0.445 1.00 0.00 71 ASP A C 9
ATOM 10697 O O . ASP A 1 71 ? 17.317 -0.225 0.946 1.00 0.00 71 ASP A O 9
ATOM 10706 N N . LEU A 1 72 ? 17.913 1.314 -0.551 1.00 0.00 72 LEU A N 9
ATOM 10707 C CA . LEU A 1 72 ? 19.045 0.595 -1.086 1.00 0.00 72 LEU A CA 9
ATOM 10708 C C . LEU A 1 72 ? 20.157 1.588 -1.339 1.00 0.00 72 LEU A C 9
ATOM 10709 O O . LEU A 1 72 ? 21.113 1.312 -2.076 1.00 0.00 72 LEU A O 9
ATOM 10725 N N . GLU A 1 73 ? 20.048 2.734 -0.710 1.00 0.00 73 GLU A N 9
ATOM 10726 C CA . GLU A 1 73 ? 20.991 3.797 -0.908 1.00 0.00 73 GLU A CA 9
ATOM 10727 C C . GLU A 1 73 ? 22.153 3.645 0.042 1.00 0.00 73 GLU A C 9
ATOM 10728 O O . GLU A 1 73 ? 21.985 3.240 1.200 1.00 0.00 73 GLU A O 9
ATOM 10740 N N . HIS A 1 74 ? 23.315 3.950 -0.442 1.00 0.00 74 HIS A N 9
ATOM 10741 C CA . HIS A 1 74 ? 24.509 3.836 0.327 1.00 0.00 74 HIS A CA 9
ATOM 10742 C C . HIS A 1 74 ? 24.756 5.150 1.045 1.00 0.00 74 HIS A C 9
ATOM 10743 O O . HIS A 1 74 ? 25.237 6.106 0.454 1.00 0.00 74 HIS A O 9
ATOM 10757 N N . HIS A 1 75 ? 24.348 5.219 2.281 1.00 0.00 75 HIS A N 9
ATOM 10758 C CA . HIS A 1 75 ? 24.546 6.420 3.065 1.00 0.00 75 HIS A CA 9
ATOM 10759 C C . HIS A 1 75 ? 25.933 6.385 3.679 1.00 0.00 75 HIS A C 9
ATOM 10760 O O . HIS A 1 75 ? 26.782 7.238 3.395 1.00 0.00 75 HIS A O 9
ATOM 10774 N N . HIS A 1 76 ? 26.173 5.375 4.469 1.00 0.00 76 HIS A N 9
ATOM 10775 C CA . HIS A 1 76 ? 27.426 5.178 5.139 1.00 0.00 76 HIS A CA 9
ATOM 10776 C C . HIS A 1 76 ? 27.598 3.698 5.343 1.00 0.00 76 HIS A C 9
ATOM 10777 O O . HIS A 1 76 ? 28.710 3.175 5.188 1.00 0.00 76 HIS A O 9
ATOM 10792 N N . ALA A 1 1 ? -12.650 5.477 -5.326 1.00 0.00 1 ALA A N 10
ATOM 10793 C CA . ALA A 1 1 ? -13.933 5.950 -5.827 1.00 0.00 1 ALA A CA 10
ATOM 10794 C C . ALA A 1 1 ? -13.802 7.408 -6.159 1.00 0.00 1 ALA A C 10
ATOM 10795 O O . ALA A 1 1 ? -13.780 8.244 -5.258 1.00 0.00 1 ALA A O 10
ATOM 10804 N N . ASP A 1 2 ? -13.688 7.715 -7.447 1.00 0.00 2 ASP A N 10
ATOM 10805 C CA . ASP A 1 2 ? -13.443 9.079 -7.930 1.00 0.00 2 ASP A CA 10
ATOM 10806 C C . ASP A 1 2 ? -12.069 9.553 -7.460 1.00 0.00 2 ASP A C 10
ATOM 10807 O O . ASP A 1 2 ? -11.096 9.297 -8.145 1.00 0.00 2 ASP A O 10
ATOM 10816 N N . LYS A 1 3 ? -12.009 10.148 -6.272 1.00 0.00 3 LYS A N 10
ATOM 10817 C CA . LYS A 1 3 ? -10.792 10.587 -5.565 1.00 0.00 3 LYS A CA 10
ATOM 10818 C C . LYS A 1 3 ? -11.252 11.103 -4.230 1.00 0.00 3 LYS A C 10
ATOM 10819 O O . LYS A 1 3 ? -12.411 11.503 -4.101 1.00 0.00 3 LYS A O 10
ATOM 10838 N N . GLN A 1 4 ? -10.403 11.086 -3.240 1.00 0.00 4 GLN A N 10
ATOM 10839 C CA . GLN A 1 4 ? -10.727 11.768 -2.010 1.00 0.00 4 GLN A CA 10
ATOM 10840 C C . GLN A 1 4 ? -10.396 13.225 -2.264 1.00 0.00 4 GLN A C 10
ATOM 10841 O O . GLN A 1 4 ? -9.492 13.513 -3.052 1.00 0.00 4 GLN A O 10
ATOM 10855 N N . THR A 1 5 ? -11.143 14.113 -1.636 1.00 0.00 5 THR A N 10
ATOM 10856 C CA . THR A 1 5 ? -11.119 15.546 -1.892 1.00 0.00 5 THR A CA 10
ATOM 10857 C C . THR A 1 5 ? -9.694 16.126 -2.054 1.00 0.00 5 THR A C 10
ATOM 10858 O O . THR A 1 5 ? -9.420 16.873 -3.002 1.00 0.00 5 THR A O 10
ATOM 10869 N N . HIS A 1 6 ? -8.805 15.769 -1.161 1.00 0.00 6 HIS A N 10
ATOM 10870 C CA . HIS A 1 6 ? -7.421 16.166 -1.280 1.00 0.00 6 HIS A CA 10
ATOM 10871 C C . HIS A 1 6 ? -6.591 15.156 -0.520 1.00 0.00 6 HIS A C 10
ATOM 10872 O O . HIS A 1 6 ? -5.937 14.290 -1.112 1.00 0.00 6 HIS A O 10
ATOM 10886 N N . GLU A 1 7 ? -6.686 15.233 0.785 1.00 0.00 7 GLU A N 10
ATOM 10887 C CA . GLU A 1 7 ? -5.983 14.358 1.682 1.00 0.00 7 GLU A CA 10
ATOM 10888 C C . GLU A 1 7 ? -6.677 14.462 3.030 1.00 0.00 7 GLU A C 10
ATOM 10889 O O . GLU A 1 7 ? -6.478 15.422 3.786 1.00 0.00 7 GLU A O 10
ATOM 10901 N N . THR A 1 8 ? -7.529 13.537 3.289 1.00 0.00 8 THR A N 10
ATOM 10902 C CA . THR A 1 8 ? -8.341 13.513 4.452 1.00 0.00 8 THR A CA 10
ATOM 10903 C C . THR A 1 8 ? -8.415 12.043 4.805 1.00 0.00 8 THR A C 10
ATOM 10904 O O . THR A 1 8 ? -7.838 11.237 4.055 1.00 0.00 8 THR A O 10
ATOM 10915 N N . GLU A 1 9 ? -9.041 11.671 5.906 1.00 0.00 9 GLU A N 10
ATOM 10916 C CA . GLU A 1 9 ? -9.246 10.261 6.168 1.00 0.00 9 GLU A CA 10
ATOM 10917 C C . GLU A 1 9 ? -10.096 9.700 5.032 1.00 0.00 9 GLU A C 10
ATOM 10918 O O . GLU A 1 9 ? -10.995 10.385 4.514 1.00 0.00 9 GLU A O 10
ATOM 10930 N N . LEU A 1 10 ? -9.784 8.534 4.585 1.00 0.00 10 LEU A N 10
ATOM 10931 C CA . LEU A 1 10 ? -10.380 8.058 3.377 1.00 0.00 10 LEU A CA 10
ATOM 10932 C C . LEU A 1 10 ? -11.149 6.805 3.638 1.00 0.00 10 LEU A C 10
ATOM 10933 O O . LEU A 1 10 ? -11.149 6.294 4.758 1.00 0.00 10 LEU A O 10
ATOM 10949 N N . THR A 1 11 ? -11.772 6.291 2.624 1.00 0.00 11 THR A N 10
ATOM 10950 C CA . THR A 1 11 ? -12.551 5.109 2.768 1.00 0.00 11 THR A CA 10
ATOM 10951 C C . THR A 1 11 ? -11.719 3.940 2.324 1.00 0.00 11 THR A C 10
ATOM 10952 O O . THR A 1 11 ? -10.589 4.135 1.856 1.00 0.00 11 THR A O 10
ATOM 10963 N N . PHE A 1 12 ? -12.261 2.753 2.435 1.00 0.00 12 PHE A N 10
ATOM 10964 C CA . PHE A 1 12 ? -11.538 1.569 2.053 1.00 0.00 12 PHE A CA 10
ATOM 10965 C C . PHE A 1 12 ? -11.201 1.604 0.567 1.00 0.00 12 PHE A C 10
ATOM 10966 O O . PHE A 1 12 ? -10.091 1.301 0.131 1.00 0.00 12 PHE A O 10
ATOM 10983 N N . ASP A 1 13 ? -12.184 2.085 -0.166 1.00 0.00 13 ASP A N 10
ATOM 10984 C CA . ASP A 1 13 ? -12.080 2.262 -1.607 1.00 0.00 13 ASP A CA 10
ATOM 10985 C C . ASP A 1 13 ? -11.024 3.295 -1.942 1.00 0.00 13 ASP A C 10
ATOM 10986 O O . ASP A 1 13 ? -10.208 3.104 -2.849 1.00 0.00 13 ASP A O 10
ATOM 10995 N N . GLN A 1 14 ? -10.993 4.354 -1.152 1.00 0.00 14 GLN A N 10
ATOM 10996 C CA . GLN A 1 14 ? -10.100 5.452 -1.425 1.00 0.00 14 GLN A CA 10
ATOM 10997 C C . GLN A 1 14 ? -8.673 5.073 -1.062 1.00 0.00 14 GLN A C 10
ATOM 10998 O O . GLN A 1 14 ? -7.723 5.455 -1.734 1.00 0.00 14 GLN A O 10
ATOM 11012 N N . VAL A 1 15 ? -8.539 4.314 0.018 1.00 0.00 15 VAL A N 10
ATOM 11013 C CA . VAL A 1 15 ? -7.243 3.913 0.513 1.00 0.00 15 VAL A CA 10
ATOM 11014 C C . VAL A 1 15 ? -6.664 2.943 -0.452 1.00 0.00 15 VAL A C 10
ATOM 11015 O O . VAL A 1 15 ? -5.464 2.966 -0.739 1.00 0.00 15 VAL A O 10
ATOM 11028 N N . LYS A 1 16 ? -7.504 2.106 -0.975 1.00 0.00 16 LYS A N 10
ATOM 11029 C CA . LYS A 1 16 ? -7.114 1.211 -1.994 1.00 0.00 16 LYS A CA 10
ATOM 11030 C C . LYS A 1 16 ? -6.532 1.964 -3.162 1.00 0.00 16 LYS A C 10
ATOM 11031 O O . LYS A 1 16 ? -5.526 1.553 -3.702 1.00 0.00 16 LYS A O 10
ATOM 11050 N N . GLU A 1 17 ? -7.135 3.078 -3.527 1.00 0.00 17 GLU A N 10
ATOM 11051 C CA . GLU A 1 17 ? -6.571 3.915 -4.553 1.00 0.00 17 GLU A CA 10
ATOM 11052 C C . GLU A 1 17 ? -5.227 4.524 -4.167 1.00 0.00 17 GLU A C 10
ATOM 11053 O O . GLU A 1 17 ? -4.355 4.656 -5.020 1.00 0.00 17 GLU A O 10
ATOM 11065 N N . GLN A 1 18 ? -5.013 4.843 -2.871 1.00 0.00 18 GLN A N 10
ATOM 11066 C CA . GLN A 1 18 ? -3.792 5.535 -2.469 1.00 0.00 18 GLN A CA 10
ATOM 11067 C C . GLN A 1 18 ? -2.640 4.595 -2.596 1.00 0.00 18 GLN A C 10
ATOM 11068 O O . GLN A 1 18 ? -1.581 4.921 -3.155 1.00 0.00 18 GLN A O 10
ATOM 11082 N N . LEU A 1 19 ? -2.866 3.436 -2.083 1.00 0.00 19 LEU A N 10
ATOM 11083 C CA . LEU A 1 19 ? -1.933 2.381 -2.083 1.00 0.00 19 LEU A CA 10
ATOM 11084 C C . LEU A 1 19 ? -1.666 1.891 -3.486 1.00 0.00 19 LEU A C 10
ATOM 11085 O O . LEU A 1 19 ? -0.523 1.620 -3.847 1.00 0.00 19 LEU A O 10
ATOM 11101 N N . THR A 1 20 ? -2.721 1.852 -4.284 1.00 0.00 20 THR A N 10
ATOM 11102 C CA . THR A 1 20 ? -2.609 1.484 -5.674 1.00 0.00 20 THR A CA 10
ATOM 11103 C C . THR A 1 20 ? -1.672 2.432 -6.373 1.00 0.00 20 THR A C 10
ATOM 11104 O O . THR A 1 20 ? -0.676 2.012 -6.909 1.00 0.00 20 THR A O 10
ATOM 11115 N N . GLU A 1 21 ? -1.932 3.709 -6.229 1.00 0.00 21 GLU A N 10
ATOM 11116 C CA . GLU A 1 21 ? -1.208 4.757 -6.929 1.00 0.00 21 GLU A CA 10
ATOM 11117 C C . GLU A 1 21 ? 0.270 4.713 -6.554 1.00 0.00 21 GLU A C 10
ATOM 11118 O O . GLU A 1 21 ? 1.158 4.732 -7.405 1.00 0.00 21 GLU A O 10
ATOM 11130 N N . SER A 1 22 ? 0.491 4.579 -5.280 1.00 0.00 22 SER A N 10
ATOM 11131 C CA . SER A 1 22 ? 1.824 4.546 -4.719 1.00 0.00 22 SER A CA 10
ATOM 11132 C C . SER A 1 22 ? 2.580 3.316 -5.215 1.00 0.00 22 SER A C 10
ATOM 11133 O O . SER A 1 22 ? 3.726 3.418 -5.679 1.00 0.00 22 SER A O 10
ATOM 11141 N N . GLY A 1 23 ? 1.917 2.171 -5.173 1.00 0.00 23 GLY A N 10
ATOM 11142 C CA . GLY A 1 23 ? 2.492 0.943 -5.635 1.00 0.00 23 GLY A CA 10
ATOM 11143 C C . GLY A 1 23 ? 2.760 0.975 -7.110 1.00 0.00 23 GLY A C 10
ATOM 11144 O O . GLY A 1 23 ? 3.746 0.452 -7.563 1.00 0.00 23 GLY A O 10
ATOM 11148 N N . LYS A 1 24 ? 1.868 1.615 -7.836 1.00 0.00 24 LYS A N 10
ATOM 11149 C CA . LYS A 1 24 ? 1.988 1.775 -9.282 1.00 0.00 24 LYS A CA 10
ATOM 11150 C C . LYS A 1 24 ? 3.204 2.597 -9.657 1.00 0.00 24 LYS A C 10
ATOM 11151 O O . LYS A 1 24 ? 3.873 2.312 -10.655 1.00 0.00 24 LYS A O 10
ATOM 11170 N N . LYS A 1 25 ? 3.516 3.595 -8.848 1.00 0.00 25 LYS A N 10
ATOM 11171 C CA . LYS A 1 25 ? 4.641 4.467 -9.098 1.00 0.00 25 LYS A CA 10
ATOM 11172 C C . LYS A 1 25 ? 5.929 3.748 -8.820 1.00 0.00 25 LYS A C 10
ATOM 11173 O O . LYS A 1 25 ? 6.893 3.863 -9.563 1.00 0.00 25 LYS A O 10
ATOM 11192 N N . ARG A 1 26 ? 5.927 2.985 -7.768 1.00 0.00 26 ARG A N 10
ATOM 11193 C CA . ARG A 1 26 ? 7.120 2.308 -7.340 1.00 0.00 26 ARG A CA 10
ATOM 11194 C C . ARG A 1 26 ? 7.358 1.044 -8.112 1.00 0.00 26 ARG A C 10
ATOM 11195 O O . ARG A 1 26 ? 8.416 0.825 -8.685 1.00 0.00 26 ARG A O 10
ATOM 11216 N N . GLY A 1 27 ? 6.318 0.244 -8.136 1.00 0.00 27 GLY A N 10
ATOM 11217 C CA . GLY A 1 27 ? 6.333 -1.068 -8.692 1.00 0.00 27 GLY A CA 10
ATOM 11218 C C . GLY A 1 27 ? 6.188 -2.068 -7.590 1.00 0.00 27 GLY A C 10
ATOM 11219 O O . GLY A 1 27 ? 6.016 -3.265 -7.831 1.00 0.00 27 GLY A O 10
ATOM 11223 N N . VAL A 1 28 ? 6.166 -1.561 -6.364 1.00 0.00 28 VAL A N 10
ATOM 11224 C CA . VAL A 1 28 ? 6.183 -2.392 -5.213 1.00 0.00 28 VAL A CA 10
ATOM 11225 C C . VAL A 1 28 ? 5.563 -1.687 -4.010 1.00 0.00 28 VAL A C 10
ATOM 11226 O O . VAL A 1 28 ? 5.525 -0.447 -3.940 1.00 0.00 28 VAL A O 10
ATOM 11239 N N . LEU A 1 29 ? 5.048 -2.484 -3.119 1.00 0.00 29 LEU A N 10
ATOM 11240 C CA . LEU A 1 29 ? 4.517 -2.056 -1.860 1.00 0.00 29 LEU A CA 10
ATOM 11241 C C . LEU A 1 29 ? 4.897 -3.081 -0.815 1.00 0.00 29 LEU A C 10
ATOM 11242 O O . LEU A 1 29 ? 4.997 -4.253 -1.129 1.00 0.00 29 LEU A O 10
ATOM 11258 N N . THR A 1 30 ? 5.163 -2.645 0.374 1.00 0.00 30 THR A N 10
ATOM 11259 C CA . THR A 1 30 ? 5.373 -3.540 1.486 1.00 0.00 30 THR A CA 10
ATOM 11260 C C . THR A 1 30 ? 4.016 -3.930 2.085 1.00 0.00 30 THR A C 10
ATOM 11261 O O . THR A 1 30 ? 3.062 -3.150 2.026 1.00 0.00 30 THR A O 10
ATOM 11272 N N . TYR A 1 31 ? 3.923 -5.113 2.655 1.00 0.00 31 TYR A N 10
ATOM 11273 C CA . TYR A 1 31 ? 2.677 -5.563 3.271 1.00 0.00 31 TYR A CA 10
ATOM 11274 C C . TYR A 1 31 ? 2.286 -4.684 4.443 1.00 0.00 31 TYR A C 10
ATOM 11275 O O . TYR A 1 31 ? 1.106 -4.408 4.648 1.00 0.00 31 TYR A O 10
ATOM 11293 N N . GLU A 1 32 ? 3.271 -4.195 5.183 1.00 0.00 32 GLU A N 10
ATOM 11294 C CA . GLU A 1 32 ? 2.967 -3.452 6.384 1.00 0.00 32 GLU A CA 10
ATOM 11295 C C . GLU A 1 32 ? 2.409 -2.060 6.088 1.00 0.00 32 GLU A C 10
ATOM 11296 O O . GLU A 1 32 ? 1.579 -1.560 6.837 1.00 0.00 32 GLU A O 10
ATOM 11308 N N . GLU A 1 33 ? 2.796 -1.459 4.974 1.00 0.00 33 GLU A N 10
ATOM 11309 C CA . GLU A 1 33 ? 2.291 -0.127 4.666 1.00 0.00 33 GLU A CA 10
ATOM 11310 C C . GLU A 1 33 ? 0.856 -0.249 4.187 1.00 0.00 33 GLU A C 10
ATOM 11311 O O . GLU A 1 33 ? 0.012 0.627 4.428 1.00 0.00 33 GLU A O 10
ATOM 11323 N N . ILE A 1 34 ? 0.578 -1.381 3.562 1.00 0.00 34 ILE A N 10
ATOM 11324 C CA . ILE A 1 34 ? -0.737 -1.697 3.101 1.00 0.00 34 ILE A CA 10
ATOM 11325 C C . ILE A 1 34 ? -1.630 -1.957 4.294 1.00 0.00 34 ILE A C 10
ATOM 11326 O O . ILE A 1 34 ? -2.758 -1.463 4.360 1.00 0.00 34 ILE A O 10
ATOM 11342 N N . ALA A 1 35 ? -1.086 -2.661 5.298 1.00 0.00 35 ALA A N 10
ATOM 11343 C CA . ALA A 1 35 ? -1.780 -3.003 6.511 1.00 0.00 35 ALA A CA 10
ATOM 11344 C C . ALA A 1 35 ? -2.053 -1.755 7.325 1.00 0.00 35 ALA A C 10
ATOM 11345 O O . ALA A 1 35 ? -3.099 -1.608 7.943 1.00 0.00 35 ALA A O 10
ATOM 11352 N N . GLU A 1 36 ? -1.087 -0.848 7.271 1.00 0.00 36 GLU A N 10
ATOM 11353 C CA . GLU A 1 36 ? -1.071 0.380 8.027 1.00 0.00 36 GLU A CA 10
ATOM 11354 C C . GLU A 1 36 ? -2.285 1.215 7.732 1.00 0.00 36 GLU A C 10
ATOM 11355 O O . GLU A 1 36 ? -3.005 1.623 8.630 1.00 0.00 36 GLU A O 10
ATOM 11367 N N . ARG A 1 37 ? -2.532 1.452 6.465 1.00 0.00 37 ARG A N 10
ATOM 11368 C CA . ARG A 1 37 ? -3.635 2.279 6.042 1.00 0.00 37 ARG A CA 10
ATOM 11369 C C . ARG A 1 37 ? -4.964 1.582 6.275 1.00 0.00 37 ARG A C 10
ATOM 11370 O O . ARG A 1 37 ? -5.969 2.227 6.581 1.00 0.00 37 ARG A O 10
ATOM 11391 N N . MET A 1 38 ? -4.949 0.261 6.220 1.00 0.00 38 MET A N 10
ATOM 11392 C CA . MET A 1 38 ? -6.165 -0.513 6.421 1.00 0.00 38 MET A CA 10
ATOM 11393 C C . MET A 1 38 ? -6.429 -0.717 7.900 1.00 0.00 38 MET A C 10
ATOM 11394 O O . MET A 1 38 ? -7.418 -1.321 8.277 1.00 0.00 38 MET A O 10
ATOM 11408 N N . SER A 1 39 ? -5.551 -0.188 8.733 1.00 0.00 39 SER A N 10
ATOM 11409 C CA . SER A 1 39 ? -5.694 -0.288 10.167 1.00 0.00 39 SER A CA 10
ATOM 11410 C C . SER A 1 39 ? -6.797 0.651 10.658 1.00 0.00 39 SER A C 10
ATOM 11411 O O . SER A 1 39 ? -7.277 0.516 11.788 1.00 0.00 39 SER A O 10
ATOM 11419 N N . SER A 1 40 ? -7.170 1.611 9.826 1.00 0.00 40 SER A N 10
ATOM 11420 C CA . SER A 1 40 ? -8.270 2.481 10.137 1.00 0.00 40 SER A CA 10
ATOM 11421 C C . SER A 1 40 ? -9.579 1.701 9.987 1.00 0.00 40 SER A C 10
ATOM 11422 O O . SER A 1 40 ? -10.568 1.962 10.677 1.00 0.00 40 SER A O 10
ATOM 11430 N N . PHE A 1 41 ? -9.537 0.709 9.123 1.00 0.00 41 PHE A N 10
ATOM 11431 C CA . PHE A 1 41 ? -10.655 -0.169 8.849 1.00 0.00 41 PHE A CA 10
ATOM 11432 C C . PHE A 1 41 ? -10.401 -1.503 9.542 1.00 0.00 41 PHE A C 10
ATOM 11433 O O . PHE A 1 41 ? -9.450 -1.638 10.337 1.00 0.00 41 PHE A O 10
ATOM 11450 N N . GLU A 1 42 ? -11.236 -2.464 9.265 1.00 0.00 42 GLU A N 10
ATOM 11451 C CA . GLU A 1 42 ? -11.026 -3.812 9.709 1.00 0.00 42 GLU A CA 10
ATOM 11452 C C . GLU A 1 42 ? -11.065 -4.694 8.506 1.00 0.00 42 GLU A C 10
ATOM 11453 O O . GLU A 1 42 ? -12.136 -5.054 8.010 1.00 0.00 42 GLU A O 10
ATOM 11465 N N . ILE A 1 43 ? -9.917 -4.938 7.965 1.00 0.00 43 ILE A N 10
ATOM 11466 C CA . ILE A 1 43 ? -9.796 -5.729 6.793 1.00 0.00 43 ILE A CA 10
ATOM 11467 C C . ILE A 1 43 ? -9.158 -7.031 7.153 1.00 0.00 43 ILE A C 10
ATOM 11468 O O . ILE A 1 43 ? -8.061 -7.068 7.704 1.00 0.00 43 ILE A O 10
ATOM 11484 N N . GLU A 1 44 ? -9.849 -8.070 6.860 1.00 0.00 44 GLU A N 10
ATOM 11485 C CA . GLU A 1 44 ? -9.433 -9.403 7.169 1.00 0.00 44 GLU A CA 10
ATOM 11486 C C . GLU A 1 44 ? -8.365 -9.866 6.198 1.00 0.00 44 GLU A C 10
ATOM 11487 O O . GLU A 1 44 ? -8.197 -9.283 5.110 1.00 0.00 44 GLU A O 10
ATOM 11499 N N . SER A 1 45 ? -7.687 -10.925 6.560 1.00 0.00 45 SER A N 10
ATOM 11500 C CA . SER A 1 45 ? -6.627 -11.501 5.762 1.00 0.00 45 SER A CA 10
ATOM 11501 C C . SER A 1 45 ? -7.193 -12.000 4.407 1.00 0.00 45 SER A C 10
ATOM 11502 O O . SER A 1 45 ? -6.497 -11.978 3.375 1.00 0.00 45 SER A O 10
ATOM 11510 N N . ASP A 1 46 ? -8.471 -12.396 4.423 1.00 0.00 46 ASP A N 10
ATOM 11511 C CA . ASP A 1 46 ? -9.199 -12.827 3.223 1.00 0.00 46 ASP A CA 10
ATOM 11512 C C . ASP A 1 46 ? -9.231 -11.675 2.233 1.00 0.00 46 ASP A C 10
ATOM 11513 O O . ASP A 1 46 ? -8.792 -11.784 1.083 1.00 0.00 46 ASP A O 10
ATOM 11522 N N . GLN A 1 47 ? -9.717 -10.551 2.735 1.00 0.00 47 GLN A N 10
ATOM 11523 C CA . GLN A 1 47 ? -9.896 -9.336 1.964 1.00 0.00 47 GLN A CA 10
ATOM 11524 C C . GLN A 1 47 ? -8.556 -8.794 1.502 1.00 0.00 47 GLN A C 10
ATOM 11525 O O . GLN A 1 47 ? -8.429 -8.294 0.380 1.00 0.00 47 GLN A O 10
ATOM 11539 N N . MET A 1 48 ? -7.563 -8.892 2.377 1.00 0.00 48 MET A N 10
ATOM 11540 C CA . MET A 1 48 ? -6.214 -8.436 2.076 1.00 0.00 48 MET A CA 10
ATOM 11541 C C . MET A 1 48 ? -5.633 -9.125 0.856 1.00 0.00 48 MET A C 10
ATOM 11542 O O . MET A 1 48 ? -5.102 -8.456 -0.021 1.00 0.00 48 MET A O 10
ATOM 11556 N N . ASP A 1 49 ? -5.772 -10.456 0.785 1.00 0.00 49 ASP A N 10
ATOM 11557 C CA . ASP A 1 49 ? -5.208 -11.245 -0.345 1.00 0.00 49 ASP A CA 10
ATOM 11558 C C . ASP A 1 49 ? -5.823 -10.814 -1.647 1.00 0.00 49 ASP A C 10
ATOM 11559 O O . ASP A 1 49 ? -5.140 -10.669 -2.651 1.00 0.00 49 ASP A O 10
ATOM 11568 N N . GLU A 1 50 ? -7.114 -10.572 -1.604 1.00 0.00 50 GLU A N 10
ATOM 11569 C CA . GLU A 1 50 ? -7.859 -10.115 -2.756 1.00 0.00 50 GLU A CA 10
ATOM 11570 C C . GLU A 1 50 ? -7.305 -8.769 -3.254 1.00 0.00 50 GLU A C 10
ATOM 11571 O O . GLU A 1 50 ? -7.129 -8.563 -4.457 1.00 0.00 50 GLU A O 10
ATOM 11583 N N . TYR A 1 51 ? -6.980 -7.882 -2.315 1.00 0.00 51 TYR A N 10
ATOM 11584 C CA . TYR A 1 51 ? -6.389 -6.605 -2.668 1.00 0.00 51 TYR A CA 10
ATOM 11585 C C . TYR A 1 51 ? -4.982 -6.842 -3.204 1.00 0.00 51 TYR A C 10
ATOM 11586 O O . TYR A 1 51 ? -4.565 -6.180 -4.148 1.00 0.00 51 TYR A O 10
ATOM 11604 N N . TYR A 1 52 ? -4.248 -7.773 -2.614 1.00 0.00 52 TYR A N 10
ATOM 11605 C CA . TYR A 1 52 ? -2.893 -8.073 -3.058 1.00 0.00 52 TYR A CA 10
ATOM 11606 C C . TYR A 1 52 ? -2.904 -8.575 -4.496 1.00 0.00 52 TYR A C 10
ATOM 11607 O O . TYR A 1 52 ? -2.089 -8.162 -5.326 1.00 0.00 52 TYR A O 10
ATOM 11625 N N . GLU A 1 53 ? -3.884 -9.422 -4.788 1.00 0.00 53 GLU A N 10
ATOM 11626 C CA . GLU A 1 53 ? -4.089 -9.988 -6.103 1.00 0.00 53 GLU A CA 10
ATOM 11627 C C . GLU A 1 53 ? -4.410 -8.858 -7.092 1.00 0.00 53 GLU A C 10
ATOM 11628 O O . GLU A 1 53 ? -3.856 -8.807 -8.203 1.00 0.00 53 GLU A O 10
ATOM 11640 N N . PHE A 1 54 ? -5.281 -7.950 -6.655 1.00 0.00 54 PHE A N 10
ATOM 11641 C CA . PHE A 1 54 ? -5.656 -6.771 -7.411 1.00 0.00 54 PHE A CA 10
ATOM 11642 C C . PHE A 1 54 ? -4.414 -5.945 -7.766 1.00 0.00 54 PHE A C 10
ATOM 11643 O O . PHE A 1 54 ? -4.188 -5.603 -8.936 1.00 0.00 54 PHE A O 10
ATOM 11660 N N . LEU A 1 55 ? -3.621 -5.638 -6.753 1.00 0.00 55 LEU A N 10
ATOM 11661 C CA . LEU A 1 55 ? -2.394 -4.867 -6.906 1.00 0.00 55 LEU A CA 10
ATOM 11662 C C . LEU A 1 55 ? -1.437 -5.520 -7.889 1.00 0.00 55 LEU A C 10
ATOM 11663 O O . LEU A 1 55 ? -0.855 -4.855 -8.760 1.00 0.00 55 LEU A O 10
ATOM 11679 N N . GLY A 1 56 ? -1.317 -6.831 -7.739 1.00 0.00 56 GLY A N 10
ATOM 11680 C CA . GLY A 1 56 ? -0.477 -7.625 -8.619 1.00 0.00 56 GLY A CA 10
ATOM 11681 C C . GLY A 1 56 ? -0.899 -7.491 -10.065 1.00 0.00 56 GLY A C 10
ATOM 11682 O O . GLY A 1 56 ? -0.054 -7.366 -10.952 1.00 0.00 56 GLY A O 10
ATOM 11686 N N . GLU A 1 57 ? -2.205 -7.476 -10.305 1.00 0.00 57 GLU A N 10
ATOM 11687 C CA . GLU A 1 57 ? -2.730 -7.321 -11.631 1.00 0.00 57 GLU A CA 10
ATOM 11688 C C . GLU A 1 57 ? -2.432 -5.958 -12.222 1.00 0.00 57 GLU A C 10
ATOM 11689 O O . GLU A 1 57 ? -2.258 -5.815 -13.429 1.00 0.00 57 GLU A O 10
ATOM 11701 N N . GLN A 1 58 ? -2.393 -4.942 -11.381 1.00 0.00 58 GLN A N 10
ATOM 11702 C CA . GLN A 1 58 ? -2.155 -3.601 -11.853 1.00 0.00 58 GLN A CA 10
ATOM 11703 C C . GLN A 1 58 ? -0.671 -3.422 -12.106 1.00 0.00 58 GLN A C 10
ATOM 11704 O O . GLN A 1 58 ? -0.275 -2.823 -13.093 1.00 0.00 58 GLN A O 10
ATOM 11718 N N . GLY A 1 59 ? 0.128 -3.899 -11.207 1.00 0.00 59 GLY A N 10
ATOM 11719 C CA . GLY A 1 59 ? 1.548 -3.905 -11.423 1.00 0.00 59 GLY A CA 10
ATOM 11720 C C . GLY A 1 59 ? 2.295 -3.521 -10.200 1.00 0.00 59 GLY A C 10
ATOM 11721 O O . GLY A 1 59 ? 3.156 -2.640 -10.238 1.00 0.00 59 GLY A O 10
ATOM 11725 N N . VAL A 1 60 ? 1.957 -4.144 -9.105 1.00 0.00 60 VAL A N 10
ATOM 11726 C CA . VAL A 1 60 ? 2.584 -3.855 -7.845 1.00 0.00 60 VAL A CA 10
ATOM 11727 C C . VAL A 1 60 ? 2.953 -5.152 -7.172 1.00 0.00 60 VAL A C 10
ATOM 11728 O O . VAL A 1 60 ? 2.095 -6.002 -6.952 1.00 0.00 60 VAL A O 10
ATOM 11741 N N . GLU A 1 61 ? 4.205 -5.308 -6.878 1.00 0.00 61 GLU A N 10
ATOM 11742 C CA . GLU A 1 61 ? 4.668 -6.464 -6.160 1.00 0.00 61 GLU A CA 10
ATOM 11743 C C . GLU A 1 61 ? 4.586 -6.172 -4.690 1.00 0.00 61 GLU A C 10
ATOM 11744 O O . GLU A 1 61 ? 4.891 -5.057 -4.258 1.00 0.00 61 GLU A O 10
ATOM 11756 N N . LEU A 1 62 ? 4.119 -7.105 -3.930 1.00 0.00 62 LEU A N 10
ATOM 11757 C CA . LEU A 1 62 ? 4.015 -6.890 -2.525 1.00 0.00 62 LEU A CA 10
ATOM 11758 C C . LEU A 1 62 ? 5.165 -7.546 -1.775 1.00 0.00 62 LEU A C 10
ATOM 11759 O O . LEU A 1 62 ? 5.229 -8.771 -1.654 1.00 0.00 62 LEU A O 10
ATOM 11775 N N . ILE A 1 63 ? 6.080 -6.733 -1.298 1.00 0.00 63 ILE A N 10
ATOM 11776 C CA . ILE A 1 63 ? 7.203 -7.212 -0.513 1.00 0.00 63 ILE A CA 10
ATOM 11777 C C . ILE A 1 63 ? 6.860 -7.142 0.964 1.00 0.00 63 ILE A C 10
ATOM 11778 O O . ILE A 1 63 ? 5.810 -6.639 1.331 1.00 0.00 63 ILE A O 10
ATOM 11794 N N . SER A 1 64 ? 7.740 -7.630 1.797 1.00 0.00 64 SER A N 10
ATOM 11795 C CA . SER A 1 64 ? 7.516 -7.642 3.224 1.00 0.00 64 SER A CA 10
ATOM 11796 C C . SER A 1 64 ? 7.578 -6.220 3.835 1.00 0.00 64 SER A C 10
ATOM 11797 O O . SER A 1 64 ? 6.549 -5.564 4.053 1.00 0.00 64 SER A O 10
ATOM 11805 N N . GLU A 1 65 ? 8.794 -5.806 4.071 1.00 0.00 65 GLU A N 10
ATOM 11806 C CA . GLU A 1 65 ? 9.252 -4.520 4.633 1.00 0.00 65 GLU A CA 10
ATOM 11807 C C . GLU A 1 65 ? 10.614 -4.840 5.196 1.00 0.00 65 GLU A C 10
ATOM 11808 O O . GLU A 1 65 ? 11.480 -3.986 5.382 1.00 0.00 65 GLU A O 10
ATOM 11820 N N . ASN A 1 66 ? 10.784 -6.142 5.455 1.00 0.00 66 ASN A N 10
ATOM 11821 C CA . ASN A 1 66 ? 12.071 -6.766 5.815 1.00 0.00 66 ASN A CA 10
ATOM 11822 C C . ASN A 1 66 ? 13.074 -6.539 4.675 1.00 0.00 66 ASN A C 10
ATOM 11823 O O . ASN A 1 66 ? 14.285 -6.556 4.853 1.00 0.00 66 ASN A O 10
ATOM 11834 N N . GLU A 1 67 ? 12.521 -6.258 3.541 1.00 0.00 67 GLU A N 10
ATOM 11835 C CA . GLU A 1 67 ? 13.218 -5.958 2.333 1.00 0.00 67 GLU A CA 10
ATOM 11836 C C . GLU A 1 67 ? 12.633 -4.658 1.820 1.00 0.00 67 GLU A C 10
ATOM 11837 O O . GLU A 1 67 ? 11.493 -4.317 2.176 1.00 0.00 67 GLU A O 10
ATOM 11849 N N . GLU A 1 68 ? 13.375 -3.961 1.030 1.00 0.00 68 GLU A N 10
ATOM 11850 C CA . GLU A 1 68 ? 12.953 -2.701 0.446 1.00 0.00 68 GLU A CA 10
ATOM 11851 C C . GLU A 1 68 ? 14.009 -2.405 -0.603 1.00 0.00 68 GLU A C 10
ATOM 11852 O O . GLU A 1 68 ? 15.109 -2.959 -0.505 1.00 0.00 68 GLU A O 10
ATOM 11864 N N . THR A 1 69 ? 13.722 -1.586 -1.589 1.00 0.00 69 THR A N 10
ATOM 11865 C CA . THR A 1 69 ? 14.683 -1.398 -2.629 1.00 0.00 69 THR A CA 10
ATOM 11866 C C . THR A 1 69 ? 14.663 -0.004 -3.289 1.00 0.00 69 THR A C 10
ATOM 11867 O O . THR A 1 69 ? 15.211 0.185 -4.378 1.00 0.00 69 THR A O 10
ATOM 11878 N N . GLU A 1 70 ? 14.096 0.967 -2.642 1.00 0.00 70 GLU A N 10
ATOM 11879 C CA . GLU A 1 70 ? 14.242 2.328 -3.133 1.00 0.00 70 GLU A CA 10
ATOM 11880 C C . GLU A 1 70 ? 14.894 3.205 -2.110 1.00 0.00 70 GLU A C 10
ATOM 11881 O O . GLU A 1 70 ? 15.234 4.359 -2.363 1.00 0.00 70 GLU A O 10
ATOM 11893 N N . ASP A 1 71 ? 15.116 2.631 -0.964 1.00 0.00 71 ASP A N 10
ATOM 11894 C CA . ASP A 1 71 ? 15.852 3.302 0.090 1.00 0.00 71 ASP A CA 10
ATOM 11895 C C . ASP A 1 71 ? 17.317 3.086 -0.160 1.00 0.00 71 ASP A C 10
ATOM 11896 O O . ASP A 1 71 ? 18.184 3.845 0.263 1.00 0.00 71 ASP A O 10
ATOM 11905 N N . LEU A 1 72 ? 17.555 2.097 -0.960 1.00 0.00 72 LEU A N 10
ATOM 11906 C CA . LEU A 1 72 ? 18.879 1.647 -1.321 1.00 0.00 72 LEU A CA 10
ATOM 11907 C C . LEU A 1 72 ? 19.421 2.426 -2.513 1.00 0.00 72 LEU A C 10
ATOM 11908 O O . LEU A 1 72 ? 20.327 1.964 -3.205 1.00 0.00 72 LEU A O 10
ATOM 11924 N N . GLU A 1 73 ? 18.861 3.591 -2.766 1.00 0.00 73 GLU A N 10
ATOM 11925 C CA . GLU A 1 73 ? 19.376 4.446 -3.803 1.00 0.00 73 GLU A CA 10
ATOM 11926 C C . GLU A 1 73 ? 20.704 5.001 -3.352 1.00 0.00 73 GLU A C 10
ATOM 11927 O O . GLU A 1 73 ? 20.769 5.805 -2.410 1.00 0.00 73 GLU A O 10
ATOM 11939 N N . HIS A 1 74 ? 21.754 4.521 -3.969 1.00 0.00 74 HIS A N 10
ATOM 11940 C CA . HIS A 1 74 ? 23.088 4.913 -3.616 1.00 0.00 74 HIS A CA 10
ATOM 11941 C C . HIS A 1 74 ? 23.404 6.251 -4.248 1.00 0.00 74 HIS A C 10
ATOM 11942 O O . HIS A 1 74 ? 23.840 6.324 -5.393 1.00 0.00 74 HIS A O 10
ATOM 11956 N N . HIS A 1 75 ? 23.083 7.291 -3.545 1.00 0.00 75 HIS A N 10
ATOM 11957 C CA . HIS A 1 75 ? 23.365 8.635 -3.989 1.00 0.00 75 HIS A CA 10
ATOM 11958 C C . HIS A 1 75 ? 24.160 9.325 -2.896 1.00 0.00 75 HIS A C 10
ATOM 11959 O O . HIS A 1 75 ? 25.143 10.020 -3.165 1.00 0.00 75 HIS A O 10
ATOM 11973 N N . HIS A 1 76 ? 23.736 9.094 -1.674 1.00 0.00 76 HIS A N 10
ATOM 11974 C CA . HIS A 1 76 ? 24.395 9.542 -0.479 1.00 0.00 76 HIS A CA 10
ATOM 11975 C C . HIS A 1 76 ? 23.585 8.915 0.640 1.00 0.00 76 HIS A C 10
ATOM 11976 O O . HIS A 1 76 ? 23.440 9.486 1.714 1.00 0.00 76 HIS A O 10
ATOM 11991 N N . ALA A 1 1 ? -11.557 7.652 -7.916 1.00 0.00 1 ALA A N 11
ATOM 11992 C CA . ALA A 1 1 ? -10.551 8.704 -7.864 1.00 0.00 1 ALA A CA 11
ATOM 11993 C C . ALA A 1 1 ? -11.152 9.937 -7.259 1.00 0.00 1 ALA A C 11
ATOM 11994 O O . ALA A 1 1 ? -12.077 10.531 -7.824 1.00 0.00 1 ALA A O 11
ATOM 12003 N N . ASP A 1 2 ? -10.646 10.306 -6.101 1.00 0.00 2 ASP A N 11
ATOM 12004 C CA . ASP A 1 2 ? -11.141 11.450 -5.342 1.00 0.00 2 ASP A CA 11
ATOM 12005 C C . ASP A 1 2 ? -10.181 11.762 -4.223 1.00 0.00 2 ASP A C 11
ATOM 12006 O O . ASP A 1 2 ? -9.923 12.921 -3.911 1.00 0.00 2 ASP A O 11
ATOM 12015 N N . LYS A 1 3 ? -9.658 10.689 -3.615 1.00 0.00 3 LYS A N 11
ATOM 12016 C CA . LYS A 1 3 ? -8.675 10.741 -2.514 1.00 0.00 3 LYS A CA 11
ATOM 12017 C C . LYS A 1 3 ? -9.294 11.345 -1.260 1.00 0.00 3 LYS A C 11
ATOM 12018 O O . LYS A 1 3 ? -8.588 11.766 -0.340 1.00 0.00 3 LYS A O 11
ATOM 12037 N N . GLN A 1 4 ? -10.612 11.335 -1.249 1.00 0.00 4 GLN A N 11
ATOM 12038 C CA . GLN A 1 4 ? -11.461 11.825 -0.189 1.00 0.00 4 GLN A CA 11
ATOM 12039 C C . GLN A 1 4 ? -11.338 13.337 -0.049 1.00 0.00 4 GLN A C 11
ATOM 12040 O O . GLN A 1 4 ? -10.537 13.855 0.748 1.00 0.00 4 GLN A O 11
ATOM 12054 N N . THR A 1 5 ? -12.071 14.036 -0.881 1.00 0.00 5 THR A N 11
ATOM 12055 C CA . THR A 1 5 ? -12.082 15.476 -0.860 1.00 0.00 5 THR A CA 11
ATOM 12056 C C . THR A 1 5 ? -12.965 16.008 0.277 1.00 0.00 5 THR A C 11
ATOM 12057 O O . THR A 1 5 ? -12.687 17.058 0.866 1.00 0.00 5 THR A O 11
ATOM 12068 N N . HIS A 1 6 ? -14.011 15.280 0.587 1.00 0.00 6 HIS A N 11
ATOM 12069 C CA . HIS A 1 6 ? -14.883 15.622 1.692 1.00 0.00 6 HIS A CA 11
ATOM 12070 C C . HIS A 1 6 ? -14.788 14.535 2.731 1.00 0.00 6 HIS A C 11
ATOM 12071 O O . HIS A 1 6 ? -14.764 13.357 2.366 1.00 0.00 6 HIS A O 11
ATOM 12085 N N . GLU A 1 7 ? -14.783 14.944 4.009 1.00 0.00 7 GLU A N 11
ATOM 12086 C CA . GLU A 1 7 ? -14.560 14.076 5.190 1.00 0.00 7 GLU A CA 11
ATOM 12087 C C . GLU A 1 7 ? -13.073 13.826 5.391 1.00 0.00 7 GLU A C 11
ATOM 12088 O O . GLU A 1 7 ? -12.369 13.409 4.476 1.00 0.00 7 GLU A O 11
ATOM 12100 N N . THR A 1 8 ? -12.581 14.095 6.575 1.00 0.00 8 THR A N 11
ATOM 12101 C CA . THR A 1 8 ? -11.184 13.901 6.842 1.00 0.00 8 THR A CA 11
ATOM 12102 C C . THR A 1 8 ? -10.925 12.503 7.420 1.00 0.00 8 THR A C 11
ATOM 12103 O O . THR A 1 8 ? -10.628 12.317 8.607 1.00 0.00 8 THR A O 11
ATOM 12114 N N . GLU A 1 9 ? -11.169 11.550 6.574 1.00 0.00 9 GLU A N 11
ATOM 12115 C CA . GLU A 1 9 ? -10.954 10.147 6.771 1.00 0.00 9 GLU A CA 11
ATOM 12116 C C . GLU A 1 9 ? -11.284 9.563 5.462 1.00 0.00 9 GLU A C 11
ATOM 12117 O O . GLU A 1 9 ? -12.129 10.104 4.779 1.00 0.00 9 GLU A O 11
ATOM 12129 N N . LEU A 1 10 ? -10.643 8.535 5.070 1.00 0.00 10 LEU A N 11
ATOM 12130 C CA . LEU A 1 10 ? -10.968 7.992 3.804 1.00 0.00 10 LEU A CA 11
ATOM 12131 C C . LEU A 1 10 ? -11.658 6.702 4.019 1.00 0.00 10 LEU A C 11
ATOM 12132 O O . LEU A 1 10 ? -11.673 6.176 5.138 1.00 0.00 10 LEU A O 11
ATOM 12148 N N . THR A 1 11 ? -12.225 6.190 2.993 1.00 0.00 11 THR A N 11
ATOM 12149 C CA . THR A 1 11 ? -12.896 4.954 3.090 1.00 0.00 11 THR A CA 11
ATOM 12150 C C . THR A 1 11 ? -11.982 3.870 2.594 1.00 0.00 11 THR A C 11
ATOM 12151 O O . THR A 1 11 ? -10.880 4.161 2.099 1.00 0.00 11 THR A O 11
ATOM 12162 N N . PHE A 1 12 ? -12.428 2.642 2.693 1.00 0.00 12 PHE A N 11
ATOM 12163 C CA . PHE A 1 12 ? -11.636 1.521 2.254 1.00 0.00 12 PHE A CA 11
ATOM 12164 C C . PHE A 1 12 ? -11.360 1.626 0.760 1.00 0.00 12 PHE A C 11
ATOM 12165 O O . PHE A 1 12 ? -10.261 1.383 0.269 1.00 0.00 12 PHE A O 11
ATOM 12182 N N . ASP A 1 13 ? -12.399 2.085 0.080 1.00 0.00 13 ASP A N 11
ATOM 12183 C CA . ASP A 1 13 ? -12.379 2.360 -1.361 1.00 0.00 13 ASP A CA 11
ATOM 12184 C C . ASP A 1 13 ? -11.365 3.448 -1.699 1.00 0.00 13 ASP A C 11
ATOM 12185 O O . ASP A 1 13 ? -10.616 3.333 -2.672 1.00 0.00 13 ASP A O 11
ATOM 12194 N N . GLN A 1 14 ? -11.340 4.480 -0.875 1.00 0.00 14 GLN A N 11
ATOM 12195 C CA . GLN A 1 14 ? -10.455 5.636 -1.090 1.00 0.00 14 GLN A CA 11
ATOM 12196 C C . GLN A 1 14 ? -9.013 5.255 -0.790 1.00 0.00 14 GLN A C 11
ATOM 12197 O O . GLN A 1 14 ? -8.088 5.645 -1.500 1.00 0.00 14 GLN A O 11
ATOM 12211 N N . VAL A 1 15 ? -8.837 4.471 0.261 1.00 0.00 15 VAL A N 11
ATOM 12212 C CA . VAL A 1 15 ? -7.526 4.086 0.723 1.00 0.00 15 VAL A CA 11
ATOM 12213 C C . VAL A 1 15 ? -6.930 3.138 -0.261 1.00 0.00 15 VAL A C 11
ATOM 12214 O O . VAL A 1 15 ? -5.739 3.207 -0.560 1.00 0.00 15 VAL A O 11
ATOM 12227 N N . LYS A 1 16 ? -7.739 2.257 -0.774 1.00 0.00 16 LYS A N 11
ATOM 12228 C CA . LYS A 1 16 ? -7.308 1.367 -1.791 1.00 0.00 16 LYS A CA 11
ATOM 12229 C C . LYS A 1 16 ? -6.733 2.130 -2.955 1.00 0.00 16 LYS A C 11
ATOM 12230 O O . LYS A 1 16 ? -5.658 1.808 -3.407 1.00 0.00 16 LYS A O 11
ATOM 12249 N N . GLU A 1 17 ? -7.403 3.170 -3.386 1.00 0.00 17 GLU A N 11
ATOM 12250 C CA . GLU A 1 17 ? -6.869 3.984 -4.451 1.00 0.00 17 GLU A CA 11
ATOM 12251 C C . GLU A 1 17 ? -5.558 4.698 -4.079 1.00 0.00 17 GLU A C 11
ATOM 12252 O O . GLU A 1 17 ? -4.719 4.930 -4.961 1.00 0.00 17 GLU A O 11
ATOM 12264 N N . GLN A 1 18 ? -5.336 5.007 -2.768 1.00 0.00 18 GLN A N 11
ATOM 12265 C CA . GLN A 1 18 ? -4.128 5.737 -2.388 1.00 0.00 18 GLN A CA 11
ATOM 12266 C C . GLN A 1 18 ? -2.952 4.831 -2.603 1.00 0.00 18 GLN A C 11
ATOM 12267 O O . GLN A 1 18 ? -1.961 5.180 -3.251 1.00 0.00 18 GLN A O 11
ATOM 12281 N N . LEU A 1 19 ? -3.119 3.653 -2.110 1.00 0.00 19 LEU A N 11
ATOM 12282 C CA . LEU A 1 19 ? -2.156 2.619 -2.159 1.00 0.00 19 LEU A CA 11
ATOM 12283 C C . LEU A 1 19 ? -1.911 2.123 -3.564 1.00 0.00 19 LEU A C 11
ATOM 12284 O O . LEU A 1 19 ? -0.768 1.932 -3.970 1.00 0.00 19 LEU A O 11
ATOM 12300 N N . THR A 1 20 ? -2.987 1.969 -4.307 1.00 0.00 20 THR A N 11
ATOM 12301 C CA . THR A 1 20 ? -2.925 1.514 -5.670 1.00 0.00 20 THR A CA 11
ATOM 12302 C C . THR A 1 20 ? -2.061 2.430 -6.506 1.00 0.00 20 THR A C 11
ATOM 12303 O O . THR A 1 20 ? -1.103 1.978 -7.124 1.00 0.00 20 THR A O 11
ATOM 12314 N N . GLU A 1 21 ? -2.340 3.707 -6.442 1.00 0.00 21 GLU A N 11
ATOM 12315 C CA . GLU A 1 21 ? -1.616 4.680 -7.228 1.00 0.00 21 GLU A CA 11
ATOM 12316 C C . GLU A 1 21 ? -0.139 4.715 -6.828 1.00 0.00 21 GLU A C 11
ATOM 12317 O O . GLU A 1 21 ? 0.759 4.739 -7.673 1.00 0.00 21 GLU A O 11
ATOM 12329 N N . SER A 1 22 ? 0.076 4.664 -5.543 1.00 0.00 22 SER A N 11
ATOM 12330 C CA . SER A 1 22 ? 1.407 4.762 -4.961 1.00 0.00 22 SER A CA 11
ATOM 12331 C C . SER A 1 22 ? 2.257 3.556 -5.346 1.00 0.00 22 SER A C 11
ATOM 12332 O O . SER A 1 22 ? 3.419 3.700 -5.750 1.00 0.00 22 SER A O 11
ATOM 12340 N N . GLY A 1 23 ? 1.657 2.374 -5.279 1.00 0.00 23 GLY A N 11
ATOM 12341 C CA . GLY A 1 23 ? 2.323 1.158 -5.659 1.00 0.00 23 GLY A CA 11
ATOM 12342 C C . GLY A 1 23 ? 2.655 1.150 -7.119 1.00 0.00 23 GLY A C 11
ATOM 12343 O O . GLY A 1 23 ? 3.667 0.641 -7.513 1.00 0.00 23 GLY A O 11
ATOM 12347 N N . LYS A 1 24 ? 1.775 1.734 -7.899 1.00 0.00 24 LYS A N 11
ATOM 12348 C CA . LYS A 1 24 ? 1.962 1.871 -9.330 1.00 0.00 24 LYS A CA 11
ATOM 12349 C C . LYS A 1 24 ? 3.119 2.785 -9.685 1.00 0.00 24 LYS A C 11
ATOM 12350 O O . LYS A 1 24 ? 3.824 2.561 -10.669 1.00 0.00 24 LYS A O 11
ATOM 12369 N N . LYS A 1 25 ? 3.335 3.799 -8.879 1.00 0.00 25 LYS A N 11
ATOM 12370 C CA . LYS A 1 25 ? 4.411 4.732 -9.104 1.00 0.00 25 LYS A CA 11
ATOM 12371 C C . LYS A 1 25 ? 5.732 4.107 -8.721 1.00 0.00 25 LYS A C 11
ATOM 12372 O O . LYS A 1 25 ? 6.748 4.293 -9.396 1.00 0.00 25 LYS A O 11
ATOM 12391 N N . ARG A 1 26 ? 5.715 3.371 -7.636 1.00 0.00 26 ARG A N 11
ATOM 12392 C CA . ARG A 1 26 ? 6.923 2.753 -7.130 1.00 0.00 26 ARG A CA 11
ATOM 12393 C C . ARG A 1 26 ? 7.256 1.499 -7.910 1.00 0.00 26 ARG A C 11
ATOM 12394 O O . ARG A 1 26 ? 8.360 1.311 -8.407 1.00 0.00 26 ARG A O 11
ATOM 12415 N N . GLY A 1 27 ? 6.232 0.686 -8.052 1.00 0.00 27 GLY A N 11
ATOM 12416 C CA . GLY A 1 27 ? 6.323 -0.616 -8.632 1.00 0.00 27 GLY A CA 11
ATOM 12417 C C . GLY A 1 27 ? 6.336 -1.630 -7.528 1.00 0.00 27 GLY A C 11
ATOM 12418 O O . GLY A 1 27 ? 6.599 -2.823 -7.746 1.00 0.00 27 GLY A O 11
ATOM 12422 N N . VAL A 1 28 ? 6.016 -1.166 -6.327 1.00 0.00 28 VAL A N 11
ATOM 12423 C CA . VAL A 1 28 ? 6.121 -1.978 -5.162 1.00 0.00 28 VAL A CA 11
ATOM 12424 C C . VAL A 1 28 ? 5.391 -1.350 -3.984 1.00 0.00 28 VAL A C 11
ATOM 12425 O O . VAL A 1 28 ? 5.198 -0.126 -3.934 1.00 0.00 28 VAL A O 11
ATOM 12438 N N . LEU A 1 29 ? 4.944 -2.205 -3.102 1.00 0.00 29 LEU A N 11
ATOM 12439 C CA . LEU A 1 29 ? 4.344 -1.851 -1.854 1.00 0.00 29 LEU A CA 11
ATOM 12440 C C . LEU A 1 29 ? 4.678 -2.942 -0.847 1.00 0.00 29 LEU A C 11
ATOM 12441 O O . LEU A 1 29 ? 4.591 -4.119 -1.175 1.00 0.00 29 LEU A O 11
ATOM 12457 N N . THR A 1 30 ? 5.122 -2.581 0.323 1.00 0.00 30 THR A N 11
ATOM 12458 C CA . THR A 1 30 ? 5.319 -3.561 1.369 1.00 0.00 30 THR A CA 11
ATOM 12459 C C . THR A 1 30 ? 3.976 -3.968 1.960 1.00 0.00 30 THR A C 11
ATOM 12460 O O . THR A 1 30 ? 3.044 -3.157 1.996 1.00 0.00 30 THR A O 11
ATOM 12471 N N . TYR A 1 31 ? 3.879 -5.208 2.435 1.00 0.00 31 TYR A N 11
ATOM 12472 C CA . TYR A 1 31 ? 2.654 -5.697 3.085 1.00 0.00 31 TYR A CA 11
ATOM 12473 C C . TYR A 1 31 ? 2.225 -4.774 4.231 1.00 0.00 31 TYR A C 11
ATOM 12474 O O . TYR A 1 31 ? 1.035 -4.506 4.414 1.00 0.00 31 TYR A O 11
ATOM 12492 N N . GLU A 1 32 ? 3.194 -4.256 4.969 1.00 0.00 32 GLU A N 11
ATOM 12493 C CA . GLU A 1 32 ? 2.890 -3.448 6.125 1.00 0.00 32 GLU A CA 11
ATOM 12494 C C . GLU A 1 32 ? 2.416 -2.041 5.762 1.00 0.00 32 GLU A C 11
ATOM 12495 O O . GLU A 1 32 ? 1.538 -1.514 6.420 1.00 0.00 32 GLU A O 11
ATOM 12507 N N . GLU A 1 33 ? 2.922 -1.454 4.680 1.00 0.00 33 GLU A N 11
ATOM 12508 C CA . GLU A 1 33 ? 2.506 -0.091 4.346 1.00 0.00 33 GLU A CA 11
ATOM 12509 C C . GLU A 1 33 ? 1.089 -0.129 3.809 1.00 0.00 33 GLU A C 11
ATOM 12510 O O . GLU A 1 33 ? 0.331 0.838 3.914 1.00 0.00 33 GLU A O 11
ATOM 12522 N N . ILE A 1 34 ? 0.737 -1.278 3.268 1.00 0.00 34 ILE A N 11
ATOM 12523 C CA . ILE A 1 34 ? -0.586 -1.529 2.791 1.00 0.00 34 ILE A CA 11
ATOM 12524 C C . ILE A 1 34 ? -1.532 -1.690 3.963 1.00 0.00 34 ILE A C 11
ATOM 12525 O O . ILE A 1 34 ? -2.604 -1.079 3.994 1.00 0.00 34 ILE A O 11
ATOM 12541 N N . ALA A 1 35 ? -1.098 -2.439 4.993 1.00 0.00 35 ALA A N 11
ATOM 12542 C CA . ALA A 1 35 ? -1.878 -2.715 6.169 1.00 0.00 35 ALA A CA 11
ATOM 12543 C C . ALA A 1 35 ? -2.041 -1.466 7.008 1.00 0.00 35 ALA A C 11
ATOM 12544 O O . ALA A 1 35 ? -3.039 -1.270 7.680 1.00 0.00 35 ALA A O 11
ATOM 12551 N N . GLU A 1 36 ? -1.027 -0.612 6.930 1.00 0.00 36 GLU A N 11
ATOM 12552 C CA . GLU A 1 36 ? -0.908 0.570 7.743 1.00 0.00 36 GLU A CA 11
ATOM 12553 C C . GLU A 1 36 ? -2.061 1.510 7.506 1.00 0.00 36 GLU A C 11
ATOM 12554 O O . GLU A 1 36 ? -2.615 2.080 8.441 1.00 0.00 36 GLU A O 11
ATOM 12566 N N . ARG A 1 37 ? -2.440 1.666 6.263 1.00 0.00 37 ARG A N 11
ATOM 12567 C CA . ARG A 1 37 ? -3.543 2.534 5.934 1.00 0.00 37 ARG A CA 11
ATOM 12568 C C . ARG A 1 37 ? -4.860 1.856 6.301 1.00 0.00 37 ARG A C 11
ATOM 12569 O O . ARG A 1 37 ? -5.818 2.500 6.688 1.00 0.00 37 ARG A O 11
ATOM 12590 N N . MET A 1 38 ? -4.861 0.537 6.239 1.00 0.00 38 MET A N 11
ATOM 12591 C CA . MET A 1 38 ? -6.073 -0.247 6.464 1.00 0.00 38 MET A CA 11
ATOM 12592 C C . MET A 1 38 ? -6.332 -0.486 7.946 1.00 0.00 38 MET A C 11
ATOM 12593 O O . MET A 1 38 ? -7.340 -1.078 8.312 1.00 0.00 38 MET A O 11
ATOM 12607 N N . SER A 1 39 ? -5.444 0.004 8.791 1.00 0.00 39 SER A N 11
ATOM 12608 C CA . SER A 1 39 ? -5.566 -0.164 10.232 1.00 0.00 39 SER A CA 11
ATOM 12609 C C . SER A 1 39 ? -6.758 0.628 10.759 1.00 0.00 39 SER A C 11
ATOM 12610 O O . SER A 1 39 ? -7.289 0.344 11.835 1.00 0.00 39 SER A O 11
ATOM 12618 N N . SER A 1 40 ? -7.162 1.634 9.987 1.00 0.00 40 SER A N 11
ATOM 12619 C CA . SER A 1 40 ? -8.301 2.453 10.300 1.00 0.00 40 SER A CA 11
ATOM 12620 C C . SER A 1 40 ? -9.580 1.619 10.179 1.00 0.00 40 SER A C 11
ATOM 12621 O O . SER A 1 40 ? -10.582 1.871 10.848 1.00 0.00 40 SER A O 11
ATOM 12629 N N . PHE A 1 41 ? -9.522 0.629 9.331 1.00 0.00 41 PHE A N 11
ATOM 12630 C CA . PHE A 1 41 ? -10.629 -0.265 9.104 1.00 0.00 41 PHE A CA 11
ATOM 12631 C C . PHE A 1 41 ? -10.321 -1.588 9.795 1.00 0.00 41 PHE A C 11
ATOM 12632 O O . PHE A 1 41 ? -9.317 -1.703 10.513 1.00 0.00 41 PHE A O 11
ATOM 12649 N N . GLU A 1 42 ? -11.160 -2.560 9.593 1.00 0.00 42 GLU A N 11
ATOM 12650 C CA . GLU A 1 42 ? -10.945 -3.882 10.112 1.00 0.00 42 GLU A CA 11
ATOM 12651 C C . GLU A 1 42 ? -10.866 -4.835 8.937 1.00 0.00 42 GLU A C 11
ATOM 12652 O O . GLU A 1 42 ? -11.861 -5.442 8.535 1.00 0.00 42 GLU A O 11
ATOM 12664 N N . ILE A 1 43 ? -9.702 -4.884 8.332 1.00 0.00 43 ILE A N 11
ATOM 12665 C CA . ILE A 1 43 ? -9.508 -5.640 7.130 1.00 0.00 43 ILE A CA 11
ATOM 12666 C C . ILE A 1 43 ? -8.809 -6.938 7.419 1.00 0.00 43 ILE A C 11
ATOM 12667 O O . ILE A 1 43 ? -7.698 -6.977 7.983 1.00 0.00 43 ILE A O 11
ATOM 12683 N N . GLU A 1 44 ? -9.470 -7.979 7.048 1.00 0.00 44 GLU A N 11
ATOM 12684 C CA . GLU A 1 44 ? -9.006 -9.328 7.215 1.00 0.00 44 GLU A CA 11
ATOM 12685 C C . GLU A 1 44 ? -7.910 -9.632 6.232 1.00 0.00 44 GLU A C 11
ATOM 12686 O O . GLU A 1 44 ? -7.767 -8.956 5.194 1.00 0.00 44 GLU A O 11
ATOM 12698 N N . SER A 1 45 ? -7.191 -10.672 6.513 1.00 0.00 45 SER A N 11
ATOM 12699 C CA . SER A 1 45 ? -6.117 -11.124 5.678 1.00 0.00 45 SER A CA 11
ATOM 12700 C C . SER A 1 45 ? -6.658 -11.654 4.337 1.00 0.00 45 SER A C 11
ATOM 12701 O O . SER A 1 45 ? -5.958 -11.670 3.323 1.00 0.00 45 SER A O 11
ATOM 12709 N N . ASP A 1 46 ? -7.931 -12.036 4.337 1.00 0.00 46 ASP A N 11
ATOM 12710 C CA . ASP A 1 46 ? -8.598 -12.508 3.134 1.00 0.00 46 ASP A CA 11
ATOM 12711 C C . ASP A 1 46 ? -8.808 -11.335 2.220 1.00 0.00 46 ASP A C 11
ATOM 12712 O O . ASP A 1 46 ? -8.453 -11.367 1.043 1.00 0.00 46 ASP A O 11
ATOM 12721 N N . GLN A 1 47 ? -9.340 -10.272 2.800 1.00 0.00 47 GLN A N 11
ATOM 12722 C CA . GLN A 1 47 ? -9.589 -9.030 2.095 1.00 0.00 47 GLN A CA 11
ATOM 12723 C C . GLN A 1 47 ? -8.281 -8.443 1.600 1.00 0.00 47 GLN A C 11
ATOM 12724 O O . GLN A 1 47 ? -8.192 -7.943 0.482 1.00 0.00 47 GLN A O 11
ATOM 12738 N N . MET A 1 48 ? -7.260 -8.509 2.448 1.00 0.00 48 MET A N 11
ATOM 12739 C CA . MET A 1 48 ? -5.946 -8.023 2.083 1.00 0.00 48 MET A CA 11
ATOM 12740 C C . MET A 1 48 ? -5.377 -8.775 0.896 1.00 0.00 48 MET A C 11
ATOM 12741 O O . MET A 1 48 ? -4.860 -8.161 -0.015 1.00 0.00 48 MET A O 11
ATOM 12755 N N . ASP A 1 49 ? -5.517 -10.101 0.894 1.00 0.00 49 ASP A N 11
ATOM 12756 C CA . ASP A 1 49 ? -4.978 -10.942 -0.193 1.00 0.00 49 ASP A CA 11
ATOM 12757 C C . ASP A 1 49 ? -5.689 -10.643 -1.484 1.00 0.00 49 ASP A C 11
ATOM 12758 O O . ASP A 1 49 ? -5.076 -10.614 -2.558 1.00 0.00 49 ASP A O 11
ATOM 12767 N N . GLU A 1 50 ? -6.978 -10.388 -1.367 1.00 0.00 50 GLU A N 11
ATOM 12768 C CA . GLU A 1 50 ? -7.797 -10.011 -2.493 1.00 0.00 50 GLU A CA 11
ATOM 12769 C C . GLU A 1 50 ? -7.242 -8.713 -3.109 1.00 0.00 50 GLU A C 11
ATOM 12770 O O . GLU A 1 50 ? -7.106 -8.583 -4.329 1.00 0.00 50 GLU A O 11
ATOM 12782 N N . TYR A 1 51 ? -6.896 -7.768 -2.246 1.00 0.00 51 TYR A N 11
ATOM 12783 C CA . TYR A 1 51 ? -6.314 -6.520 -2.678 1.00 0.00 51 TYR A CA 11
ATOM 12784 C C . TYR A 1 51 ? -4.906 -6.774 -3.232 1.00 0.00 51 TYR A C 11
ATOM 12785 O O . TYR A 1 51 ? -4.498 -6.116 -4.186 1.00 0.00 51 TYR A O 11
ATOM 12803 N N . TYR A 1 52 ? -4.164 -7.710 -2.649 1.00 0.00 52 TYR A N 11
ATOM 12804 C CA . TYR A 1 52 ? -2.805 -8.017 -3.109 1.00 0.00 52 TYR A CA 11
ATOM 12805 C C . TYR A 1 52 ? -2.794 -8.501 -4.546 1.00 0.00 52 TYR A C 11
ATOM 12806 O O . TYR A 1 52 ? -1.960 -8.065 -5.350 1.00 0.00 52 TYR A O 11
ATOM 12824 N N . GLU A 1 53 ? -3.752 -9.365 -4.887 1.00 0.00 53 GLU A N 11
ATOM 12825 C CA . GLU A 1 53 ? -3.889 -9.846 -6.249 1.00 0.00 53 GLU A CA 11
ATOM 12826 C C . GLU A 1 53 ? -4.227 -8.688 -7.163 1.00 0.00 53 GLU A C 11
ATOM 12827 O O . GLU A 1 53 ? -3.638 -8.554 -8.237 1.00 0.00 53 GLU A O 11
ATOM 12839 N N . PHE A 1 54 ? -5.139 -7.832 -6.703 1.00 0.00 54 PHE A N 11
ATOM 12840 C CA . PHE A 1 54 ? -5.546 -6.660 -7.433 1.00 0.00 54 PHE A CA 11
ATOM 12841 C C . PHE A 1 54 ? -4.324 -5.795 -7.776 1.00 0.00 54 PHE A C 11
ATOM 12842 O O . PHE A 1 54 ? -4.105 -5.429 -8.935 1.00 0.00 54 PHE A O 11
ATOM 12859 N N . LEU A 1 55 ? -3.533 -5.496 -6.762 1.00 0.00 55 LEU A N 11
ATOM 12860 C CA . LEU A 1 55 ? -2.323 -4.703 -6.920 1.00 0.00 55 LEU A CA 11
ATOM 12861 C C . LEU A 1 55 ? -1.361 -5.343 -7.923 1.00 0.00 55 LEU A C 11
ATOM 12862 O O . LEU A 1 55 ? -0.791 -4.666 -8.784 1.00 0.00 55 LEU A O 11
ATOM 12878 N N . GLY A 1 56 ? -1.219 -6.657 -7.796 1.00 0.00 56 GLY A N 11
ATOM 12879 C CA . GLY A 1 56 ? -0.356 -7.413 -8.684 1.00 0.00 56 GLY A CA 11
ATOM 12880 C C . GLY A 1 56 ? -0.800 -7.297 -10.124 1.00 0.00 56 GLY A C 11
ATOM 12881 O O . GLY A 1 56 ? 0.031 -7.127 -11.022 1.00 0.00 56 GLY A O 11
ATOM 12885 N N . GLU A 1 57 ? -2.108 -7.357 -10.336 1.00 0.00 57 GLU A N 11
ATOM 12886 C CA . GLU A 1 57 ? -2.695 -7.238 -11.645 1.00 0.00 57 GLU A CA 11
ATOM 12887 C C . GLU A 1 57 ? -2.444 -5.857 -12.252 1.00 0.00 57 GLU A C 11
ATOM 12888 O O . GLU A 1 57 ? -2.275 -5.722 -13.464 1.00 0.00 57 GLU A O 11
ATOM 12900 N N . GLN A 1 58 ? -2.420 -4.829 -11.396 1.00 0.00 58 GLN A N 11
ATOM 12901 C CA . GLN A 1 58 ? -2.186 -3.457 -11.827 1.00 0.00 58 GLN A CA 11
ATOM 12902 C C . GLN A 1 58 ? -0.693 -3.254 -12.103 1.00 0.00 58 GLN A C 11
ATOM 12903 O O . GLN A 1 58 ? -0.322 -2.543 -13.038 1.00 0.00 58 GLN A O 11
ATOM 12917 N N . GLY A 1 59 ? 0.141 -3.844 -11.296 1.00 0.00 59 GLY A N 11
ATOM 12918 C CA . GLY A 1 59 ? 1.571 -3.795 -11.538 1.00 0.00 59 GLY A CA 11
ATOM 12919 C C . GLY A 1 59 ? 2.350 -3.380 -10.317 1.00 0.00 59 GLY A C 11
ATOM 12920 O O . GLY A 1 59 ? 3.188 -2.489 -10.379 1.00 0.00 59 GLY A O 11
ATOM 12924 N N . VAL A 1 60 ? 2.065 -4.011 -9.201 1.00 0.00 60 VAL A N 11
ATOM 12925 C CA . VAL A 1 60 ? 2.727 -3.700 -7.948 1.00 0.00 60 VAL A CA 11
ATOM 12926 C C . VAL A 1 60 ? 3.215 -4.986 -7.317 1.00 0.00 60 VAL A C 11
ATOM 12927 O O . VAL A 1 60 ? 2.475 -5.967 -7.256 1.00 0.00 60 VAL A O 11
ATOM 12940 N N . GLU A 1 61 ? 4.452 -4.991 -6.881 1.00 0.00 61 GLU A N 11
ATOM 12941 C CA . GLU A 1 61 ? 4.988 -6.119 -6.160 1.00 0.00 61 GLU A CA 11
ATOM 12942 C C . GLU A 1 61 ? 4.788 -5.891 -4.693 1.00 0.00 61 GLU A C 11
ATOM 12943 O O . GLU A 1 61 ? 5.082 -4.803 -4.188 1.00 0.00 61 GLU A O 11
ATOM 12955 N N . LEU A 1 62 ? 4.271 -6.861 -4.014 1.00 0.00 62 LEU A N 11
ATOM 12956 C CA . LEU A 1 62 ? 4.100 -6.736 -2.606 1.00 0.00 62 LEU A CA 11
ATOM 12957 C C . LEU A 1 62 ? 5.276 -7.358 -1.895 1.00 0.00 62 LEU A C 11
ATOM 12958 O O . LEU A 1 62 ? 5.356 -8.579 -1.744 1.00 0.00 62 LEU A O 11
ATOM 12974 N N . ILE A 1 63 ? 6.209 -6.530 -1.508 1.00 0.00 63 ILE A N 11
ATOM 12975 C CA . ILE A 1 63 ? 7.400 -7.005 -0.837 1.00 0.00 63 ILE A CA 11
ATOM 12976 C C . ILE A 1 63 ? 7.191 -7.118 0.660 1.00 0.00 63 ILE A C 11
ATOM 12977 O O . ILE A 1 63 ? 6.227 -6.571 1.227 1.00 0.00 63 ILE A O 11
ATOM 12993 N N . SER A 1 64 ? 8.120 -7.758 1.305 1.00 0.00 64 SER A N 11
ATOM 12994 C CA . SER A 1 64 ? 8.005 -8.072 2.689 1.00 0.00 64 SER A CA 11
ATOM 12995 C C . SER A 1 64 ? 8.706 -7.047 3.593 1.00 0.00 64 SER A C 11
ATOM 12996 O O . SER A 1 64 ? 8.963 -7.340 4.766 1.00 0.00 64 SER A O 11
ATOM 13004 N N . GLU A 1 65 ? 9.043 -5.865 3.043 1.00 0.00 65 GLU A N 11
ATOM 13005 C CA . GLU A 1 65 ? 9.697 -4.731 3.795 1.00 0.00 65 GLU A CA 11
ATOM 13006 C C . GLU A 1 65 ? 11.183 -5.027 4.035 1.00 0.00 65 GLU A C 11
ATOM 13007 O O . GLU A 1 65 ? 12.036 -4.179 3.833 1.00 0.00 65 GLU A O 11
ATOM 13019 N N . ASN A 1 66 ? 11.466 -6.270 4.350 1.00 0.00 66 ASN A N 11
ATOM 13020 C CA . ASN A 1 66 ? 12.815 -6.781 4.618 1.00 0.00 66 ASN A CA 11
ATOM 13021 C C . ASN A 1 66 ? 13.621 -6.928 3.297 1.00 0.00 66 ASN A C 11
ATOM 13022 O O . ASN A 1 66 ? 14.766 -7.392 3.278 1.00 0.00 66 ASN A O 11
ATOM 13033 N N . GLU A 1 67 ? 13.024 -6.499 2.209 1.00 0.00 67 GLU A N 11
ATOM 13034 C CA . GLU A 1 67 ? 13.633 -6.578 0.914 1.00 0.00 67 GLU A CA 11
ATOM 13035 C C . GLU A 1 67 ? 13.310 -5.316 0.154 1.00 0.00 67 GLU A C 11
ATOM 13036 O O . GLU A 1 67 ? 12.297 -4.667 0.456 1.00 0.00 67 GLU A O 11
ATOM 13048 N N . GLU A 1 68 ? 14.196 -4.979 -0.761 1.00 0.00 68 GLU A N 11
ATOM 13049 C CA . GLU A 1 68 ? 14.101 -3.887 -1.743 1.00 0.00 68 GLU A CA 11
ATOM 13050 C C . GLU A 1 68 ? 15.535 -3.537 -2.149 1.00 0.00 68 GLU A C 11
ATOM 13051 O O . GLU A 1 68 ? 16.491 -4.118 -1.615 1.00 0.00 68 GLU A O 11
ATOM 13063 N N . THR A 1 69 ? 15.690 -2.609 -3.066 1.00 0.00 69 THR A N 11
ATOM 13064 C CA . THR A 1 69 ? 16.987 -2.138 -3.457 1.00 0.00 69 THR A CA 11
ATOM 13065 C C . THR A 1 69 ? 17.116 -0.634 -3.298 1.00 0.00 69 THR A C 11
ATOM 13066 O O . THR A 1 69 ? 18.212 -0.089 -3.286 1.00 0.00 69 THR A O 11
ATOM 13077 N N . GLU A 1 70 ? 16.012 0.025 -3.112 1.00 0.00 70 GLU A N 11
ATOM 13078 C CA . GLU A 1 70 ? 16.020 1.472 -2.910 1.00 0.00 70 GLU A CA 11
ATOM 13079 C C . GLU A 1 70 ? 16.553 1.863 -1.548 1.00 0.00 70 GLU A C 11
ATOM 13080 O O . GLU A 1 70 ? 16.945 2.996 -1.329 1.00 0.00 70 GLU A O 11
ATOM 13092 N N . ASP A 1 71 ? 16.633 0.895 -0.663 1.00 0.00 71 ASP A N 11
ATOM 13093 C CA . ASP A 1 71 ? 17.211 1.117 0.664 1.00 0.00 71 ASP A CA 11
ATOM 13094 C C . ASP A 1 71 ? 18.732 0.948 0.578 1.00 0.00 71 ASP A C 11
ATOM 13095 O O . ASP A 1 71 ? 19.485 1.254 1.493 1.00 0.00 71 ASP A O 11
ATOM 13104 N N . LEU A 1 72 ? 19.156 0.484 -0.569 1.00 0.00 72 LEU A N 11
ATOM 13105 C CA . LEU A 1 72 ? 20.567 0.335 -0.895 1.00 0.00 72 LEU A CA 11
ATOM 13106 C C . LEU A 1 72 ? 21.023 1.573 -1.638 1.00 0.00 72 LEU A C 11
ATOM 13107 O O . LEU A 1 72 ? 22.186 1.947 -1.593 1.00 0.00 72 LEU A O 11
ATOM 13123 N N . GLU A 1 73 ? 20.085 2.189 -2.349 1.00 0.00 73 GLU A N 11
ATOM 13124 C CA . GLU A 1 73 ? 20.322 3.443 -3.033 1.00 0.00 73 GLU A CA 11
ATOM 13125 C C . GLU A 1 73 ? 20.604 4.515 -1.988 1.00 0.00 73 GLU A C 11
ATOM 13126 O O . GLU A 1 73 ? 21.719 5.038 -1.898 1.00 0.00 73 GLU A O 11
ATOM 13138 N N . HIS A 1 74 ? 19.609 4.790 -1.174 1.00 0.00 74 HIS A N 11
ATOM 13139 C CA . HIS A 1 74 ? 19.723 5.739 -0.093 1.00 0.00 74 HIS A CA 11
ATOM 13140 C C . HIS A 1 74 ? 18.538 5.477 0.827 1.00 0.00 74 HIS A C 11
ATOM 13141 O O . HIS A 1 74 ? 17.416 5.328 0.344 1.00 0.00 74 HIS A O 11
ATOM 13155 N N . HIS A 1 75 ? 18.763 5.396 2.115 1.00 0.00 75 HIS A N 11
ATOM 13156 C CA . HIS A 1 75 ? 17.680 5.019 3.025 1.00 0.00 75 HIS A CA 11
ATOM 13157 C C . HIS A 1 75 ? 16.962 6.247 3.609 1.00 0.00 75 HIS A C 11
ATOM 13158 O O . HIS A 1 75 ? 17.286 7.402 3.277 1.00 0.00 75 HIS A O 11
ATOM 13172 N N . HIS A 1 76 ? 15.978 5.990 4.444 1.00 0.00 76 HIS A N 11
ATOM 13173 C CA . HIS A 1 76 ? 15.228 7.008 5.126 1.00 0.00 76 HIS A CA 11
ATOM 13174 C C . HIS A 1 76 ? 14.691 6.397 6.395 1.00 0.00 76 HIS A C 11
ATOM 13175 O O . HIS A 1 76 ? 14.696 7.062 7.446 1.00 0.00 76 HIS A O 11
ATOM 13190 N N . ALA A 1 1 ? -20.443 8.839 -5.525 1.00 0.00 1 ALA A N 12
ATOM 13191 C CA . ALA A 1 1 ? -19.271 8.490 -4.746 1.00 0.00 1 ALA A CA 12
ATOM 13192 C C . ALA A 1 1 ? -18.240 9.586 -4.894 1.00 0.00 1 ALA A C 12
ATOM 13193 O O . ALA A 1 1 ? -17.837 9.925 -6.010 1.00 0.00 1 ALA A O 12
ATOM 13202 N N . ASP A 1 2 ? -17.834 10.151 -3.796 1.00 0.00 2 ASP A N 12
ATOM 13203 C CA . ASP A 1 2 ? -16.860 11.222 -3.793 1.00 0.00 2 ASP A CA 12
ATOM 13204 C C . ASP A 1 2 ? -15.513 10.717 -3.408 1.00 0.00 2 ASP A C 12
ATOM 13205 O O . ASP A 1 2 ? -15.377 9.612 -2.853 1.00 0.00 2 ASP A O 12
ATOM 13214 N N . LYS A 1 3 ? -14.514 11.506 -3.693 1.00 0.00 3 LYS A N 12
ATOM 13215 C CA . LYS A 1 3 ? -13.175 11.161 -3.346 1.00 0.00 3 LYS A CA 12
ATOM 13216 C C . LYS A 1 3 ? -12.894 11.545 -1.921 1.00 0.00 3 LYS A C 12
ATOM 13217 O O . LYS A 1 3 ? -12.583 12.696 -1.629 1.00 0.00 3 LYS A O 12
ATOM 13236 N N . GLN A 1 4 ? -13.108 10.571 -1.050 1.00 0.00 4 GLN A N 12
ATOM 13237 C CA . GLN A 1 4 ? -12.858 10.603 0.401 1.00 0.00 4 GLN A CA 12
ATOM 13238 C C . GLN A 1 4 ? -13.650 11.658 1.150 1.00 0.00 4 GLN A C 12
ATOM 13239 O O . GLN A 1 4 ? -14.373 12.483 0.582 1.00 0.00 4 GLN A O 12
ATOM 13253 N N . THR A 1 5 ? -13.541 11.572 2.433 1.00 0.00 5 THR A N 12
ATOM 13254 C CA . THR A 1 5 ? -14.030 12.538 3.317 1.00 0.00 5 THR A CA 12
ATOM 13255 C C . THR A 1 5 ? -12.968 13.621 3.392 1.00 0.00 5 THR A C 12
ATOM 13256 O O . THR A 1 5 ? -11.771 13.317 3.289 1.00 0.00 5 THR A O 12
ATOM 13267 N N . HIS A 1 6 ? -13.366 14.855 3.546 1.00 0.00 6 HIS A N 12
ATOM 13268 C CA . HIS A 1 6 ? -12.405 15.953 3.494 1.00 0.00 6 HIS A CA 12
ATOM 13269 C C . HIS A 1 6 ? -11.628 16.071 4.794 1.00 0.00 6 HIS A C 12
ATOM 13270 O O . HIS A 1 6 ? -10.661 16.841 4.900 1.00 0.00 6 HIS A O 12
ATOM 13284 N N . GLU A 1 7 ? -12.059 15.304 5.777 1.00 0.00 7 GLU A N 12
ATOM 13285 C CA . GLU A 1 7 ? -11.388 15.196 7.042 1.00 0.00 7 GLU A CA 12
ATOM 13286 C C . GLU A 1 7 ? -10.098 14.407 6.864 1.00 0.00 7 GLU A C 12
ATOM 13287 O O . GLU A 1 7 ? -9.810 13.895 5.770 1.00 0.00 7 GLU A O 12
ATOM 13299 N N . THR A 1 8 ? -9.344 14.257 7.920 1.00 0.00 8 THR A N 12
ATOM 13300 C CA . THR A 1 8 ? -8.100 13.557 7.825 1.00 0.00 8 THR A CA 12
ATOM 13301 C C . THR A 1 8 ? -8.314 12.039 7.990 1.00 0.00 8 THR A C 12
ATOM 13302 O O . THR A 1 8 ? -7.897 11.414 8.977 1.00 0.00 8 THR A O 12
ATOM 13313 N N . GLU A 1 9 ? -9.035 11.489 7.043 1.00 0.00 9 GLU A N 12
ATOM 13314 C CA . GLU A 1 9 ? -9.332 10.096 6.949 1.00 0.00 9 GLU A CA 12
ATOM 13315 C C . GLU A 1 9 ? -9.870 9.856 5.559 1.00 0.00 9 GLU A C 12
ATOM 13316 O O . GLU A 1 9 ? -10.319 10.801 4.890 1.00 0.00 9 GLU A O 12
ATOM 13328 N N . LEU A 1 10 ? -9.800 8.645 5.108 1.00 0.00 10 LEU A N 12
ATOM 13329 C CA . LEU A 1 10 ? -10.267 8.306 3.803 1.00 0.00 10 LEU A CA 12
ATOM 13330 C C . LEU A 1 10 ? -11.164 7.103 3.937 1.00 0.00 10 LEU A C 12
ATOM 13331 O O . LEU A 1 10 ? -11.387 6.625 5.053 1.00 0.00 10 LEU A O 12
ATOM 13347 N N . THR A 1 11 ? -11.665 6.610 2.836 1.00 0.00 11 THR A N 12
ATOM 13348 C CA . THR A 1 11 ? -12.499 5.444 2.870 1.00 0.00 11 THR A CA 12
ATOM 13349 C C . THR A 1 11 ? -11.652 4.255 2.467 1.00 0.00 11 THR A C 12
ATOM 13350 O O . THR A 1 11 ? -10.498 4.433 2.060 1.00 0.00 11 THR A O 12
ATOM 13361 N N . PHE A 1 12 ? -12.209 3.069 2.553 1.00 0.00 12 PHE A N 12
ATOM 13362 C CA . PHE A 1 12 ? -11.481 1.869 2.180 1.00 0.00 12 PHE A CA 12
ATOM 13363 C C . PHE A 1 12 ? -11.136 1.896 0.694 1.00 0.00 12 PHE A C 12
ATOM 13364 O O . PHE A 1 12 ? -10.035 1.567 0.261 1.00 0.00 12 PHE A O 12
ATOM 13381 N N . ASP A 1 13 ? -12.099 2.401 -0.029 1.00 0.00 13 ASP A N 12
ATOM 13382 C CA . ASP A 1 13 ? -11.977 2.624 -1.461 1.00 0.00 13 ASP A CA 12
ATOM 13383 C C . ASP A 1 13 ? -10.921 3.664 -1.776 1.00 0.00 13 ASP A C 12
ATOM 13384 O O . ASP A 1 13 ? -10.199 3.553 -2.760 1.00 0.00 13 ASP A O 12
ATOM 13393 N N . GLN A 1 14 ? -10.812 4.650 -0.917 1.00 0.00 14 GLN A N 12
ATOM 13394 C CA . GLN A 1 14 ? -9.863 5.731 -1.105 1.00 0.00 14 GLN A CA 12
ATOM 13395 C C . GLN A 1 14 ? -8.472 5.277 -0.758 1.00 0.00 14 GLN A C 12
ATOM 13396 O O . GLN A 1 14 ? -7.501 5.658 -1.399 1.00 0.00 14 GLN A O 12
ATOM 13410 N N . VAL A 1 15 ? -8.383 4.473 0.276 1.00 0.00 15 VAL A N 12
ATOM 13411 C CA . VAL A 1 15 ? -7.121 4.002 0.755 1.00 0.00 15 VAL A CA 12
ATOM 13412 C C . VAL A 1 15 ? -6.589 3.021 -0.237 1.00 0.00 15 VAL A C 12
ATOM 13413 O O . VAL A 1 15 ? -5.388 2.985 -0.523 1.00 0.00 15 VAL A O 12
ATOM 13426 N N . LYS A 1 16 ? -7.468 2.240 -0.786 1.00 0.00 16 LYS A N 12
ATOM 13427 C CA . LYS A 1 16 ? -7.112 1.380 -1.844 1.00 0.00 16 LYS A CA 12
ATOM 13428 C C . LYS A 1 16 ? -6.524 2.173 -2.979 1.00 0.00 16 LYS A C 12
ATOM 13429 O O . LYS A 1 16 ? -5.487 1.818 -3.486 1.00 0.00 16 LYS A O 12
ATOM 13448 N N . GLU A 1 17 ? -7.137 3.283 -3.316 1.00 0.00 17 GLU A N 12
ATOM 13449 C CA . GLU A 1 17 ? -6.590 4.143 -4.336 1.00 0.00 17 GLU A CA 12
ATOM 13450 C C . GLU A 1 17 ? -5.216 4.706 -3.980 1.00 0.00 17 GLU A C 12
ATOM 13451 O O . GLU A 1 17 ? -4.394 4.883 -4.877 1.00 0.00 17 GLU A O 12
ATOM 13463 N N . GLN A 1 18 ? -4.932 4.934 -2.675 1.00 0.00 18 GLN A N 12
ATOM 13464 C CA . GLN A 1 18 ? -3.679 5.559 -2.296 1.00 0.00 18 GLN A CA 12
ATOM 13465 C C . GLN A 1 18 ? -2.569 4.604 -2.538 1.00 0.00 18 GLN A C 12
ATOM 13466 O O . GLN A 1 18 ? -1.548 4.917 -3.164 1.00 0.00 18 GLN A O 12
ATOM 13480 N N . LEU A 1 19 ? -2.793 3.436 -2.058 1.00 0.00 19 LEU A N 12
ATOM 13481 C CA . LEU A 1 19 ? -1.885 2.372 -2.134 1.00 0.00 19 LEU A CA 12
ATOM 13482 C C . LEU A 1 19 ? -1.679 1.938 -3.558 1.00 0.00 19 LEU A C 12
ATOM 13483 O O . LEU A 1 19 ? -0.552 1.700 -3.979 1.00 0.00 19 LEU A O 12
ATOM 13499 N N . THR A 1 20 ? -2.762 1.918 -4.301 1.00 0.00 20 THR A N 12
ATOM 13500 C CA . THR A 1 20 ? -2.719 1.583 -5.695 1.00 0.00 20 THR A CA 12
ATOM 13501 C C . THR A 1 20 ? -1.818 2.545 -6.432 1.00 0.00 20 THR A C 12
ATOM 13502 O O . THR A 1 20 ? -0.858 2.129 -7.050 1.00 0.00 20 THR A O 12
ATOM 13513 N N . GLU A 1 21 ? -2.057 3.814 -6.239 1.00 0.00 21 GLU A N 12
ATOM 13514 C CA . GLU A 1 21 ? -1.358 4.867 -6.947 1.00 0.00 21 GLU A CA 12
ATOM 13515 C C . GLU A 1 21 ? 0.142 4.820 -6.620 1.00 0.00 21 GLU A C 12
ATOM 13516 O O . GLU A 1 21 ? 1.003 4.888 -7.491 1.00 0.00 21 GLU A O 12
ATOM 13528 N N . SER A 1 22 ? 0.408 4.650 -5.362 1.00 0.00 22 SER A N 12
ATOM 13529 C CA . SER A 1 22 ? 1.764 4.612 -4.844 1.00 0.00 22 SER A CA 12
ATOM 13530 C C . SER A 1 22 ? 2.523 3.383 -5.362 1.00 0.00 22 SER A C 12
ATOM 13531 O O . SER A 1 22 ? 3.657 3.495 -5.854 1.00 0.00 22 SER A O 12
ATOM 13539 N N . GLY A 1 23 ? 1.879 2.223 -5.304 1.00 0.00 23 GLY A N 12
ATOM 13540 C CA . GLY A 1 23 ? 2.476 0.990 -5.768 1.00 0.00 23 GLY A CA 12
ATOM 13541 C C . GLY A 1 23 ? 2.753 1.021 -7.245 1.00 0.00 23 GLY A C 12
ATOM 13542 O O . GLY A 1 23 ? 3.717 0.451 -7.708 1.00 0.00 23 GLY A O 12
ATOM 13546 N N . LYS A 1 24 ? 1.902 1.720 -7.955 1.00 0.00 24 LYS A N 12
ATOM 13547 C CA . LYS A 1 24 ? 2.037 1.875 -9.391 1.00 0.00 24 LYS A CA 12
ATOM 13548 C C . LYS A 1 24 ? 3.284 2.629 -9.783 1.00 0.00 24 LYS A C 12
ATOM 13549 O O . LYS A 1 24 ? 3.936 2.282 -10.765 1.00 0.00 24 LYS A O 12
ATOM 13568 N N . LYS A 1 25 ? 3.655 3.603 -8.976 1.00 0.00 25 LYS A N 12
ATOM 13569 C CA . LYS A 1 25 ? 4.813 4.437 -9.228 1.00 0.00 25 LYS A CA 12
ATOM 13570 C C . LYS A 1 25 ? 6.073 3.716 -8.871 1.00 0.00 25 LYS A C 12
ATOM 13571 O O . LYS A 1 25 ? 7.085 3.781 -9.573 1.00 0.00 25 LYS A O 12
ATOM 13590 N N . ARG A 1 26 ? 6.011 3.040 -7.758 1.00 0.00 26 ARG A N 12
ATOM 13591 C CA . ARG A 1 26 ? 7.176 2.347 -7.235 1.00 0.00 26 ARG A CA 12
ATOM 13592 C C . ARG A 1 26 ? 7.429 1.081 -8.021 1.00 0.00 26 ARG A C 12
ATOM 13593 O O . ARG A 1 26 ? 8.536 0.796 -8.464 1.00 0.00 26 ARG A O 12
ATOM 13614 N N . GLY A 1 27 ? 6.345 0.343 -8.186 1.00 0.00 27 GLY A N 12
ATOM 13615 C CA . GLY A 1 27 ? 6.349 -0.954 -8.784 1.00 0.00 27 GLY A CA 12
ATOM 13616 C C . GLY A 1 27 ? 6.233 -1.987 -7.705 1.00 0.00 27 GLY A C 12
ATOM 13617 O O . GLY A 1 27 ? 6.244 -3.197 -7.967 1.00 0.00 27 GLY A O 12
ATOM 13621 N N . VAL A 1 28 ? 6.058 -1.511 -6.480 1.00 0.00 28 VAL A N 12
ATOM 13622 C CA . VAL A 1 28 ? 6.091 -2.365 -5.339 1.00 0.00 28 VAL A CA 12
ATOM 13623 C C . VAL A 1 28 ? 5.445 -1.686 -4.128 1.00 0.00 28 VAL A C 12
ATOM 13624 O O . VAL A 1 28 ? 5.322 -0.459 -4.088 1.00 0.00 28 VAL A O 12
ATOM 13637 N N . LEU A 1 29 ? 4.998 -2.497 -3.196 1.00 0.00 29 LEU A N 12
ATOM 13638 C CA . LEU A 1 29 ? 4.430 -2.056 -1.938 1.00 0.00 29 LEU A CA 12
ATOM 13639 C C . LEU A 1 29 ? 4.739 -3.079 -0.860 1.00 0.00 29 LEU A C 12
ATOM 13640 O O . LEU A 1 29 ? 4.695 -4.262 -1.130 1.00 0.00 29 LEU A O 12
ATOM 13656 N N . THR A 1 30 ? 5.0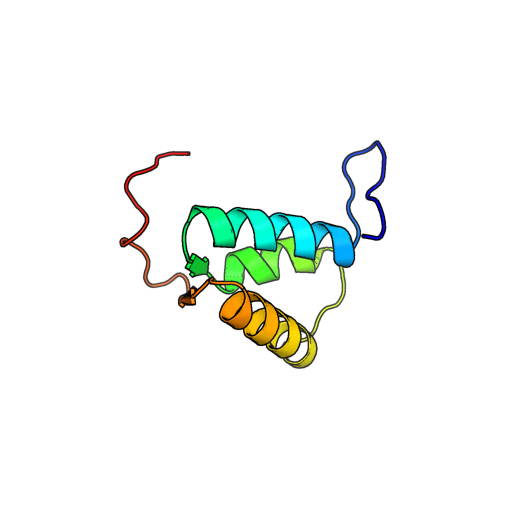71 -2.639 0.335 1.00 0.00 30 THR A N 12
ATOM 13657 C CA . THR A 1 30 ? 5.282 -3.557 1.440 1.00 0.00 30 THR A CA 12
ATOM 13658 C C . THR A 1 30 ? 3.953 -4.080 1.982 1.00 0.00 30 THR A C 12
ATOM 13659 O O . THR A 1 30 ? 2.982 -3.327 2.115 1.00 0.00 30 THR A O 12
ATOM 13670 N N . TYR A 1 31 ? 3.937 -5.360 2.315 1.00 0.00 31 TYR A N 12
ATOM 13671 C CA . TYR A 1 31 ? 2.778 -6.042 2.891 1.00 0.00 31 TYR A CA 12
ATOM 13672 C C . TYR A 1 31 ? 2.193 -5.302 4.094 1.00 0.00 31 TYR A C 12
ATOM 13673 O O . TYR A 1 31 ? 0.974 -5.235 4.261 1.00 0.00 31 TYR A O 12
ATOM 13691 N N . GLU A 1 32 ? 3.050 -4.722 4.919 1.00 0.00 32 GLU A N 12
ATOM 13692 C CA . GLU A 1 32 ? 2.569 -4.128 6.135 1.00 0.00 32 GLU A CA 12
ATOM 13693 C C . GLU A 1 32 ? 2.105 -2.679 5.959 1.00 0.00 32 GLU A C 12
ATOM 13694 O O . GLU A 1 32 ? 1.245 -2.231 6.699 1.00 0.00 32 GLU A O 12
ATOM 13706 N N . GLU A 1 33 ? 2.609 -1.944 4.958 1.00 0.00 33 GLU A N 12
ATOM 13707 C CA . GLU A 1 33 ? 2.152 -0.557 4.821 1.00 0.00 33 GLU A CA 12
ATOM 13708 C C . GLU A 1 33 ? 0.743 -0.584 4.274 1.00 0.00 33 GLU A C 12
ATOM 13709 O O . GLU A 1 33 ? -0.105 0.245 4.631 1.00 0.00 33 GLU A O 12
ATOM 13721 N N . ILE A 1 34 ? 0.489 -1.610 3.458 1.00 0.00 34 ILE A N 12
ATOM 13722 C CA . ILE A 1 34 ? -0.808 -1.869 2.903 1.00 0.00 34 ILE A CA 12
ATOM 13723 C C . ILE A 1 34 ? -1.773 -2.162 4.032 1.00 0.00 34 ILE A C 12
ATOM 13724 O O . ILE A 1 34 ? -2.855 -1.577 4.110 1.00 0.00 34 ILE A O 12
ATOM 13740 N N . ALA A 1 35 ? -1.317 -2.987 4.981 1.00 0.00 35 ALA A N 12
ATOM 13741 C CA . ALA A 1 35 ? -2.081 -3.399 6.125 1.00 0.00 35 ALA A CA 12
ATOM 13742 C C . ALA A 1 35 ? -2.339 -2.230 7.044 1.00 0.00 35 ALA A C 12
ATOM 13743 O O . ALA A 1 35 ? -3.435 -2.062 7.562 1.00 0.00 35 ALA A O 12
ATOM 13750 N N . GLU A 1 36 ? -1.310 -1.404 7.216 1.00 0.00 36 GLU A N 12
ATOM 13751 C CA . GLU A 1 36 ? -1.331 -0.299 8.146 1.00 0.00 36 GLU A CA 12
ATOM 13752 C C . GLU A 1 36 ? -2.428 0.682 7.834 1.00 0.00 36 GLU A C 12
ATOM 13753 O O . GLU A 1 36 ? -3.198 1.070 8.722 1.00 0.00 36 GLU A O 12
ATOM 13765 N N . ARG A 1 37 ? -2.544 1.075 6.563 1.00 0.00 37 ARG A N 12
ATOM 13766 C CA . ARG A 1 37 ? -3.553 2.028 6.153 1.00 0.00 37 ARG A CA 12
ATOM 13767 C C . ARG A 1 37 ? -4.930 1.397 6.334 1.00 0.00 37 ARG A C 12
ATOM 13768 O O . ARG A 1 37 ? -5.897 2.065 6.710 1.00 0.00 37 ARG A O 12
ATOM 13789 N N . MET A 1 38 ? -4.989 0.089 6.145 1.00 0.00 38 MET A N 12
ATOM 13790 C CA . MET A 1 38 ? -6.238 -0.642 6.248 1.00 0.00 38 MET A CA 12
ATOM 13791 C C . MET A 1 38 ? -6.573 -0.967 7.684 1.00 0.00 38 MET A C 12
ATOM 13792 O O . MET A 1 38 ? -7.650 -1.462 7.970 1.00 0.00 38 MET A O 12
ATOM 13806 N N . SER A 1 39 ? -5.666 -0.649 8.594 1.00 0.00 39 SER A N 12
ATOM 13807 C CA . SER A 1 39 ? -5.894 -0.883 10.000 1.00 0.00 39 SER A CA 12
ATOM 13808 C C . SER A 1 39 ? -6.807 0.206 10.571 1.00 0.00 39 SER A C 12
ATOM 13809 O O . SER A 1 39 ? -7.206 0.160 11.731 1.00 0.00 39 SER A O 12
ATOM 13817 N N . SER A 1 40 ? -7.117 1.193 9.740 1.00 0.00 40 SER A N 12
ATOM 13818 C CA . SER A 1 40 ? -8.097 2.199 10.077 1.00 0.00 40 SER A CA 12
ATOM 13819 C C . SER A 1 40 ? -9.475 1.529 9.987 1.00 0.00 40 SER A C 12
ATOM 13820 O O . SER A 1 40 ? -10.415 1.858 10.708 1.00 0.00 40 SER A O 12
ATOM 13828 N N . PHE A 1 41 ? -9.544 0.558 9.092 1.00 0.00 41 PHE A N 12
ATOM 13829 C CA . PHE A 1 41 ? -10.721 -0.235 8.850 1.00 0.00 41 PHE A CA 12
ATOM 13830 C C . PHE A 1 41 ? -10.505 -1.595 9.506 1.00 0.00 41 PHE A C 12
ATOM 13831 O O . PHE A 1 41 ? -9.574 -1.765 10.302 1.00 0.00 41 PHE A O 12
ATOM 13848 N N . GLU A 1 42 ? -11.325 -2.550 9.182 1.00 0.00 42 GLU A N 12
ATOM 13849 C CA . GLU A 1 42 ? -11.213 -3.868 9.760 1.00 0.00 42 GLU A CA 12
ATOM 13850 C C . GLU A 1 42 ? -10.920 -4.855 8.639 1.00 0.00 42 GLU A C 12
ATOM 13851 O O . GLU A 1 42 ? -11.746 -5.712 8.307 1.00 0.00 42 GLU A O 12
ATOM 13863 N N . ILE A 1 43 ? -9.778 -4.705 8.020 1.00 0.00 43 ILE A N 12
ATOM 13864 C CA . ILE A 1 43 ? -9.440 -5.530 6.887 1.00 0.00 43 ILE A CA 12
ATOM 13865 C C . ILE A 1 43 ? -8.502 -6.628 7.300 1.00 0.00 43 ILE A C 12
ATOM 13866 O O . ILE A 1 43 ? -7.361 -6.384 7.712 1.00 0.00 43 ILE A O 12
ATOM 13882 N N . GLU A 1 44 ? -8.990 -7.811 7.191 1.00 0.00 44 GLU A N 12
ATOM 13883 C CA . GLU A 1 44 ? -8.267 -9.005 7.521 1.00 0.00 44 GLU A CA 12
ATOM 13884 C C . GLU A 1 44 ? -7.279 -9.349 6.427 1.00 0.00 44 GLU A C 12
ATOM 13885 O O . GLU A 1 44 ? -7.352 -8.810 5.313 1.00 0.00 44 GLU A O 12
ATOM 13897 N N . SER A 1 45 ? -6.401 -10.282 6.725 1.00 0.00 45 SER A N 12
ATOM 13898 C CA . SER A 1 45 ? -5.408 -10.771 5.793 1.00 0.00 45 SER A CA 12
ATOM 13899 C C . SER A 1 45 ? -6.114 -11.416 4.584 1.00 0.00 45 SER A C 12
ATOM 13900 O O . SER A 1 45 ? -5.633 -11.346 3.448 1.00 0.00 45 SER A O 12
ATOM 13908 N N . ASP A 1 46 ? -7.288 -11.981 4.855 1.00 0.00 46 ASP A N 12
ATOM 13909 C CA . ASP A 1 46 ? -8.157 -12.630 3.870 1.00 0.00 46 ASP A CA 12
ATOM 13910 C C . ASP A 1 46 ? -8.526 -11.630 2.795 1.00 0.00 46 ASP A C 12
ATOM 13911 O O . ASP A 1 46 ? -8.400 -11.886 1.597 1.00 0.00 46 ASP A O 12
ATOM 13920 N N . GLN A 1 47 ? -8.925 -10.465 3.259 1.00 0.00 47 GLN A N 12
ATOM 13921 C CA . GLN A 1 47 ? -9.393 -9.389 2.418 1.00 0.00 47 GLN A CA 12
ATOM 13922 C C . GLN A 1 47 ? -8.214 -8.692 1.766 1.00 0.00 47 GLN A C 12
ATOM 13923 O O . GLN A 1 47 ? -8.290 -8.251 0.620 1.00 0.00 47 GLN A O 12
ATOM 13937 N N . MET A 1 48 ? -7.112 -8.589 2.511 1.00 0.00 48 MET A N 12
ATOM 13938 C CA . MET A 1 48 ? -5.884 -8.009 1.982 1.00 0.00 48 MET A CA 12
ATOM 13939 C C . MET A 1 48 ? -5.388 -8.789 0.788 1.00 0.00 48 MET A C 12
ATOM 13940 O O . MET A 1 48 ? -4.924 -8.211 -0.168 1.00 0.00 48 MET A O 12
ATOM 13954 N N . ASP A 1 49 ? -5.529 -10.106 0.852 1.00 0.00 49 ASP A N 12
ATOM 13955 C CA . ASP A 1 49 ? -5.146 -11.019 -0.247 1.00 0.00 49 ASP A CA 12
ATOM 13956 C C . ASP A 1 49 ? -5.843 -10.653 -1.538 1.00 0.00 49 ASP A C 12
ATOM 13957 O O . ASP A 1 49 ? -5.226 -10.617 -2.606 1.00 0.00 49 ASP A O 12
ATOM 13966 N N . GLU A 1 50 ? -7.105 -10.331 -1.420 1.00 0.00 50 GLU A N 12
ATOM 13967 C CA . GLU A 1 50 ? -7.914 -9.965 -2.552 1.00 0.00 50 GLU A CA 12
ATOM 13968 C C . GLU A 1 50 ? -7.395 -8.655 -3.155 1.00 0.00 50 GLU A C 12
ATOM 13969 O O . GLU A 1 50 ? -7.344 -8.489 -4.375 1.00 0.00 50 GLU A O 12
ATOM 13981 N N . TYR A 1 51 ? -6.968 -7.750 -2.285 1.00 0.00 51 TYR A N 12
ATOM 13982 C CA . TYR A 1 51 ? -6.383 -6.497 -2.719 1.00 0.00 51 TYR A CA 12
ATOM 13983 C C . TYR A 1 51 ? -5.001 -6.756 -3.320 1.00 0.00 51 TYR A C 12
ATOM 13984 O O . TYR A 1 51 ? -4.600 -6.075 -4.265 1.00 0.00 51 TYR A O 12
ATOM 14002 N N . TYR A 1 52 ? -4.272 -7.731 -2.781 1.00 0.00 52 TYR A N 12
ATOM 14003 C CA . TYR A 1 52 ? -2.940 -8.078 -3.274 1.00 0.00 52 TYR A CA 12
ATOM 14004 C C . TYR A 1 52 ? -3.010 -8.538 -4.701 1.00 0.00 52 TYR A C 12
ATOM 14005 O O . TYR A 1 52 ? -2.159 -8.182 -5.526 1.00 0.00 52 TYR A O 12
ATOM 14023 N N . GLU A 1 53 ? -4.050 -9.311 -5.005 1.00 0.00 53 GLU A N 12
ATOM 14024 C CA . GLU A 1 53 ? -4.283 -9.770 -6.343 1.00 0.00 53 GLU A CA 12
ATOM 14025 C C . GLU A 1 53 ? -4.542 -8.581 -7.239 1.00 0.00 53 GLU A C 12
ATOM 14026 O O . GLU A 1 53 ? -3.921 -8.450 -8.281 1.00 0.00 53 GLU A O 12
ATOM 14038 N N . PHE A 1 54 ? -5.408 -7.688 -6.775 1.00 0.00 54 PHE A N 12
ATOM 14039 C CA . PHE A 1 54 ? -5.764 -6.489 -7.498 1.00 0.00 54 PHE A CA 12
ATOM 14040 C C . PHE A 1 54 ? -4.517 -5.671 -7.845 1.00 0.00 54 PHE A C 12
ATOM 14041 O O . PHE A 1 54 ? -4.326 -5.261 -8.994 1.00 0.00 54 PHE A O 12
ATOM 14058 N N . LEU A 1 55 ? -3.689 -5.428 -6.845 1.00 0.00 55 LEU A N 12
ATOM 14059 C CA . LEU A 1 55 ? -2.443 -4.699 -7.017 1.00 0.00 55 LEU A CA 12
ATOM 14060 C C . LEU A 1 55 ? -1.530 -5.370 -8.036 1.00 0.00 55 LEU A C 12
ATOM 14061 O O . LEU A 1 55 ? -0.933 -4.707 -8.896 1.00 0.00 55 LEU A O 12
ATOM 14077 N N . GLY A 1 56 ? -1.461 -6.692 -7.930 1.00 0.00 56 GLY A N 12
ATOM 14078 C CA . GLY A 1 56 ? -0.684 -7.484 -8.866 1.00 0.00 56 GLY A CA 12
ATOM 14079 C C . GLY A 1 56 ? -1.218 -7.347 -10.273 1.00 0.00 56 GLY A C 12
ATOM 14080 O O . GLY A 1 56 ? -0.439 -7.271 -11.231 1.00 0.00 56 GLY A O 12
ATOM 14084 N N . GLU A 1 57 ? -2.539 -7.293 -10.400 1.00 0.00 57 GLU A N 12
ATOM 14085 C CA . GLU A 1 57 ? -3.184 -7.105 -11.658 1.00 0.00 57 GLU A CA 12
ATOM 14086 C C . GLU A 1 57 ? -2.844 -5.754 -12.258 1.00 0.00 57 GLU A C 12
ATOM 14087 O O . GLU A 1 57 ? -2.793 -5.608 -13.475 1.00 0.00 57 GLU A O 12
ATOM 14099 N N . GLN A 1 58 ? -2.645 -4.745 -11.402 1.00 0.00 58 GLN A N 12
ATOM 14100 C CA . GLN A 1 58 ? -2.344 -3.405 -11.869 1.00 0.00 58 GLN A CA 12
ATOM 14101 C C . GLN A 1 58 ? -0.878 -3.313 -12.265 1.00 0.00 58 GLN A C 12
ATOM 14102 O O . GLN A 1 58 ? -0.555 -2.857 -13.353 1.00 0.00 58 GLN A O 12
ATOM 14116 N N . GLY A 1 59 ? -0.012 -3.694 -11.371 1.00 0.00 59 GLY A N 12
ATOM 14117 C CA . GLY A 1 59 ? 1.406 -3.684 -11.657 1.00 0.00 59 GLY A CA 12
ATOM 14118 C C . GLY A 1 59 ? 2.204 -3.352 -10.428 1.00 0.00 59 GLY A C 12
ATOM 14119 O O . GLY A 1 59 ? 3.055 -2.455 -10.443 1.00 0.00 59 GLY A O 12
ATOM 14123 N N . VAL A 1 60 ? 1.904 -4.039 -9.351 1.00 0.00 60 VAL A N 12
ATOM 14124 C CA . VAL A 1 60 ? 2.573 -3.823 -8.094 1.00 0.00 60 VAL A CA 12
ATOM 14125 C C . VAL A 1 60 ? 2.946 -5.162 -7.513 1.00 0.00 60 VAL A C 12
ATOM 14126 O O . VAL A 1 60 ? 2.135 -6.086 -7.506 1.00 0.00 60 VAL A O 12
ATOM 14139 N N . GLU A 1 61 ? 4.160 -5.283 -7.088 1.00 0.00 61 GLU A N 12
ATOM 14140 C CA . GLU A 1 61 ? 4.599 -6.450 -6.384 1.00 0.00 61 GLU A CA 12
ATOM 14141 C C . GLU A 1 61 ? 4.548 -6.143 -4.921 1.00 0.00 61 GLU A C 12
ATOM 14142 O O . GLU A 1 61 ? 4.838 -5.018 -4.516 1.00 0.00 61 GLU A O 12
ATOM 14154 N N . LEU A 1 62 ? 4.132 -7.066 -4.137 1.00 0.00 62 LEU A N 12
ATOM 14155 C CA . LEU A 1 62 ? 4.044 -6.825 -2.753 1.00 0.00 62 LEU A CA 12
ATOM 14156 C C . LEU A 1 62 ? 5.262 -7.398 -2.046 1.00 0.00 62 LEU A C 12
ATOM 14157 O O . LEU A 1 62 ? 5.482 -8.613 -2.029 1.00 0.00 62 LEU A O 12
ATOM 14173 N N . ILE A 1 63 ? 6.081 -6.525 -1.516 1.00 0.00 63 ILE A N 12
ATOM 14174 C CA . ILE A 1 63 ? 7.254 -6.937 -0.798 1.00 0.00 63 ILE A CA 12
ATOM 14175 C C . ILE A 1 63 ? 6.994 -7.046 0.637 1.00 0.00 63 ILE A C 12
ATOM 14176 O O . ILE A 1 63 ? 5.989 -6.583 1.152 1.00 0.00 63 ILE A O 12
ATOM 14192 N N . SER A 1 64 ? 7.918 -7.618 1.276 1.00 0.00 64 SER A N 12
ATOM 14193 C CA . SER A 1 64 ? 7.943 -7.703 2.659 1.00 0.00 64 SER A CA 12
ATOM 14194 C C . SER A 1 64 ? 8.392 -6.344 3.192 1.00 0.00 64 SER A C 12
ATOM 14195 O O . SER A 1 64 ? 9.094 -5.637 2.523 1.00 0.00 64 SER A O 12
ATOM 14203 N N . GLU A 1 65 ? 7.961 -5.978 4.356 1.00 0.00 65 GLU A N 12
ATOM 14204 C CA . GLU A 1 65 ? 8.315 -4.691 4.926 1.00 0.00 65 GLU A CA 12
ATOM 14205 C C . GLU A 1 65 ? 9.730 -4.755 5.505 1.00 0.00 65 GLU A C 12
ATOM 14206 O O . GLU A 1 65 ? 10.383 -3.735 5.750 1.00 0.00 65 GLU A O 12
ATOM 14218 N N . ASN A 1 66 ? 10.220 -5.978 5.641 1.00 0.00 66 ASN A N 12
ATOM 14219 C CA . ASN A 1 66 ? 11.604 -6.239 6.050 1.00 0.00 66 ASN A CA 12
ATOM 14220 C C . ASN A 1 66 ? 12.580 -5.729 4.982 1.00 0.00 66 ASN A C 12
ATOM 14221 O O . ASN A 1 66 ? 13.737 -5.414 5.261 1.00 0.00 66 ASN A O 12
ATOM 14232 N N . GLU A 1 67 ? 12.064 -5.572 3.802 1.00 0.00 67 GLU A N 12
ATOM 14233 C CA . GLU A 1 67 ? 12.805 -5.086 2.672 1.00 0.00 67 GLU A CA 12
ATOM 14234 C C . GLU A 1 67 ? 12.086 -3.836 2.166 1.00 0.00 67 GLU A C 12
ATOM 14235 O O . GLU A 1 67 ? 10.963 -3.567 2.595 1.00 0.00 67 GLU A O 12
ATOM 14247 N N . GLU A 1 68 ? 12.731 -3.074 1.310 1.00 0.00 68 GLU A N 12
ATOM 14248 C CA . GLU A 1 68 ? 12.147 -1.864 0.717 1.00 0.00 68 GLU A CA 12
ATOM 14249 C C . GLU A 1 68 ? 13.194 -1.289 -0.240 1.00 0.00 68 GLU A C 12
ATOM 14250 O O . GLU A 1 68 ? 14.384 -1.585 -0.089 1.00 0.00 68 GLU A O 12
ATOM 14262 N N . THR A 1 69 ? 12.786 -0.490 -1.197 1.00 0.00 69 THR A N 12
ATOM 14263 C CA . THR A 1 69 ? 13.701 0.008 -2.172 1.00 0.00 69 THR A CA 12
ATOM 14264 C C . THR A 1 69 ? 13.874 1.506 -2.130 1.00 0.00 69 THR A C 12
ATOM 14265 O O . THR A 1 69 ? 14.943 2.020 -2.469 1.00 0.00 69 THR A O 12
ATOM 14276 N N . GLU A 1 70 ? 12.906 2.196 -1.650 1.00 0.00 70 GLU A N 12
ATOM 14277 C CA . GLU A 1 70 ? 13.011 3.643 -1.586 1.00 0.00 70 GLU A CA 12
ATOM 14278 C C . GLU A 1 70 ? 13.575 4.023 -0.264 1.00 0.00 70 GLU A C 12
ATOM 14279 O O . GLU A 1 70 ? 13.938 5.175 -0.017 1.00 0.00 70 GLU A O 12
ATOM 14291 N N . ASP A 1 71 ? 13.680 3.039 0.586 1.00 0.00 71 ASP A N 12
ATOM 14292 C CA . ASP A 1 71 ? 14.184 3.266 1.900 1.00 0.00 71 ASP A CA 12
ATOM 14293 C C . ASP A 1 71 ? 15.663 2.913 1.922 1.00 0.00 71 ASP A C 12
ATOM 14294 O O . ASP A 1 71 ? 16.318 2.940 2.938 1.00 0.00 71 ASP A O 12
ATOM 14303 N N . LEU A 1 72 ? 16.176 2.564 0.759 1.00 0.00 72 LEU A N 12
ATOM 14304 C CA . LEU A 1 72 ? 17.592 2.278 0.603 1.00 0.00 72 LEU A CA 12
ATOM 14305 C C . LEU A 1 72 ? 18.327 3.579 0.364 1.00 0.00 72 LEU A C 12
ATOM 14306 O O . LEU A 1 72 ? 19.449 3.777 0.822 1.00 0.00 72 LEU A O 12
ATOM 14322 N N . GLU A 1 73 ? 17.681 4.461 -0.349 1.00 0.00 73 GLU A N 12
ATOM 14323 C CA . GLU A 1 73 ? 18.199 5.773 -0.598 1.00 0.00 73 GLU A CA 12
ATOM 14324 C C . GLU A 1 73 ? 17.326 6.796 0.115 1.00 0.00 73 GLU A C 12
ATOM 14325 O O . GLU A 1 73 ? 16.260 7.179 -0.366 1.00 0.00 73 GLU A O 12
ATOM 14337 N N . HIS A 1 74 ? 17.755 7.164 1.300 1.00 0.00 74 HIS A N 12
ATOM 14338 C CA . HIS A 1 74 ? 17.002 8.060 2.155 1.00 0.00 74 HIS A CA 12
ATOM 14339 C C . HIS A 1 74 ? 17.010 9.474 1.659 1.00 0.00 74 HIS A C 12
ATOM 14340 O O . HIS A 1 74 ? 18.028 10.151 1.696 1.00 0.00 74 HIS A O 12
ATOM 14354 N N . HIS A 1 75 ? 15.882 9.913 1.185 1.00 0.00 75 HIS A N 12
ATOM 14355 C CA . HIS A 1 75 ? 15.712 11.282 0.765 1.00 0.00 75 HIS A CA 12
ATOM 14356 C C . HIS A 1 75 ? 14.914 12.022 1.813 1.00 0.00 75 HIS A C 12
ATOM 14357 O O . HIS A 1 75 ? 13.839 12.562 1.543 1.00 0.00 75 HIS A O 12
ATOM 14371 N N . HIS A 1 76 ? 15.410 11.993 3.022 1.00 0.00 76 HIS A N 12
ATOM 14372 C CA . HIS A 1 76 ? 14.767 12.659 4.127 1.00 0.00 76 HIS A CA 12
ATOM 14373 C C . HIS A 1 76 ? 15.682 13.775 4.575 1.00 0.00 76 HIS A C 12
ATOM 14374 O O . HIS A 1 76 ? 16.438 13.578 5.549 1.00 0.00 76 HIS A O 12
ATOM 14389 N N . ALA A 1 1 ? -13.221 4.914 -9.682 1.00 0.00 1 ALA A N 13
ATOM 14390 C CA . ALA A 1 1 ? -11.994 5.647 -9.411 1.00 0.00 1 ALA A CA 13
ATOM 14391 C C . ALA A 1 1 ? -12.327 7.041 -8.921 1.00 0.00 1 ALA A C 13
ATOM 14392 O O . ALA A 1 1 ? -12.848 7.867 -9.674 1.00 0.00 1 ALA A O 13
ATOM 14401 N N . ASP A 1 2 ? -12.040 7.299 -7.674 1.00 0.00 2 ASP A N 13
ATOM 14402 C CA . ASP A 1 2 ? -12.339 8.590 -7.062 1.00 0.00 2 ASP A CA 13
ATOM 14403 C C . ASP A 1 2 ? -11.075 9.183 -6.499 1.00 0.00 2 ASP A C 13
ATOM 14404 O O . ASP A 1 2 ? -10.777 10.348 -6.722 1.00 0.00 2 ASP A O 13
ATOM 14413 N N . LYS A 1 3 ? -10.342 8.354 -5.736 1.00 0.00 3 LYS A N 13
ATOM 14414 C CA . LYS A 1 3 ? -9.039 8.702 -5.112 1.00 0.00 3 LYS A CA 13
ATOM 14415 C C . LYS A 1 3 ? -9.189 9.694 -3.939 1.00 0.00 3 LYS A C 13
ATOM 14416 O O . LYS A 1 3 ? -8.187 10.113 -3.342 1.00 0.00 3 LYS A O 13
ATOM 14435 N N . GLN A 1 4 ? -10.446 10.042 -3.616 1.00 0.00 4 GLN A N 13
ATOM 14436 C CA . GLN A 1 4 ? -10.818 10.959 -2.517 1.00 0.00 4 GLN A CA 13
ATOM 14437 C C . GLN A 1 4 ? -10.431 12.423 -2.825 1.00 0.00 4 GLN A C 13
ATOM 14438 O O . GLN A 1 4 ? -9.439 12.696 -3.522 1.00 0.00 4 GLN A O 13
ATOM 14452 N N . THR A 1 5 ? -11.239 13.348 -2.361 1.00 0.00 5 THR A N 13
ATOM 14453 C CA . THR A 1 5 ? -10.956 14.747 -2.500 1.00 0.00 5 THR A CA 13
ATOM 14454 C C . THR A 1 5 ? -10.083 15.205 -1.335 1.00 0.00 5 THR A C 13
ATOM 14455 O O . THR A 1 5 ? -10.600 15.595 -0.270 1.00 0.00 5 THR A O 13
ATOM 14466 N N . HIS A 1 6 ? -8.771 15.073 -1.538 1.00 0.00 6 HIS A N 13
ATOM 14467 C CA . HIS A 1 6 ? -7.720 15.380 -0.561 1.00 0.00 6 HIS A CA 13
ATOM 14468 C C . HIS A 1 6 ? -7.664 14.285 0.513 1.00 0.00 6 HIS A C 13
ATOM 14469 O O . HIS A 1 6 ? -8.694 13.855 1.051 1.00 0.00 6 HIS A O 13
ATOM 14483 N N . GLU A 1 7 ? -6.466 13.833 0.808 1.00 0.00 7 GLU A N 13
ATOM 14484 C CA . GLU A 1 7 ? -6.257 12.736 1.722 1.00 0.00 7 GLU A CA 13
ATOM 14485 C C . GLU A 1 7 ? -6.485 13.186 3.172 1.00 0.00 7 GLU A C 13
ATOM 14486 O O . GLU A 1 7 ? -5.592 13.714 3.841 1.00 0.00 7 GLU A O 13
ATOM 14498 N N . THR A 1 8 ? -7.727 13.091 3.576 1.00 0.00 8 THR A N 13
ATOM 14499 C CA . THR A 1 8 ? -8.171 13.358 4.910 1.00 0.00 8 THR A CA 13
ATOM 14500 C C . THR A 1 8 ? -9.276 12.356 5.234 1.00 0.00 8 THR A C 13
ATOM 14501 O O . THR A 1 8 ? -10.446 12.604 4.937 1.00 0.00 8 THR A O 13
ATOM 14512 N N . GLU A 1 9 ? -8.862 11.200 5.751 1.00 0.00 9 GLU A N 13
ATOM 14513 C CA . GLU A 1 9 ? -9.726 10.069 6.103 1.00 0.00 9 GLU A CA 13
ATOM 14514 C C . GLU A 1 9 ? -10.557 9.563 4.925 1.00 0.00 9 GLU A C 13
ATOM 14515 O O . GLU A 1 9 ? -11.500 10.206 4.451 1.00 0.00 9 GLU A O 13
ATOM 14527 N N . LEU A 1 10 ? -10.236 8.402 4.480 1.00 0.00 10 LEU A N 13
ATOM 14528 C CA . LEU A 1 10 ? -10.796 7.914 3.266 1.00 0.00 10 LEU A CA 13
ATOM 14529 C C . LEU A 1 10 ? -11.584 6.646 3.529 1.00 0.00 10 LEU A C 13
ATOM 14530 O O . LEU A 1 10 ? -11.691 6.203 4.675 1.00 0.00 10 LEU A O 13
ATOM 14546 N N . THR A 1 11 ? -12.139 6.070 2.484 1.00 0.00 11 THR A N 13
ATOM 14547 C CA . THR A 1 11 ? -12.873 4.845 2.622 1.00 0.00 11 THR A CA 13
ATOM 14548 C C . THR A 1 11 ? -11.969 3.713 2.212 1.00 0.00 11 THR A C 13
ATOM 14549 O O . THR A 1 11 ? -10.843 3.958 1.776 1.00 0.00 11 THR A O 13
ATOM 14560 N N . PHE A 1 12 ? -12.457 2.492 2.298 1.00 0.00 12 PHE A N 13
ATOM 14561 C CA . PHE A 1 12 ? -11.649 1.349 1.927 1.00 0.00 12 PHE A CA 13
ATOM 14562 C C . PHE A 1 12 ? -11.313 1.398 0.433 1.00 0.00 12 PHE A C 13
ATOM 14563 O O . PHE A 1 12 ? -10.210 1.108 -0.005 1.00 0.00 12 PHE A O 13
ATOM 14580 N N . ASP A 1 13 ? -12.301 1.873 -0.300 1.00 0.00 13 ASP A N 13
ATOM 14581 C CA . ASP A 1 13 ? -12.173 2.128 -1.735 1.00 0.00 13 ASP A CA 13
ATOM 14582 C C . ASP A 1 13 ? -11.182 3.204 -2.052 1.00 0.00 13 ASP A C 13
ATOM 14583 O O . ASP A 1 13 ? -10.370 3.059 -2.963 1.00 0.00 13 ASP A O 13
ATOM 14592 N N . GLN A 1 14 ? -11.189 4.239 -1.252 1.00 0.00 14 GLN A N 13
ATOM 14593 C CA . GLN A 1 14 ? -10.331 5.376 -1.490 1.00 0.00 14 GLN A CA 13
ATOM 14594 C C . GLN A 1 14 ? -8.901 5.024 -1.101 1.00 0.00 14 GLN A C 13
ATOM 14595 O O . GLN A 1 14 ? -7.948 5.442 -1.742 1.00 0.00 14 GLN A O 13
ATOM 14609 N N . VAL A 1 15 ? -8.773 4.238 -0.030 1.00 0.00 15 VAL A N 13
ATOM 14610 C CA . VAL A 1 15 ? -7.481 3.849 0.496 1.00 0.00 15 VAL A CA 13
ATOM 14611 C C . VAL A 1 15 ? -6.858 2.893 -0.447 1.00 0.00 15 VAL A C 13
ATOM 14612 O O . VAL A 1 15 ? -5.641 2.927 -0.680 1.00 0.00 15 VAL A O 13
ATOM 14625 N N . LYS A 1 16 ? -7.671 2.039 -1.007 1.00 0.00 16 LYS A N 13
ATOM 14626 C CA . LYS A 1 16 ? -7.222 1.164 -2.014 1.00 0.00 16 LYS A CA 13
ATOM 14627 C C . LYS A 1 16 ? -6.591 1.964 -3.124 1.00 0.00 16 LYS A C 13
ATOM 14628 O O . LYS A 1 16 ? -5.479 1.693 -3.506 1.00 0.00 16 LYS A O 13
ATOM 14647 N N . GLU A 1 17 ? -7.258 2.996 -3.565 1.00 0.00 17 GLU A N 13
ATOM 14648 C CA . GLU A 1 17 ? -6.690 3.850 -4.571 1.00 0.00 17 GLU A CA 13
ATOM 14649 C C . GLU A 1 17 ? -5.417 4.607 -4.129 1.00 0.00 17 GLU A C 13
ATOM 14650 O O . GLU A 1 17 ? -4.579 4.905 -4.979 1.00 0.00 17 GLU A O 13
ATOM 14662 N N . GLN A 1 18 ? -5.224 4.875 -2.809 1.00 0.00 18 GLN A N 13
ATOM 14663 C CA . GLN A 1 18 ? -4.040 5.619 -2.371 1.00 0.00 18 GLN A CA 13
ATOM 14664 C C . GLN A 1 18 ? -2.834 4.738 -2.531 1.00 0.00 18 GLN A C 13
ATOM 14665 O O . GLN A 1 18 ? -1.814 5.103 -3.140 1.00 0.00 18 GLN A O 13
ATOM 14679 N N . LEU A 1 19 ? -2.983 3.574 -2.007 1.00 0.00 19 LEU A N 13
ATOM 14680 C CA . LEU A 1 19 ? -1.986 2.571 -1.993 1.00 0.00 19 LEU A CA 13
ATOM 14681 C C . LEU A 1 19 ? -1.673 2.075 -3.379 1.00 0.00 19 LEU A C 13
ATOM 14682 O O . LEU A 1 19 ? -0.504 1.883 -3.728 1.00 0.00 19 LEU A O 13
ATOM 14698 N N . THR A 1 20 ? -2.706 1.938 -4.175 1.00 0.00 20 THR A N 13
ATOM 14699 C CA . THR A 1 20 ? -2.565 1.512 -5.535 1.00 0.00 20 THR A CA 13
ATOM 14700 C C . THR A 1 20 ? -1.700 2.474 -6.298 1.00 0.00 20 THR A C 13
ATOM 14701 O O . THR A 1 20 ? -0.703 2.075 -6.876 1.00 0.00 20 THR A O 13
ATOM 14712 N N . GLU A 1 21 ? -2.024 3.737 -6.191 1.00 0.00 21 GLU A N 13
ATOM 14713 C CA . GLU A 1 21 ? -1.363 4.776 -6.938 1.00 0.00 21 GLU A CA 13
ATOM 14714 C C . GLU A 1 21 ? 0.119 4.841 -6.541 1.00 0.00 21 GLU A C 13
ATOM 14715 O O . GLU A 1 21 ? 1.005 4.953 -7.384 1.00 0.00 21 GLU A O 13
ATOM 14727 N N . SER A 1 22 ? 0.348 4.702 -5.255 1.00 0.00 22 SER A N 13
ATOM 14728 C CA . SER A 1 22 ? 1.690 4.722 -4.686 1.00 0.00 22 SER A CA 13
ATOM 14729 C C . SER A 1 22 ? 2.526 3.562 -5.244 1.00 0.00 22 SER A C 13
ATOM 14730 O O . SER A 1 22 ? 3.651 3.757 -5.730 1.00 0.00 22 SER A O 13
ATOM 14738 N N . GLY A 1 23 ? 1.943 2.366 -5.225 1.00 0.00 23 GLY A N 13
ATOM 14739 C CA . GLY A 1 23 ? 2.599 1.186 -5.731 1.00 0.00 23 GLY A CA 13
ATOM 14740 C C . GLY A 1 23 ? 2.860 1.282 -7.211 1.00 0.00 23 GLY A C 13
ATOM 14741 O O . GLY A 1 23 ? 3.862 0.812 -7.693 1.00 0.00 23 GLY A O 13
ATOM 14745 N N . LYS A 1 24 ? 1.937 1.917 -7.909 1.00 0.00 24 LYS A N 13
ATOM 14746 C CA . LYS A 1 24 ? 2.038 2.128 -9.354 1.00 0.00 24 LYS A CA 13
ATOM 14747 C C . LYS A 1 24 ? 3.225 2.992 -9.726 1.00 0.00 24 LYS A C 13
ATOM 14748 O O . LYS A 1 24 ? 3.866 2.774 -10.756 1.00 0.00 24 LYS A O 13
ATOM 14767 N N . LYS A 1 25 ? 3.523 3.960 -8.895 1.00 0.00 25 LYS A N 13
ATOM 14768 C CA . LYS A 1 25 ? 4.620 4.871 -9.124 1.00 0.00 25 LYS A CA 13
ATOM 14769 C C . LYS A 1 25 ? 5.948 4.203 -8.846 1.00 0.00 25 LYS A C 13
ATOM 14770 O O . LYS A 1 25 ? 6.931 4.414 -9.557 1.00 0.00 25 LYS A O 13
ATOM 14789 N N . ARG A 1 26 ? 5.971 3.401 -7.811 1.00 0.00 26 ARG A N 13
ATOM 14790 C CA . ARG A 1 26 ? 7.198 2.760 -7.380 1.00 0.00 26 ARG A CA 13
ATOM 14791 C C . ARG A 1 26 ? 7.467 1.484 -8.155 1.00 0.00 26 ARG A C 13
ATOM 14792 O O . ARG A 1 26 ? 8.505 1.304 -8.775 1.00 0.00 26 ARG A O 13
ATOM 14813 N N . GLY A 1 27 ? 6.471 0.623 -8.113 1.00 0.00 27 GLY A N 13
ATOM 14814 C CA . GLY A 1 27 ? 6.534 -0.687 -8.673 1.00 0.00 27 GLY A CA 13
ATOM 14815 C C . GLY A 1 27 ? 6.391 -1.714 -7.596 1.00 0.00 27 GLY A C 13
ATOM 14816 O O . GLY A 1 27 ? 6.249 -2.913 -7.874 1.00 0.00 27 GLY A O 13
ATOM 14820 N N . VAL A 1 28 ? 6.350 -1.246 -6.357 1.00 0.00 28 VAL A N 13
ATOM 14821 C CA . VAL A 1 28 ? 6.328 -2.122 -5.228 1.00 0.00 28 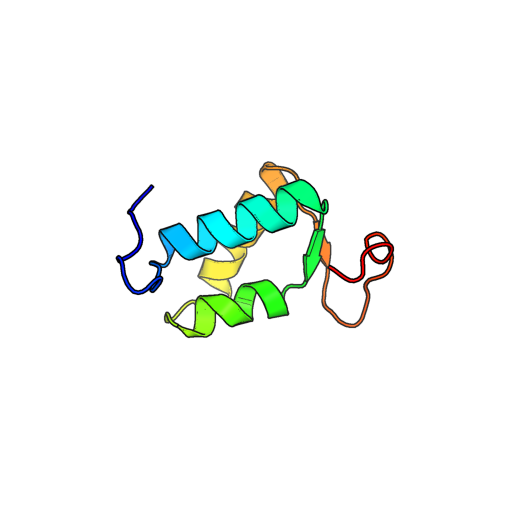VAL A CA 13
ATOM 14822 C C . VAL A 1 28 ? 5.713 -1.436 -4.011 1.00 0.00 28 VAL A C 13
ATOM 14823 O O . VAL A 1 28 ? 5.651 -0.200 -3.945 1.00 0.00 28 VAL A O 13
ATOM 14836 N N . LEU A 1 29 ? 5.227 -2.248 -3.104 1.00 0.00 29 LEU A N 13
ATOM 14837 C CA . LEU A 1 29 ? 4.684 -1.830 -1.840 1.00 0.00 29 LEU A CA 13
ATOM 14838 C C . LEU A 1 29 ? 5.011 -2.891 -0.796 1.00 0.00 29 LEU A C 13
ATOM 14839 O O . LEU A 1 29 ? 5.016 -4.076 -1.127 1.00 0.00 29 LEU A O 13
ATOM 14855 N N . THR A 1 30 ? 5.331 -2.491 0.417 1.00 0.00 30 THR A N 13
ATOM 14856 C CA . THR A 1 30 ? 5.464 -3.441 1.499 1.00 0.00 30 THR A CA 13
ATOM 14857 C C . THR A 1 30 ? 4.073 -3.806 2.036 1.00 0.00 30 THR A C 13
ATOM 14858 O O . THR A 1 30 ? 3.177 -2.955 2.090 1.00 0.00 30 THR A O 13
ATOM 14869 N N . TYR A 1 31 ? 3.889 -5.055 2.434 1.00 0.00 31 TYR A N 13
ATOM 14870 C CA . TYR A 1 31 ? 2.616 -5.523 2.993 1.00 0.00 31 TYR A CA 13
ATOM 14871 C C . TYR A 1 31 ? 2.220 -4.705 4.200 1.00 0.00 31 TYR A C 13
ATOM 14872 O O . TYR A 1 31 ? 1.049 -4.394 4.400 1.00 0.00 31 TYR A O 13
ATOM 14890 N N . GLU A 1 32 ? 3.202 -4.311 4.976 1.00 0.00 32 GLU A N 13
ATOM 14891 C CA . GLU A 1 32 ? 2.927 -3.651 6.211 1.00 0.00 32 GLU A CA 13
ATOM 14892 C C . GLU A 1 32 ? 2.536 -2.178 6.009 1.00 0.00 32 GLU A C 13
ATOM 14893 O O . GLU A 1 32 ? 1.834 -1.603 6.843 1.00 0.00 32 GLU A O 13
ATOM 14905 N N . GLU A 1 33 ? 2.942 -1.565 4.899 1.00 0.00 33 GLU A N 13
ATOM 14906 C CA . GLU A 1 33 ? 2.525 -0.189 4.655 1.00 0.00 33 GLU A CA 13
ATOM 14907 C C . GLU A 1 33 ? 1.111 -0.217 4.102 1.00 0.00 33 GLU A C 13
ATOM 14908 O O . GLU A 1 33 ? 0.305 0.692 4.330 1.00 0.00 33 GLU A O 13
ATOM 14920 N N . ILE A 1 34 ? 0.807 -1.311 3.415 1.00 0.00 34 ILE A N 13
ATOM 14921 C CA . ILE A 1 34 ? -0.513 -1.554 2.903 1.00 0.00 34 ILE A CA 13
ATOM 14922 C C . ILE A 1 34 ? -1.452 -1.766 4.063 1.00 0.00 34 ILE A C 13
ATOM 14923 O O . ILE A 1 34 ? -2.542 -1.190 4.110 1.00 0.00 34 ILE A O 13
ATOM 14939 N N . ALA A 1 35 ? -0.985 -2.517 5.071 1.00 0.00 35 ALA A N 13
ATOM 14940 C CA . ALA A 1 35 ? -1.729 -2.822 6.256 1.00 0.00 35 ALA A CA 13
ATOM 14941 C C . ALA A 1 35 ? -1.979 -1.567 7.076 1.00 0.00 35 ALA A C 13
ATOM 14942 O O . ALA A 1 35 ? -2.994 -1.448 7.750 1.00 0.00 35 ALA A O 13
ATOM 14949 N N . GLU A 1 36 ? -1.034 -0.625 6.986 1.00 0.00 36 GLU A N 13
ATOM 14950 C CA . GLU A 1 36 ? -1.049 0.604 7.764 1.00 0.00 36 GLU A CA 13
ATOM 14951 C C . GLU A 1 36 ? -2.280 1.423 7.494 1.00 0.00 36 GLU A C 13
ATOM 14952 O O . GLU A 1 36 ? -3.004 1.813 8.417 1.00 0.00 36 GLU A O 13
ATOM 14964 N N . ARG A 1 37 ? -2.543 1.674 6.226 1.00 0.00 37 ARG A N 13
ATOM 14965 C CA . ARG A 1 37 ? -3.669 2.485 5.826 1.00 0.00 37 ARG A CA 13
ATOM 14966 C C . ARG A 1 37 ? -4.955 1.730 6.121 1.00 0.00 37 ARG A C 13
ATOM 14967 O O . ARG A 1 37 ? -5.966 2.314 6.486 1.00 0.00 37 ARG A O 13
ATOM 14988 N N . MET A 1 38 ? -4.877 0.411 6.051 1.00 0.00 38 MET A N 13
ATOM 14989 C CA . MET A 1 38 ? -6.042 -0.430 6.261 1.00 0.00 38 MET A CA 13
ATOM 14990 C C . MET A 1 38 ? -6.307 -0.623 7.738 1.00 0.00 38 MET A C 13
ATOM 14991 O O . MET A 1 38 ? -7.303 -1.213 8.115 1.00 0.00 38 MET A O 13
ATOM 15005 N N . SER A 1 39 ? -5.430 -0.077 8.572 1.00 0.00 39 SER A N 13
ATOM 15006 C CA . SER A 1 39 ? -5.589 -0.143 10.007 1.00 0.00 39 SER A CA 13
ATOM 15007 C C . SER A 1 39 ? -6.598 0.930 10.448 1.00 0.00 39 SER A C 13
ATOM 15008 O O . SER A 1 39 ? -6.952 1.031 11.620 1.00 0.00 39 SER A O 13
ATOM 15016 N N . SER A 1 40 ? -7.043 1.737 9.490 1.00 0.00 40 SER A N 13
ATOM 15017 C CA . SER A 1 40 ? -8.109 2.679 9.717 1.00 0.00 40 SER A CA 13
ATOM 15018 C C . SER A 1 40 ? -9.405 1.870 9.785 1.00 0.00 40 SER A C 13
ATOM 15019 O O . SER A 1 40 ? -10.366 2.228 10.470 1.00 0.00 40 SER A O 13
ATOM 15027 N N . PHE A 1 41 ? -9.384 0.763 9.078 1.00 0.00 41 PHE A N 13
ATOM 15028 C CA . PHE A 1 41 ? -10.482 -0.159 8.979 1.00 0.00 41 PHE A CA 13
ATOM 15029 C C . PHE A 1 41 ? -10.082 -1.417 9.721 1.00 0.00 41 PHE A C 13
ATOM 15030 O O . PHE A 1 41 ? -9.085 -1.425 10.450 1.00 0.00 41 PHE A O 13
ATOM 15047 N N . GLU A 1 42 ? -10.852 -2.443 9.571 1.00 0.00 42 GLU A N 13
ATOM 15048 C CA . GLU A 1 42 ? -10.524 -3.728 10.095 1.00 0.00 42 GLU A CA 13
ATOM 15049 C C . GLU A 1 42 ? -10.570 -4.726 8.963 1.00 0.00 42 GLU A C 13
ATOM 15050 O O . GLU A 1 42 ? -11.628 -5.269 8.616 1.00 0.00 42 GLU A O 13
ATOM 15062 N N . ILE A 1 43 ? -9.444 -4.879 8.327 1.00 0.00 43 ILE A N 13
ATOM 15063 C CA . ILE A 1 43 ? -9.297 -5.716 7.162 1.00 0.00 43 ILE A CA 13
ATOM 15064 C C . ILE A 1 43 ? -8.521 -6.967 7.528 1.00 0.00 43 ILE A C 13
ATOM 15065 O O . ILE A 1 43 ? -7.461 -6.895 8.155 1.00 0.00 43 ILE A O 13
ATOM 15081 N N . GLU A 1 44 ? -9.068 -8.097 7.154 1.00 0.00 44 GLU A N 13
ATOM 15082 C CA . GLU A 1 44 ? -8.472 -9.409 7.413 1.00 0.00 44 GLU A CA 13
ATOM 15083 C C . GLU A 1 44 ? -7.311 -9.638 6.457 1.00 0.00 44 GLU A C 13
ATOM 15084 O O . GLU A 1 44 ? -7.179 -8.933 5.452 1.00 0.00 44 GLU A O 13
ATOM 15096 N N . SER A 1 45 ? -6.528 -10.651 6.729 1.00 0.00 45 SER A N 13
ATOM 15097 C CA . SER A 1 45 ? -5.432 -11.038 5.877 1.00 0.00 45 SER A CA 13
ATOM 15098 C C . SER A 1 45 ? -5.994 -11.559 4.539 1.00 0.00 45 SER A C 13
ATOM 15099 O O . SER A 1 45 ? -5.413 -11.339 3.475 1.00 0.00 45 SER A O 13
ATOM 15107 N N . ASP A 1 46 ? -7.178 -12.178 4.599 1.00 0.00 46 ASP A N 13
ATOM 15108 C CA . ASP A 1 46 ? -7.846 -12.709 3.404 1.00 0.00 46 ASP A CA 13
ATOM 15109 C C . ASP A 1 46 ? -8.282 -11.543 2.552 1.00 0.00 46 ASP A C 13
ATOM 15110 O O . ASP A 1 46 ? -8.088 -11.517 1.338 1.00 0.00 46 ASP A O 13
ATOM 15119 N N . GLN A 1 47 ? -8.839 -10.544 3.230 1.00 0.00 47 GLN A N 13
ATOM 15120 C CA . GLN A 1 47 ? -9.288 -9.331 2.598 1.00 0.00 47 GLN A CA 13
ATOM 15121 C C . GLN A 1 47 ? -8.125 -8.578 1.979 1.00 0.00 47 GLN A C 13
ATOM 15122 O O . GLN A 1 47 ? -8.248 -7.960 0.916 1.00 0.00 47 GLN A O 13
ATOM 15136 N N . MET A 1 48 ? -6.991 -8.624 2.665 1.00 0.00 48 MET A N 13
ATOM 15137 C CA . MET A 1 48 ? -5.762 -8.037 2.168 1.00 0.00 48 MET A CA 13
ATOM 15138 C C . MET A 1 48 ? -5.272 -8.732 0.914 1.00 0.00 48 MET A C 13
ATOM 15139 O O . MET A 1 48 ? -4.858 -8.064 -0.030 1.00 0.00 48 MET A O 13
ATOM 15153 N N . ASP A 1 49 ? -5.345 -10.064 0.893 1.00 0.00 49 ASP A N 13
ATOM 15154 C CA . ASP A 1 49 ? -4.889 -10.858 -0.268 1.00 0.00 49 ASP A CA 13
ATOM 15155 C C . ASP A 1 49 ? -5.680 -10.501 -1.500 1.00 0.00 49 ASP A C 13
ATOM 15156 O O . ASP A 1 49 ? -5.133 -10.455 -2.609 1.00 0.00 49 ASP A O 13
ATOM 15165 N N . GLU A 1 50 ? -6.965 -10.198 -1.300 1.00 0.00 50 GLU A N 13
ATOM 15166 C CA . GLU A 1 50 ? -7.817 -9.758 -2.391 1.00 0.00 50 GLU A CA 13
ATOM 15167 C C . GLU A 1 50 ? -7.217 -8.513 -3.036 1.00 0.00 50 GLU A C 13
ATOM 15168 O O . GLU A 1 50 ? -7.072 -8.423 -4.257 1.00 0.00 50 GLU A O 13
ATOM 15180 N N . TYR A 1 51 ? -6.836 -7.573 -2.195 1.00 0.00 51 TYR A N 13
ATOM 15181 C CA . TYR A 1 51 ? -6.262 -6.332 -2.647 1.00 0.00 51 TYR A CA 13
ATOM 15182 C C . TYR A 1 51 ? -4.885 -6.584 -3.252 1.00 0.00 51 TYR A C 13
ATOM 15183 O O . TYR A 1 51 ? -4.498 -5.908 -4.202 1.00 0.00 51 TYR A O 13
ATOM 15201 N N . TYR A 1 52 ? -4.145 -7.541 -2.718 1.00 0.00 52 TYR A N 13
ATOM 15202 C CA . TYR A 1 52 ? -2.815 -7.860 -3.232 1.00 0.00 52 TYR A CA 13
ATOM 15203 C C . TYR A 1 52 ? -2.878 -8.331 -4.673 1.00 0.00 52 TYR A C 13
ATOM 15204 O O . TYR A 1 52 ? -2.078 -7.902 -5.511 1.00 0.00 52 TYR A O 13
ATOM 15222 N N . GLU A 1 53 ? -3.874 -9.173 -4.966 1.00 0.00 53 GLU A N 13
ATOM 15223 C CA . GLU A 1 53 ? -4.109 -9.662 -6.315 1.00 0.00 53 GLU A CA 13
ATOM 15224 C C . GLU A 1 53 ? -4.438 -8.487 -7.228 1.00 0.00 53 GLU A C 13
ATOM 15225 O O . GLU A 1 53 ? -3.903 -8.374 -8.331 1.00 0.00 53 GLU A O 13
ATOM 15237 N N . PHE A 1 54 ? -5.280 -7.591 -6.724 1.00 0.00 54 PHE A N 13
ATOM 15238 C CA . PHE A 1 54 ? -5.671 -6.404 -7.437 1.00 0.00 54 PHE A CA 13
ATOM 15239 C C . PHE A 1 54 ? -4.437 -5.571 -7.803 1.00 0.00 54 PHE A C 13
ATOM 15240 O O . PHE A 1 54 ? -4.262 -5.169 -8.956 1.00 0.00 54 PHE A O 13
ATOM 15257 N N . LEU A 1 55 ? -3.596 -5.318 -6.814 1.00 0.00 55 LEU A N 13
ATOM 15258 C CA . LEU A 1 55 ? -2.361 -4.571 -7.003 1.00 0.00 55 LEU A CA 13
ATOM 15259 C C . LEU A 1 55 ? -1.469 -5.221 -8.050 1.00 0.00 55 LEU A C 13
ATOM 15260 O O . LEU A 1 55 ? -0.874 -4.541 -8.902 1.00 0.00 55 LEU A O 13
ATOM 15276 N N . GLY A 1 56 ? -1.395 -6.538 -7.964 1.00 0.00 56 GLY A N 13
ATOM 15277 C CA . GLY A 1 56 ? -0.623 -7.318 -8.899 1.00 0.00 56 GLY A CA 13
ATOM 15278 C C . GLY A 1 56 ? -1.126 -7.156 -10.315 1.00 0.00 56 GLY A C 13
ATOM 15279 O O . GLY A 1 56 ? -0.318 -7.037 -11.253 1.00 0.00 56 GLY A O 13
ATOM 15283 N N . GLU A 1 57 ? -2.455 -7.124 -10.476 1.00 0.00 57 GLU A N 13
ATOM 15284 C CA . GLU A 1 57 ? -3.085 -6.912 -11.753 1.00 0.00 57 GLU A CA 13
ATOM 15285 C C . GLU A 1 57 ? -2.706 -5.560 -12.331 1.00 0.00 57 GLU A C 13
ATOM 15286 O O . GLU A 1 57 ? -2.488 -5.428 -13.528 1.00 0.00 57 GLU A O 13
ATOM 15298 N N . GLN A 1 58 ? -2.621 -4.550 -11.467 1.00 0.00 58 GLN A N 13
ATOM 15299 C CA . GLN A 1 58 ? -2.344 -3.191 -11.899 1.00 0.00 58 GLN A CA 13
ATOM 15300 C C . GLN A 1 58 ? -0.861 -3.063 -12.236 1.00 0.00 58 GLN A C 13
ATOM 15301 O O . GLN A 1 58 ? -0.501 -2.557 -13.299 1.00 0.00 58 GLN A O 13
ATOM 15315 N N . GLY A 1 59 ? -0.015 -3.497 -11.343 1.00 0.00 59 GLY A N 13
ATOM 15316 C CA . GLY A 1 59 ? 1.409 -3.484 -11.611 1.00 0.00 59 GLY A CA 13
ATOM 15317 C C . GLY A 1 59 ? 2.207 -3.080 -10.404 1.00 0.00 59 GLY A C 13
ATOM 15318 O O . GLY A 1 59 ? 2.956 -2.094 -10.435 1.00 0.00 59 GLY A O 13
ATOM 15322 N N . VAL A 1 60 ? 2.023 -3.807 -9.326 1.00 0.00 60 VAL A N 13
ATOM 15323 C CA . VAL A 1 60 ? 2.712 -3.546 -8.075 1.00 0.00 60 VAL A CA 13
ATOM 15324 C C . VAL A 1 60 ? 3.126 -4.871 -7.464 1.00 0.00 60 VAL A C 13
ATOM 15325 O O . VAL A 1 60 ? 2.310 -5.795 -7.348 1.00 0.00 60 VAL A O 13
ATOM 15338 N N . GLU A 1 61 ? 4.373 -4.972 -7.115 1.00 0.00 61 GLU A N 13
ATOM 15339 C CA . GLU A 1 61 ? 4.878 -6.128 -6.426 1.00 0.00 61 GLU A CA 13
ATOM 15340 C C . GLU A 1 61 ? 4.758 -5.884 -4.949 1.00 0.00 61 GLU A C 13
ATOM 15341 O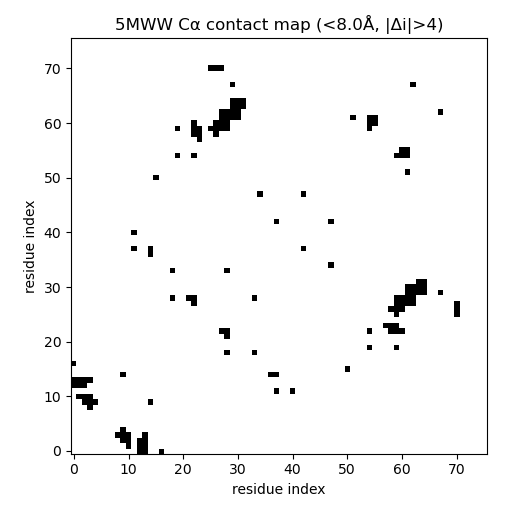 O . GLU A 1 61 ? 4.999 -4.770 -4.484 1.00 0.00 61 GLU A O 13
ATOM 15353 N N . LEU A 1 62 ? 4.318 -6.853 -4.215 1.00 0.00 62 LEU A N 13
ATOM 15354 C CA . LEU A 1 62 ? 4.189 -6.671 -2.809 1.00 0.00 62 LEU A CA 13
ATOM 15355 C C . LEU A 1 62 ? 5.304 -7.366 -2.059 1.00 0.00 62 LEU A C 13
ATOM 15356 O O . LEU A 1 62 ? 5.390 -8.597 -2.047 1.00 0.00 62 LEU A O 13
ATOM 15372 N N . ILE A 1 63 ? 6.156 -6.585 -1.449 1.00 0.00 63 ILE A N 13
ATOM 15373 C CA . ILE A 1 63 ? 7.214 -7.119 -0.623 1.00 0.00 63 ILE A CA 13
ATOM 15374 C C . ILE A 1 63 ? 6.753 -7.134 0.821 1.00 0.00 63 ILE A C 13
ATOM 15375 O O . ILE A 1 63 ? 5.679 -6.641 1.127 1.00 0.00 63 ILE A O 13
ATOM 15391 N N . SER A 1 64 ? 7.542 -7.702 1.691 1.00 0.00 64 SER A N 13
ATOM 15392 C CA . SER A 1 64 ? 7.207 -7.778 3.094 1.00 0.00 64 SER A CA 13
ATOM 15393 C C . SER A 1 64 ? 7.323 -6.413 3.786 1.00 0.00 64 SER A C 13
ATOM 15394 O O . SER A 1 64 ? 6.365 -5.648 3.816 1.00 0.00 64 SER A O 13
ATOM 15402 N N . GLU A 1 65 ? 8.500 -6.165 4.319 1.00 0.00 65 GLU A N 13
ATOM 15403 C CA . GLU A 1 65 ? 8.954 -4.923 4.970 1.00 0.00 65 GLU A CA 13
ATOM 15404 C C . GLU A 1 65 ? 10.174 -5.289 5.793 1.00 0.00 65 GLU A C 13
ATOM 15405 O O . GLU A 1 65 ? 10.926 -4.447 6.261 1.00 0.00 65 GLU A O 13
ATOM 15417 N N . ASN A 1 66 ? 10.370 -6.605 5.938 1.00 0.00 66 ASN A N 13
ATOM 15418 C CA . ASN A 1 66 ? 11.623 -7.185 6.478 1.00 0.00 66 ASN A CA 13
ATOM 15419 C C . ASN A 1 66 ? 12.671 -7.101 5.334 1.00 0.00 66 ASN A C 13
ATOM 15420 O O . ASN A 1 66 ? 13.842 -7.447 5.467 1.00 0.00 66 ASN A O 13
ATOM 15431 N N . GLU A 1 67 ? 12.201 -6.608 4.227 1.00 0.00 67 GLU A N 13
ATOM 15432 C CA . GLU A 1 67 ? 12.943 -6.394 3.047 1.00 0.00 67 GLU A CA 13
ATOM 15433 C C . GLU A 1 67 ? 12.477 -5.075 2.500 1.00 0.00 67 GLU A C 13
ATOM 15434 O O . GLU A 1 67 ? 11.356 -4.644 2.801 1.00 0.00 67 GLU A O 13
ATOM 15446 N N . GLU A 1 68 ? 13.291 -4.450 1.747 1.00 0.00 68 GLU A N 13
ATOM 15447 C CA . GLU A 1 68 ? 12.962 -3.208 1.118 1.00 0.00 68 GLU A CA 13
ATOM 15448 C C . GLU A 1 68 ? 13.802 -3.154 -0.089 1.00 0.00 68 GLU A C 13
ATOM 15449 O O . GLU A 1 68 ? 15.027 -3.266 -0.013 1.00 0.00 68 GLU A O 13
ATOM 15461 N N . THR A 1 69 ? 13.159 -3.069 -1.182 1.00 0.00 69 THR A N 13
ATOM 15462 C CA . THR A 1 69 ? 13.819 -3.160 -2.457 1.00 0.00 69 THR A CA 13
ATOM 15463 C C . THR A 1 69 ? 13.417 -2.038 -3.401 1.00 0.00 69 THR A C 13
ATOM 15464 O O . THR A 1 69 ? 13.626 -2.121 -4.622 1.00 0.00 69 THR A O 13
ATOM 15475 N N . GLU A 1 70 ? 12.903 -0.985 -2.850 1.00 0.00 70 GLU A N 13
ATOM 15476 C CA . GLU A 1 70 ? 12.534 0.154 -3.640 1.00 0.00 70 GLU A CA 13
ATOM 15477 C C . GLU A 1 70 ? 13.669 1.163 -3.614 1.00 0.00 70 GLU A C 13
ATOM 15478 O O . GLU A 1 70 ? 13.732 2.082 -4.440 1.00 0.00 70 GLU A O 13
ATOM 15490 N N . ASP A 1 71 ? 14.564 0.991 -2.658 1.00 0.00 71 ASP A N 13
ATOM 15491 C CA . ASP A 1 71 ? 15.755 1.809 -2.548 1.00 0.00 71 ASP A CA 13
ATOM 15492 C C . ASP A 1 71 ? 16.965 0.913 -2.355 1.00 0.00 71 ASP A C 13
ATOM 15493 O O . ASP A 1 71 ? 17.322 0.570 -1.235 1.00 0.00 71 ASP A O 13
ATOM 15502 N N . LEU A 1 72 ? 17.531 0.464 -3.446 1.00 0.00 72 LEU A N 13
ATOM 15503 C CA . LEU A 1 72 ? 18.715 -0.408 -3.408 1.00 0.00 72 LEU A CA 13
ATOM 15504 C C . LEU A 1 72 ? 19.872 0.273 -4.101 1.00 0.00 72 LEU A C 13
ATOM 15505 O O . LEU A 1 72 ? 20.928 -0.316 -4.321 1.00 0.00 72 LEU A O 13
ATOM 15521 N N . GLU A 1 73 ? 19.663 1.508 -4.432 1.00 0.00 73 GLU A N 13
ATOM 15522 C CA . GLU A 1 73 ? 20.618 2.286 -5.169 1.00 0.00 73 GLU A CA 13
ATOM 15523 C C . GLU A 1 73 ? 21.483 3.096 -4.216 1.00 0.00 73 GLU A C 13
ATOM 15524 O O . GLU A 1 73 ? 20.966 3.820 -3.363 1.00 0.00 73 GLU A O 13
ATOM 15536 N N . HIS A 1 74 ? 22.779 2.927 -4.321 1.00 0.00 74 HIS A N 13
ATOM 15537 C CA . HIS A 1 74 ? 23.733 3.653 -3.494 1.00 0.00 74 HIS A CA 13
ATOM 15538 C C . HIS A 1 74 ? 24.171 4.908 -4.222 1.00 0.00 74 HIS A C 13
ATOM 15539 O O . HIS A 1 74 ? 24.938 4.844 -5.191 1.00 0.00 74 HIS A O 13
ATOM 15553 N N . HIS A 1 75 ? 23.685 6.029 -3.775 1.00 0.00 75 HIS A N 13
ATOM 15554 C CA . HIS A 1 75 ? 23.949 7.293 -4.430 1.00 0.00 75 HIS A CA 13
ATOM 15555 C C . HIS A 1 75 ? 24.323 8.365 -3.422 1.00 0.00 75 HIS A C 13
ATOM 15556 O O . HIS A 1 75 ? 23.840 8.359 -2.297 1.00 0.00 75 HIS A O 13
ATOM 15570 N N . HIS A 1 76 ? 25.209 9.247 -3.804 1.00 0.00 76 HIS A N 13
ATOM 15571 C CA . HIS A 1 76 ? 25.661 10.303 -2.919 1.00 0.00 76 HIS A CA 13
ATOM 15572 C C . HIS A 1 76 ? 24.888 11.591 -3.157 1.00 0.00 76 HIS A C 13
ATOM 15573 O O . HIS A 1 76 ? 24.025 11.929 -2.343 1.00 0.00 76 HIS A O 13
ATOM 15588 N N . ALA A 1 1 ? -9.708 11.006 -8.608 1.00 0.00 1 ALA A N 14
ATOM 15589 C CA . ALA A 1 1 ? -10.496 9.856 -8.184 1.00 0.00 1 ALA A CA 14
ATOM 15590 C C . ALA A 1 1 ? -10.963 10.005 -6.724 1.00 0.00 1 ALA A C 14
ATOM 15591 O O . ALA A 1 1 ? -11.494 9.050 -6.117 1.00 0.00 1 ALA A O 14
ATOM 15600 N N . ASP A 1 2 ? -10.795 11.193 -6.154 1.00 0.00 2 ASP A N 14
ATOM 15601 C CA . ASP A 1 2 ? -11.179 11.415 -4.773 1.00 0.00 2 ASP A CA 14
ATOM 15602 C C . ASP A 1 2 ? -12.629 11.726 -4.621 1.00 0.00 2 ASP A C 14
ATOM 15603 O O . ASP A 1 2 ? -13.134 12.702 -5.156 1.00 0.00 2 ASP A O 14
ATOM 15612 N N . LYS A 1 3 ? -13.281 10.893 -3.896 1.00 0.00 3 LYS A N 14
ATOM 15613 C CA . LYS A 1 3 ? -14.659 11.074 -3.528 1.00 0.00 3 LYS A CA 14
ATOM 15614 C C . LYS A 1 3 ? -14.812 10.836 -2.038 1.00 0.00 3 LYS A C 14
ATOM 15615 O O . LYS A 1 3 ? -15.903 10.587 -1.526 1.00 0.00 3 LYS A O 14
ATOM 15634 N N . GLN A 1 4 ? -13.679 10.975 -1.335 1.00 0.00 4 GLN A N 14
ATOM 15635 C CA . GLN A 1 4 ? -13.646 10.851 0.109 1.00 0.00 4 GLN A CA 14
ATOM 15636 C C . GLN A 1 4 ? -14.330 12.059 0.723 1.00 0.00 4 GLN A C 14
ATOM 15637 O O . GLN A 1 4 ? -14.536 13.080 0.043 1.00 0.00 4 GLN A O 14
ATOM 15651 N N . THR A 1 5 ? -14.646 11.969 1.971 1.00 0.00 5 THR A N 14
ATOM 15652 C CA . THR A 1 5 ? -15.240 13.053 2.664 1.00 0.00 5 THR A CA 14
ATOM 15653 C C . THR A 1 5 ? -14.162 14.088 2.987 1.00 0.00 5 THR A C 14
ATOM 15654 O O . THR A 1 5 ? -12.951 13.755 3.016 1.00 0.00 5 THR A O 14
ATOM 15665 N N . HIS A 1 6 ? -14.554 15.326 3.172 1.00 0.00 6 HIS A N 14
ATOM 15666 C CA . HIS A 1 6 ? -13.584 16.355 3.461 1.00 0.00 6 HIS A CA 14
ATOM 15667 C C . HIS A 1 6 ? -13.160 16.307 4.910 1.00 0.00 6 HIS A C 14
ATOM 15668 O O . HIS A 1 6 ? -13.850 16.836 5.808 1.00 0.00 6 HIS A O 14
ATOM 15682 N N . GLU A 1 7 ? -12.083 15.575 5.120 1.00 0.00 7 GLU A N 14
ATOM 15683 C CA . GLU A 1 7 ? -11.438 15.341 6.383 1.00 0.00 7 GLU A CA 14
ATOM 15684 C C . GLU A 1 7 ? -10.196 14.518 6.094 1.00 0.00 7 GLU A C 14
ATOM 15685 O O . GLU A 1 7 ? -9.928 14.224 4.925 1.00 0.00 7 GLU A O 14
ATOM 15697 N N . THR A 1 8 ? -9.457 14.128 7.109 1.00 0.00 8 THR A N 14
ATOM 15698 C CA . THR A 1 8 ? -8.222 13.367 6.898 1.00 0.00 8 THR A CA 14
ATOM 15699 C C . THR A 1 8 ? -8.517 11.848 6.843 1.00 0.00 8 THR A C 14
ATOM 15700 O O . THR A 1 8 ? -7.629 11.003 6.670 1.00 0.00 8 THR A O 14
ATOM 15711 N N . GLU A 1 9 ? -9.765 11.546 6.932 1.00 0.00 9 GLU A N 14
ATOM 15712 C CA . GLU A 1 9 ? -10.261 10.200 6.932 1.00 0.00 9 GLU A CA 14
ATOM 15713 C C . GLU A 1 9 ? -10.741 9.841 5.548 1.00 0.00 9 GLU A C 14
ATOM 15714 O O . GLU A 1 9 ? -11.303 10.682 4.835 1.00 0.00 9 GLU A O 14
ATOM 15726 N N . LEU A 1 10 ? -10.513 8.614 5.158 1.00 0.00 10 LEU A N 14
ATOM 15727 C CA . LEU A 1 10 ? -10.905 8.169 3.863 1.00 0.00 10 LEU A CA 14
ATOM 15728 C C . LEU A 1 10 ? -11.662 6.882 3.993 1.00 0.00 10 LEU A C 14
ATOM 15729 O O . LEU A 1 10 ? -11.810 6.346 5.091 1.00 0.00 10 LEU A O 14
ATOM 15745 N N . THR A 1 11 ? -12.099 6.370 2.880 1.00 0.00 11 THR A N 14
ATOM 15746 C CA . THR A 1 11 ? -12.856 5.156 2.847 1.00 0.00 11 THR A CA 14
ATOM 15747 C C . THR A 1 11 ? -11.951 4.014 2.417 1.00 0.00 11 THR A C 14
ATOM 15748 O O . THR A 1 11 ? -10.810 4.254 2.004 1.00 0.00 11 THR A O 14
ATOM 15759 N N . PHE A 1 12 ? -12.452 2.788 2.501 1.00 0.00 12 PHE A N 14
ATOM 15760 C CA . PHE A 1 12 ? -11.680 1.623 2.102 1.00 0.00 12 PHE A CA 14
ATOM 15761 C C . PHE A 1 12 ? -11.301 1.706 0.624 1.00 0.00 12 PHE A C 14
ATOM 15762 O O . PHE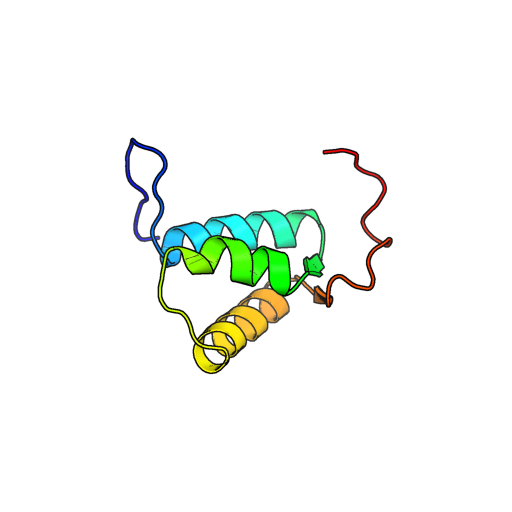 A 1 12 ? -10.189 1.395 0.209 1.00 0.00 12 PHE A O 14
ATOM 15779 N N . ASP A 1 13 ? -12.250 2.234 -0.119 1.00 0.00 13 ASP A N 14
ATOM 15780 C CA . ASP A 1 13 ? -12.069 2.508 -1.548 1.00 0.00 13 ASP A CA 14
ATOM 15781 C C . ASP A 1 13 ? -11.018 3.551 -1.791 1.00 0.00 13 ASP A C 14
ATOM 15782 O O . ASP A 1 13 ? -10.187 3.412 -2.667 1.00 0.00 13 ASP A O 14
ATOM 15791 N N . GLN A 1 14 ? -10.997 4.533 -0.929 1.00 0.00 14 GLN A N 14
ATOM 15792 C CA . GLN A 1 14 ? -10.079 5.649 -1.032 1.00 0.00 14 GLN A CA 14
ATOM 15793 C C . GLN A 1 14 ? -8.692 5.223 -0.654 1.00 0.00 14 GLN A C 14
ATOM 15794 O O . GLN A 1 14 ? -7.708 5.658 -1.237 1.00 0.00 14 GLN A O 14
ATOM 15808 N N . VAL A 1 15 ? -8.618 4.383 0.342 1.00 0.00 15 VAL A N 14
ATOM 15809 C CA . VAL A 1 15 ? -7.375 3.930 0.835 1.00 0.00 15 VAL A CA 14
ATOM 15810 C C . VAL A 1 15 ? -6.773 2.971 -0.151 1.00 0.00 15 VAL A C 14
ATOM 15811 O O . VAL A 1 15 ? -5.563 2.983 -0.394 1.00 0.00 15 VAL A O 14
ATOM 15824 N N . LYS A 1 16 ? -7.599 2.162 -0.739 1.00 0.00 16 LYS A N 14
ATOM 15825 C CA . LYS A 1 16 ? -7.176 1.319 -1.809 1.00 0.00 16 LYS A CA 14
ATOM 15826 C C . LYS A 1 16 ? -6.598 2.166 -2.916 1.00 0.00 16 LYS A C 14
ATOM 15827 O O . LYS A 1 16 ? -5.490 1.951 -3.349 1.00 0.00 16 LYS A O 14
ATOM 15846 N N . GLU A 1 17 ? -7.315 3.173 -3.311 1.00 0.00 17 GLU A N 14
ATOM 15847 C CA . GLU A 1 17 ? -6.837 4.068 -4.329 1.00 0.00 17 GLU A CA 14
ATOM 15848 C C . GLU A 1 17 ? -5.547 4.824 -3.939 1.00 0.00 17 GLU A C 14
ATOM 15849 O O . GLU A 1 17 ? -4.751 5.154 -4.822 1.00 0.00 17 GLU A O 14
ATOM 15861 N N . GLN A 1 18 ? -5.284 5.036 -2.618 1.00 0.00 18 GLN A N 14
ATOM 15862 C CA . GLN A 1 18 ? -4.079 5.732 -2.226 1.00 0.00 18 GLN A CA 14
ATOM 15863 C C . GLN A 1 18 ? -2.899 4.839 -2.475 1.00 0.00 18 GLN A C 14
ATOM 15864 O O . GLN A 1 18 ? -1.937 5.197 -3.156 1.00 0.00 18 GLN A O 14
ATOM 15878 N N . LEU A 1 19 ? -3.034 3.666 -1.959 1.00 0.00 19 LEU A N 14
ATOM 15879 C CA . LEU A 1 19 ? -2.052 2.650 -1.993 1.00 0.00 19 LEU A CA 14
ATOM 15880 C C . LEU A 1 19 ? -1.804 2.148 -3.394 1.00 0.00 19 LEU A C 14
ATOM 15881 O O . LEU A 1 19 ? -0.668 1.835 -3.759 1.00 0.00 19 LEU A O 14
ATOM 15897 N N . THR A 1 20 ? -2.859 2.095 -4.169 1.00 0.00 20 THR A N 14
ATOM 15898 C CA . THR A 1 20 ? -2.773 1.700 -5.548 1.00 0.00 20 THR A CA 14
ATOM 15899 C C . THR A 1 20 ? -1.807 2.612 -6.289 1.00 0.00 20 THR A C 14
ATOM 15900 O O . THR A 1 20 ? -0.836 2.140 -6.861 1.00 0.00 20 THR A O 14
ATOM 15911 N N . GLU A 1 21 ? -2.015 3.902 -6.144 1.00 0.00 21 GLU A N 14
ATOM 15912 C CA . GLU A 1 21 ? -1.262 4.907 -6.879 1.00 0.00 21 GLU A CA 14
ATOM 15913 C C . GLU A 1 21 ? 0.223 4.837 -6.513 1.00 0.00 21 GLU A C 14
ATOM 15914 O O . GLU A 1 21 ? 1.102 4.869 -7.372 1.00 0.00 21 GLU A O 14
ATOM 15926 N N . SER A 1 22 ? 0.461 4.669 -5.238 1.00 0.00 22 SER A N 14
ATOM 15927 C CA . SER A 1 22 ? 1.807 4.644 -4.688 1.00 0.00 22 SER A CA 14
ATOM 15928 C C . SER A 1 22 ? 2.582 3.446 -5.217 1.00 0.00 22 SER A C 14
ATOM 15929 O O . SER A 1 22 ? 3.723 3.580 -5.682 1.00 0.00 22 SER A O 14
ATOM 15937 N N . GLY A 1 23 ? 1.938 2.286 -5.207 1.00 0.00 23 GLY A N 14
ATOM 15938 C CA . GLY A 1 23 ? 2.552 1.080 -5.698 1.00 0.00 23 GLY A CA 14
ATOM 15939 C C . GLY A 1 23 ? 2.804 1.156 -7.169 1.00 0.00 23 GLY A C 14
ATOM 15940 O O . GLY A 1 23 ? 3.789 0.651 -7.655 1.00 0.00 23 GLY A O 14
ATOM 15944 N N . LYS A 1 24 ? 1.903 1.817 -7.850 1.00 0.00 24 LYS A N 14
ATOM 15945 C CA . LYS A 1 24 ? 2.008 2.023 -9.269 1.00 0.00 24 LYS A CA 14
ATOM 15946 C C . LYS A 1 24 ? 3.204 2.868 -9.641 1.00 0.00 24 LYS A C 14
ATOM 15947 O O . LYS A 1 24 ? 3.839 2.636 -10.663 1.00 0.00 24 LYS A O 14
ATOM 15966 N N . LYS A 1 25 ? 3.533 3.822 -8.801 1.00 0.00 25 LYS A N 14
ATOM 15967 C CA . LYS A 1 25 ? 4.645 4.703 -9.045 1.00 0.00 25 LYS A CA 14
ATOM 15968 C C . LYS A 1 25 ? 5.966 4.017 -8.752 1.00 0.00 25 LYS A C 14
ATOM 15969 O O . LYS A 1 25 ? 6.948 4.207 -9.455 1.00 0.00 25 LYS A O 14
ATOM 15988 N N . ARG A 1 26 ? 5.973 3.211 -7.717 1.00 0.00 26 ARG A N 14
ATOM 15989 C CA . ARG A 1 26 ? 7.196 2.557 -7.272 1.00 0.00 26 ARG A CA 14
ATOM 15990 C C . ARG A 1 26 ? 7.456 1.271 -8.032 1.00 0.00 26 ARG A C 14
ATOM 15991 O O . ARG A 1 26 ? 8.564 0.985 -8.472 1.00 0.00 26 ARG A O 14
ATOM 16012 N N . GLY A 1 27 ? 6.403 0.494 -8.138 1.00 0.00 27 GLY A N 14
ATOM 16013 C CA . GLY A 1 27 ? 6.451 -0.818 -8.706 1.00 0.00 27 GLY A CA 14
ATOM 16014 C C . GLY A 1 27 ? 6.404 -1.834 -7.605 1.00 0.00 27 GLY A C 14
ATOM 16015 O O . GLY A 1 27 ? 6.502 -3.043 -7.831 1.00 0.00 27 GLY A O 14
ATOM 16019 N N . VAL A 1 28 ? 6.212 -1.347 -6.398 1.00 0.00 28 VAL A N 14
ATOM 16020 C CA . VAL A 1 28 ? 6.260 -2.174 -5.244 1.00 0.00 28 VAL A CA 14
ATOM 16021 C C . VAL A 1 28 ? 5.596 -1.475 -4.071 1.00 0.00 28 VAL A C 14
ATOM 16022 O O . VAL A 1 28 ? 5.442 -0.251 -4.075 1.00 0.00 28 VAL A O 14
ATOM 16035 N N . LEU A 1 29 ? 5.153 -2.267 -3.137 1.00 0.00 29 LEU A N 14
ATOM 16036 C CA . LEU A 1 29 ? 4.598 -1.829 -1.887 1.00 0.00 29 LEU A CA 14
ATOM 16037 C C . LEU A 1 29 ? 4.883 -2.894 -0.870 1.00 0.00 29 LEU A C 14
ATOM 16038 O O . LEU A 1 29 ? 4.870 -4.058 -1.216 1.00 0.00 29 LEU A O 14
ATOM 16054 N N . THR A 1 30 ? 5.187 -2.533 0.342 1.00 0.00 30 THR A N 14
ATOM 16055 C CA . THR A 1 30 ? 5.271 -3.529 1.380 1.00 0.00 30 THR A CA 14
ATOM 16056 C C . THR A 1 30 ? 3.861 -3.977 1.765 1.00 0.00 30 THR A C 14
ATOM 16057 O O . THR A 1 30 ? 2.950 -3.148 1.843 1.00 0.00 30 THR A O 14
ATOM 16068 N N . TYR A 1 31 ? 3.689 -5.279 1.994 1.00 0.00 31 TYR A N 14
ATOM 16069 C CA . TYR A 1 31 ? 2.397 -5.857 2.408 1.00 0.00 31 TYR A CA 14
ATOM 16070 C C . TYR A 1 31 ? 1.836 -5.100 3.608 1.00 0.00 31 TYR A C 14
ATOM 16071 O O . TYR A 1 31 ? 0.649 -4.777 3.671 1.00 0.00 31 TYR A O 14
ATOM 16089 N N . GLU A 1 32 ? 2.715 -4.762 4.520 1.00 0.00 32 GLU A N 14
ATOM 16090 C CA . GLU A 1 32 ? 2.302 -4.188 5.757 1.00 0.00 32 GLU A CA 14
ATOM 16091 C C . GLU A 1 32 ? 2.024 -2.673 5.698 1.00 0.00 32 GLU A C 14
ATOM 16092 O O . GLU A 1 32 ? 1.202 -2.186 6.471 1.00 0.00 32 GLU A O 14
ATOM 16104 N N . GLU A 1 33 ? 2.632 -1.918 4.761 1.00 0.00 33 GLU A N 14
ATOM 16105 C CA . GLU A 1 33 ? 2.304 -0.477 4.691 1.00 0.00 33 GLU A CA 14
ATOM 16106 C C . GLU A 1 33 ? 0.899 -0.348 4.137 1.00 0.00 33 GLU A C 14
ATOM 16107 O O . GLU A 1 33 ? 0.166 0.605 4.422 1.00 0.00 33 GLU A O 14
ATOM 16119 N N . ILE A 1 34 ? 0.525 -1.365 3.381 1.00 0.00 34 ILE A N 14
ATOM 16120 C CA . ILE A 1 34 ? -0.783 -1.496 2.843 1.00 0.00 34 ILE A CA 14
ATOM 16121 C C . ILE A 1 34 ? -1.764 -1.734 3.971 1.00 0.00 34 ILE A C 14
ATOM 16122 O O . ILE A 1 34 ? -2.818 -1.098 4.040 1.00 0.00 34 ILE A O 14
ATOM 16138 N N . ALA A 1 35 ? -1.376 -2.595 4.917 1.00 0.00 35 ALA A N 14
ATOM 16139 C CA . ALA A 1 35 ? -2.174 -2.960 6.056 1.00 0.00 35 ALA A CA 14
ATOM 16140 C C . ALA A 1 35 ? -2.336 -1.797 7.010 1.00 0.00 35 ALA A C 14
ATOM 16141 O O . ALA A 1 35 ? -3.329 -1.706 7.728 1.00 0.00 35 ALA A O 14
ATOM 16148 N N . GLU A 1 36 ? -1.333 -0.916 7.017 1.00 0.00 36 GLU A N 14
ATOM 16149 C CA . GLU A 1 36 ? -1.256 0.214 7.933 1.00 0.00 36 GLU A CA 14
ATOM 16150 C C . GLU A 1 36 ? -2.441 1.123 7.746 1.00 0.00 36 GLU A C 14
ATOM 16151 O O . GLU A 1 36 ? -3.190 1.402 8.692 1.00 0.00 36 GLU A O 14
ATOM 16163 N N . ARG A 1 37 ? -2.675 1.506 6.518 1.00 0.00 37 ARG A N 14
ATOM 16164 C CA . ARG A 1 37 ? -3.762 2.394 6.185 1.00 0.00 37 ARG A CA 14
ATOM 16165 C C . ARG A 1 37 ? -5.104 1.670 6.364 1.00 0.00 37 ARG A C 14
ATOM 16166 O O . ARG A 1 37 ? -6.131 2.287 6.657 1.00 0.00 37 ARG A O 14
ATOM 16187 N N . MET A 1 38 ? -5.065 0.350 6.274 1.00 0.00 38 MET A N 14
ATOM 16188 C CA . MET A 1 38 ? -6.267 -0.459 6.373 1.00 0.00 38 MET A CA 14
ATOM 16189 C C . MET A 1 38 ? -6.657 -0.763 7.808 1.00 0.00 38 MET A C 14
ATOM 16190 O O . MET A 1 38 ? -7.733 -1.323 8.041 1.00 0.00 38 MET A O 14
ATOM 16204 N N . SER A 1 39 ? -5.816 -0.392 8.777 1.00 0.00 39 SER A N 14
ATOM 16205 C CA . SER A 1 39 ? -6.140 -0.595 10.200 1.00 0.00 39 SER A CA 14
ATOM 16206 C C . SER A 1 39 ? -7.400 0.185 10.563 1.00 0.00 39 SER A C 14
ATOM 16207 O O . SER A 1 39 ? -8.166 -0.210 11.432 1.00 0.00 39 SER A O 14
ATOM 16215 N N . SER A 1 40 ? -7.615 1.258 9.826 1.00 0.00 40 SER A N 14
ATOM 16216 C CA . SER A 1 40 ? -8.757 2.117 9.961 1.00 0.00 40 SER A CA 14
ATOM 16217 C C . SER A 1 40 ? -10.062 1.341 9.695 1.00 0.00 40 SER A C 14
ATOM 16218 O O . SER A 1 40 ? -11.110 1.666 10.235 1.00 0.00 40 SER A O 14
ATOM 16226 N N . PHE A 1 41 ? -9.980 0.327 8.849 1.00 0.00 41 PHE A N 14
ATOM 16227 C CA . PHE A 1 41 ? -11.148 -0.465 8.463 1.00 0.00 41 PHE A CA 14
ATOM 16228 C C . PHE A 1 41 ? -11.078 -1.866 9.039 1.00 0.00 41 PHE A C 14
ATOM 16229 O O . PHE A 1 41 ? -12.015 -2.653 8.883 1.00 0.00 41 PHE A O 14
ATOM 16246 N N . GLU A 1 42 ? -9.944 -2.166 9.682 1.00 0.00 42 GLU A N 14
ATOM 16247 C CA . GLU A 1 42 ? -9.662 -3.476 10.288 1.00 0.00 42 GLU A CA 14
ATOM 16248 C C . GLU A 1 42 ? -9.686 -4.592 9.236 1.00 0.00 42 GLU A C 14
ATOM 16249 O O . GLU A 1 42 ? -10.125 -5.714 9.510 1.00 0.00 42 GLU A O 14
ATOM 16261 N N . ILE A 1 43 ? -9.155 -4.284 8.057 1.00 0.00 43 ILE A N 14
ATOM 16262 C CA . ILE A 1 43 ? -9.125 -5.226 6.935 1.00 0.00 43 ILE A CA 14
ATOM 16263 C C . ILE A 1 43 ? -8.275 -6.438 7.273 1.00 0.00 43 ILE A C 14
ATOM 16264 O O . ILE A 1 43 ? -7.117 -6.315 7.672 1.00 0.00 43 ILE A O 14
ATOM 16280 N N . GLU A 1 44 ? -8.868 -7.581 7.100 1.00 0.00 44 GLU A N 14
ATOM 16281 C CA . GLU A 1 44 ? -8.271 -8.864 7.426 1.00 0.00 44 GLU A CA 14
ATOM 16282 C C . GLU A 1 44 ? -7.249 -9.249 6.389 1.00 0.00 44 GLU A C 14
ATOM 16283 O O . GLU A 1 44 ? -7.287 -8.759 5.254 1.00 0.00 44 GLU A O 14
ATOM 16295 N N . SER A 1 45 ? -6.373 -10.143 6.767 1.00 0.00 45 SER A N 14
ATOM 16296 C CA . SER A 1 45 ? -5.332 -10.659 5.913 1.00 0.00 45 SER A CA 14
ATOM 16297 C C . SER A 1 45 ? -5.920 -11.293 4.631 1.00 0.00 45 SER A C 14
ATOM 16298 O O . SER A 1 45 ? -5.348 -11.167 3.548 1.00 0.00 45 SER A O 14
ATOM 16306 N N . ASP A 1 46 ? -7.091 -11.911 4.765 1.00 0.00 46 ASP A N 14
ATOM 16307 C CA . ASP A 1 46 ? -7.794 -12.533 3.639 1.00 0.00 46 ASP A CA 14
ATOM 16308 C C . ASP A 1 46 ? -8.180 -11.475 2.637 1.00 0.00 46 ASP A C 14
ATOM 16309 O O . ASP A 1 46 ? -7.885 -11.580 1.448 1.00 0.00 46 ASP A O 14
ATOM 16318 N N . GLN A 1 47 ? -8.790 -10.418 3.149 1.00 0.00 47 GLN A N 14
ATOM 16319 C CA . GLN A 1 47 ? -9.238 -9.300 2.338 1.00 0.00 47 GLN A CA 14
ATOM 16320 C C . GLN A 1 47 ? -8.036 -8.603 1.727 1.00 0.00 47 GLN A C 14
ATOM 16321 O O . GLN A 1 47 ? -8.082 -8.110 0.595 1.00 0.00 47 GLN A O 14
ATOM 16335 N N . MET A 1 48 ? -6.966 -8.533 2.504 1.00 0.00 48 MET A N 14
ATOM 16336 C CA . MET A 1 48 ? -5.724 -7.964 2.044 1.00 0.00 48 MET A CA 14
ATOM 16337 C C . MET A 1 48 ? -5.184 -8.701 0.835 1.00 0.00 48 MET A C 14
ATOM 16338 O O . MET A 1 48 ? -4.733 -8.065 -0.100 1.00 0.00 48 MET A O 14
ATOM 16352 N N . ASP A 1 49 ? -5.255 -10.043 0.843 1.00 0.00 49 ASP A N 14
ATOM 16353 C CA . ASP A 1 49 ? -4.767 -10.856 -0.300 1.00 0.00 49 ASP A CA 14
ATOM 16354 C C . ASP A 1 49 ? -5.539 -10.535 -1.546 1.00 0.00 49 ASP A C 14
ATOM 16355 O O . ASP A 1 49 ? -4.969 -10.442 -2.635 1.00 0.00 49 ASP A O 14
ATOM 16364 N N . GLU A 1 50 ? -6.827 -10.325 -1.374 1.00 0.00 50 GLU A N 14
ATOM 16365 C CA . GLU A 1 50 ? -7.696 -9.943 -2.465 1.00 0.00 50 GLU A CA 14
ATOM 16366 C C . GLU A 1 50 ? -7.217 -8.603 -3.064 1.00 0.00 50 GLU A C 14
ATOM 16367 O O . GLU A 1 50 ? -7.196 -8.413 -4.285 1.00 0.00 50 GLU A O 14
ATOM 16379 N N . TYR A 1 51 ? -6.802 -7.689 -2.198 1.00 0.00 51 TYR A N 14
ATOM 16380 C CA . TYR A 1 51 ? -6.250 -6.427 -2.647 1.00 0.00 51 TYR A CA 14
ATOM 16381 C C . TYR A 1 51 ? -4.864 -6.643 -3.272 1.00 0.00 51 TYR A C 14
ATOM 16382 O O . TYR A 1 51 ? -4.513 -5.975 -4.240 1.00 0.00 51 TYR A O 14
ATOM 16400 N N . TYR A 1 52 ? -4.076 -7.558 -2.729 1.00 0.00 52 TYR A N 14
ATOM 16401 C CA . TYR A 1 52 ? -2.724 -7.828 -3.239 1.00 0.00 52 TYR A CA 14
ATOM 16402 C C . TYR A 1 52 ? -2.781 -8.334 -4.662 1.00 0.00 52 TYR A C 14
ATOM 16403 O O . TYR A 1 52 ? -2.021 -7.902 -5.532 1.00 0.00 52 TYR A O 14
ATOM 16421 N N . GLU A 1 53 ? -3.733 -9.221 -4.895 1.00 0.00 53 GLU A N 14
ATOM 16422 C CA . GLU A 1 53 ? -3.984 -9.806 -6.190 1.00 0.00 53 GLU A CA 14
ATOM 16423 C C . GLU A 1 53 ? -4.408 -8.710 -7.173 1.00 0.00 53 GLU A C 14
ATOM 16424 O O . GLU A 1 53 ? -3.984 -8.701 -8.334 1.00 0.00 53 GLU A O 14
ATOM 16436 N N . PHE A 1 54 ? -5.202 -7.775 -6.679 1.00 0.00 54 PHE A N 14
ATOM 16437 C CA . PHE A 1 54 ? -5.626 -6.626 -7.443 1.00 0.00 54 PHE A CA 14
ATOM 16438 C C . PHE A 1 54 ? -4.409 -5.801 -7.863 1.00 0.00 54 PHE A C 14
ATOM 16439 O O . PHE A 1 54 ? -4.235 -5.478 -9.042 1.00 0.00 54 PHE A O 14
ATOM 16456 N N . LEU A 1 55 ? -3.573 -5.475 -6.887 1.00 0.00 55 LEU A N 14
ATOM 16457 C CA . LEU A 1 55 ? -2.368 -4.693 -7.104 1.00 0.00 55 LEU A CA 14
ATOM 16458 C C . LEU A 1 55 ? -1.437 -5.343 -8.115 1.00 0.00 55 LEU A C 14
ATOM 16459 O O . LEU A 1 55 ? -0.837 -4.662 -8.952 1.00 0.00 55 LEU A O 14
ATOM 16475 N N . GLY A 1 56 ? -1.338 -6.663 -8.021 1.00 0.00 56 GLY A N 14
ATOM 16476 C CA . GLY A 1 56 ? -0.538 -7.438 -8.958 1.00 0.00 56 GLY A CA 14
ATOM 16477 C C . GLY A 1 56 ? -1.032 -7.274 -10.376 1.00 0.00 56 GLY A C 14
ATOM 16478 O O . GLY A 1 56 ? -0.234 -7.118 -11.303 1.00 0.00 56 GLY A O 14
ATOM 16482 N N . GLU A 1 57 ? -2.345 -7.280 -10.547 1.00 0.00 57 GLU A N 14
ATOM 16483 C CA . GLU A 1 57 ? -2.948 -7.099 -11.834 1.00 0.00 57 GLU A CA 14
ATOM 16484 C C . GLU A 1 57 ? -2.686 -5.708 -12.409 1.00 0.00 57 GLU A C 14
ATOM 16485 O O . GLU A 1 57 ? -2.609 -5.537 -13.632 1.00 0.00 57 GLU A O 14
ATOM 16497 N N . GLN A 1 58 ? -2.562 -4.712 -11.524 1.00 0.00 58 GLN A N 14
ATOM 16498 C CA . GLN A 1 58 ? -2.281 -3.336 -11.925 1.00 0.00 58 GLN A CA 14
ATOM 16499 C C . GLN A 1 58 ? -0.793 -3.208 -12.247 1.00 0.00 58 GLN A C 14
ATOM 16500 O O . GLN A 1 58 ? -0.420 -2.624 -13.259 1.00 0.00 58 GLN A O 14
ATOM 16514 N N . GLY A 1 59 ? 0.038 -3.710 -11.371 1.00 0.00 59 GLY A N 14
ATOM 16515 C CA . GLY A 1 59 ? 1.467 -3.730 -11.623 1.00 0.00 59 GLY A CA 14
ATOM 16516 C C . GLY A 1 59 ? 2.273 -3.351 -10.403 1.00 0.00 59 GLY A C 14
ATOM 16517 O O . GLY A 1 59 ? 3.114 -2.463 -10.458 1.00 0.00 59 GLY A O 14
ATOM 16521 N N . VAL A 1 60 ? 2.005 -4.001 -9.292 1.00 0.00 60 VAL A N 14
ATOM 16522 C CA . VAL A 1 60 ? 2.713 -3.725 -8.055 1.00 0.00 60 VAL A CA 14
ATOM 16523 C C . VAL A 1 60 ? 3.132 -5.031 -7.429 1.00 0.00 60 VAL A C 14
ATOM 16524 O O . VAL A 1 60 ? 2.311 -5.936 -7.273 1.00 0.00 60 VAL A O 14
ATOM 16537 N N . GLU A 1 61 ? 4.389 -5.143 -7.105 1.00 0.00 61 GLU A N 14
ATOM 16538 C CA . GLU A 1 61 ? 4.870 -6.274 -6.359 1.00 0.00 61 GLU A CA 14
ATOM 16539 C C . GLU A 1 61 ? 4.771 -5.939 -4.902 1.00 0.00 61 GLU A C 14
ATOM 16540 O O . GLU A 1 61 ? 5.012 -4.802 -4.511 1.00 0.00 61 GLU A O 14
ATOM 16552 N N . LEU A 1 62 ? 4.381 -6.865 -4.103 1.00 0.00 62 LEU A N 14
ATOM 16553 C CA . LEU A 1 62 ? 4.287 -6.603 -2.721 1.00 0.00 62 LEU A CA 14
ATOM 16554 C C . LEU A 1 62 ? 5.466 -7.207 -1.977 1.00 0.00 62 LEU A C 14
ATOM 16555 O O . LEU A 1 62 ? 5.663 -8.421 -1.989 1.00 0.00 62 LEU A O 14
ATOM 16571 N N . ILE A 1 63 ? 6.265 -6.363 -1.367 1.00 0.00 63 ILE A N 14
ATOM 16572 C CA . ILE A 1 63 ? 7.363 -6.827 -0.551 1.00 0.00 63 ILE A CA 14
ATOM 16573 C C . ILE A 1 63 ? 6.944 -7.061 0.852 1.00 0.00 63 ILE A C 14
ATOM 16574 O O . ILE A 1 63 ? 5.929 -6.573 1.315 1.00 0.00 63 ILE A O 14
ATOM 16590 N N . SER A 1 64 ? 7.771 -7.728 1.522 1.00 0.00 64 SER A N 14
ATOM 16591 C CA . SER A 1 64 ? 7.532 -8.197 2.832 1.00 0.00 64 SER A CA 14
ATOM 16592 C C . SER A 1 64 ? 7.859 -7.237 3.976 1.00 0.00 64 SER A C 14
ATOM 16593 O O . SER A 1 64 ? 7.712 -7.621 5.129 1.00 0.00 64 SER A O 14
ATOM 16601 N N . GLU A 1 65 ? 8.330 -6.019 3.671 1.00 0.00 65 GLU A N 14
ATOM 16602 C CA . GLU A 1 65 ? 8.651 -4.961 4.696 1.00 0.00 65 GLU A CA 14
ATOM 16603 C C . GLU A 1 65 ? 9.958 -5.301 5.413 1.00 0.00 65 GLU A C 14
ATOM 16604 O O . GLU A 1 65 ? 10.829 -4.453 5.564 1.00 0.00 65 GLU A O 14
ATOM 16616 N N . ASN A 1 66 ? 10.097 -6.569 5.802 1.00 0.00 66 ASN A N 14
ATOM 16617 C CA . ASN A 1 66 ? 11.334 -7.119 6.357 1.00 0.00 66 ASN A CA 14
ATOM 16618 C C . ASN A 1 66 ? 12.426 -6.872 5.363 1.00 0.00 66 ASN A C 14
ATOM 16619 O O . ASN A 1 66 ? 13.558 -6.522 5.702 1.00 0.00 66 ASN A O 14
ATOM 16630 N N . GLU A 1 67 ? 12.044 -7.029 4.145 1.00 0.00 67 GLU A N 14
ATOM 16631 C CA . GLU A 1 67 ? 12.847 -6.708 3.035 1.00 0.00 67 GLU A CA 14
ATOM 16632 C C . GLU A 1 67 ? 12.276 -5.457 2.413 1.00 0.00 67 GLU A C 14
ATOM 16633 O O . GLU A 1 67 ? 11.037 -5.263 2.371 1.00 0.00 67 GLU A O 14
ATOM 16645 N N . GLU A 1 68 ? 13.137 -4.647 1.952 1.00 0.00 68 GLU A N 14
ATOM 16646 C CA . GLU A 1 68 ? 12.801 -3.402 1.325 1.00 0.00 68 GLU A CA 14
ATOM 16647 C C . GLU A 1 68 ? 14.040 -2.905 0.674 1.00 0.00 68 GLU A C 14
ATOM 16648 O O . GLU A 1 68 ? 15.086 -2.770 1.314 1.00 0.00 68 GLU A O 14
ATOM 16660 N N . THR A 1 69 ? 13.939 -2.715 -0.582 1.00 0.00 69 THR A N 14
ATOM 16661 C CA . THR A 1 69 ? 15.035 -2.280 -1.402 1.00 0.00 69 THR A CA 14
ATOM 16662 C C . THR A 1 69 ? 14.541 -1.334 -2.483 1.00 0.00 69 THR A C 14
ATOM 16663 O O . THR A 1 69 ? 15.125 -1.248 -3.560 1.00 0.00 69 THR A O 14
ATOM 16674 N N . GLU A 1 70 ? 13.505 -0.582 -2.173 1.00 0.00 70 GLU A N 14
ATOM 16675 C CA . GLU A 1 70 ? 12.972 0.367 -3.123 1.00 0.00 70 GLU A CA 14
ATOM 16676 C C . GLU A 1 70 ? 13.800 1.632 -3.031 1.00 0.00 70 GLU A C 14
ATOM 16677 O O . GLU A 1 70 ? 13.849 2.463 -3.961 1.00 0.00 70 GLU A O 14
ATOM 16689 N N . ASP A 1 71 ? 14.443 1.768 -1.897 1.00 0.00 71 ASP A N 14
ATOM 16690 C CA . ASP A 1 71 ? 15.332 2.847 -1.619 1.00 0.00 71 ASP A CA 14
ATOM 16691 C C . ASP A 1 71 ? 16.505 2.357 -0.821 1.00 0.00 71 ASP A C 14
ATOM 16692 O O . ASP A 1 71 ? 16.335 1.773 0.229 1.00 0.00 71 ASP A O 14
ATOM 16701 N N . LEU A 1 72 ? 17.675 2.560 -1.334 1.00 0.00 72 LEU A N 14
ATOM 16702 C CA . LEU A 1 72 ? 18.885 2.255 -0.605 1.00 0.00 72 LEU A CA 14
ATOM 16703 C C . LEU A 1 72 ? 19.741 3.510 -0.525 1.00 0.00 72 LEU A C 14
ATOM 16704 O O . LEU A 1 72 ? 20.874 3.475 -0.059 1.00 0.00 72 LEU A O 14
ATOM 16720 N N . GLU A 1 73 ? 19.159 4.634 -0.927 1.00 0.00 73 GLU A N 14
ATOM 16721 C CA . GLU A 1 73 ? 19.882 5.896 -1.010 1.00 0.00 73 GLU A CA 14
ATOM 16722 C C . GLU A 1 73 ? 19.519 6.774 0.182 1.00 0.00 73 GLU A C 14
ATOM 16723 O O . GLU A 1 73 ? 20.174 7.788 0.432 1.00 0.00 73 GLU A O 14
ATOM 16735 N N . HIS A 1 74 ? 18.471 6.371 0.897 1.00 0.00 74 HIS A N 14
ATOM 16736 C CA . HIS A 1 74 ? 17.845 7.164 1.958 1.00 0.00 74 HIS A CA 14
ATOM 16737 C C . HIS A 1 74 ? 17.159 8.329 1.294 1.00 0.00 74 HIS A C 14
ATOM 16738 O O . HIS A 1 74 ? 17.597 9.488 1.375 1.00 0.00 74 HIS A O 14
ATOM 16752 N N . HIS A 1 75 ? 16.152 7.982 0.550 1.00 0.00 75 HIS A N 14
ATOM 16753 C CA . HIS A 1 75 ? 15.417 8.890 -0.289 1.00 0.00 75 HIS A CA 14
ATOM 16754 C C . HIS A 1 75 ? 14.462 9.769 0.509 1.00 0.00 75 HIS A C 14
ATOM 16755 O O . HIS A 1 75 ? 13.722 9.295 1.388 1.00 0.00 75 HIS A O 14
ATOM 16769 N N . HIS A 1 76 ? 14.480 11.030 0.187 1.00 0.00 76 HIS A N 14
ATOM 16770 C CA . HIS A 1 76 ? 13.603 12.007 0.755 1.00 0.00 76 HIS A CA 14
ATOM 16771 C C . HIS A 1 76 ? 13.482 13.119 -0.247 1.00 0.00 76 HIS A C 14
ATOM 16772 O O . HIS A 1 76 ? 12.453 13.210 -0.915 1.00 0.00 76 HIS A O 14
ATOM 16787 N N . ALA A 1 1 ? -12.356 7.291 -6.416 1.00 0.00 1 ALA A N 15
ATOM 16788 C CA . ALA A 1 1 ? -12.185 8.718 -6.258 1.00 0.00 1 ALA A CA 15
ATOM 16789 C C . ALA A 1 1 ? -13.527 9.397 -6.300 1.00 0.00 1 ALA A C 15
ATOM 16790 O O . ALA A 1 1 ? -14.084 9.621 -7.379 1.00 0.00 1 ALA A O 15
ATOM 16799 N N . ASP A 1 2 ? -14.067 9.686 -5.142 1.00 0.00 2 ASP A N 15
ATOM 16800 C CA . ASP A 1 2 ? -15.381 10.331 -5.039 1.00 0.00 2 ASP A CA 15
ATOM 16801 C C . ASP A 1 2 ? -15.548 11.010 -3.687 1.00 0.00 2 ASP A C 15
ATOM 16802 O O . ASP A 1 2 ? -16.432 11.861 -3.510 1.00 0.00 2 ASP A O 15
ATOM 16811 N N . LYS A 1 3 ? -14.701 10.636 -2.745 1.00 0.00 3 LYS A N 15
ATOM 16812 C CA . LYS A 1 3 ? -14.670 11.223 -1.417 1.00 0.00 3 LYS A CA 15
ATOM 16813 C C . LYS A 1 3 ? -13.217 11.523 -1.104 1.00 0.00 3 LYS A C 15
ATOM 16814 O O . LYS A 1 3 ? -12.372 11.346 -1.981 1.00 0.00 3 LYS A O 15
ATOM 16833 N N . GLN A 1 4 ? -12.929 11.964 0.108 1.00 0.00 4 GLN A N 15
ATOM 16834 C CA . GLN A 1 4 ? -11.573 12.302 0.539 1.00 0.00 4 GLN A CA 15
ATOM 16835 C C . GLN A 1 4 ? -11.026 13.504 -0.216 1.00 0.00 4 GLN A C 15
ATOM 16836 O O . GLN A 1 4 ? -10.314 13.387 -1.218 1.00 0.00 4 GLN A O 15
ATOM 16850 N N . THR A 1 5 ? -11.425 14.647 0.238 1.00 0.00 5 THR A N 15
ATOM 16851 C CA . THR A 1 5 ? -10.980 15.899 -0.294 1.00 0.00 5 THR A CA 15
ATOM 16852 C C . THR A 1 5 ? -10.402 16.736 0.840 1.00 0.00 5 THR A C 15
ATOM 16853 O O . THR A 1 5 ? -10.953 17.773 1.230 1.00 0.00 5 THR A O 15
ATOM 16864 N N . HIS A 1 6 ? -9.318 16.210 1.400 1.00 0.00 6 HIS A N 15
ATOM 16865 C CA . HIS A 1 6 ? -8.591 16.772 2.550 1.00 0.00 6 HIS A CA 15
ATOM 16866 C C . HIS A 1 6 ? -9.240 16.484 3.915 1.00 0.00 6 HIS A C 15
ATOM 16867 O O . HIS A 1 6 ? -8.816 17.047 4.936 1.00 0.00 6 HIS A O 15
ATOM 16881 N N . GLU A 1 7 ? -10.245 15.595 3.960 1.00 0.00 7 GLU A N 15
ATOM 16882 C CA . GLU A 1 7 ? -10.799 15.169 5.259 1.00 0.00 7 GLU A CA 15
ATOM 16883 C C . GLU A 1 7 ? -9.785 14.264 5.938 1.00 0.00 7 GLU A C 15
ATOM 16884 O O . GLU A 1 7 ? -8.855 13.775 5.294 1.00 0.00 7 GLU A O 15
ATOM 16896 N N . THR A 1 8 ? -9.965 14.029 7.202 1.00 0.00 8 THR A N 15
ATOM 16897 C CA . THR A 1 8 ? -9.122 13.149 7.914 1.00 0.00 8 THR A CA 15
ATOM 16898 C C . THR A 1 8 ? -9.738 11.771 7.816 1.00 0.00 8 THR A C 15
ATOM 16899 O O . THR A 1 8 ? -10.910 11.571 8.161 1.00 0.00 8 THR A O 15
ATOM 16910 N N . GLU A 1 9 ? -8.949 10.879 7.302 1.00 0.00 9 GLU A N 15
ATOM 16911 C CA . GLU A 1 9 ? -9.290 9.515 7.015 1.00 0.00 9 GLU A CA 15
ATOM 16912 C C . GLU A 1 9 ? -10.135 9.366 5.774 1.00 0.00 9 GLU A C 15
ATOM 16913 O O . GLU A 1 9 ? -11.040 10.172 5.479 1.00 0.00 9 GLU A O 15
ATOM 16925 N N . LEU A 1 10 ? -9.825 8.345 5.054 1.00 0.00 10 LEU A N 15
ATOM 16926 C CA . LEU A 1 10 ? -10.344 8.121 3.756 1.00 0.00 10 LEU A CA 15
ATOM 16927 C C . LEU A 1 10 ? -11.275 6.930 3.803 1.00 0.00 10 LEU A C 15
ATOM 16928 O O . LEU A 1 10 ? -11.577 6.395 4.879 1.00 0.00 10 LEU A O 15
ATOM 16944 N N . THR A 1 11 ? -11.727 6.502 2.657 1.00 0.00 11 THR A N 15
ATOM 16945 C CA . THR A 1 11 ? -12.578 5.361 2.599 1.00 0.00 11 THR A CA 15
ATOM 16946 C C . THR A 1 11 ? -11.746 4.158 2.229 1.00 0.00 11 THR A C 15
ATOM 16947 O O . THR A 1 11 ? -10.565 4.303 1.902 1.00 0.00 11 THR A O 15
ATOM 16958 N N . PHE A 1 12 ? -12.348 2.986 2.257 1.00 0.00 12 PHE A N 15
ATOM 16959 C CA . PHE A 1 12 ? -11.640 1.780 1.921 1.00 0.00 12 PHE A CA 15
ATOM 16960 C C . PHE A 1 12 ? -11.202 1.821 0.464 1.00 0.00 12 PHE A C 15
ATOM 16961 O O . PHE A 1 12 ? -10.088 1.464 0.096 1.00 0.00 12 PHE A O 15
ATOM 16978 N N . ASP A 1 13 ? -12.111 2.345 -0.320 1.00 0.00 13 ASP A N 15
ATOM 16979 C CA . ASP A 1 13 ? -11.884 2.585 -1.738 1.00 0.00 13 ASP A CA 15
ATOM 16980 C C . ASP A 1 13 ? -10.854 3.660 -1.986 1.00 0.00 13 ASP A C 15
ATOM 16981 O O . ASP A 1 13 ? -10.052 3.552 -2.899 1.00 0.00 13 ASP A O 15
ATOM 16990 N N . GLN A 1 14 ? -10.827 4.657 -1.120 1.00 0.00 14 GLN A N 15
ATOM 16991 C CA . GLN A 1 14 ? -9.880 5.755 -1.258 1.00 0.00 14 GLN A CA 15
ATOM 16992 C C . GLN A 1 14 ? -8.500 5.264 -0.874 1.00 0.00 14 GLN A C 15
ATOM 16993 O O . GLN A 1 14 ? -7.505 5.652 -1.470 1.00 0.00 14 GLN A O 15
ATOM 17007 N N . VAL A 1 15 ? -8.455 4.414 0.143 1.00 0.00 15 VAL A N 15
ATOM 17008 C CA . VAL A 1 15 ? -7.215 3.896 0.658 1.00 0.00 15 VAL A CA 15
ATOM 17009 C C . VAL A 1 15 ? -6.665 2.929 -0.329 1.00 0.00 15 VAL A C 15
ATOM 17010 O O . VAL A 1 15 ? -5.449 2.899 -0.573 1.00 0.00 15 VAL A O 15
ATOM 17023 N N . LYS A 1 16 ? -7.539 2.138 -0.913 1.00 0.00 16 LYS A N 15
ATOM 17024 C CA . LYS A 1 16 ? -7.159 1.306 -1.992 1.00 0.00 16 LYS A CA 15
ATOM 17025 C C . LYS A 1 16 ? -6.534 2.148 -3.102 1.00 0.00 16 LYS A C 15
ATOM 17026 O O . LYS A 1 16 ? -5.453 1.862 -3.540 1.00 0.00 16 LYS A O 15
ATOM 17045 N N . GLU A 1 17 ? -7.184 3.224 -3.495 1.00 0.00 17 GLU A N 15
ATOM 17046 C CA . GLU A 1 17 ? -6.607 4.111 -4.498 1.00 0.00 17 GLU A CA 15
ATOM 17047 C C . GLU A 1 17 ? -5.288 4.766 -4.039 1.00 0.00 17 GLU A C 15
ATOM 17048 O O . GLU A 1 17 ? -4.426 5.041 -4.864 1.00 0.00 17 GLU A O 15
ATOM 17060 N N . GLN A 1 18 ? -5.102 4.950 -2.719 1.00 0.00 18 GLN A N 15
ATOM 17061 C CA . GLN A 1 18 ? -3.942 5.556 -2.156 1.00 0.00 18 GLN A CA 15
ATOM 17062 C C . GLN A 1 18 ? -2.802 4.625 -2.380 1.00 0.00 18 GLN A C 15
ATOM 17063 O O . GLN A 1 18 ? -1.806 4.957 -3.034 1.00 0.00 18 GLN A O 15
ATOM 17077 N N . LEU A 1 19 ? -2.982 3.465 -1.873 1.00 0.00 19 LEU A N 15
ATOM 17078 C CA . LEU A 1 19 ? -2.027 2.433 -1.931 1.00 0.00 19 LEU A CA 15
ATOM 17079 C C . LEU A 1 19 ? -1.765 1.987 -3.352 1.00 0.00 19 LEU A C 15
ATOM 17080 O O . LEU A 1 19 ? -0.618 1.805 -3.744 1.00 0.00 19 LEU A O 15
ATOM 17096 N N . THR A 1 20 ? -2.820 1.873 -4.119 1.00 0.00 20 THR A N 15
ATOM 17097 C CA . THR A 1 20 ? -2.721 1.482 -5.504 1.00 0.00 20 THR A CA 15
ATOM 17098 C C . THR A 1 20 ? -1.873 2.461 -6.281 1.00 0.00 20 THR A C 15
ATOM 17099 O O . THR A 1 20 ? -0.874 2.069 -6.861 1.00 0.00 20 THR A O 15
ATOM 17110 N N . GLU A 1 21 ? -2.205 3.736 -6.192 1.00 0.00 21 GLU A N 15
ATOM 17111 C CA . GLU A 1 21 ? -1.538 4.755 -6.992 1.00 0.00 21 GLU A CA 15
ATOM 17112 C C . GLU A 1 21 ? -0.064 4.850 -6.604 1.00 0.00 21 GLU A C 15
ATOM 17113 O O . GLU A 1 21 ? 0.820 4.989 -7.443 1.00 0.00 21 GLU A O 15
ATOM 17125 N N . SER A 1 22 ? 0.165 4.727 -5.324 1.00 0.00 22 SER A N 15
ATOM 17126 C CA . SER A 1 22 ? 1.506 4.767 -4.759 1.00 0.00 22 SER A CA 15
ATOM 17127 C C . SER A 1 22 ? 2.331 3.573 -5.248 1.00 0.00 22 SER A C 15
ATOM 17128 O O . SER A 1 22 ? 3.464 3.734 -5.721 1.00 0.00 22 SER A O 15
ATOM 17136 N N . GLY A 1 23 ? 1.735 2.387 -5.184 1.00 0.00 23 GLY A N 15
ATOM 17137 C CA . GLY A 1 23 ? 2.374 1.177 -5.637 1.00 0.00 23 GLY A CA 15
ATOM 17138 C C . GLY A 1 23 ? 2.671 1.229 -7.111 1.00 0.00 23 GLY A C 15
ATOM 17139 O O . GLY A 1 23 ? 3.647 0.695 -7.561 1.00 0.00 23 GLY A O 15
ATOM 17143 N N . LYS A 1 24 ? 1.805 1.899 -7.831 1.00 0.00 24 LYS A N 15
ATOM 17144 C CA . LYS A 1 24 ? 1.956 2.090 -9.265 1.00 0.00 24 LYS A CA 15
ATOM 17145 C C . LYS A 1 24 ? 3.147 2.966 -9.624 1.00 0.00 24 LYS A C 15
ATOM 17146 O O . LYS A 1 24 ? 3.730 2.834 -10.696 1.00 0.00 24 LYS A O 15
ATOM 17165 N N . LYS A 1 25 ? 3.488 3.885 -8.746 1.00 0.00 25 LYS A N 15
ATOM 17166 C CA . LYS A 1 25 ? 4.635 4.749 -8.940 1.00 0.00 25 LYS A CA 15
ATOM 17167 C C . LYS A 1 25 ? 5.892 3.990 -8.647 1.00 0.00 25 LYS A C 15
ATOM 17168 O O . LYS A 1 25 ? 6.849 3.998 -9.412 1.00 0.00 25 LYS A O 15
ATOM 17187 N N . ARG A 1 26 ? 5.845 3.294 -7.545 1.00 0.00 26 ARG A N 15
ATOM 17188 C CA . ARG A 1 26 ? 7.011 2.609 -7.012 1.00 0.00 26 ARG A CA 15
ATOM 17189 C C . ARG A 1 26 ? 7.296 1.334 -7.775 1.00 0.00 26 ARG A C 15
ATOM 17190 O O . ARG A 1 26 ? 8.416 1.062 -8.198 1.00 0.00 26 ARG A O 15
ATOM 17211 N N . GLY A 1 27 ? 6.241 0.582 -7.951 1.00 0.00 27 GLY A N 15
ATOM 17212 C CA . GLY A 1 27 ? 6.287 -0.720 -8.533 1.00 0.00 27 GLY A CA 15
ATOM 17213 C C . GLY A 1 27 ? 6.211 -1.743 -7.449 1.00 0.00 27 GLY A C 15
ATOM 17214 O O . GLY A 1 27 ? 6.295 -2.952 -7.696 1.00 0.00 27 GLY A O 15
ATOM 17218 N N . VAL A 1 28 ? 5.980 -1.262 -6.235 1.00 0.00 28 VAL A N 15
ATOM 17219 C CA . VAL A 1 28 ? 6.052 -2.092 -5.086 1.00 0.00 28 VAL A CA 15
ATOM 17220 C C . VAL A 1 28 ? 5.302 -1.478 -3.914 1.00 0.00 28 VAL A C 15
ATOM 17221 O O . VAL A 1 28 ? 5.052 -0.265 -3.890 1.00 0.00 28 VAL A O 15
ATOM 17234 N N . LEU A 1 29 ? 4.911 -2.338 -3.004 1.00 0.00 29 LEU A N 15
ATOM 17235 C CA . LEU A 1 29 ? 4.284 -1.994 -1.756 1.00 0.00 29 LEU A CA 15
ATOM 17236 C C . LEU A 1 29 ? 4.619 -3.072 -0.743 1.00 0.00 29 LEU A C 15
ATOM 17237 O O . LEU A 1 29 ? 4.615 -4.239 -1.081 1.00 0.00 29 LEU A O 15
ATOM 17253 N N . THR A 1 30 ? 4.958 -2.699 0.450 1.00 0.00 30 THR A N 15
ATOM 17254 C CA . THR A 1 30 ? 5.162 -3.662 1.509 1.00 0.00 30 THR A CA 15
ATOM 17255 C C . THR A 1 30 ? 3.821 -4.079 2.111 1.00 0.00 30 THR A C 15
ATOM 17256 O O . THR A 1 30 ? 2.915 -3.258 2.224 1.00 0.00 30 THR A O 15
ATOM 17267 N N . TYR A 1 31 ? 3.700 -5.343 2.509 1.00 0.00 31 TYR A N 15
ATOM 17268 C CA . TYR A 1 31 ? 2.463 -5.842 3.144 1.00 0.00 31 TYR A CA 15
ATOM 17269 C C . TYR A 1 31 ? 2.111 -5.008 4.383 1.00 0.00 31 TYR A C 15
ATOM 17270 O O . TYR A 1 31 ? 0.944 -4.690 4.625 1.00 0.00 31 TYR A O 15
ATOM 17288 N N . GLU A 1 32 ? 3.142 -4.611 5.127 1.00 0.00 32 GLU A N 15
ATOM 17289 C CA . GLU A 1 32 ? 2.961 -3.851 6.354 1.00 0.00 32 GLU A CA 15
ATOM 17290 C C . GLU A 1 32 ? 2.302 -2.491 6.105 1.00 0.00 32 GLU A C 15
ATOM 17291 O O . GLU A 1 32 ? 1.414 -2.091 6.862 1.00 0.00 32 GLU A O 15
ATOM 17303 N N . GLU A 1 33 ? 2.681 -1.806 5.022 1.00 0.00 33 GLU A N 15
ATOM 17304 C CA . GLU A 1 33 ? 2.153 -0.468 4.772 1.00 0.00 33 GLU A CA 15
ATOM 17305 C C . GLU A 1 33 ? 0.745 -0.575 4.226 1.00 0.00 33 GLU A C 15
ATOM 17306 O O . GLU A 1 33 ? -0.094 0.310 4.437 1.00 0.00 33 GLU A O 15
ATOM 17318 N N . ILE A 1 34 ? 0.483 -1.681 3.558 1.00 0.00 34 ILE A N 15
ATOM 17319 C CA . ILE A 1 34 ? -0.815 -1.951 3.022 1.00 0.00 34 ILE A CA 15
ATOM 17320 C C . ILE A 1 34 ? -1.806 -2.168 4.148 1.00 0.00 34 ILE A C 15
ATOM 17321 O O . ILE A 1 34 ? -2.859 -1.528 4.186 1.00 0.00 34 ILE A O 15
ATOM 17337 N N . ALA A 1 35 ? -1.432 -3.003 5.134 1.00 0.00 35 ALA A N 15
ATOM 17338 C CA . ALA A 1 35 ? -2.254 -3.309 6.281 1.00 0.00 35 ALA A CA 15
ATOM 17339 C C . ALA A 1 35 ? -2.416 -2.087 7.164 1.00 0.00 35 ALA A C 15
ATOM 17340 O O . ALA A 1 35 ? -3.430 -1.912 7.832 1.00 0.00 35 ALA A O 15
ATOM 17347 N N . GLU A 1 36 ? -1.402 -1.228 7.116 1.00 0.00 36 GLU A N 15
ATOM 17348 C CA . GLU A 1 36 ? -1.286 -0.047 7.951 1.00 0.00 36 GLU A CA 15
ATOM 17349 C C . GLU A 1 36 ? -2.451 0.884 7.729 1.00 0.00 36 GLU A C 15
ATOM 17350 O O . GLU A 1 36 ? -3.193 1.209 8.650 1.00 0.00 36 GLU A O 15
ATOM 17362 N N . ARG A 1 37 ? -2.653 1.265 6.486 1.00 0.00 37 ARG A N 15
ATOM 17363 C CA . ARG A 1 37 ? -3.694 2.199 6.128 1.00 0.00 37 ARG A CA 15
ATOM 17364 C C . ARG A 1 37 ? -5.068 1.549 6.255 1.00 0.00 37 ARG A C 15
ATOM 17365 O O . ARG A 1 37 ? -6.077 2.226 6.440 1.00 0.00 37 ARG A O 15
ATOM 17386 N N . MET A 1 38 ? -5.095 0.234 6.210 1.00 0.00 38 MET A N 15
ATOM 17387 C CA . MET A 1 38 ? -6.343 -0.498 6.314 1.00 0.00 38 MET A CA 15
ATOM 17388 C C . MET A 1 38 ? -6.743 -0.743 7.758 1.00 0.00 38 MET A C 15
ATOM 17389 O O . MET A 1 38 ? -7.863 -1.182 8.016 1.00 0.00 38 MET A O 15
ATOM 17403 N N . SER A 1 39 ? -5.868 -0.415 8.701 1.00 0.00 39 SER A N 15
ATOM 17404 C CA . SER A 1 39 ? -6.120 -0.680 10.118 1.00 0.00 39 SER A CA 15
ATOM 17405 C C . SER A 1 39 ? -7.312 0.124 10.661 1.00 0.00 39 SER A C 15
ATOM 17406 O O . SER A 1 39 ? -7.932 -0.259 11.643 1.00 0.00 39 SER A O 15
ATOM 17414 N N . SER A 1 40 ? -7.641 1.214 9.988 1.00 0.00 40 SER A N 15
ATOM 17415 C CA . SER A 1 40 ? -8.799 2.011 10.322 1.00 0.00 40 SER A CA 15
ATOM 17416 C C . SER A 1 40 ? -10.074 1.193 10.072 1.00 0.00 40 SER A C 15
ATOM 17417 O O . SER A 1 40 ? -11.034 1.246 10.845 1.00 0.00 40 SER A O 15
ATOM 17425 N N . PHE A 1 41 ? -10.043 0.404 9.014 1.00 0.00 41 PHE A N 15
ATOM 17426 C CA . PHE A 1 41 ? -11.188 -0.389 8.606 1.00 0.00 41 PHE A CA 15
ATOM 17427 C C . PHE A 1 41 ? -11.137 -1.750 9.270 1.00 0.00 41 PHE A C 15
ATOM 17428 O O . PHE A 1 41 ? -12.172 -2.381 9.486 1.00 0.00 41 PHE A O 15
ATOM 17445 N N . GLU A 1 42 ? -9.917 -2.163 9.617 1.00 0.00 42 GLU A N 15
ATOM 17446 C CA . GLU A 1 42 ? -9.620 -3.448 10.234 1.00 0.00 42 GLU A CA 15
ATOM 17447 C C . GLU A 1 42 ? -9.865 -4.558 9.228 1.00 0.00 42 GLU A C 15
ATOM 17448 O O . GLU A 1 42 ? -10.755 -5.412 9.384 1.00 0.00 42 GLU A O 15
ATOM 17460 N N . ILE A 1 43 ? -9.098 -4.492 8.166 1.00 0.00 43 ILE A N 15
ATOM 17461 C CA . ILE A 1 43 ? -9.178 -5.420 7.063 1.00 0.00 43 ILE A CA 15
ATOM 17462 C C . ILE A 1 43 ? -8.295 -6.623 7.365 1.00 0.00 43 ILE A C 15
ATOM 17463 O O . ILE A 1 43 ? -7.126 -6.481 7.743 1.00 0.00 43 ILE A O 15
ATOM 17479 N N . GLU A 1 44 ? -8.869 -7.774 7.252 1.00 0.00 44 GLU A N 15
ATOM 17480 C CA . GLU A 1 44 ? -8.209 -9.033 7.531 1.00 0.00 44 GLU A CA 15
ATOM 17481 C C . GLU A 1 44 ? -7.340 -9.472 6.386 1.00 0.00 44 GLU A C 15
ATOM 17482 O O . GLU A 1 44 ? -7.450 -8.943 5.277 1.00 0.00 44 GLU A O 15
ATOM 17494 N N . SER A 1 45 ? -6.516 -10.471 6.643 1.00 0.00 45 SER A N 15
ATOM 17495 C CA . SER A 1 45 ? -5.616 -11.024 5.654 1.00 0.00 45 SER A CA 15
ATOM 17496 C C . SER A 1 45 ? -6.418 -11.573 4.463 1.00 0.00 45 SER A C 15
ATOM 17497 O O . SER A 1 45 ? -6.007 -11.438 3.321 1.00 0.00 45 SER A O 15
ATOM 17505 N N . ASP A 1 46 ? -7.601 -12.126 4.756 1.00 0.00 46 ASP A N 15
ATOM 17506 C CA . ASP A 1 46 ? -8.515 -12.665 3.745 1.00 0.00 46 ASP A CA 15
ATOM 17507 C C . ASP A 1 46 ? -8.856 -11.597 2.729 1.00 0.00 46 ASP A C 15
ATOM 17508 O O . ASP A 1 46 ? -8.751 -11.788 1.520 1.00 0.00 46 ASP A O 15
ATOM 17517 N N . GLN A 1 47 ? -9.224 -10.465 3.251 1.00 0.00 47 GLN A N 15
ATOM 17518 C CA . GLN A 1 47 ? -9.640 -9.339 2.471 1.00 0.00 47 GLN A CA 15
ATOM 17519 C C . GLN A 1 47 ? -8.431 -8.713 1.775 1.00 0.00 47 GLN A C 15
ATOM 17520 O O . GLN A 1 47 ? -8.497 -8.324 0.606 1.00 0.00 47 GLN A O 15
ATOM 17534 N N . MET A 1 48 ? -7.316 -8.650 2.505 1.00 0.00 48 MET A N 15
ATOM 17535 C CA . MET A 1 48 ? -6.071 -8.087 1.985 1.00 0.00 48 MET A CA 15
ATOM 17536 C C . MET A 1 48 ? -5.555 -8.889 0.807 1.00 0.00 48 MET A C 15
ATOM 17537 O O . MET A 1 48 ? -5.054 -8.325 -0.143 1.00 0.00 48 MET A O 15
ATOM 17551 N N . ASP A 1 49 ? -5.699 -10.200 0.889 1.00 0.00 49 ASP A N 15
ATOM 17552 C CA . ASP A 1 49 ? -5.277 -11.156 -0.161 1.00 0.00 49 ASP A CA 15
ATOM 17553 C C . ASP A 1 49 ? -5.835 -10.772 -1.515 1.00 0.00 49 ASP A C 15
ATOM 17554 O O . ASP A 1 49 ? -5.096 -10.690 -2.506 1.00 0.00 49 ASP A O 15
ATOM 17563 N N . GLU A 1 50 ? -7.121 -10.486 -1.549 1.00 0.00 50 GLU A N 15
ATOM 17564 C CA . GLU A 1 50 ? -7.773 -10.111 -2.782 1.00 0.00 50 GLU A CA 15
ATOM 17565 C C . GLU A 1 50 ? -7.267 -8.767 -3.277 1.00 0.00 50 GLU A C 15
ATOM 17566 O O . GLU A 1 50 ? -7.128 -8.553 -4.485 1.00 0.00 50 GLU A O 15
ATOM 17578 N N . TYR A 1 51 ? -6.938 -7.887 -2.345 1.00 0.00 51 TYR A N 15
ATOM 17579 C CA . TYR A 1 51 ? -6.372 -6.602 -2.692 1.00 0.00 51 TYR A CA 15
ATOM 17580 C C . TYR A 1 51 ? -4.946 -6.795 -3.220 1.00 0.00 51 TYR A C 15
ATOM 17581 O O . TYR A 1 51 ? -4.537 -6.104 -4.142 1.00 0.00 51 TYR A O 15
ATOM 17599 N N . TYR A 1 52 ? -4.193 -7.735 -2.648 1.00 0.00 52 TYR A N 15
ATOM 17600 C CA . TYR A 1 52 ? -2.816 -8.017 -3.087 1.00 0.00 52 TYR A CA 15
ATOM 17601 C C . TYR A 1 52 ? -2.825 -8.463 -4.515 1.00 0.00 52 TYR A C 15
ATOM 17602 O O . TYR A 1 52 ? -2.047 -7.996 -5.345 1.00 0.00 52 TYR A O 15
ATOM 17620 N N . GLU A 1 53 ? -3.768 -9.328 -4.793 1.00 0.00 53 GLU A N 15
ATOM 17621 C CA . GLU A 1 53 ? -3.996 -9.874 -6.097 1.00 0.00 53 GLU A CA 15
ATOM 17622 C C . GLU A 1 53 ? -4.382 -8.752 -7.063 1.00 0.00 53 GLU A C 15
ATOM 17623 O O . GLU A 1 53 ? -3.876 -8.692 -8.188 1.00 0.00 53 GLU A O 15
ATOM 17635 N N . PHE A 1 54 ? -5.244 -7.850 -6.592 1.00 0.00 54 PHE A N 15
ATOM 17636 C CA . PHE A 1 54 ? -5.662 -6.689 -7.347 1.00 0.00 54 PHE A CA 15
ATOM 17637 C C . PHE A 1 54 ? -4.452 -5.819 -7.705 1.00 0.00 54 PHE A C 15
ATOM 17638 O O . PHE A 1 54 ? -4.259 -5.456 -8.867 1.00 0.00 54 PHE A O 15
ATOM 17655 N N . LEU A 1 55 ? -3.653 -5.504 -6.701 1.00 0.00 55 LEU A N 15
ATOM 17656 C CA . LEU A 1 55 ? -2.445 -4.705 -6.862 1.00 0.00 55 LEU A CA 15
ATOM 17657 C C . LEU A 1 55 ? -1.492 -5.331 -7.871 1.00 0.00 55 LEU A C 15
ATOM 17658 O O . LEU A 1 55 ? -0.926 -4.645 -8.732 1.00 0.00 55 LEU A O 15
ATOM 17674 N N . GLY A 1 56 ? -1.350 -6.646 -7.747 1.00 0.00 56 GLY A N 15
ATOM 17675 C CA . GLY A 1 56 ? -0.514 -7.411 -8.656 1.00 0.00 56 GLY A CA 15
ATOM 17676 C C . GLY A 1 56 ? -0.983 -7.280 -10.089 1.00 0.00 56 GLY A C 15
ATOM 17677 O O . GLY A 1 56 ? -0.162 -7.168 -11.003 1.00 0.00 56 GLY A O 15
ATOM 17681 N N . GLU A 1 57 ? -2.301 -7.278 -10.280 1.00 0.00 57 GLU A N 15
ATOM 17682 C CA . GLU A 1 57 ? -2.896 -7.117 -11.581 1.00 0.00 57 GLU A CA 15
ATOM 17683 C C . GLU A 1 57 ? -2.593 -5.741 -12.172 1.00 0.00 57 GLU A C 15
ATOM 17684 O O . GLU A 1 57 ? -2.420 -5.596 -13.381 1.00 0.00 57 GLU A O 15
ATOM 17696 N N . GLN A 1 58 ? -2.514 -4.729 -11.305 1.00 0.00 58 GLN A N 15
ATOM 17697 C CA . GLN A 1 58 ? -2.264 -3.367 -11.743 1.00 0.00 58 GLN A CA 15
ATOM 17698 C C . GLN A 1 58 ? -0.785 -3.227 -12.068 1.00 0.00 58 GLN A C 15
ATOM 17699 O O . GLN A 1 58 ? -0.417 -2.674 -13.092 1.00 0.00 58 GLN A O 15
ATOM 17713 N N . GLY A 1 59 ? 0.044 -3.712 -11.195 1.00 0.00 59 GLY A N 15
ATOM 17714 C CA . GLY A 1 59 ? 1.469 -3.685 -11.439 1.00 0.00 59 GLY A CA 15
ATOM 17715 C C . GLY A 1 59 ? 2.234 -3.297 -10.210 1.00 0.00 59 GLY A C 15
ATOM 17716 O O . GLY A 1 59 ? 3.070 -2.389 -10.237 1.00 0.00 59 GLY A O 15
ATOM 17720 N N . VAL A 1 60 ? 1.933 -3.957 -9.118 1.00 0.00 60 VAL A N 15
ATOM 17721 C CA . VAL A 1 60 ? 2.581 -3.689 -7.862 1.00 0.00 60 VAL A CA 15
ATOM 17722 C C . VAL A 1 60 ? 3.019 -4.995 -7.250 1.00 0.00 60 VAL A C 15
ATOM 17723 O O . VAL A 1 60 ? 2.221 -5.923 -7.122 1.00 0.00 60 VAL A O 15
ATOM 17736 N N . GLU A 1 61 ? 4.264 -5.075 -6.899 1.00 0.00 61 GLU A N 15
ATOM 17737 C CA . GLU A 1 61 ? 4.788 -6.225 -6.221 1.00 0.00 61 GLU A CA 15
ATOM 17738 C C . GLU A 1 61 ? 4.717 -5.990 -4.738 1.00 0.00 61 GLU A C 15
ATOM 17739 O O . GLU A 1 61 ? 5.092 -4.923 -4.258 1.00 0.00 61 GLU A O 15
ATOM 17751 N N . LEU A 1 62 ? 4.182 -6.927 -4.014 1.00 0.00 62 LEU A N 15
ATOM 17752 C CA . LEU A 1 62 ? 4.074 -6.754 -2.602 1.00 0.00 62 LEU A CA 15
ATOM 17753 C C . LEU A 1 62 ? 5.283 -7.354 -1.904 1.00 0.00 62 LEU A C 15
ATOM 17754 O O . LEU A 1 62 ? 5.475 -8.569 -1.895 1.00 0.00 62 LEU A O 15
ATOM 17770 N N . ILE A 1 63 ? 6.125 -6.504 -1.375 1.00 0.00 63 ILE A N 15
ATOM 17771 C CA . ILE A 1 63 ? 7.293 -6.963 -0.663 1.00 0.00 63 ILE A CA 15
ATOM 17772 C C . ILE A 1 63 ? 7.043 -7.123 0.832 1.00 0.00 63 ILE A C 15
ATOM 17773 O O . ILE A 1 63 ? 6.124 -6.529 1.404 1.00 0.00 63 ILE A O 15
ATOM 17789 N N . SER A 1 64 ? 7.909 -7.868 1.448 1.00 0.00 64 SER A N 15
ATOM 17790 C CA . SER A 1 64 ? 7.778 -8.326 2.825 1.00 0.00 64 SER A CA 15
ATOM 17791 C C . SER A 1 64 ? 8.142 -7.276 3.880 1.00 0.00 64 SER A C 15
ATOM 17792 O O . SER A 1 64 ? 8.114 -7.583 5.073 1.00 0.00 64 SER A O 15
ATOM 17800 N N . GLU A 1 65 ? 8.522 -6.070 3.450 1.00 0.00 65 GLU A N 15
ATOM 17801 C CA . GLU A 1 65 ? 8.940 -4.953 4.354 1.00 0.00 65 GLU A CA 15
ATOM 17802 C C . GLU A 1 65 ? 10.372 -5.160 4.821 1.00 0.00 65 GLU A C 15
ATOM 17803 O O . GLU A 1 65 ? 11.171 -4.235 4.788 1.00 0.00 65 GLU A O 15
ATOM 17815 N N . ASN A 1 66 ? 10.711 -6.404 5.158 1.00 0.00 66 ASN A N 15
ATOM 17816 C CA . ASN A 1 66 ? 12.086 -6.779 5.544 1.00 0.00 66 ASN A CA 15
ATOM 17817 C C . ASN A 1 66 ? 13.020 -6.616 4.349 1.00 0.00 66 ASN A C 15
ATOM 17818 O O . ASN A 1 66 ? 14.236 -6.500 4.481 1.00 0.00 66 ASN A O 15
ATOM 17829 N N . GLU A 1 67 ? 12.420 -6.569 3.203 1.00 0.00 67 GLU A N 15
ATOM 17830 C CA . GLU A 1 67 ? 13.100 -6.359 1.971 1.00 0.00 67 GLU A CA 15
ATOM 17831 C C . GLU A 1 67 ? 12.606 -5.044 1.421 1.00 0.00 67 GLU A C 15
ATOM 17832 O O . GLU A 1 67 ? 11.459 -4.641 1.699 1.00 0.00 67 GLU A O 15
ATOM 17844 N N . GLU A 1 68 ? 13.431 -4.384 0.684 1.00 0.00 68 GLU A N 15
ATOM 17845 C CA . GLU A 1 68 ? 13.074 -3.137 0.072 1.00 0.00 68 GLU A CA 15
ATOM 17846 C C . GLU A 1 68 ? 13.965 -2.857 -1.122 1.00 0.00 68 GLU A C 15
ATOM 17847 O O . GLU A 1 68 ? 14.993 -3.529 -1.312 1.00 0.00 68 GLU A O 15
ATOM 17859 N N . THR A 1 69 ? 13.564 -1.918 -1.936 1.00 0.00 69 THR A N 15
ATOM 17860 C CA . THR A 1 69 ? 14.316 -1.511 -3.106 1.00 0.00 69 THR A CA 15
ATOM 17861 C C . THR A 1 69 ? 14.338 -0.002 -3.154 1.00 0.00 69 THR A C 15
ATOM 17862 O O . THR A 1 69 ? 14.502 0.612 -4.203 1.00 0.00 69 THR A O 15
ATOM 17873 N N . GLU A 1 70 ? 14.255 0.591 -1.987 1.00 0.00 70 GLU A N 15
ATOM 17874 C CA . GLU A 1 70 ? 14.034 2.016 -1.882 1.00 0.00 70 GLU A CA 15
ATOM 17875 C C . GLU A 1 70 ? 15.328 2.711 -1.601 1.00 0.00 70 GLU A C 15
ATOM 17876 O O . GLU A 1 70 ? 15.399 3.944 -1.581 1.00 0.00 70 GLU A O 15
ATOM 17888 N N . ASP A 1 71 ? 16.354 1.929 -1.370 1.00 0.00 71 ASP A N 15
ATOM 17889 C CA . ASP A 1 71 ? 17.649 2.491 -1.063 1.00 0.00 71 ASP A CA 15
ATOM 17890 C C . ASP A 1 71 ? 18.434 2.702 -2.347 1.00 0.00 71 ASP A C 15
ATOM 17891 O O . ASP A 1 71 ? 19.545 3.223 -2.351 1.00 0.00 71 ASP A O 15
ATOM 17900 N N . LEU A 1 72 ? 17.822 2.324 -3.441 1.00 0.00 72 LEU A N 15
ATOM 17901 C CA . LEU A 1 72 ? 18.450 2.405 -4.742 1.00 0.00 72 LEU A CA 15
ATOM 17902 C C . LEU A 1 72 ? 18.500 3.854 -5.195 1.00 0.00 72 LEU A C 15
ATOM 17903 O O . LEU A 1 72 ? 19.480 4.297 -5.801 1.00 0.00 72 LEU A O 15
ATOM 17919 N N . GLU A 1 73 ? 17.455 4.574 -4.901 1.00 0.00 73 GLU A N 15
ATOM 17920 C CA . GLU A 1 73 ? 17.388 5.986 -5.158 1.00 0.00 73 GLU A CA 15
ATOM 17921 C C . GLU A 1 73 ? 17.498 6.719 -3.828 1.00 0.00 73 GLU A C 15
ATOM 17922 O O . GLU A 1 73 ? 17.727 6.089 -2.786 1.00 0.00 73 GLU A O 15
ATOM 17934 N N . HIS A 1 74 ? 17.339 8.012 -3.852 1.00 0.00 74 HIS A N 15
ATOM 17935 C CA . HIS A 1 74 ? 17.428 8.809 -2.657 1.00 0.00 74 HIS A CA 15
ATOM 17936 C C . HIS A 1 74 ? 16.318 9.846 -2.742 1.00 0.00 74 HIS A C 15
ATOM 17937 O O . HIS A 1 74 ? 15.765 10.047 -3.832 1.00 0.00 74 HIS A O 15
ATOM 17951 N N . HIS A 1 75 ? 15.952 10.480 -1.625 1.00 0.00 75 HIS A N 15
ATOM 17952 C CA . HIS A 1 75 ? 14.924 11.538 -1.666 1.00 0.00 75 HIS A CA 15
ATOM 17953 C C . HIS A 1 75 ? 15.404 12.699 -2.516 1.00 0.00 75 HIS A C 15
ATOM 17954 O O . HIS A 1 75 ? 14.628 13.320 -3.252 1.00 0.00 75 HIS A O 15
ATOM 17968 N N . HIS A 1 76 ? 16.676 12.971 -2.418 1.00 0.00 76 HIS A N 15
ATOM 17969 C CA . HIS A 1 76 ? 17.329 13.966 -3.211 1.00 0.00 76 HIS A CA 15
ATOM 17970 C C . HIS A 1 76 ? 18.779 13.555 -3.279 1.00 0.00 76 HIS A C 15
ATOM 17971 O O . HIS A 1 76 ? 19.216 13.050 -4.314 1.00 0.00 76 HIS A O 15
ATOM 17986 N N . ALA A 1 1 ? -8.675 6.244 -10.687 1.00 0.00 1 ALA A N 16
ATOM 17987 C CA . ALA A 1 1 ? -8.175 6.298 -9.318 1.00 0.00 1 ALA A CA 16
ATOM 17988 C C . ALA A 1 1 ? -8.211 7.731 -8.839 1.00 0.00 1 ALA A C 16
ATOM 17989 O O . ALA A 1 1 ? -7.909 8.644 -9.605 1.00 0.00 1 ALA A O 16
ATOM 17998 N N . ASP A 1 2 ? -8.586 7.950 -7.603 1.00 0.00 2 ASP A N 16
ATOM 17999 C CA . ASP A 1 2 ? -8.634 9.295 -7.061 1.00 0.00 2 ASP A CA 16
ATOM 18000 C C . ASP A 1 2 ? -8.373 9.268 -5.584 1.00 0.00 2 ASP A C 16
ATOM 18001 O O . ASP A 1 2 ? -8.083 8.212 -5.019 1.00 0.00 2 ASP A O 16
ATOM 18010 N N . LYS A 1 3 ? -8.413 10.418 -4.981 1.00 0.00 3 LYS A N 16
ATOM 18011 C CA . LYS A 1 3 ? -8.211 10.553 -3.576 1.00 0.00 3 LYS A CA 16
ATOM 18012 C C . LYS A 1 3 ? -9.438 11.275 -3.040 1.00 0.00 3 LYS A C 16
ATOM 18013 O O . LYS A 1 3 ? -10.082 11.998 -3.803 1.00 0.00 3 LYS A O 16
ATOM 18032 N N . GLN A 1 4 ? -9.758 11.074 -1.755 1.00 0.00 4 GLN A N 16
ATOM 18033 C CA . GLN A 1 4 ? -10.963 11.647 -1.116 1.00 0.00 4 GLN A CA 16
ATOM 18034 C C . GLN A 1 4 ? -11.078 13.159 -1.387 1.00 0.00 4 GLN A C 16
ATOM 18035 O O . GLN A 1 4 ? -11.913 13.598 -2.186 1.00 0.00 4 GLN A O 16
ATOM 18049 N N . THR A 1 5 ? -10.240 13.919 -0.749 1.00 0.00 5 THR A N 16
ATOM 18050 C CA . THR A 1 5 ? -10.147 15.344 -0.952 1.00 0.00 5 THR A CA 16
ATOM 18051 C C . THR A 1 5 ? -8.684 15.700 -0.819 1.00 0.00 5 THR A C 16
ATOM 18052 O O . THR A 1 5 ? -8.031 16.122 -1.766 1.00 0.00 5 THR A O 16
ATOM 18063 N N . HIS A 1 6 ? -8.189 15.472 0.360 1.00 0.00 6 HIS A N 16
ATOM 18064 C CA . HIS A 1 6 ? -6.797 15.598 0.705 1.00 0.00 6 HIS A CA 16
ATOM 18065 C C . HIS A 1 6 ? -6.484 14.344 1.482 1.00 0.00 6 HIS A C 16
ATOM 18066 O O . HIS A 1 6 ? -7.296 13.389 1.464 1.00 0.00 6 HIS A O 16
ATOM 18080 N N . GLU A 1 7 ? -5.358 14.301 2.147 1.00 0.00 7 GLU A N 16
ATOM 18081 C CA . GLU A 1 7 ? -5.091 13.204 3.030 1.00 0.00 7 GLU A CA 16
ATOM 18082 C C . GLU A 1 7 ? -5.782 13.463 4.355 1.00 0.00 7 GLU A C 16
ATOM 18083 O O . GLU A 1 7 ? -5.238 14.068 5.279 1.00 0.00 7 GLU A O 16
ATOM 18095 N N . THR A 1 8 ? -7.014 13.097 4.353 1.00 0.00 8 THR A N 16
ATOM 18096 C CA . THR A 1 8 ? -7.939 13.259 5.411 1.00 0.00 8 THR A CA 16
ATOM 18097 C C . THR A 1 8 ? -8.533 11.847 5.603 1.00 0.00 8 THR A C 16
ATOM 18098 O O . THR A 1 8 ? -7.914 10.893 5.148 1.00 0.00 8 THR A O 16
ATOM 18109 N N . GLU A 1 9 ? -9.643 11.697 6.283 1.00 0.00 9 GLU A N 16
ATOM 18110 C CA . GLU A 1 9 ? -10.313 10.400 6.367 1.00 0.00 9 GLU A CA 16
ATOM 18111 C C . GLU A 1 9 ? -10.818 10.005 4.990 1.00 0.00 9 GLU A C 16
ATOM 18112 O O . GLU A 1 9 ? -11.358 10.839 4.261 1.00 0.00 9 GLU A O 16
ATOM 18124 N N . LEU A 1 10 ? -10.609 8.767 4.621 1.00 0.00 10 LEU A N 16
ATOM 18125 C CA . LEU A 1 10 ? -11.019 8.294 3.333 1.00 0.00 10 LEU A CA 16
ATOM 18126 C C . LEU A 1 10 ? -11.795 7.012 3.523 1.00 0.00 10 LEU A C 16
ATOM 18127 O O . LEU A 1 10 ? -11.946 6.540 4.646 1.00 0.00 10 LEU A O 16
ATOM 18143 N N . THR A 1 11 ? -12.247 6.441 2.443 1.00 0.00 11 THR A N 16
ATOM 18144 C CA . THR A 1 11 ? -12.988 5.220 2.493 1.00 0.00 11 THR A CA 16
ATOM 18145 C C . THR A 1 11 ? -12.062 4.065 2.158 1.00 0.00 11 THR A C 16
ATOM 18146 O O . THR A 1 11 ? -10.902 4.287 1.792 1.00 0.00 11 THR A O 16
ATOM 18157 N N . PHE A 1 12 ? -12.567 2.853 2.248 1.00 0.00 12 PHE A N 16
ATOM 18158 C CA . PHE A 1 12 ? -11.764 1.681 1.943 1.00 0.00 12 PHE A CA 16
ATOM 18159 C C . PHE A 1 12 ? -11.376 1.667 0.460 1.00 0.00 12 PHE A C 16
ATOM 18160 O O . PHE A 1 12 ? -10.267 1.318 0.070 1.00 0.00 12 PHE A O 16
ATOM 18177 N N . ASP A 1 13 ? -12.328 2.152 -0.320 1.00 0.00 13 ASP A N 16
ATOM 18178 C CA . ASP A 1 13 ? -12.151 2.381 -1.768 1.00 0.00 13 ASP A CA 16
ATOM 18179 C C . ASP A 1 13 ? -11.076 3.419 -2.040 1.00 0.00 13 ASP A C 16
ATOM 18180 O O . ASP A 1 13 ? -10.220 3.232 -2.901 1.00 0.00 13 ASP A O 16
ATOM 18189 N N . GLN A 1 14 ? -11.066 4.466 -1.227 1.00 0.00 14 GLN A N 16
ATOM 18190 C CA . GLN A 1 14 ? -10.123 5.560 -1.413 1.00 0.00 14 GLN A CA 16
ATOM 18191 C C . GLN A 1 14 ? -8.749 5.164 -0.949 1.00 0.00 14 GLN A C 16
ATOM 18192 O O . GLN A 1 14 ? -7.739 5.587 -1.501 1.00 0.00 14 GLN A O 16
ATOM 18206 N N . VAL A 1 15 ? -8.710 4.379 0.104 1.00 0.00 15 VAL A N 16
ATOM 18207 C CA . VAL A 1 15 ? -7.472 3.952 0.674 1.00 0.00 15 VAL A CA 16
ATOM 18208 C C . VAL A 1 15 ? -6.841 2.952 -0.224 1.00 0.00 15 VAL A C 16
ATOM 18209 O O . VAL A 1 15 ? -5.622 2.962 -0.418 1.00 0.00 15 VAL A O 16
ATOM 18222 N N . LYS A 1 16 ? -7.641 2.096 -0.779 1.00 0.00 16 LYS A N 16
ATOM 18223 C CA . LYS A 1 16 ? -7.168 1.197 -1.760 1.00 0.00 16 LYS A CA 16
ATOM 18224 C C . LYS A 1 16 ? -6.538 1.971 -2.881 1.00 0.00 16 LYS A C 16
ATOM 18225 O O . LYS A 1 16 ? -5.412 1.724 -3.230 1.00 0.00 16 LYS A O 16
ATOM 18244 N N . GLU A 1 17 ? -7.233 2.951 -3.379 1.00 0.00 17 GLU A N 16
ATOM 18245 C CA . GLU A 1 17 ? -6.687 3.785 -4.404 1.00 0.00 17 GLU A CA 16
ATOM 18246 C C . GLU A 1 17 ? -5.466 4.615 -4.009 1.00 0.00 17 GLU A C 16
ATOM 18247 O O . GLU A 1 17 ? -4.699 5.007 -4.887 1.00 0.00 17 GLU A O 16
ATOM 18259 N N . GLN A 1 18 ? -5.250 4.880 -2.702 1.00 0.00 18 GLN A N 16
ATOM 18260 C CA . GLN A 1 18 ? -4.060 5.613 -2.316 1.00 0.00 18 GLN A CA 16
ATOM 18261 C C . GLN A 1 18 ? -2.886 4.714 -2.540 1.00 0.00 18 GLN A C 16
ATOM 18262 O O . GLN A 1 18 ? -1.902 5.065 -3.189 1.00 0.00 18 GLN A O 16
ATOM 18276 N N . LEU A 1 19 ? -3.042 3.543 -2.040 1.00 0.00 19 LEU A N 16
ATOM 18277 C CA . LEU A 1 19 ? -2.077 2.522 -2.078 1.00 0.00 19 LEU A CA 16
ATOM 18278 C C . LEU A 1 19 ? -1.839 1.999 -3.486 1.00 0.00 19 LEU A C 16
ATOM 18279 O O . LEU A 1 19 ? -0.691 1.752 -3.869 1.00 0.00 19 LEU A O 16
ATOM 18295 N N . THR A 1 20 ? -2.917 1.896 -4.255 1.00 0.00 20 THR A N 16
ATOM 18296 C CA . THR A 1 20 ? -2.855 1.462 -5.638 1.00 0.00 20 THR A CA 16
ATOM 18297 C C . THR A 1 20 ? -1.925 2.376 -6.394 1.00 0.00 20 THR A C 16
ATOM 18298 O O . THR A 1 20 ? -0.927 1.937 -6.951 1.00 0.00 20 THR A O 16
ATOM 18309 N N . GLU A 1 21 ? -2.203 3.645 -6.287 1.00 0.00 21 GLU A N 16
ATOM 18310 C CA . GLU A 1 21 ? -1.512 4.692 -6.999 1.00 0.00 21 GLU A CA 16
ATOM 18311 C C . GLU A 1 21 ? -0.040 4.730 -6.588 1.00 0.00 21 GLU A C 16
ATOM 18312 O O . GLU A 1 21 ? 0.860 4.820 -7.421 1.00 0.00 21 GLU A O 16
ATOM 18324 N N . SER A 1 22 ? 0.164 4.602 -5.310 1.00 0.00 22 SER A N 16
ATOM 18325 C CA . SER A 1 22 ? 1.502 4.638 -4.717 1.00 0.00 22 SER A CA 16
ATOM 18326 C C . SER A 1 22 ? 2.341 3.463 -5.219 1.00 0.00 22 SER A C 16
ATOM 18327 O O . SER A 1 22 ? 3.478 3.640 -5.678 1.00 0.00 22 SER A O 16
ATOM 18335 N N . GLY A 1 23 ? 1.754 2.272 -5.187 1.00 0.00 23 GLY A N 16
ATOM 18336 C CA . GLY A 1 23 ? 2.418 1.083 -5.651 1.00 0.00 23 GLY A CA 16
ATOM 18337 C C . GLY A 1 23 ? 2.723 1.158 -7.121 1.00 0.00 23 GLY A C 16
ATOM 18338 O O . GLY A 1 23 ? 3.737 0.682 -7.565 1.00 0.00 23 GLY A O 16
ATOM 18342 N N . LYS A 1 24 ? 1.816 1.772 -7.855 1.00 0.00 24 LYS A N 16
ATOM 18343 C CA . LYS A 1 24 ? 1.969 1.974 -9.283 1.00 0.00 24 LYS A CA 16
ATOM 18344 C C . LYS A 1 24 ? 3.122 2.909 -9.622 1.00 0.00 24 LYS A C 16
ATOM 18345 O O . LYS A 1 24 ? 3.772 2.752 -10.652 1.00 0.00 24 LYS A O 16
ATOM 18364 N N . LYS A 1 25 ? 3.385 3.873 -8.755 1.00 0.00 25 LYS A N 16
ATOM 18365 C CA . LYS A 1 25 ? 4.482 4.807 -8.943 1.00 0.00 25 LYS A CA 16
ATOM 18366 C C . LYS A 1 25 ? 5.812 4.149 -8.653 1.00 0.00 25 LYS A C 16
ATOM 18367 O O . LYS A 1 25 ? 6.831 4.459 -9.272 1.00 0.00 25 LYS A O 16
ATOM 18386 N N . ARG A 1 26 ? 5.802 3.278 -7.685 1.00 0.00 26 ARG A N 16
ATOM 18387 C CA . ARG A 1 26 ? 7.009 2.618 -7.250 1.00 0.00 26 ARG A CA 16
ATOM 18388 C C . ARG A 1 26 ? 7.306 1.375 -8.058 1.00 0.00 26 ARG A C 16
ATOM 18389 O O . ARG A 1 26 ? 8.378 1.217 -8.653 1.00 0.00 26 ARG A O 16
ATOM 18410 N N . GLY A 1 27 ? 6.312 0.521 -8.082 1.00 0.00 27 GLY A N 16
ATOM 18411 C CA . GLY A 1 27 ? 6.384 -0.778 -8.665 1.00 0.00 27 GLY A CA 16
ATOM 18412 C C . GLY A 1 27 ? 6.303 -1.819 -7.592 1.00 0.00 27 GLY A C 16
ATOM 18413 O O . GLY A 1 27 ? 6.284 -3.024 -7.863 1.00 0.00 27 GLY A O 16
ATOM 18417 N N . VAL A 1 28 ? 6.189 -1.358 -6.365 1.00 0.00 28 VAL A N 16
ATOM 18418 C CA . VAL A 1 28 ? 6.232 -2.222 -5.232 1.00 0.00 28 VAL A CA 16
ATOM 18419 C C . VAL A 1 28 ? 5.596 -1.543 -4.024 1.00 0.00 28 VAL A C 16
ATOM 18420 O O . VAL A 1 28 ? 5.445 -0.318 -4.001 1.00 0.00 28 VAL A O 16
ATOM 18433 N N . LEU A 1 29 ? 5.183 -2.353 -3.086 1.00 0.00 29 LEU A N 16
ATOM 18434 C CA . LEU A 1 29 ? 4.655 -1.935 -1.819 1.00 0.00 29 LEU A CA 16
ATOM 18435 C C . LEU A 1 29 ? 4.997 -2.995 -0.783 1.00 0.00 29 LEU A C 16
ATOM 18436 O O . LEU A 1 29 ? 4.964 -4.185 -1.101 1.00 0.00 29 LEU A O 16
ATOM 18452 N N . THR A 1 30 ? 5.379 -2.590 0.406 1.00 0.00 30 THR A N 16
ATOM 18453 C CA . THR A 1 30 ? 5.532 -3.537 1.494 1.00 0.00 30 THR A CA 16
ATOM 18454 C C . THR A 1 30 ? 4.149 -3.937 2.031 1.00 0.00 30 THR A C 16
ATOM 18455 O O . THR A 1 30 ? 3.254 -3.090 2.132 1.00 0.00 30 THR A O 16
ATOM 18466 N N . TYR A 1 31 ? 3.982 -5.211 2.373 1.00 0.00 31 TYR A N 16
ATOM 18467 C CA . TYR A 1 31 ? 2.721 -5.727 2.925 1.00 0.00 31 TYR A CA 16
ATOM 18468 C C . TYR A 1 31 ? 2.252 -4.922 4.134 1.00 0.00 31 TYR A C 16
ATOM 18469 O O . TYR A 1 31 ? 1.079 -4.583 4.254 1.00 0.00 31 TYR A O 16
ATOM 18487 N N . GLU A 1 32 ? 3.182 -4.572 4.997 1.00 0.00 32 GLU A N 16
ATOM 18488 C CA . GLU A 1 32 ? 2.832 -3.898 6.225 1.00 0.00 32 GLU A CA 16
ATOM 18489 C C . GLU A 1 32 ? 2.349 -2.462 5.999 1.00 0.00 32 GLU A C 16
ATOM 18490 O O . GLU A 1 32 ? 1.442 -1.998 6.692 1.00 0.00 32 GLU A O 16
ATOM 18502 N N . GLU A 1 33 ? 2.891 -1.767 5.001 1.00 0.00 33 GLU A N 16
ATOM 18503 C CA . GLU A 1 33 ? 2.509 -0.375 4.815 1.00 0.00 33 GLU A CA 16
ATOM 18504 C C . GLU A 1 33 ? 1.116 -0.319 4.216 1.00 0.00 33 GLU A C 16
ATOM 18505 O O . GLU A 1 33 ? 0.388 0.673 4.360 1.00 0.00 33 GLU A O 16
ATOM 18517 N N . ILE A 1 34 ? 0.750 -1.407 3.573 1.00 0.00 34 ILE A N 16
ATOM 18518 C CA . ILE A 1 34 ? -0.550 -1.577 3.008 1.00 0.00 34 ILE A CA 16
ATOM 18519 C C . ILE A 1 34 ? -1.560 -1.770 4.117 1.00 0.00 34 ILE A C 16
ATOM 18520 O O . ILE A 1 34 ? -2.623 -1.134 4.122 1.00 0.00 34 ILE A O 16
ATOM 18536 N N . ALA A 1 35 ? -1.184 -2.562 5.134 1.00 0.00 35 ALA A N 16
ATOM 18537 C CA . ALA A 1 35 ? -2.017 -2.866 6.272 1.00 0.00 35 ALA A CA 16
ATOM 18538 C C . ALA A 1 35 ? -2.256 -1.628 7.114 1.00 0.00 35 ALA A C 16
ATOM 18539 O O . ALA A 1 35 ? -3.290 -1.488 7.749 1.00 0.00 35 ALA A O 16
ATOM 18546 N N . GLU A 1 36 ? -1.289 -0.711 7.070 1.00 0.00 36 GLU A N 16
ATOM 18547 C CA . GLU A 1 36 ? -1.289 0.493 7.886 1.00 0.00 36 GLU A CA 16
ATOM 18548 C C . GLU A 1 36 ? -2.513 1.342 7.604 1.00 0.00 36 GLU A C 16
ATOM 18549 O O . GLU A 1 36 ? -3.265 1.698 8.500 1.00 0.00 36 GLU A O 16
ATOM 18561 N N . ARG A 1 37 ? -2.725 1.646 6.341 1.00 0.00 37 ARG A N 16
ATOM 18562 C CA . ARG A 1 37 ? -3.821 2.498 5.944 1.00 0.00 37 ARG A CA 16
ATOM 18563 C C . ARG A 1 37 ? -5.148 1.761 6.098 1.00 0.00 37 ARG A C 16
ATOM 18564 O O . ARG A 1 37 ? -6.190 2.370 6.294 1.00 0.00 37 ARG A O 16
ATOM 18585 N N . MET A 1 38 ? -5.088 0.438 6.075 1.00 0.00 38 MET A N 16
ATOM 18586 C CA . MET A 1 38 ? -6.286 -0.372 6.233 1.00 0.00 38 MET A CA 16
ATOM 18587 C C . MET A 1 38 ? -6.602 -0.582 7.698 1.00 0.00 38 MET A C 16
ATOM 18588 O O . MET A 1 38 ? -7.651 -1.115 8.045 1.00 0.00 38 MET A O 16
ATOM 18602 N N . SER A 1 39 ? -5.708 -0.135 8.561 1.00 0.00 39 SER A N 16
ATOM 18603 C CA . SER A 1 39 ? -5.859 -0.297 9.986 1.00 0.00 39 SER A CA 16
ATOM 18604 C C . SER A 1 39 ? -6.899 0.710 10.517 1.00 0.00 39 SER A C 16
ATOM 18605 O O . SER A 1 39 ? -7.370 0.602 11.651 1.00 0.00 39 SER A O 16
ATOM 18613 N N . SER A 1 40 ? -7.251 1.686 9.678 1.00 0.00 40 SER A N 16
ATOM 18614 C CA . SER A 1 40 ? -8.311 2.620 9.984 1.00 0.00 40 SER A CA 16
ATOM 18615 C C . SER A 1 40 ? -9.665 1.884 9.859 1.00 0.00 40 SER A C 16
ATOM 18616 O O . SER A 1 40 ? -10.666 2.243 10.489 1.00 0.00 40 SER A O 16
ATOM 18624 N N . PHE A 1 41 ? -9.664 0.850 9.041 1.00 0.00 41 PHE A N 16
ATOM 18625 C CA . PHE A 1 41 ? -10.815 0.001 8.823 1.00 0.00 41 PHE A CA 16
ATOM 18626 C C . PHE A 1 41 ? -10.561 -1.304 9.553 1.00 0.00 41 PHE A C 16
ATOM 18627 O O . PHE A 1 41 ? -9.609 -1.410 10.321 1.00 0.00 41 PHE A O 16
ATOM 18644 N N . GLU A 1 42 ? -11.398 -2.264 9.340 1.00 0.00 42 GLU A N 16
ATOM 18645 C CA . GLU A 1 42 ? -11.189 -3.587 9.863 1.00 0.00 42 GLU A CA 16
ATOM 18646 C C . GLU A 1 42 ? -11.185 -4.534 8.683 1.00 0.00 42 GLU A C 16
ATOM 18647 O O . GLU A 1 42 ? -12.240 -4.944 8.188 1.00 0.00 42 GLU A O 16
ATOM 18659 N N . ILE A 1 43 ? -10.020 -4.771 8.156 1.00 0.00 43 ILE A N 16
ATOM 18660 C CA . ILE A 1 43 ? -9.865 -5.575 6.982 1.00 0.00 43 ILE A CA 16
ATOM 18661 C C . ILE A 1 43 ? -9.163 -6.854 7.331 1.00 0.00 43 ILE A C 16
ATOM 18662 O O . ILE A 1 43 ? -8.051 -6.843 7.852 1.00 0.00 43 ILE A O 16
ATOM 18678 N N . GLU A 1 44 ? -9.813 -7.934 7.035 1.00 0.00 44 GLU A N 16
ATOM 18679 C CA . GLU A 1 44 ? -9.285 -9.260 7.276 1.00 0.00 44 GLU A CA 16
ATOM 18680 C C . GLU A 1 44 ? -8.141 -9.527 6.309 1.00 0.00 44 GLU A C 16
ATOM 18681 O O . GLU A 1 44 ? -8.110 -8.959 5.205 1.00 0.00 44 GLU A O 16
ATOM 18693 N N . SER A 1 45 ? -7.239 -10.402 6.695 1.00 0.00 45 SER A N 16
ATOM 18694 C CA . SER A 1 45 ? -6.101 -10.768 5.872 1.00 0.00 45 SER A CA 16
ATOM 18695 C C . SER A 1 45 ? -6.597 -11.440 4.579 1.00 0.00 45 SER A C 16
ATOM 18696 O O . SER A 1 45 ? -5.951 -11.371 3.530 1.00 0.00 45 SER A O 16
ATOM 18704 N N . ASP A 1 46 ? -7.775 -12.049 4.666 1.00 0.00 46 ASP A N 16
ATOM 18705 C CA . ASP A 1 46 ? -8.435 -12.669 3.522 1.00 0.00 46 ASP A CA 16
ATOM 18706 C C . ASP A 1 46 ? -8.742 -11.611 2.487 1.00 0.00 46 ASP A C 16
ATOM 18707 O O . ASP A 1 46 ? -8.456 -11.779 1.307 1.00 0.00 46 ASP A O 16
ATOM 18716 N N . GLN A 1 47 ? -9.267 -10.485 2.960 1.00 0.00 47 GLN A N 16
ATOM 18717 C CA . GLN A 1 47 ? -9.626 -9.373 2.090 1.00 0.00 47 GLN A CA 16
ATOM 18718 C C . GLN A 1 47 ? -8.364 -8.694 1.600 1.00 0.00 47 GLN A C 16
ATOM 18719 O O . GLN A 1 47 ? -8.298 -8.204 0.476 1.00 0.00 47 GLN A O 16
ATOM 18733 N N . MET A 1 48 ? -7.364 -8.640 2.471 1.00 0.00 48 MET A N 16
ATOM 18734 C CA . MET A 1 48 ? -6.082 -8.067 2.115 1.00 0.00 48 MET A CA 16
ATOM 18735 C C . MET A 1 48 ? -5.469 -8.771 0.917 1.00 0.00 48 MET A C 16
ATOM 18736 O O . MET A 1 48 ? -4.955 -8.114 0.026 1.00 0.00 48 MET A O 16
ATOM 18750 N N . ASP A 1 49 ? -5.564 -10.108 0.875 1.00 0.00 49 ASP A N 16
ATOM 18751 C CA . ASP A 1 49 ? -5.044 -10.880 -0.278 1.00 0.00 49 ASP A CA 16
ATOM 18752 C C . ASP A 1 49 ? -5.769 -10.514 -1.536 1.00 0.00 49 ASP A C 16
ATOM 18753 O O . ASP A 1 49 ? -5.162 -10.438 -2.605 1.00 0.00 49 ASP A O 16
ATOM 18762 N N . GLU A 1 50 ? -7.059 -10.244 -1.409 1.00 0.00 50 GLU A N 16
ATOM 18763 C CA . GLU A 1 50 ? -7.848 -9.829 -2.545 1.00 0.00 50 GLU A CA 16
ATOM 18764 C C . GLU A 1 50 ? -7.259 -8.543 -3.118 1.00 0.00 50 GLU A C 16
ATOM 18765 O O . GLU A 1 50 ? -7.114 -8.397 -4.337 1.00 0.00 50 GLU A O 16
ATOM 18777 N N . TYR A 1 51 ? -6.895 -7.633 -2.230 1.00 0.00 51 TYR A N 16
ATOM 18778 C CA . TYR A 1 51 ? -6.267 -6.396 -2.629 1.00 0.00 51 TYR A CA 16
ATOM 18779 C C . TYR A 1 51 ? -4.854 -6.668 -3.159 1.00 0.00 51 TYR A C 16
ATOM 18780 O O . TYR A 1 51 ? -4.436 -6.048 -4.130 1.00 0.00 51 TYR A O 16
ATOM 18798 N N . TYR A 1 52 ? -4.121 -7.588 -2.541 1.00 0.00 52 TYR A N 16
ATOM 18799 C CA . TYR A 1 52 ? -2.752 -7.905 -2.960 1.00 0.00 52 TYR A CA 16
ATOM 18800 C C . TYR A 1 52 ? -2.717 -8.430 -4.369 1.00 0.00 52 TYR A C 16
ATOM 18801 O O . TYR A 1 52 ? -1.901 -7.999 -5.187 1.00 0.00 52 TYR A O 16
ATOM 18819 N N . GLU A 1 53 ? -3.639 -9.330 -4.666 1.00 0.00 53 GLU A N 16
ATOM 18820 C CA . GLU A 1 53 ? -3.747 -9.903 -5.975 1.00 0.00 53 GLU A CA 16
ATOM 18821 C C . GLU A 1 53 ? -4.118 -8.823 -6.978 1.00 0.00 53 GLU A C 16
ATOM 18822 O O . GLU A 1 53 ? -3.567 -8.783 -8.072 1.00 0.00 53 GLU A O 16
ATOM 18834 N N . PHE A 1 54 ? -5.003 -7.918 -6.556 1.00 0.00 54 PHE A N 16
ATOM 18835 C CA . PHE A 1 54 ? -5.405 -6.783 -7.356 1.00 0.00 54 PHE A CA 16
ATOM 18836 C C . PHE A 1 54 ? -4.176 -5.946 -7.719 1.00 0.00 54 PHE A C 16
ATOM 18837 O O . PHE A 1 54 ? -3.952 -5.618 -8.885 1.00 0.00 54 PHE A O 16
ATOM 18854 N N . LEU A 1 55 ? -3.396 -5.604 -6.705 1.00 0.00 55 LEU A N 16
ATOM 18855 C CA . LEU A 1 55 ? -2.179 -4.824 -6.871 1.00 0.00 55 LEU A CA 16
ATOM 18856 C C . LEU A 1 55 ? -1.218 -5.489 -7.842 1.00 0.00 55 LEU A C 16
ATOM 18857 O O . LEU A 1 55 ? -0.654 -4.841 -8.739 1.00 0.00 55 LEU A O 16
ATOM 18873 N N . GLY A 1 56 ? -1.062 -6.791 -7.653 1.00 0.00 56 GLY A N 16
ATOM 18874 C CA . GLY A 1 56 ? -0.211 -7.576 -8.515 1.00 0.00 56 GLY A CA 16
ATOM 18875 C C . GLY A 1 56 ? -0.674 -7.530 -9.950 1.00 0.00 56 GLY A C 16
ATOM 18876 O O . GLY A 1 56 ? 0.152 -7.442 -10.863 1.00 0.00 56 GLY A O 16
ATOM 18880 N N . GLU A 1 57 ? -1.982 -7.589 -10.156 1.00 0.00 57 GLU A N 16
ATOM 18881 C CA . GLU A 1 57 ? -2.566 -7.509 -11.467 1.00 0.00 57 GLU A CA 16
ATOM 18882 C C . GLU A 1 57 ? -2.352 -6.144 -12.127 1.00 0.00 57 GLU A C 16
ATOM 18883 O O . GLU A 1 57 ? -2.243 -6.050 -13.344 1.00 0.00 57 GLU A O 16
ATOM 18895 N N . GLN A 1 58 ? -2.310 -5.081 -11.317 1.00 0.00 58 GLN A N 16
ATOM 18896 C CA . GLN A 1 58 ? -2.103 -3.725 -11.828 1.00 0.00 58 GLN A CA 16
ATOM 18897 C C . GLN A 1 58 ? -0.639 -3.507 -12.137 1.00 0.00 58 GLN A C 16
ATOM 18898 O O . GLN A 1 58 ? -0.296 -2.897 -13.144 1.00 0.00 58 GLN A O 16
ATOM 18912 N N . GLY A 1 59 ? 0.208 -3.946 -11.263 1.00 0.00 59 GLY A N 16
ATOM 18913 C CA . GLY A 1 59 ? 1.621 -3.852 -11.509 1.00 0.00 59 GLY A CA 16
ATOM 18914 C C . GLY A 1 59 ? 2.381 -3.429 -10.289 1.00 0.00 59 GLY A C 16
ATOM 18915 O O . GLY A 1 59 ? 3.285 -2.601 -10.363 1.00 0.00 59 GLY A O 16
ATOM 18919 N N . VAL A 1 60 ? 2.000 -3.959 -9.163 1.00 0.00 60 VAL A N 16
ATOM 18920 C CA . VAL A 1 60 ? 2.667 -3.662 -7.930 1.00 0.00 60 VAL A CA 16
ATOM 18921 C C . VAL A 1 60 ? 3.083 -4.962 -7.316 1.00 0.00 60 VAL A C 16
ATOM 18922 O O . VAL A 1 60 ? 2.260 -5.859 -7.143 1.00 0.00 60 VAL A O 16
ATOM 18935 N N . GLU A 1 61 ? 4.332 -5.091 -7.036 1.00 0.00 61 GLU A N 16
ATOM 18936 C CA . GLU A 1 61 ? 4.813 -6.261 -6.376 1.00 0.00 61 GLU A CA 16
ATOM 18937 C C . GLU A 1 61 ? 4.790 -6.016 -4.898 1.00 0.00 61 GLU A C 16
ATOM 18938 O O . GLU A 1 61 ? 5.109 -4.925 -4.450 1.00 0.00 61 GLU A O 16
ATOM 18950 N N . LEU A 1 62 ? 4.332 -6.961 -4.146 1.00 0.00 62 LEU A N 16
ATOM 18951 C CA . LEU A 1 62 ? 4.283 -6.773 -2.735 1.00 0.00 62 LEU A CA 16
ATOM 18952 C C . LEU A 1 62 ? 5.458 -7.438 -2.054 1.00 0.00 62 LEU A C 16
ATOM 18953 O O . LEU A 1 62 ? 5.630 -8.658 -2.131 1.00 0.00 62 LEU A O 16
ATOM 18969 N N . ILE A 1 63 ? 6.283 -6.637 -1.439 1.00 0.00 63 ILE A N 16
ATOM 18970 C CA . ILE A 1 63 ? 7.400 -7.135 -0.664 1.00 0.00 63 ILE A CA 16
ATOM 18971 C C . ILE A 1 63 ? 7.026 -7.163 0.797 1.00 0.00 63 ILE A C 16
ATOM 18972 O O . ILE A 1 63 ? 5.988 -6.634 1.176 1.00 0.00 63 ILE A O 16
ATOM 18988 N N . SER A 1 64 ? 7.854 -7.780 1.592 1.00 0.00 64 SER A N 16
ATOM 18989 C CA . SER A 1 64 ? 7.650 -7.889 3.010 1.00 0.00 64 SER A CA 16
ATOM 18990 C C . SER A 1 64 ? 7.728 -6.532 3.711 1.00 0.00 64 SER A C 16
ATOM 18991 O O . SER A 1 64 ? 6.712 -5.825 3.815 1.00 0.00 64 SER A O 16
ATOM 18999 N N . GLU A 1 65 ? 8.920 -6.178 4.141 1.00 0.00 65 GLU A N 16
ATOM 19000 C CA . GLU A 1 65 ? 9.219 -4.926 4.842 1.00 0.00 65 GLU A CA 16
ATOM 19001 C C . GLU A 1 65 ? 10.681 -4.953 5.252 1.00 0.00 65 GLU A C 16
ATOM 19002 O O . GLU A 1 65 ? 11.372 -3.935 5.244 1.00 0.00 65 GLU A O 16
ATOM 19014 N N . ASN A 1 66 ? 11.162 -6.159 5.539 1.00 0.00 66 ASN A N 16
ATOM 19015 C CA . ASN A 1 66 ? 12.600 -6.401 5.845 1.00 0.00 66 ASN A CA 16
ATOM 19016 C C . ASN A 1 66 ? 13.437 -6.347 4.562 1.00 0.00 66 ASN A C 16
ATOM 19017 O O . ASN A 1 66 ? 14.671 -6.285 4.578 1.00 0.00 66 ASN A O 16
ATOM 19028 N N . GLU A 1 67 ? 12.751 -6.322 3.467 1.00 0.00 67 GLU A N 16
ATOM 19029 C CA . GLU A 1 67 ? 13.361 -6.331 2.179 1.00 0.00 67 GLU A CA 16
ATOM 19030 C C . GLU A 1 67 ? 12.882 -5.126 1.403 1.00 0.00 67 GLU A C 16
ATOM 19031 O O . GLU A 1 67 ? 11.823 -4.563 1.715 1.00 0.00 67 GLU A O 16
ATOM 19043 N N . GLU A 1 68 ? 13.657 -4.751 0.431 1.00 0.00 68 GLU A N 16
ATOM 19044 C CA . GLU A 1 68 ? 13.376 -3.682 -0.493 1.00 0.00 68 GLU A CA 16
ATOM 19045 C C . GLU A 1 68 ? 14.546 -3.740 -1.461 1.00 0.00 68 GLU A C 16
ATOM 19046 O O . GLU A 1 68 ? 15.416 -4.599 -1.293 1.00 0.00 68 GLU A O 16
ATOM 19058 N N . THR A 1 69 ? 14.595 -2.890 -2.436 1.00 0.00 69 THR A N 16
ATOM 19059 C CA . THR A 1 69 ? 15.723 -2.882 -3.327 1.00 0.00 69 THR A CA 16
ATOM 19060 C C . THR A 1 69 ? 16.408 -1.548 -3.345 1.00 0.00 69 THR A C 16
ATOM 19061 O O . THR A 1 69 ? 17.466 -1.393 -3.950 1.00 0.00 69 THR A O 16
ATOM 19072 N N . GLU A 1 70 ? 15.812 -0.590 -2.668 1.00 0.00 70 GLU A N 16
ATOM 19073 C CA . GLU A 1 70 ? 16.417 0.708 -2.502 1.00 0.00 70 GLU A CA 16
ATOM 19074 C C . GLU A 1 70 ? 17.604 0.568 -1.568 1.00 0.00 70 GLU A C 16
ATOM 19075 O O . GLU A 1 70 ? 18.618 1.250 -1.703 1.00 0.00 70 GLU A O 16
ATOM 19087 N N . ASP A 1 71 ? 17.491 -0.361 -0.650 1.00 0.00 71 ASP A N 16
ATOM 19088 C CA . ASP A 1 71 ? 18.521 -0.571 0.294 1.00 0.00 71 ASP A CA 16
ATOM 19089 C C . ASP A 1 71 ? 19.344 -1.758 -0.040 1.00 0.00 71 ASP A C 16
ATOM 19090 O O . ASP A 1 71 ? 19.059 -2.889 0.361 1.00 0.00 71 ASP A O 16
ATOM 19099 N N . LEU A 1 72 ? 20.278 -1.508 -0.871 1.00 0.00 72 LEU A N 16
ATOM 19100 C CA . LEU A 1 72 ? 21.315 -2.443 -1.170 1.00 0.00 72 LEU A CA 16
ATOM 19101 C C . LEU A 1 72 ? 22.623 -1.757 -0.837 1.00 0.00 72 LEU A C 16
ATOM 19102 O O . LEU A 1 72 ? 23.702 -2.315 -1.003 1.00 0.00 72 LEU A O 16
ATOM 19118 N N . GLU A 1 73 ? 22.503 -0.513 -0.358 1.00 0.00 73 GLU A N 16
ATOM 19119 C CA . GLU A 1 73 ? 23.633 0.317 -0.050 1.00 0.00 73 GLU A CA 16
ATOM 19120 C C . GLU A 1 73 ? 23.282 1.446 0.947 1.00 0.00 73 GLU A C 16
ATOM 19121 O O . GLU A 1 73 ? 24.081 2.357 1.151 1.00 0.00 73 GLU A O 16
ATOM 19133 N N . HIS A 1 74 ? 22.119 1.370 1.589 1.00 0.00 74 HIS A N 16
ATOM 19134 C CA . HIS A 1 74 ? 21.734 2.407 2.555 1.00 0.00 74 HIS A CA 16
ATOM 19135 C C . HIS A 1 74 ? 22.176 1.978 3.929 1.00 0.00 74 HIS A C 16
ATOM 19136 O O . HIS A 1 74 ? 22.461 2.817 4.804 1.00 0.00 74 HIS A O 16
ATOM 19150 N N . HIS A 1 75 ? 22.178 0.666 4.133 1.00 0.00 75 HIS A N 16
ATOM 19151 C CA . HIS A 1 75 ? 22.719 0.064 5.334 1.00 0.00 75 HIS A CA 16
ATOM 19152 C C . HIS A 1 75 ? 24.212 0.414 5.433 1.00 0.00 75 HIS A C 16
ATOM 19153 O O . HIS A 1 75 ? 24.599 1.253 6.258 1.00 0.00 75 HIS A O 16
ATOM 19167 N N . HIS A 1 76 ? 25.017 -0.210 4.572 1.00 0.00 76 HIS A N 16
ATOM 19168 C CA . HIS A 1 76 ? 26.447 0.051 4.443 1.00 0.00 76 HIS A CA 16
ATOM 19169 C C . HIS A 1 76 ? 27.000 -0.966 3.444 1.00 0.00 76 HIS A C 16
ATOM 19170 O O . HIS A 1 76 ? 27.030 -0.676 2.245 1.00 0.00 76 HIS A O 16
ATOM 19185 N N . ALA A 1 1 ? -12.183 7.124 -7.071 1.00 0.00 1 ALA A N 17
ATOM 19186 C CA . ALA A 1 1 ? -13.477 7.225 -6.425 1.00 0.00 1 ALA A CA 17
ATOM 19187 C C . ALA A 1 1 ? -13.450 8.350 -5.418 1.00 0.00 1 ALA A C 17
ATOM 19188 O O . ALA A 1 1 ? -12.408 8.657 -4.852 1.00 0.00 1 ALA A O 17
ATOM 19197 N N . ASP A 1 2 ? -14.567 8.992 -5.226 1.00 0.00 2 ASP A N 17
ATOM 19198 C CA . ASP A 1 2 ? -14.675 10.035 -4.237 1.00 0.00 2 ASP A CA 17
ATOM 19199 C C . ASP A 1 2 ? -15.636 9.617 -3.159 1.00 0.00 2 ASP A C 17
ATOM 19200 O O . ASP A 1 2 ? -16.851 9.813 -3.262 1.00 0.00 2 ASP A O 17
ATOM 19209 N N . LYS A 1 3 ? -15.103 8.941 -2.181 1.00 0.00 3 LYS A N 17
ATOM 19210 C CA . LYS A 1 3 ? -15.883 8.484 -1.044 1.00 0.00 3 LYS A CA 17
ATOM 19211 C C . LYS A 1 3 ? -15.400 9.198 0.212 1.00 0.00 3 LYS A C 17
ATOM 19212 O O . LYS A 1 3 ? -15.959 9.039 1.292 1.00 0.00 3 LYS A O 17
ATOM 19231 N N . GLN A 1 4 ? -14.352 9.990 0.074 1.00 0.00 4 GLN A N 17
ATOM 19232 C CA . GLN A 1 4 ? -13.769 10.629 1.232 1.00 0.00 4 GLN A CA 17
ATOM 19233 C C . GLN A 1 4 ? -14.469 11.950 1.564 1.00 0.00 4 GLN A C 17
ATOM 19234 O O . GLN A 1 4 ? -13.949 13.039 1.340 1.00 0.00 4 GLN A O 17
ATOM 19248 N N . THR A 1 5 ? -15.685 11.828 2.008 1.00 0.00 5 THR A N 17
ATOM 19249 C CA . THR A 1 5 ? -16.497 12.950 2.421 1.00 0.00 5 THR A CA 17
ATOM 19250 C C . THR A 1 5 ? -16.407 13.140 3.936 1.00 0.00 5 THR A C 17
ATOM 19251 O O . THR A 1 5 ? -17.066 13.989 4.524 1.00 0.00 5 THR A O 17
ATOM 19262 N N . HIS A 1 6 ? -15.562 12.347 4.538 1.00 0.00 6 HIS A N 17
ATOM 19263 C CA . HIS A 1 6 ? -15.327 12.384 5.951 1.00 0.00 6 HIS A CA 17
ATOM 19264 C C . HIS A 1 6 ? -14.022 13.184 6.151 1.00 0.00 6 HIS A C 17
ATOM 19265 O O . HIS A 1 6 ? -13.185 13.227 5.236 1.00 0.00 6 HIS A O 17
ATOM 19279 N N . GLU A 1 7 ? -13.878 13.855 7.284 1.00 0.00 7 GLU A N 17
ATOM 19280 C CA . GLU A 1 7 ? -12.711 14.701 7.578 1.00 0.00 7 GLU A CA 17
ATOM 19281 C C . GLU A 1 7 ? -11.410 13.903 7.685 1.00 0.00 7 GLU A C 17
ATOM 19282 O O . GLU A 1 7 ? -11.087 13.369 8.752 1.00 0.00 7 GLU A O 17
ATOM 19294 N N . THR A 1 8 ? -10.719 13.770 6.554 1.00 0.00 8 THR A N 17
ATOM 19295 C CA . THR A 1 8 ? -9.412 13.090 6.423 1.00 0.00 8 THR A CA 17
ATOM 19296 C C . THR A 1 8 ? -9.505 11.573 6.707 1.00 0.00 8 THR A C 17
ATOM 19297 O O . THR A 1 8 ? -8.514 10.830 6.717 1.00 0.00 8 THR A O 17
ATOM 19308 N N . GLU A 1 9 ? -10.683 11.134 6.896 1.00 0.00 9 GLU A N 17
ATOM 19309 C CA . GLU A 1 9 ? -10.951 9.764 7.072 1.00 0.00 9 GLU A CA 17
ATOM 19310 C C . GLU A 1 9 ? -11.394 9.256 5.743 1.00 0.00 9 GLU A C 17
ATOM 19311 O O . GLU A 1 9 ? -12.313 9.819 5.122 1.00 0.00 9 GLU A O 17
ATOM 19323 N N . LEU A 1 10 ? -10.749 8.251 5.281 1.00 0.00 10 LEU A N 17
ATOM 19324 C CA . LEU A 1 10 ? -11.022 7.777 3.982 1.00 0.00 10 LEU A CA 17
ATOM 19325 C C . LEU A 1 10 ? -11.741 6.483 4.099 1.00 0.00 10 LEU A C 17
ATOM 19326 O O . LEU A 1 10 ? -11.862 5.933 5.196 1.00 0.00 10 LEU A O 17
ATOM 19342 N N . THR A 1 11 ? -12.209 5.983 3.008 1.00 0.00 11 THR A N 17
ATOM 19343 C CA . THR A 1 11 ? -12.906 4.756 3.035 1.00 0.00 11 THR A CA 17
ATOM 19344 C C . THR A 1 11 ? -12.019 3.688 2.466 1.00 0.00 11 THR A C 17
ATOM 19345 O O . THR A 1 11 ? -10.884 3.976 2.038 1.00 0.00 11 THR A O 17
ATOM 19356 N N . PHE A 1 12 ? -12.520 2.486 2.439 1.00 0.00 12 PHE A N 17
ATOM 19357 C CA . PHE A 1 12 ? -11.756 1.367 1.976 1.00 0.00 12 PHE A CA 17
ATOM 19358 C C . PHE A 1 12 ? -11.335 1.540 0.511 1.00 0.00 12 PHE A C 17
ATOM 19359 O O . PHE A 1 12 ? -10.219 1.225 0.112 1.00 0.00 12 PHE A O 17
ATOM 19376 N N . ASP A 1 13 ? -12.254 2.134 -0.239 1.00 0.00 13 ASP A N 17
ATOM 19377 C CA . ASP A 1 13 ? -12.019 2.485 -1.649 1.00 0.00 13 ASP A CA 17
ATOM 19378 C C . ASP A 1 13 ? -10.906 3.493 -1.769 1.00 0.00 13 ASP A C 17
ATOM 19379 O O . ASP A 1 13 ? -10.011 3.355 -2.591 1.00 0.00 13 ASP A O 17
ATOM 19388 N N . GLN A 1 14 ? -10.934 4.457 -0.882 1.00 0.00 14 GLN A N 17
ATOM 19389 C CA . GLN A 1 14 ? -10.046 5.599 -0.941 1.00 0.00 14 GLN A CA 17
ATOM 19390 C C . GLN A 1 14 ? -8.652 5.193 -0.550 1.00 0.00 14 GLN A C 17
ATOM 19391 O O . GLN A 1 14 ? -7.664 5.648 -1.124 1.00 0.00 14 GLN A O 17
ATOM 19405 N N . VAL A 1 15 ? -8.574 4.350 0.453 1.00 0.00 15 VAL A N 17
ATOM 19406 C CA . VAL A 1 15 ? -7.319 3.907 0.951 1.00 0.00 15 VAL A CA 17
ATOM 19407 C C . VAL A 1 15 ? -6.708 3.000 -0.060 1.00 0.00 15 VAL A C 17
ATOM 19408 O O . VAL A 1 15 ? -5.499 3.034 -0.290 1.00 0.00 15 VAL A O 17
ATOM 19421 N N . LYS A 1 16 ? -7.523 2.203 -0.676 1.00 0.00 16 LYS A N 17
ATOM 19422 C CA . LYS A 1 16 ? -7.078 1.393 -1.738 1.00 0.00 16 LYS A CA 17
ATOM 19423 C C . LYS A 1 16 ? -6.464 2.242 -2.823 1.00 0.00 16 LYS A C 17
ATOM 19424 O O . LYS A 1 16 ? -5.372 1.975 -3.248 1.00 0.00 16 LYS A O 17
ATOM 19443 N N . GLU A 1 17 ? -7.127 3.308 -3.208 1.00 0.00 17 GLU A N 17
ATOM 19444 C CA . GLU A 1 17 ? -6.563 4.194 -4.205 1.00 0.00 17 GLU A CA 17
ATOM 19445 C C . GLU A 1 17 ? -5.253 4.852 -3.759 1.00 0.00 17 GLU A C 17
ATOM 19446 O O . GLU A 1 17 ? -4.410 5.171 -4.608 1.00 0.00 17 GLU A O 17
ATOM 19458 N N . GLN A 1 18 ? -5.054 5.048 -2.431 1.00 0.00 18 GLN A N 17
ATOM 19459 C CA . GLN A 1 18 ? -3.846 5.692 -1.966 1.00 0.00 18 GLN A CA 17
ATOM 19460 C C . GLN A 1 18 ? -2.689 4.755 -2.171 1.00 0.00 18 GLN A C 17
ATOM 19461 O O . GLN A 1 18 ? -1.688 5.079 -2.824 1.00 0.00 18 GLN A O 17
ATOM 19475 N N . LEU A 1 19 ? -2.886 3.578 -1.688 1.00 0.00 19 LEU A N 17
ATOM 19476 C CA . LEU A 1 19 ? -1.939 2.527 -1.739 1.00 0.00 19 LEU A CA 17
ATOM 19477 C C . LEU A 1 19 ? -1.684 2.050 -3.161 1.00 0.00 19 LEU A C 17
ATOM 19478 O O . LEU A 1 19 ? -0.535 1.837 -3.559 1.00 0.00 19 LEU A O 17
ATOM 19494 N N . THR A 1 20 ? -2.751 1.929 -3.917 1.00 0.00 20 THR A N 17
ATOM 19495 C CA . THR A 1 20 ? -2.689 1.493 -5.296 1.00 0.00 20 THR A CA 17
ATOM 19496 C C . THR A 1 20 ? -1.797 2.399 -6.112 1.00 0.00 20 THR A C 17
ATOM 19497 O O . THR A 1 20 ? -0.851 1.929 -6.734 1.00 0.00 20 THR A O 17
ATOM 19508 N N . GLU A 1 21 ? -2.039 3.687 -6.020 1.00 0.00 21 GLU A N 17
ATOM 19509 C CA . GLU A 1 21 ? -1.305 4.654 -6.807 1.00 0.00 21 GLU A CA 17
ATOM 19510 C C . GLU A 1 21 ? 0.170 4.614 -6.423 1.00 0.00 21 GLU A C 17
ATOM 19511 O O . GLU A 1 21 ? 1.054 4.642 -7.269 1.00 0.00 21 GLU A O 17
ATOM 19523 N N . SER A 1 22 ? 0.387 4.485 -5.145 1.00 0.00 22 SER A N 17
ATOM 19524 C CA . SER A 1 22 ? 1.725 4.480 -4.570 1.00 0.00 22 SER A CA 17
ATOM 19525 C C . SER A 1 22 ? 2.520 3.296 -5.080 1.00 0.00 22 SER A C 17
ATOM 19526 O O . SER A 1 22 ? 3.668 3.442 -5.518 1.00 0.00 22 SER A O 17
ATOM 19534 N N . GLY A 1 23 ? 1.888 2.139 -5.085 1.00 0.00 23 GLY A N 17
ATOM 19535 C CA . GLY A 1 23 ? 2.505 0.955 -5.583 1.00 0.00 23 GLY A CA 17
ATOM 19536 C C . GLY A 1 23 ? 2.781 1.057 -7.050 1.00 0.00 23 GLY A C 17
ATOM 19537 O O . GLY A 1 23 ? 3.767 0.564 -7.523 1.00 0.00 23 GLY A O 17
ATOM 19541 N N . LYS A 1 24 ? 1.881 1.710 -7.752 1.00 0.00 24 LYS A N 17
ATOM 19542 C CA . LYS A 1 24 ? 2.009 1.942 -9.176 1.00 0.00 24 LYS A CA 17
ATOM 19543 C C . LYS A 1 24 ? 3.190 2.826 -9.530 1.00 0.00 24 LYS A C 17
ATOM 19544 O O . LYS A 1 24 ? 3.851 2.607 -10.545 1.00 0.00 24 LYS A O 17
ATOM 19563 N N . LYS A 1 25 ? 3.463 3.803 -8.699 1.00 0.00 25 LYS A N 17
ATOM 19564 C CA . LYS A 1 25 ? 4.546 4.737 -8.918 1.00 0.00 25 LYS A CA 17
ATOM 19565 C C . LYS A 1 25 ? 5.895 4.109 -8.601 1.00 0.00 25 LYS A C 17
ATOM 19566 O O . LYS A 1 25 ? 6.907 4.434 -9.216 1.00 0.00 25 LYS A O 17
ATOM 19585 N N . ARG A 1 26 ? 5.896 3.214 -7.642 1.00 0.00 26 ARG A N 17
ATOM 19586 C CA . ARG A 1 26 ? 7.119 2.547 -7.235 1.00 0.00 26 ARG A CA 17
ATOM 19587 C C . ARG A 1 26 ? 7.375 1.267 -8.023 1.00 0.00 26 ARG A C 17
ATOM 19588 O O . ARG A 1 26 ? 8.437 1.047 -8.601 1.00 0.00 26 ARG A O 17
ATOM 19609 N N . GLY A 1 27 ? 6.352 0.432 -8.016 1.00 0.00 27 GLY A N 17
ATOM 19610 C CA . GLY A 1 27 ? 6.384 -0.881 -8.591 1.00 0.00 27 GLY A CA 17
ATOM 19611 C C . GLY A 1 27 ? 6.295 -1.916 -7.509 1.00 0.00 27 GLY A C 17
ATOM 19612 O O . GLY A 1 27 ? 6.242 -3.123 -7.775 1.00 0.00 27 GLY A O 17
ATOM 19616 N N . VAL A 1 28 ? 6.228 -1.448 -6.274 1.00 0.00 28 VAL A N 17
ATOM 19617 C CA . VAL A 1 28 ? 6.236 -2.328 -5.148 1.00 0.00 28 VAL A CA 17
ATOM 19618 C C . VAL A 1 28 ? 5.657 -1.644 -3.914 1.00 0.00 28 VAL A C 17
ATOM 19619 O O . VAL A 1 28 ? 5.717 -0.410 -3.777 1.00 0.00 28 VAL A O 17
ATOM 19632 N N . LEU A 1 29 ? 5.077 -2.437 -3.063 1.00 0.00 29 LEU A N 17
ATOM 19633 C CA . LEU A 1 29 ? 4.557 -1.996 -1.799 1.00 0.00 29 LEU A CA 17
ATOM 19634 C C . LEU A 1 29 ? 4.910 -3.017 -0.743 1.00 0.00 29 LEU A C 17
ATOM 19635 O O . LEU A 1 29 ? 4.987 -4.198 -1.047 1.00 0.00 29 LEU A O 17
ATOM 19651 N N . THR A 1 30 ? 5.170 -2.575 0.452 1.00 0.00 30 THR A N 17
ATOM 19652 C CA . THR A 1 30 ? 5.338 -3.478 1.560 1.00 0.00 30 THR A CA 17
ATOM 19653 C C . THR A 1 30 ? 3.958 -3.918 2.065 1.00 0.00 30 THR A C 17
ATOM 19654 O O . THR A 1 30 ? 3.036 -3.097 2.134 1.00 0.00 30 THR A O 17
ATOM 19665 N N . TYR A 1 31 ? 3.815 -5.194 2.406 1.00 0.00 31 TYR A N 17
ATOM 19666 C CA . TYR A 1 31 ? 2.536 -5.737 2.912 1.00 0.00 31 TYR A CA 17
ATOM 19667 C C . TYR A 1 31 ? 2.031 -4.951 4.107 1.00 0.00 31 TYR A C 17
ATOM 19668 O O . TYR A 1 31 ? 0.832 -4.698 4.243 1.00 0.00 31 TYR A O 17
ATOM 19686 N N . GLU A 1 32 ? 2.947 -4.520 4.940 1.00 0.00 32 GLU A N 17
ATOM 19687 C CA . GLU A 1 32 ? 2.568 -3.905 6.167 1.00 0.00 32 GLU A CA 17
ATOM 19688 C C . GLU A 1 32 ? 2.128 -2.451 5.993 1.00 0.00 32 GLU A C 17
ATOM 19689 O O . GLU A 1 32 ? 1.290 -1.981 6.741 1.00 0.00 32 GLU A O 17
ATOM 19701 N N . GLU A 1 33 ? 2.618 -1.751 4.962 1.00 0.00 33 GLU A N 17
ATOM 19702 C CA . GLU A 1 33 ? 2.170 -0.368 4.763 1.00 0.00 33 GLU A CA 17
ATOM 19703 C C . GLU A 1 33 ? 0.759 -0.417 4.211 1.00 0.00 33 GLU A C 17
ATOM 19704 O O . GLU A 1 33 ? -0.057 0.487 4.420 1.00 0.00 33 GLU A O 17
ATOM 19716 N N . ILE A 1 34 ? 0.472 -1.524 3.547 1.00 0.00 34 ILE A N 17
ATOM 19717 C CA . ILE A 1 34 ? -0.824 -1.798 3.021 1.00 0.00 34 ILE A CA 17
ATOM 19718 C C . ILE A 1 34 ? -1.790 -2.045 4.156 1.00 0.00 34 ILE A C 17
ATOM 19719 O O . ILE A 1 34 ? -2.888 -1.490 4.174 1.00 0.00 34 ILE A O 17
ATOM 19735 N N . ALA A 1 35 ? -1.350 -2.815 5.165 1.00 0.00 35 ALA A N 17
ATOM 19736 C CA . ALA A 1 35 ? -2.132 -3.123 6.339 1.00 0.00 35 ALA A CA 17
ATOM 19737 C C . ALA A 1 35 ? -2.333 -1.876 7.176 1.00 0.00 35 ALA A C 17
ATOM 19738 O O . ALA A 1 35 ? -3.385 -1.664 7.786 1.00 0.00 35 ALA A O 17
ATOM 19745 N N . GLU A 1 36 ? -1.312 -1.032 7.141 1.00 0.00 36 GLU A N 17
ATOM 19746 C CA . GLU A 1 36 ? -1.190 0.164 7.940 1.00 0.00 36 GLU A CA 17
ATOM 19747 C C . GLU A 1 36 ? -2.325 1.118 7.687 1.00 0.00 36 GLU A C 17
ATOM 19748 O O . GLU A 1 36 ? -2.984 1.554 8.607 1.00 0.00 36 GLU A O 17
ATOM 19760 N N . ARG A 1 37 ? -2.568 1.431 6.434 1.00 0.00 37 ARG A N 17
ATOM 19761 C CA . ARG A 1 37 ? -3.599 2.386 6.087 1.00 0.00 37 ARG A CA 17
ATOM 19762 C C . ARG A 1 37 ? -4.986 1.783 6.299 1.00 0.00 37 ARG A C 17
ATOM 19763 O O . ARG A 1 37 ? -5.964 2.498 6.489 1.00 0.00 37 ARG A O 17
ATOM 19784 N N . MET A 1 38 ? -5.051 0.463 6.307 1.00 0.00 38 MET A N 17
ATOM 19785 C CA . MET A 1 38 ? -6.319 -0.243 6.474 1.00 0.00 38 MET A CA 17
ATOM 19786 C C . MET A 1 38 ? -6.674 -0.420 7.945 1.00 0.00 38 MET A C 17
ATOM 19787 O O . MET A 1 38 ? -7.701 -1.001 8.262 1.00 0.00 38 MET A O 17
ATOM 19801 N N . SER A 1 39 ? -5.847 0.119 8.839 1.00 0.00 39 SER A N 17
ATOM 19802 C CA . SER A 1 39 ? -6.064 -0.007 10.287 1.00 0.00 39 SER A CA 17
ATOM 19803 C C . SER A 1 39 ? -7.328 0.734 10.745 1.00 0.00 39 SER A C 17
ATOM 19804 O O . SER A 1 39 ? -7.851 0.496 11.840 1.00 0.00 39 SER A O 17
ATOM 19812 N N . SER A 1 40 ? -7.807 1.633 9.907 1.00 0.00 40 SER A N 17
ATOM 19813 C CA . SER A 1 40 ? -9.018 2.362 10.172 1.00 0.00 40 SER A CA 17
ATOM 19814 C C . SER A 1 40 ? -10.236 1.437 9.966 1.00 0.00 40 SER A C 17
ATOM 19815 O O . SER A 1 40 ? -11.327 1.681 10.486 1.00 0.00 40 SER A O 17
ATOM 19823 N N . PHE A 1 41 ? -10.027 0.376 9.217 1.00 0.00 41 PHE A N 17
ATOM 19824 C CA . PHE A 1 41 ? -11.065 -0.582 8.907 1.00 0.00 41 PHE A CA 17
ATOM 19825 C C . PHE A 1 41 ? -10.719 -1.895 9.591 1.00 0.00 41 PHE A C 17
ATOM 19826 O O . PHE A 1 41 ? -9.718 -1.986 10.308 1.00 0.00 41 PHE A O 17
ATOM 19843 N N . GLU A 1 42 ? -11.523 -2.889 9.380 1.00 0.00 42 GLU A N 17
ATOM 19844 C CA . GLU A 1 42 ? -11.273 -4.199 9.916 1.00 0.00 42 GLU A CA 17
ATOM 19845 C C . GLU A 1 42 ? -11.151 -5.159 8.748 1.00 0.00 42 GLU A C 17
ATOM 19846 O O . GLU A 1 42 ? -12.069 -5.915 8.435 1.00 0.00 42 GLU A O 17
ATOM 19858 N N . ILE A 1 43 ? -10.048 -5.056 8.050 1.00 0.00 43 ILE A N 17
ATOM 19859 C CA . ILE A 1 43 ? -9.836 -5.824 6.845 1.00 0.00 43 ILE A CA 17
ATOM 19860 C C . ILE A 1 43 ? -9.121 -7.113 7.169 1.00 0.00 43 ILE A C 17
ATOM 19861 O O . ILE A 1 43 ? -8.008 -7.107 7.698 1.00 0.00 43 ILE A O 17
ATOM 19877 N N . GLU A 1 44 ? -9.768 -8.191 6.862 1.00 0.00 44 GLU A N 17
ATOM 19878 C CA . GLU A 1 44 ? -9.238 -9.530 7.080 1.00 0.00 44 GLU A CA 17
ATOM 19879 C C . GLU A 1 44 ? -8.133 -9.794 6.086 1.00 0.00 44 GLU A C 17
ATOM 19880 O O . GLU A 1 44 ? -8.093 -9.175 5.007 1.00 0.00 44 GLU A O 17
ATOM 19892 N N . SER A 1 45 ? -7.256 -10.707 6.423 1.00 0.00 45 SER A N 17
ATOM 19893 C CA . SER A 1 45 ? -6.172 -11.097 5.559 1.00 0.00 45 SER A CA 17
ATOM 19894 C C . SER A 1 45 ? -6.696 -11.663 4.238 1.00 0.00 45 SER A C 17
ATOM 19895 O O . SER A 1 45 ? -6.042 -11.539 3.210 1.00 0.00 45 SER A O 17
ATOM 19903 N N . ASP A 1 46 ? -7.905 -12.236 4.266 1.00 0.00 46 ASP A N 17
ATOM 19904 C CA . ASP A 1 46 ? -8.532 -12.751 3.049 1.00 0.00 46 ASP A CA 17
ATOM 19905 C C . ASP A 1 46 ? -8.830 -11.593 2.111 1.00 0.00 46 ASP A C 17
ATOM 19906 O O . ASP A 1 46 ? -8.490 -11.621 0.929 1.00 0.00 46 ASP A O 17
ATOM 19915 N N . GLN A 1 47 ? -9.404 -10.533 2.679 1.00 0.00 47 GLN A N 17
ATOM 19916 C CA . GLN A 1 47 ? -9.755 -9.341 1.917 1.00 0.00 47 GLN A CA 17
ATOM 19917 C C . GLN A 1 47 ? -8.487 -8.665 1.429 1.00 0.00 47 GLN A C 17
ATOM 19918 O O . GLN A 1 47 ? -8.433 -8.133 0.316 1.00 0.00 47 GLN A O 17
ATOM 19932 N N . MET A 1 48 ? -7.470 -8.663 2.292 1.00 0.00 48 MET A N 17
ATOM 19933 C CA . MET A 1 48 ? -6.167 -8.100 1.955 1.00 0.00 48 MET A CA 17
ATOM 19934 C C . MET A 1 48 ? -5.566 -8.836 0.784 1.00 0.00 48 MET A C 17
ATOM 19935 O O . MET A 1 48 ? -5.006 -8.228 -0.111 1.00 0.00 48 MET A O 17
ATOM 19949 N N . ASP A 1 49 ? -5.724 -10.145 0.786 1.00 0.00 49 ASP A N 17
ATOM 19950 C CA . ASP A 1 49 ? -5.181 -11.017 -0.258 1.00 0.00 49 ASP A CA 17
ATOM 19951 C C . ASP A 1 49 ? -5.813 -10.686 -1.598 1.00 0.00 49 ASP A C 17
ATOM 19952 O O . ASP A 1 49 ? -5.137 -10.725 -2.648 1.00 0.00 49 ASP A O 17
ATOM 19961 N N . GLU A 1 50 ? -7.106 -10.331 -1.564 1.00 0.00 50 GLU A N 17
ATOM 19962 C CA . GLU A 1 50 ? -7.808 -9.904 -2.767 1.00 0.00 50 GLU A CA 17
ATOM 19963 C C . GLU A 1 50 ? -7.147 -8.654 -3.311 1.00 0.00 50 GLU A C 17
ATOM 19964 O O . GLU A 1 50 ? -6.893 -8.526 -4.508 1.00 0.00 50 GLU A O 17
ATOM 19976 N N . TYR A 1 51 ? -6.830 -7.752 -2.395 1.00 0.00 51 TYR A N 17
ATOM 19977 C CA . TYR A 1 51 ? -6.229 -6.493 -2.736 1.00 0.00 51 TYR A CA 17
ATOM 19978 C C . TYR A 1 51 ? -4.821 -6.733 -3.251 1.00 0.00 51 TYR A C 17
ATOM 19979 O O . TYR A 1 51 ? -4.380 -6.051 -4.161 1.00 0.00 51 TYR A O 17
ATOM 19997 N N . TYR A 1 52 ? -4.115 -7.698 -2.684 1.00 0.00 52 TYR A N 17
ATOM 19998 C CA . TYR A 1 52 ? -2.769 -8.015 -3.124 1.00 0.00 52 TYR A CA 17
ATOM 19999 C C . TYR A 1 52 ? -2.782 -8.491 -4.558 1.00 0.00 52 TYR A C 17
ATOM 20000 O O . TYR A 1 52 ? -1.908 -8.139 -5.351 1.00 0.00 52 TYR A O 17
ATOM 20018 N N . GLU A 1 53 ? -3.791 -9.297 -4.885 1.00 0.00 53 GLU A N 17
ATOM 20019 C CA . GLU A 1 53 ? -4.012 -9.776 -6.237 1.00 0.00 53 GLU A CA 17
ATOM 20020 C C . GLU A 1 53 ? -4.326 -8.600 -7.156 1.00 0.00 53 GLU A C 17
ATOM 20021 O O . GLU A 1 53 ? -3.759 -8.477 -8.235 1.00 0.00 53 GLU A O 17
ATOM 20033 N N . PHE A 1 54 ? -5.202 -7.724 -6.689 1.00 0.00 54 PHE A N 17
ATOM 20034 C CA . PHE A 1 54 ? -5.594 -6.530 -7.408 1.00 0.00 54 PHE A CA 17
ATOM 20035 C C . PHE A 1 54 ? -4.371 -5.671 -7.738 1.00 0.00 54 PHE A C 17
ATOM 20036 O O . PHE A 1 54 ? -4.182 -5.247 -8.885 1.00 0.00 54 PHE A O 17
ATOM 20053 N N . LEU A 1 55 ? -3.563 -5.412 -6.729 1.00 0.00 55 LEU A N 17
ATOM 20054 C CA . LEU A 1 55 ? -2.341 -4.644 -6.879 1.00 0.00 55 LEU A CA 17
ATOM 20055 C C . LEU A 1 55 ? -1.409 -5.280 -7.896 1.00 0.00 55 LEU A C 17
ATOM 20056 O O . LEU A 1 55 ? -0.831 -4.597 -8.746 1.00 0.00 55 LEU A O 17
ATOM 20072 N N . GLY A 1 56 ? -1.300 -6.598 -7.798 1.00 0.00 56 GLY A N 17
ATOM 20073 C CA . GLY A 1 56 ? -0.483 -7.363 -8.726 1.00 0.00 56 GLY A CA 17
ATOM 20074 C C . GLY A 1 56 ? -0.971 -7.201 -10.146 1.00 0.00 56 GLY A C 17
ATOM 20075 O O . GLY A 1 56 ? -0.169 -7.031 -11.077 1.00 0.00 56 GLY A O 17
ATOM 20079 N N . GLU A 1 57 ? -2.288 -7.205 -10.310 1.00 0.00 57 GLU A N 17
ATOM 20080 C CA . GLU A 1 57 ? -2.922 -7.023 -11.580 1.00 0.00 57 GLU A CA 17
ATOM 20081 C C . GLU A 1 57 ? -2.648 -5.652 -12.169 1.00 0.00 57 GLU A C 17
ATOM 20082 O O . GLU A 1 57 ? -2.582 -5.490 -13.388 1.00 0.00 57 GLU A O 17
ATOM 20094 N N . GLN A 1 58 ? -2.533 -4.645 -11.312 1.00 0.00 58 GLN A N 17
ATOM 20095 C CA . GLN A 1 58 ? -2.244 -3.299 -11.765 1.00 0.00 58 GLN A CA 17
ATOM 20096 C C . GLN A 1 58 ? -0.749 -3.167 -12.048 1.00 0.00 58 GLN A C 17
ATOM 20097 O O . GLN A 1 58 ? -0.353 -2.506 -12.991 1.00 0.00 58 GLN A O 17
ATOM 20111 N N . GLY A 1 59 ? 0.065 -3.760 -11.221 1.00 0.00 59 GLY A N 17
ATOM 20112 C CA . GLY A 1 59 ? 1.499 -3.756 -11.465 1.00 0.00 59 GLY A CA 17
ATOM 20113 C C . GLY A 1 59 ? 2.296 -3.399 -10.236 1.00 0.00 59 GLY A C 17
ATOM 20114 O O . GLY A 1 59 ? 3.243 -2.602 -10.299 1.00 0.00 59 GLY A O 17
ATOM 20118 N N . VAL A 1 60 ? 1.914 -3.963 -9.113 1.00 0.00 60 VAL A N 17
ATOM 20119 C CA . VAL A 1 60 ? 2.593 -3.712 -7.866 1.00 0.00 60 VAL A CA 17
ATOM 20120 C C . VAL A 1 60 ? 2.961 -5.027 -7.256 1.00 0.00 60 VAL A C 17
ATOM 20121 O O . VAL A 1 60 ? 2.107 -5.892 -7.076 1.00 0.00 60 VAL A O 17
ATOM 20134 N N . GLU A 1 61 ? 4.201 -5.192 -6.965 1.00 0.00 61 GLU A N 17
ATOM 20135 C CA . GLU A 1 61 ? 4.643 -6.361 -6.285 1.00 0.00 61 GLU A CA 17
ATOM 20136 C C . GLU A 1 61 ? 4.643 -6.079 -4.812 1.00 0.00 61 GLU A C 17
ATOM 20137 O O . GLU A 1 61 ? 4.916 -4.956 -4.401 1.00 0.00 61 GLU A O 17
ATOM 20149 N N . LEU A 1 62 ? 4.280 -7.033 -4.018 1.00 0.00 62 LEU A N 17
ATOM 20150 C CA . LEU A 1 62 ? 4.250 -6.804 -2.616 1.00 0.00 62 LEU A CA 17
ATOM 20151 C C . LEU A 1 62 ? 5.447 -7.448 -1.926 1.00 0.00 62 LEU A C 17
ATOM 20152 O O . LEU A 1 62 ? 5.689 -8.653 -2.060 1.00 0.00 62 LEU A O 17
ATOM 20168 N N . ILE A 1 63 ? 6.216 -6.632 -1.255 1.00 0.00 63 ILE A N 17
ATOM 20169 C CA . ILE A 1 63 ? 7.346 -7.088 -0.463 1.00 0.00 63 ILE A CA 17
ATOM 20170 C C . ILE A 1 63 ? 6.982 -7.065 1.001 1.00 0.00 63 ILE A C 17
ATOM 20171 O O . ILE A 1 63 ? 5.933 -6.553 1.355 1.00 0.00 63 ILE A O 17
ATOM 20187 N N . SER A 1 64 ? 7.839 -7.607 1.838 1.00 0.00 64 SER A N 17
ATOM 20188 C CA . SER A 1 64 ? 7.603 -7.659 3.264 1.00 0.00 64 SER A CA 17
ATOM 20189 C C . SER A 1 64 ? 7.652 -6.271 3.893 1.00 0.00 64 SER A C 17
ATOM 20190 O O . SER A 1 64 ? 6.617 -5.594 4.019 1.00 0.00 64 SER A O 17
ATOM 20198 N N . GLU A 1 65 ? 8.852 -5.863 4.235 1.00 0.00 65 GLU A N 17
ATOM 20199 C CA . GLU A 1 65 ? 9.162 -4.579 4.844 1.00 0.00 65 GLU A CA 17
ATOM 20200 C C . GLU A 1 65 ? 10.621 -4.589 5.216 1.00 0.00 65 GLU A C 17
ATOM 20201 O O . GLU A 1 65 ? 11.314 -3.585 5.097 1.00 0.00 65 GLU A O 17
ATOM 20213 N N . ASN A 1 66 ? 11.108 -5.764 5.612 1.00 0.00 66 ASN A N 17
ATOM 20214 C CA . ASN A 1 66 ? 12.536 -5.930 5.955 1.00 0.00 66 ASN A CA 17
ATOM 20215 C C . ASN A 1 66 ? 13.361 -6.126 4.672 1.00 0.00 66 ASN A C 17
ATOM 20216 O O . ASN A 1 66 ? 14.504 -6.553 4.688 1.00 0.00 66 ASN A O 17
ATOM 20227 N N . GLU A 1 67 ? 12.764 -5.778 3.585 1.00 0.00 67 GLU A N 17
ATOM 20228 C CA . GLU A 1 67 ? 13.375 -5.803 2.311 1.00 0.00 67 GLU A CA 17
ATOM 20229 C C . GLU A 1 67 ? 12.892 -4.572 1.598 1.00 0.00 67 GLU A C 17
ATOM 20230 O O . GLU A 1 67 ? 11.785 -4.081 1.883 1.00 0.00 67 GLU A O 17
ATOM 20242 N N . GLU A 1 68 ? 13.692 -4.079 0.724 1.00 0.00 68 GLU A N 17
ATOM 20243 C CA . GLU A 1 68 ? 13.384 -2.926 -0.077 1.00 0.00 68 GLU A CA 17
ATOM 20244 C C . GLU A 1 68 ? 14.139 -3.073 -1.362 1.00 0.00 68 GLU A C 17
ATOM 20245 O O . GLU A 1 68 ? 15.111 -3.824 -1.420 1.00 0.00 68 GLU A O 17
ATOM 20257 N N . THR A 1 69 ? 13.743 -2.345 -2.365 1.00 0.00 69 THR A N 17
ATOM 20258 C CA . THR A 1 69 ? 14.415 -2.373 -3.633 1.00 0.00 69 THR A CA 17
ATOM 20259 C C . THR A 1 69 ? 15.571 -1.379 -3.620 1.00 0.00 69 THR A C 17
ATOM 20260 O O . THR A 1 69 ? 16.361 -1.287 -4.550 1.00 0.00 69 THR A O 17
ATOM 20271 N N . GLU A 1 70 ? 15.710 -0.722 -2.486 1.00 0.00 70 GLU A N 17
ATOM 20272 C CA . GLU A 1 70 ? 16.680 0.336 -2.269 1.00 0.00 70 GLU A CA 17
ATOM 20273 C C . GLU A 1 70 ? 18.036 -0.237 -2.009 1.00 0.00 70 GLU A C 17
ATOM 20274 O O . GLU A 1 70 ? 19.001 0.485 -1.835 1.00 0.00 70 GLU A O 17
ATOM 20286 N N . ASP A 1 71 ? 18.105 -1.535 -2.024 1.00 0.00 71 ASP A N 17
ATOM 20287 C CA . ASP A 1 71 ? 19.339 -2.249 -1.784 1.00 0.00 71 ASP A CA 17
ATOM 20288 C C . ASP A 1 71 ? 20.253 -2.113 -2.992 1.00 0.00 71 ASP A C 17
ATOM 20289 O O . ASP A 1 71 ? 21.453 -2.351 -2.950 1.00 0.00 71 ASP A O 17
ATOM 20298 N N . LEU A 1 72 ? 19.659 -1.655 -4.043 1.00 0.00 72 LEU A N 17
ATOM 20299 C CA . LEU A 1 72 ? 20.309 -1.471 -5.307 1.00 0.00 72 LEU A CA 17
ATOM 20300 C C . LEU A 1 72 ? 20.800 -0.028 -5.440 1.00 0.00 72 LEU A C 17
ATOM 20301 O O . LEU A 1 72 ? 21.263 0.365 -6.510 1.00 0.00 72 LEU A O 17
ATOM 20317 N N . GLU A 1 73 ? 20.715 0.737 -4.327 1.00 0.00 73 GLU A N 17
ATOM 20318 C CA . GLU A 1 73 ? 21.086 2.145 -4.265 1.00 0.00 73 GLU A CA 17
ATOM 20319 C C . GLU A 1 73 ? 20.398 2.996 -5.335 1.00 0.00 73 GLU A C 17
ATOM 20320 O O . GLU A 1 73 ? 20.877 3.129 -6.470 1.00 0.00 73 GLU A O 17
ATOM 20332 N N . HIS A 1 74 ? 19.273 3.567 -4.981 1.00 0.00 74 HIS A N 17
ATOM 20333 C CA . HIS A 1 74 ? 18.493 4.313 -5.941 1.00 0.00 74 HIS A CA 17
ATOM 20334 C C . HIS A 1 74 ? 18.741 5.799 -5.907 1.00 0.00 74 HIS A C 17
ATOM 20335 O O . HIS A 1 74 ? 19.442 6.324 -6.766 1.00 0.00 74 HIS A O 17
ATOM 20349 N N . HIS A 1 75 ? 18.208 6.465 -4.914 1.00 0.00 75 HIS A N 17
ATOM 20350 C CA . HIS A 1 75 ? 18.264 7.914 -4.870 1.00 0.00 75 HIS A CA 17
ATOM 20351 C C . HIS A 1 75 ? 19.558 8.409 -4.259 1.00 0.00 75 HIS A C 17
ATOM 20352 O O . HIS A 1 75 ? 20.497 8.763 -4.975 1.00 0.00 75 HIS A O 17
ATOM 20366 N N . HIS A 1 76 ? 19.630 8.390 -2.964 1.00 0.00 76 HIS A N 17
ATOM 20367 C CA . HIS A 1 76 ? 20.771 8.874 -2.234 1.00 0.00 76 HIS A CA 17
ATOM 20368 C C . HIS A 1 76 ? 20.751 8.262 -0.865 1.00 0.00 76 HIS A C 17
ATOM 20369 O O . HIS A 1 76 ? 21.663 7.483 -0.547 1.00 0.00 76 HIS A O 17
ATOM 20384 N N . ALA A 1 1 ? -12.634 3.242 -6.137 1.00 0.00 1 ALA A N 18
ATOM 20385 C CA . ALA A 1 1 ? -13.473 3.639 -7.270 1.00 0.00 1 ALA A CA 18
ATOM 20386 C C . ALA A 1 1 ? -14.576 4.595 -6.808 1.00 0.00 1 ALA A C 18
ATOM 20387 O O . ALA A 1 1 ? -15.632 4.713 -7.459 1.00 0.00 1 ALA A O 18
ATOM 20396 N N . ASP A 1 2 ? -14.320 5.330 -5.745 1.00 0.00 2 ASP A N 18
ATOM 20397 C CA . ASP A 1 2 ? -15.337 6.180 -5.130 1.00 0.00 2 ASP A CA 18
ATOM 20398 C C . ASP A 1 2 ? -14.737 7.547 -4.784 1.00 0.00 2 ASP A C 18
ATOM 20399 O O . ASP A 1 2 ? -13.721 7.947 -5.364 1.00 0.00 2 ASP A O 18
ATOM 20408 N N . LYS A 1 3 ? -15.378 8.260 -3.886 1.00 0.00 3 LYS A N 18
ATOM 20409 C CA . LYS A 1 3 ? -14.910 9.533 -3.387 1.00 0.00 3 LYS A CA 18
ATOM 20410 C C . LYS A 1 3 ? -15.008 9.508 -1.880 1.00 0.00 3 LYS A C 18
ATOM 20411 O O . LYS A 1 3 ? -16.032 9.078 -1.338 1.00 0.00 3 LYS A O 18
ATOM 20430 N N . GLN A 1 4 ? -13.945 9.913 -1.205 1.00 0.00 4 GLN A N 18
ATOM 20431 C CA . GLN A 1 4 ? -13.990 10.045 0.228 1.00 0.00 4 GLN A CA 18
ATOM 20432 C C . GLN A 1 4 ? -14.981 11.155 0.573 1.00 0.00 4 GLN A C 18
ATOM 20433 O O . GLN A 1 4 ? -14.813 12.309 0.161 1.00 0.00 4 GLN A O 18
ATOM 20447 N N . THR A 1 5 ? -16.045 10.790 1.232 1.00 0.00 5 THR A N 18
ATOM 20448 C CA . THR A 1 5 ? -17.068 11.736 1.593 1.00 0.00 5 THR A CA 18
ATOM 20449 C C . THR A 1 5 ? -16.733 12.345 2.964 1.00 0.00 5 THR A C 18
ATOM 20450 O O . THR A 1 5 ? -17.345 13.312 3.410 1.00 0.00 5 THR A O 18
ATOM 20461 N N . HIS A 1 6 ? -15.731 11.784 3.602 1.00 0.00 6 HIS A N 18
ATOM 20462 C CA . HIS A 1 6 ? -15.303 12.249 4.888 1.00 0.00 6 HIS A CA 18
ATOM 20463 C C . HIS A 1 6 ? -14.061 13.097 4.669 1.00 0.00 6 HIS A C 18
ATOM 20464 O O . HIS A 1 6 ? -13.321 12.891 3.698 1.00 0.00 6 HIS A O 18
ATOM 20478 N N . GLU A 1 7 ? -13.841 14.047 5.521 1.00 0.00 7 GLU A N 18
ATOM 20479 C CA . GLU A 1 7 ? -12.726 14.941 5.364 1.00 0.00 7 GLU A CA 18
ATOM 20480 C C . GLU A 1 7 ? -11.539 14.435 6.146 1.00 0.00 7 GLU A C 18
ATOM 20481 O O . GLU A 1 7 ? -11.618 14.280 7.374 1.00 0.00 7 GLU A O 18
ATOM 20493 N N . THR A 1 8 ? -10.450 14.140 5.420 1.00 0.00 8 THR A N 18
ATOM 20494 C CA . THR A 1 8 ? -9.203 13.613 5.980 1.00 0.00 8 THR A CA 18
ATOM 20495 C C . THR A 1 8 ? -9.425 12.164 6.495 1.00 0.00 8 THR A C 18
ATOM 20496 O O . THR A 1 8 ? -8.637 11.601 7.257 1.00 0.00 8 THR A O 18
ATOM 20507 N N . GLU A 1 9 ? -10.490 11.577 6.010 1.00 0.00 9 GLU A N 18
ATOM 20508 C CA . GLU A 1 9 ? -10.881 10.242 6.320 1.00 0.00 9 GLU A CA 18
ATOM 20509 C C . GLU A 1 9 ? -11.395 9.617 5.078 1.00 0.00 9 GLU A C 18
ATOM 20510 O O . GLU A 1 9 ? -12.367 10.081 4.487 1.00 0.00 9 GLU A O 18
ATOM 20522 N N . LEU A 1 10 ? -10.757 8.591 4.668 1.00 0.00 10 LEU A N 18
ATOM 20523 C CA . LEU A 1 10 ? -11.090 7.998 3.429 1.00 0.00 10 LEU A CA 18
ATOM 20524 C C . LEU A 1 10 ? -11.830 6.727 3.668 1.00 0.00 10 LEU A C 18
ATOM 20525 O O . LEU A 1 10 ? -11.993 6.293 4.819 1.00 0.00 10 LEU A O 18
ATOM 20541 N N . THR A 1 11 ? -12.269 6.137 2.611 1.00 0.00 11 THR A N 18
ATOM 20542 C CA . THR A 1 11 ? -12.974 4.917 2.684 1.00 0.00 11 THR A CA 18
ATOM 20543 C C . THR A 1 11 ? -12.022 3.794 2.335 1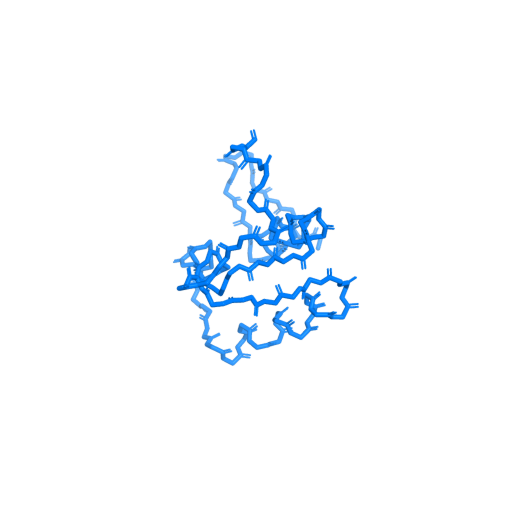.00 0.00 11 THR A C 18
ATOM 20544 O O . THR A 1 11 ? -10.860 4.043 1.997 1.00 0.00 11 THR A O 18
ATOM 20555 N N . PHE A 1 12 ? -12.506 2.584 2.391 1.00 0.00 12 PHE A N 18
ATOM 20556 C CA . PHE A 1 12 ? -11.695 1.443 2.079 1.00 0.00 12 PHE A CA 18
ATOM 20557 C C . PHE A 1 12 ? -11.314 1.452 0.600 1.00 0.00 12 PHE A C 18
ATOM 20558 O O . PHE A 1 12 ? -10.179 1.180 0.204 1.00 0.00 12 PHE A O 18
ATOM 20575 N N . ASP A 1 13 ? -12.294 1.859 -0.174 1.00 0.00 13 ASP A N 18
ATOM 20576 C CA . ASP A 1 13 ? -12.131 2.034 -1.613 1.00 0.00 13 ASP A CA 18
ATOM 20577 C C . ASP A 1 13 ? -11.161 3.154 -1.943 1.00 0.00 13 ASP A C 18
ATOM 20578 O O . ASP A 1 13 ? -10.351 3.040 -2.871 1.00 0.00 13 ASP A O 18
ATOM 20587 N N . GLN A 1 14 ? -11.185 4.184 -1.113 1.00 0.00 14 GLN A N 18
ATOM 20588 C CA . GLN A 1 14 ? -10.309 5.338 -1.267 1.00 0.00 14 GLN A CA 18
ATOM 20589 C C . GLN A 1 14 ? -8.910 4.984 -0.880 1.00 0.00 14 GLN A C 18
ATOM 20590 O O . GLN A 1 14 ? -7.946 5.415 -1.505 1.00 0.00 14 GLN A O 18
ATOM 20604 N N . VAL A 1 15 ? -8.792 4.214 0.177 1.00 0.00 15 VAL A N 18
ATOM 20605 C CA . VAL A 1 15 ? -7.516 3.854 0.687 1.00 0.00 15 VAL A CA 18
ATOM 20606 C C . VAL A 1 15 ? -6.879 2.906 -0.277 1.00 0.00 15 VAL A C 18
ATOM 20607 O O . VAL A 1 15 ? -5.673 2.956 -0.522 1.00 0.00 15 VAL A O 18
ATOM 20620 N N . LYS A 1 16 ? -7.677 2.066 -0.851 1.00 0.00 16 LYS A N 18
ATOM 20621 C CA . LYS A 1 16 ? -7.233 1.239 -1.903 1.00 0.00 16 LYS A CA 18
ATOM 20622 C C . LYS A 1 16 ? -6.683 2.094 -3.025 1.00 0.00 16 LYS A C 18
ATOM 20623 O O . LYS A 1 16 ? -5.588 1.861 -3.468 1.00 0.00 16 LYS A O 18
ATOM 20642 N N . GLU A 1 17 ? -7.409 3.129 -3.413 1.00 0.00 17 GLU A N 18
ATOM 20643 C CA . GLU A 1 17 ? -6.937 4.043 -4.445 1.00 0.00 17 GLU A CA 18
ATOM 20644 C C . GLU A 1 17 ? -5.640 4.777 -4.048 1.00 0.00 17 GLU A C 18
ATOM 20645 O O . GLU A 1 17 ? -4.821 5.095 -4.923 1.00 0.00 17 GLU A O 18
ATOM 20657 N N . GLN A 1 18 ? -5.420 5.029 -2.734 1.00 0.00 18 GLN A N 18
ATOM 20658 C CA . GLN A 1 18 ? -4.220 5.749 -2.316 1.00 0.00 18 GLN A CA 18
ATOM 20659 C C . GLN A 1 18 ? -3.027 4.858 -2.522 1.00 0.00 18 GLN A C 18
ATOM 20660 O O . GLN A 1 18 ? -2.045 5.212 -3.184 1.00 0.00 18 GLN A O 18
ATOM 20674 N N . LEU A 1 19 ? -3.168 3.689 -2.013 1.00 0.00 19 LEU A N 18
ATOM 20675 C CA . LEU A 1 19 ? -2.184 2.678 -2.035 1.00 0.00 19 LEU A CA 18
ATOM 20676 C C . LEU A 1 19 ? -1.899 2.183 -3.439 1.00 0.00 19 LEU A C 18
ATOM 20677 O O . LEU A 1 19 ? -0.744 1.976 -3.802 1.00 0.00 19 LEU A O 18
ATOM 20693 N N . THR A 1 20 ? -2.949 2.063 -4.227 1.00 0.00 20 THR A N 18
ATOM 20694 C CA . THR A 1 20 ? -2.842 1.642 -5.604 1.00 0.00 20 THR A CA 18
ATOM 20695 C C . THR A 1 20 ? -1.949 2.586 -6.380 1.00 0.00 20 THR A C 18
ATOM 20696 O O . THR A 1 20 ? -0.948 2.161 -6.935 1.00 0.00 20 THR A O 18
ATOM 20707 N N . GLU A 1 21 ? -2.248 3.863 -6.304 1.00 0.00 21 GLU A N 18
ATOM 20708 C CA . GLU A 1 21 ? -1.523 4.868 -7.074 1.00 0.00 21 GLU A CA 18
ATOM 20709 C C . GLU A 1 21 ? -0.060 4.914 -6.636 1.00 0.00 21 GLU A C 18
ATOM 20710 O O . GLU A 1 21 ? 0.861 4.967 -7.444 1.00 0.00 21 GLU A O 18
ATOM 20722 N N . SER A 1 22 ? 0.116 4.823 -5.355 1.00 0.00 22 SER A N 18
ATOM 20723 C CA . SER A 1 22 ? 1.422 4.891 -4.748 1.00 0.00 22 SER A CA 18
ATOM 20724 C C . SER A 1 22 ? 2.276 3.686 -5.172 1.00 0.00 22 SER A C 18
ATOM 20725 O O . SER A 1 22 ? 3.435 3.842 -5.565 1.00 0.00 22 SER A O 18
ATOM 20733 N N . GLY A 1 23 ? 1.675 2.500 -5.159 1.00 0.00 23 GLY A N 18
ATOM 20734 C CA . GLY A 1 23 ? 2.351 1.296 -5.588 1.00 0.00 23 GLY A CA 18
ATOM 20735 C C . GLY A 1 23 ? 2.685 1.341 -7.059 1.00 0.00 23 GLY A C 18
ATOM 20736 O O . GLY A 1 23 ? 3.696 0.832 -7.476 1.00 0.00 23 GLY A O 18
ATOM 20740 N N . LYS A 1 24 ? 1.811 1.970 -7.820 1.00 0.00 24 LYS A N 18
ATOM 20741 C CA . LYS A 1 24 ? 1.997 2.145 -9.256 1.00 0.00 24 LYS A CA 18
ATOM 20742 C C . LYS A 1 24 ? 3.205 3.011 -9.578 1.00 0.00 24 LYS A C 18
ATOM 20743 O O . LYS A 1 24 ? 3.891 2.786 -10.567 1.00 0.00 24 LYS A O 18
ATOM 20762 N N . LYS A 1 25 ? 3.475 3.983 -8.725 1.00 0.00 25 LYS A N 18
ATOM 20763 C CA . LYS A 1 25 ? 4.619 4.870 -8.886 1.00 0.00 25 LYS A CA 18
ATOM 20764 C C . LYS A 1 25 ? 5.904 4.147 -8.517 1.00 0.00 25 LYS A C 18
ATOM 20765 O O . LYS A 1 25 ? 6.956 4.323 -9.137 1.00 0.00 25 LYS A O 18
ATOM 20784 N N . ARG A 1 26 ? 5.808 3.363 -7.478 1.00 0.00 26 ARG A N 18
ATOM 20785 C CA . ARG A 1 26 ? 6.961 2.700 -6.902 1.00 0.00 26 ARG A CA 18
ATOM 20786 C C . ARG A 1 26 ? 7.321 1.421 -7.625 1.00 0.00 26 ARG A C 18
ATOM 20787 O O . ARG A 1 26 ? 8.491 1.119 -7.883 1.00 0.00 26 ARG A O 18
ATOM 20808 N N . GLY A 1 27 ? 6.288 0.664 -7.910 1.00 0.00 27 GLY A N 18
ATOM 20809 C CA . GLY A 1 27 ? 6.400 -0.625 -8.503 1.00 0.00 27 GLY A CA 18
ATOM 20810 C C . GLY A 1 27 ? 6.371 -1.655 -7.432 1.00 0.00 27 GLY A C 18
ATOM 20811 O O . GLY A 1 27 ? 6.548 -2.848 -7.686 1.00 0.00 27 GLY A O 18
ATOM 20815 N N . VAL A 1 28 ? 6.088 -1.199 -6.221 1.00 0.00 28 VAL A N 18
ATOM 20816 C CA . VAL A 1 28 ? 6.148 -2.033 -5.075 1.00 0.00 28 VAL A CA 18
ATOM 20817 C C . VAL A 1 28 ? 5.469 -1.361 -3.887 1.00 0.00 28 VAL A C 18
ATOM 20818 O O . VAL A 1 28 ? 5.286 -0.135 -3.875 1.00 0.00 28 VAL A O 18
ATOM 20831 N N . LEU A 1 29 ? 5.049 -2.176 -2.962 1.00 0.00 29 LEU A N 18
ATOM 20832 C CA . LEU A 1 29 ? 4.490 -1.770 -1.708 1.00 0.00 29 LEU A CA 18
ATOM 20833 C C . LEU A 1 29 ? 4.824 -2.837 -0.673 1.00 0.00 29 LEU A C 18
ATOM 20834 O O . LEU A 1 29 ? 4.784 -4.024 -0.992 1.00 0.00 29 LEU A O 18
ATOM 20850 N N . THR A 1 30 ? 5.210 -2.438 0.513 1.00 0.00 30 THR A N 18
ATOM 20851 C CA . THR A 1 30 ? 5.383 -3.384 1.603 1.00 0.00 30 THR A CA 18
ATOM 20852 C C . THR A 1 30 ? 4.003 -3.783 2.166 1.00 0.00 30 THR A C 18
ATOM 20853 O O . THR A 1 30 ? 3.112 -2.933 2.271 1.00 0.00 30 THR A O 18
ATOM 20864 N N . TYR A 1 31 ? 3.832 -5.054 2.535 1.00 0.00 31 TYR A N 18
ATOM 20865 C CA . TYR A 1 31 ? 2.544 -5.549 3.070 1.00 0.00 31 TYR A CA 18
ATOM 20866 C C . TYR A 1 31 ? 2.114 -4.744 4.273 1.00 0.00 31 TYR A C 18
ATOM 20867 O O . TYR A 1 31 ? 0.953 -4.355 4.404 1.00 0.00 31 TYR A O 18
ATOM 20885 N N . GLU A 1 32 ? 3.065 -4.445 5.126 1.00 0.00 32 GLU A N 18
ATOM 20886 C CA . GLU A 1 32 ? 2.759 -3.789 6.357 1.00 0.00 32 GLU A CA 18
ATOM 20887 C C . GLU A 1 32 ? 2.403 -2.317 6.216 1.00 0.00 32 GLU A C 18
ATOM 20888 O O . GLU A 1 32 ? 1.804 -1.751 7.122 1.00 0.00 32 GLU A O 18
ATOM 20900 N N . GLU A 1 33 ? 2.718 -1.694 5.084 1.00 0.00 33 GLU A N 18
ATOM 20901 C CA . GLU A 1 33 ? 2.307 -0.310 4.906 1.00 0.00 33 GLU A CA 18
ATOM 20902 C C . GLU A 1 33 ? 0.922 -0.308 4.285 1.00 0.00 33 GLU A C 18
ATOM 20903 O O . GLU A 1 33 ? 0.136 0.627 4.456 1.00 0.00 33 GLU A O 18
ATOM 20915 N N . ILE A 1 34 ? 0.620 -1.390 3.584 1.00 0.00 34 ILE A N 18
ATOM 20916 C CA . ILE A 1 34 ? -0.672 -1.575 3.004 1.00 0.00 34 ILE A CA 18
ATOM 20917 C C . ILE A 1 34 ? -1.659 -1.786 4.114 1.00 0.00 34 ILE A C 18
ATOM 20918 O O . ILE A 1 34 ? -2.728 -1.175 4.134 1.00 0.00 34 ILE A O 18
ATOM 20934 N N . ALA A 1 35 ? -1.255 -2.580 5.127 1.00 0.00 35 ALA A N 18
ATOM 20935 C CA . ALA A 1 35 ? -2.036 -2.864 6.293 1.00 0.00 35 ALA A CA 18
ATOM 20936 C C . ALA A 1 35 ? -2.184 -1.614 7.146 1.00 0.00 35 ALA A C 18
ATOM 20937 O O . ALA A 1 35 ? -3.164 -1.434 7.846 1.00 0.00 35 ALA A O 18
ATOM 20944 N N . GLU A 1 36 ? -1.175 -0.744 7.047 1.00 0.00 36 GLU A N 18
ATOM 20945 C CA . GLU A 1 36 ? -1.034 0.460 7.855 1.00 0.00 36 GLU A CA 18
ATOM 20946 C C . GLU A 1 36 ? -2.192 1.406 7.611 1.00 0.00 36 GLU A C 18
ATOM 20947 O O . GLU A 1 36 ? -2.837 1.870 8.554 1.00 0.00 36 GLU A O 18
ATOM 20959 N N . ARG A 1 37 ? -2.496 1.648 6.354 1.00 0.00 37 ARG A N 18
ATOM 20960 C CA . ARG A 1 37 ? -3.614 2.512 5.998 1.00 0.00 37 ARG A CA 18
ATOM 20961 C C . ARG A 1 37 ? -4.941 1.816 6.252 1.00 0.00 37 ARG A C 18
ATOM 20962 O O . ARG A 1 37 ? -5.948 2.460 6.550 1.00 0.00 37 ARG A O 18
ATOM 20983 N N . MET A 1 38 ? -4.924 0.502 6.181 1.00 0.00 38 MET A N 18
ATOM 20984 C CA . MET A 1 38 ? -6.130 -0.290 6.357 1.00 0.00 38 MET A CA 18
ATOM 20985 C C . MET A 1 38 ? -6.434 -0.525 7.823 1.00 0.00 38 MET A C 18
ATOM 20986 O O . MET A 1 38 ? -7.516 -1.000 8.161 1.00 0.00 38 MET A O 18
ATOM 21000 N N . SER A 1 39 ? -5.497 -0.160 8.696 1.00 0.00 39 SER A N 18
ATOM 21001 C CA . SER A 1 39 ? -5.639 -0.367 10.134 1.00 0.00 39 SER A CA 18
ATOM 21002 C C . SER A 1 39 ? -6.876 0.348 10.678 1.00 0.00 39 SER A C 18
ATOM 21003 O O . SER A 1 39 ? -7.496 -0.110 11.629 1.00 0.00 39 SER A O 18
ATOM 21011 N N . SER A 1 40 ? -7.240 1.447 10.043 1.00 0.00 40 SER A N 18
ATOM 21012 C CA . SER A 1 40 ? -8.407 2.208 10.413 1.00 0.00 40 SER A CA 18
ATOM 21013 C C . SER A 1 40 ? -9.699 1.370 10.223 1.00 0.00 40 SER A C 18
ATOM 21014 O O . SER A 1 40 ? -10.661 1.509 10.980 1.00 0.00 40 SER A O 18
ATOM 21022 N N . PHE A 1 41 ? -9.690 0.498 9.222 1.00 0.00 41 PHE A N 18
ATOM 21023 C CA . PHE A 1 41 ? -10.840 -0.351 8.897 1.00 0.00 41 PHE A CA 18
ATOM 21024 C C . PHE A 1 41 ? -10.736 -1.706 9.578 1.00 0.00 41 PHE A C 18
ATOM 21025 O O . PHE A 1 41 ? -11.754 -2.350 9.849 1.00 0.00 41 PHE A O 18
ATOM 21042 N N . GLU A 1 42 ? -9.506 -2.117 9.847 1.00 0.00 42 GLU A N 18
ATOM 21043 C CA . GLU A 1 42 ? -9.188 -3.440 10.376 1.00 0.00 42 GLU A CA 18
ATOM 21044 C C . GLU A 1 42 ? -9.587 -4.493 9.352 1.00 0.00 42 GLU A C 18
ATOM 21045 O O . GLU A 1 42 ? -10.610 -5.180 9.485 1.00 0.00 42 GLU A O 18
ATOM 21057 N N . ILE A 1 43 ? -8.816 -4.546 8.301 1.00 0.00 43 ILE A N 18
ATOM 21058 C CA . ILE A 1 43 ? -9.087 -5.402 7.176 1.00 0.00 43 ILE A CA 18
ATOM 21059 C C . ILE A 1 43 ? -8.505 -6.780 7.387 1.00 0.00 43 ILE A C 18
ATOM 21060 O O . ILE A 1 43 ? -7.360 -6.941 7.816 1.00 0.00 43 ILE A O 18
ATOM 21076 N N . GLU A 1 44 ? -9.326 -7.747 7.095 1.00 0.00 44 GLU A N 18
ATOM 21077 C CA . GLU A 1 44 ? -8.995 -9.145 7.161 1.00 0.00 44 GLU A CA 18
ATOM 21078 C C . GLU A 1 44 ? -7.950 -9.494 6.139 1.00 0.00 44 GLU A C 18
ATOM 21079 O O . GLU A 1 44 ? -7.892 -8.887 5.056 1.00 0.00 44 GLU A O 18
ATOM 21091 N N . SER A 1 45 ? -7.174 -10.497 6.452 1.00 0.00 45 SER A N 18
ATOM 21092 C CA . SER A 1 45 ? -6.156 -11.002 5.580 1.00 0.00 45 SER A CA 18
ATOM 21093 C C . SER A 1 45 ? -6.786 -11.500 4.264 1.00 0.00 45 SER A C 18
ATOM 21094 O O . SER A 1 45 ? -6.170 -11.417 3.207 1.00 0.00 45 SER A O 18
ATOM 21102 N N . ASP A 1 46 ? -8.045 -11.954 4.352 1.00 0.00 46 ASP A N 18
ATOM 21103 C CA . ASP A 1 46 ? -8.839 -12.383 3.183 1.00 0.00 46 ASP A CA 18
ATOM 21104 C C . ASP A 1 46 ? -8.930 -11.251 2.176 1.00 0.00 46 ASP A C 18
ATOM 21105 O O . ASP A 1 46 ? -8.568 -11.399 1.008 1.00 0.00 46 ASP A O 18
ATOM 21114 N N . GLN A 1 47 ? -9.377 -10.092 2.659 1.00 0.00 47 GLN A N 18
ATOM 21115 C CA . GLN A 1 47 ? -9.573 -8.933 1.801 1.00 0.00 47 GLN A CA 18
ATOM 21116 C C . GLN A 1 47 ? -8.221 -8.370 1.404 1.00 0.00 47 GLN A C 18
ATO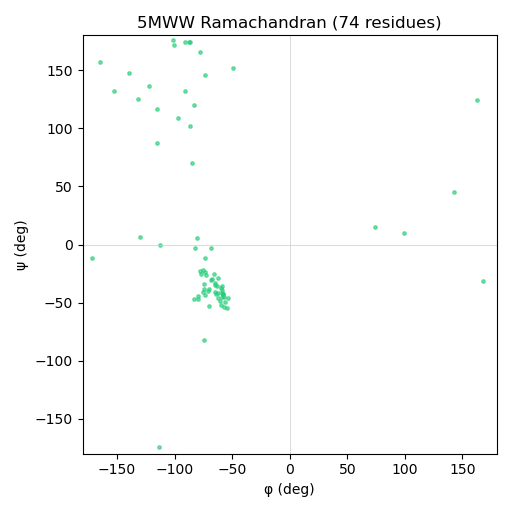M 21117 O O . GLN A 1 47 ? -8.059 -7.826 0.320 1.00 0.00 47 GLN A O 18
ATOM 21131 N N . MET A 1 48 ? -7.245 -8.498 2.301 1.00 0.00 48 MET A N 18
ATOM 21132 C CA . MET A 1 48 ? -5.906 -8.022 2.020 1.00 0.00 48 MET A CA 18
ATOM 21133 C C . MET A 1 48 ? -5.306 -8.773 0.844 1.00 0.00 48 MET A C 18
ATOM 21134 O O . MET A 1 48 ? -4.793 -8.161 -0.068 1.00 0.00 48 MET A O 18
ATOM 21148 N N . ASP A 1 49 ? -5.415 -10.109 0.867 1.00 0.00 49 ASP A N 18
ATOM 21149 C CA . ASP A 1 49 ? -4.908 -10.986 -0.224 1.00 0.00 49 ASP A CA 18
ATOM 21150 C C . ASP A 1 49 ? -5.568 -10.619 -1.528 1.00 0.00 49 ASP A C 18
ATOM 21151 O O . ASP A 1 49 ? -4.913 -10.526 -2.569 1.00 0.00 49 ASP A O 18
ATOM 21160 N N . GLU A 1 50 ? -6.860 -10.378 -1.443 1.00 0.00 50 GLU A N 18
ATOM 21161 C CA . GLU A 1 50 ? -7.667 -9.983 -2.579 1.00 0.00 50 GLU A CA 18
ATOM 21162 C C . GLU A 1 50 ? -7.126 -8.663 -3.156 1.00 0.00 50 GLU A C 18
ATOM 21163 O O . GLU A 1 50 ? -6.955 -8.518 -4.373 1.00 0.00 50 GLU A O 18
ATOM 21175 N N . TYR A 1 51 ? -6.799 -7.734 -2.267 1.00 0.00 51 TYR A N 18
ATOM 21176 C CA . TYR A 1 51 ? -6.224 -6.465 -2.664 1.00 0.00 51 TYR A CA 18
ATOM 21177 C C . TYR A 1 51 ? -4.813 -6.683 -3.216 1.00 0.00 51 TYR A C 18
ATOM 21178 O O . TYR A 1 51 ? -4.428 -6.030 -4.175 1.00 0.00 51 TYR A O 18
ATOM 21196 N N . TYR A 1 52 ? -4.041 -7.584 -2.625 1.00 0.00 52 TYR A N 18
ATOM 21197 C CA . TYR A 1 52 ? -2.679 -7.862 -3.081 1.00 0.00 52 TYR A CA 18
ATOM 21198 C C . TYR A 1 52 ? -2.674 -8.389 -4.493 1.00 0.00 52 TYR A C 18
ATOM 21199 O O . TYR A 1 52 ? -1.837 -8.009 -5.317 1.00 0.00 52 TYR A O 18
ATOM 21217 N N . GLU A 1 53 ? -3.614 -9.266 -4.770 1.00 0.00 53 GLU A N 18
ATOM 21218 C CA . GLU A 1 53 ? -3.794 -9.828 -6.079 1.00 0.00 53 GLU A CA 18
ATOM 21219 C C . GLU A 1 53 ? -4.205 -8.726 -7.053 1.00 0.00 53 GLU A C 18
ATOM 21220 O O . GLU A 1 53 ? -3.684 -8.653 -8.169 1.00 0.00 53 GLU A O 18
ATOM 21232 N N . PHE A 1 54 ? -5.105 -7.848 -6.596 1.00 0.00 54 PHE A N 18
ATOM 21233 C CA . PHE A 1 54 ? -5.535 -6.697 -7.355 1.00 0.00 54 PHE A CA 18
ATOM 21234 C C . PHE A 1 54 ? -4.332 -5.823 -7.727 1.00 0.00 54 PHE A C 18
ATOM 21235 O O . PHE A 1 54 ? -4.152 -5.457 -8.886 1.00 0.00 54 PHE A O 18
ATOM 21252 N N . LEU A 1 55 ? -3.532 -5.489 -6.730 1.00 0.00 55 LEU A N 18
ATOM 21253 C CA . LEU A 1 55 ? -2.331 -4.686 -6.919 1.00 0.00 55 LEU A CA 18
ATOM 21254 C C . LEU A 1 55 ? -1.369 -5.319 -7.910 1.00 0.00 55 LEU A C 18
ATOM 21255 O O . LEU A 1 55 ? -0.783 -4.632 -8.763 1.00 0.00 55 LEU A O 18
ATOM 21271 N N . GLY A 1 56 ? -1.233 -6.629 -7.786 1.00 0.00 56 GLY A N 18
ATOM 21272 C CA . GLY A 1 56 ? -0.385 -7.387 -8.685 1.00 0.00 56 GLY A CA 18
ATOM 21273 C C . GLY A 1 56 ? -0.850 -7.274 -10.122 1.00 0.00 56 GLY A C 18
ATOM 21274 O O . GLY A 1 56 ? -0.031 -7.201 -11.036 1.00 0.00 56 GLY A O 18
ATOM 21278 N N . GLU A 1 57 ? -2.161 -7.267 -10.321 1.00 0.00 57 GLU A N 18
ATOM 21279 C CA . GLU A 1 57 ? -2.747 -7.107 -11.624 1.00 0.00 57 GLU A CA 18
ATOM 21280 C C . GLU A 1 57 ? -2.417 -5.748 -12.234 1.00 0.00 57 GLU A C 18
ATOM 21281 O O . GLU A 1 57 ? -2.207 -5.632 -13.441 1.00 0.00 57 GLU A O 18
ATOM 21293 N N . GLN A 1 58 ? -2.374 -4.716 -11.394 1.00 0.00 58 GLN A N 18
ATOM 21294 C CA . GLN A 1 58 ? -2.131 -3.364 -11.858 1.00 0.00 58 GLN A CA 18
ATOM 21295 C C . GLN A 1 58 ? -0.653 -3.182 -12.136 1.00 0.00 58 GLN A C 18
ATOM 21296 O O . GLN A 1 58 ? -0.279 -2.593 -13.142 1.00 0.00 58 GLN A O 18
ATOM 21310 N N . GLY A 1 59 ? 0.169 -3.650 -11.238 1.00 0.00 59 GLY A N 18
ATOM 21311 C CA . GLY A 1 59 ? 1.596 -3.627 -11.475 1.00 0.00 59 GLY A CA 18
ATOM 21312 C C . GLY A 1 59 ? 2.395 -3.288 -10.246 1.00 0.00 59 GLY A C 18
ATOM 21313 O O . GLY A 1 59 ? 3.424 -2.598 -10.324 1.00 0.00 59 GLY A O 18
ATOM 21317 N N . VAL A 1 60 ? 1.944 -3.758 -9.117 1.00 0.00 60 VAL A N 18
ATOM 21318 C CA . VAL A 1 60 ? 2.608 -3.482 -7.874 1.00 0.00 60 VAL A CA 18
ATOM 21319 C C . VAL A 1 60 ? 3.035 -4.782 -7.253 1.00 0.00 60 VAL A C 18
ATOM 21320 O O . VAL A 1 60 ? 2.223 -5.688 -7.084 1.00 0.00 60 VAL A O 18
ATOM 21333 N N . GLU A 1 61 ? 4.287 -4.876 -6.942 1.00 0.00 61 GLU A N 18
ATOM 21334 C CA . GLU A 1 61 ? 4.814 -6.027 -6.276 1.00 0.00 61 GLU A CA 18
ATOM 21335 C C . GLU A 1 61 ? 4.738 -5.798 -4.799 1.00 0.00 61 GLU A C 18
ATOM 21336 O O . GLU A 1 61 ? 5.059 -4.715 -4.324 1.00 0.00 61 GLU A O 18
ATOM 21348 N N . LEU A 1 62 ? 4.261 -6.755 -4.078 1.00 0.00 62 LEU A N 18
ATOM 21349 C CA . LEU A 1 62 ? 4.140 -6.596 -2.671 1.00 0.00 62 LEU A CA 18
ATOM 21350 C C . LEU A 1 62 ? 5.280 -7.274 -1.946 1.00 0.00 62 LEU A C 18
ATOM 21351 O O . LEU A 1 62 ? 5.401 -8.501 -1.955 1.00 0.00 62 LEU A O 18
ATOM 21367 N N . ILE A 1 63 ? 6.120 -6.479 -1.344 1.00 0.00 63 ILE A N 18
ATOM 21368 C CA . ILE A 1 63 ? 7.221 -6.993 -0.570 1.00 0.00 63 ILE A CA 18
ATOM 21369 C C . ILE A 1 63 ? 6.853 -6.996 0.897 1.00 0.00 63 ILE A C 18
ATOM 21370 O O . ILE A 1 63 ? 5.831 -6.447 1.277 1.00 0.00 63 ILE A O 18
ATOM 21386 N N . SER A 1 64 ? 7.668 -7.619 1.696 1.00 0.00 64 SER A N 18
ATOM 21387 C CA . SER A 1 64 ? 7.458 -7.699 3.119 1.00 0.00 64 SER A CA 18
ATOM 21388 C C . SER A 1 64 ? 7.593 -6.329 3.808 1.00 0.00 64 SER A C 18
ATOM 21389 O O . SER A 1 64 ? 6.608 -5.597 3.983 1.00 0.00 64 SER A O 18
ATOM 21397 N N . GLU A 1 65 ? 8.823 -6.024 4.132 1.00 0.00 65 GLU A N 18
ATOM 21398 C CA . GLU A 1 65 ? 9.309 -4.832 4.823 1.00 0.00 65 GLU A CA 18
ATOM 21399 C C . GLU A 1 65 ? 10.659 -5.255 5.351 1.00 0.00 65 GLU A C 18
ATOM 21400 O O . GLU A 1 65 ? 11.573 -4.468 5.525 1.00 0.00 65 GLU A O 18
ATOM 21412 N N . ASN A 1 66 ? 10.767 -6.575 5.545 1.00 0.00 66 ASN A N 18
ATOM 21413 C CA . ASN A 1 66 ? 12.008 -7.266 5.903 1.00 0.00 66 ASN A CA 18
ATOM 21414 C C . ASN A 1 66 ? 12.864 -7.470 4.651 1.00 0.00 66 ASN A C 18
ATOM 21415 O O . ASN A 1 66 ? 13.769 -8.301 4.619 1.00 0.00 66 ASN A O 18
ATOM 21426 N N . GLU A 1 67 ? 12.537 -6.727 3.635 1.00 0.00 67 GLU A N 18
ATOM 21427 C CA . GLU A 1 67 ? 13.200 -6.695 2.374 1.00 0.00 67 GLU A CA 18
ATOM 21428 C C . GLU A 1 67 ? 12.860 -5.353 1.809 1.00 0.00 67 GLU A C 18
ATOM 21429 O O . GLU A 1 67 ? 11.799 -4.800 2.168 1.00 0.00 67 GLU A O 18
ATOM 21441 N N . GLU A 1 68 ? 13.714 -4.831 0.985 1.00 0.00 68 GLU A N 18
ATOM 21442 C CA . GLU A 1 68 ? 13.498 -3.549 0.344 1.00 0.00 68 GLU A CA 18
ATOM 21443 C C . GLU A 1 68 ? 14.639 -3.279 -0.590 1.00 0.00 68 GLU A C 18
ATOM 21444 O O . GLU A 1 68 ? 15.798 -3.301 -0.193 1.00 0.00 68 GLU A O 18
ATOM 21456 N N . THR A 1 69 ? 14.319 -3.023 -1.811 1.00 0.00 69 THR A N 18
ATOM 21457 C CA . THR A 1 69 ? 15.331 -2.872 -2.830 1.00 0.00 69 THR A CA 18
ATOM 21458 C C . THR A 1 69 ? 15.533 -1.430 -3.238 1.00 0.00 69 THR A C 18
ATOM 21459 O O . THR A 1 69 ? 16.544 -1.066 -3.842 1.00 0.00 69 THR A O 18
ATOM 21470 N N . GLU A 1 70 ? 14.607 -0.615 -2.858 1.00 0.00 70 GLU A N 18
ATOM 21471 C CA . GLU A 1 70 ? 14.657 0.802 -3.155 1.00 0.00 70 GLU A CA 18
ATOM 21472 C C . GLU A 1 70 ? 15.638 1.489 -2.223 1.00 0.00 70 GLU A C 18
ATOM 21473 O O . GLU A 1 70 ? 16.162 2.541 -2.516 1.00 0.00 70 GLU A O 18
ATOM 21485 N N . ASP A 1 71 ? 15.925 0.820 -1.128 1.00 0.00 71 ASP A N 18
ATOM 21486 C CA . ASP A 1 71 ? 16.744 1.373 -0.057 1.00 0.00 71 ASP A CA 18
ATOM 21487 C C . ASP A 1 71 ? 18.210 1.291 -0.387 1.00 0.00 71 ASP A C 18
ATOM 21488 O O . ASP A 1 71 ? 19.046 1.956 0.208 1.00 0.00 71 ASP A O 18
ATOM 21497 N N . LEU A 1 72 ? 18.493 0.518 -1.381 1.00 0.00 72 LEU A N 18
ATOM 21498 C CA . LEU A 1 72 ? 19.850 0.335 -1.871 1.00 0.00 72 LEU A CA 18
ATOM 21499 C C . LEU A 1 72 ? 20.257 1.567 -2.665 1.00 0.00 72 LEU A C 18
ATOM 21500 O O . LEU A 1 72 ? 21.429 1.901 -2.782 1.00 0.00 72 LEU A O 18
ATOM 21516 N N . GLU A 1 73 ? 19.255 2.245 -3.175 1.00 0.00 73 GLU A N 18
ATOM 21517 C CA . GLU A 1 73 ? 19.404 3.463 -3.924 1.00 0.00 73 GLU A CA 18
ATOM 21518 C C . GLU A 1 73 ? 18.491 4.480 -3.267 1.00 0.00 73 GLU A C 18
ATOM 21519 O O . GLU A 1 73 ? 17.632 5.105 -3.903 1.00 0.00 73 GLU A O 18
ATOM 21531 N N . HIS A 1 74 ? 18.674 4.596 -1.973 1.00 0.00 74 HIS A N 18
ATOM 21532 C CA . HIS A 1 74 ? 17.861 5.435 -1.115 1.00 0.00 74 HIS A CA 18
ATOM 21533 C C . HIS A 1 74 ? 18.108 6.912 -1.425 1.00 0.00 74 HIS A C 18
ATOM 21534 O O . HIS A 1 74 ? 17.157 7.693 -1.560 1.00 0.00 74 HIS A O 18
ATOM 21548 N N . HIS A 1 75 ? 19.388 7.260 -1.582 1.00 0.00 75 HIS A N 18
ATOM 21549 C CA . HIS A 1 75 ? 19.855 8.642 -1.756 1.00 0.00 75 HIS A CA 18
ATOM 21550 C C . HIS A 1 75 ? 19.556 9.467 -0.506 1.00 0.00 75 HIS A C 18
ATOM 21551 O O . HIS A 1 75 ? 20.363 9.518 0.428 1.00 0.00 75 HIS A O 18
ATOM 21565 N N . HIS A 1 76 ? 18.375 10.023 -0.455 1.00 0.00 76 HIS A N 18
ATOM 21566 C CA . HIS A 1 76 ? 17.934 10.834 0.633 1.00 0.00 76 HIS A CA 18
ATOM 21567 C C . HIS A 1 76 ? 16.444 10.953 0.510 1.00 0.00 76 HIS A C 18
ATOM 21568 O O . HIS A 1 76 ? 15.715 10.435 1.360 1.00 0.00 76 HIS A O 18
ATOM 21583 N N . ALA A 1 1 ? -12.501 5.873 -6.158 1.00 0.00 1 ALA A N 19
ATOM 21584 C CA . ALA A 1 1 ? -12.850 6.247 -7.535 1.00 0.00 1 ALA A CA 19
ATOM 21585 C C . ALA A 1 1 ? -13.667 7.526 -7.569 1.00 0.00 1 ALA A C 19
ATOM 21586 O O . ALA A 1 1 ? -14.214 7.899 -8.609 1.00 0.00 1 ALA A O 19
ATOM 21595 N N . ASP A 1 2 ? -13.732 8.217 -6.456 1.00 0.00 2 ASP A N 19
ATOM 21596 C CA . ASP A 1 2 ? -14.506 9.428 -6.354 1.00 0.00 2 ASP A CA 19
ATOM 21597 C C . ASP A 1 2 ? -13.850 10.349 -5.359 1.00 0.00 2 ASP A C 19
ATOM 21598 O O . ASP A 1 2 ? -12.706 10.105 -4.952 1.00 0.00 2 ASP A O 19
ATOM 21607 N N . LYS A 1 3 ? -14.519 11.418 -5.003 1.00 0.00 3 LYS A N 19
ATOM 21608 C CA . LYS A 1 3 ? -13.981 12.354 -4.046 1.00 0.00 3 LYS A CA 19
ATOM 21609 C C . LYS A 1 3 ? -14.139 11.795 -2.647 1.00 0.00 3 LYS A C 19
ATOM 21610 O O . LYS A 1 3 ? -15.255 11.629 -2.167 1.00 0.00 3 LYS A O 19
ATOM 21629 N N . GLN A 1 4 ? -13.010 11.477 -2.027 1.00 0.00 4 GLN A N 19
ATOM 21630 C CA . GLN A 1 4 ? -12.963 10.914 -0.670 1.00 0.00 4 GLN A CA 19
ATOM 21631 C C . GLN A 1 4 ? -13.664 11.792 0.361 1.00 0.00 4 GLN A C 19
ATOM 21632 O O . GLN A 1 4 ? -14.000 12.953 0.096 1.00 0.00 4 GLN A O 19
ATOM 21646 N N . THR A 1 5 ? -13.863 11.228 1.522 1.00 0.00 5 THR A N 19
ATOM 21647 C CA . THR A 1 5 ? -14.511 11.880 2.617 1.00 0.00 5 THR A CA 19
ATOM 21648 C C . THR A 1 5 ? -13.726 13.106 3.109 1.00 0.00 5 THR A C 19
ATOM 21649 O O . THR A 1 5 ? -12.560 13.321 2.725 1.00 0.00 5 THR A O 19
ATOM 21660 N N . HIS A 1 6 ? -14.365 13.909 3.925 1.00 0.00 6 HIS A N 19
ATOM 21661 C CA . HIS A 1 6 ? -13.735 15.098 4.458 1.00 0.00 6 HIS A CA 19
ATOM 21662 C C . HIS A 1 6 ? -12.657 14.736 5.457 1.00 0.00 6 HIS A C 19
ATOM 21663 O O . HIS A 1 6 ? -12.739 13.689 6.134 1.00 0.00 6 HIS A O 19
ATOM 21677 N N . GLU A 1 7 ? -11.653 15.595 5.531 1.00 0.00 7 GLU A N 19
ATOM 21678 C CA . GLU A 1 7 ? -10.544 15.485 6.466 1.00 0.00 7 GLU A CA 19
ATOM 21679 C C . GLU A 1 7 ? -9.600 14.318 6.134 1.00 0.00 7 GLU A C 19
ATOM 21680 O O . GLU A 1 7 ? -9.591 13.820 5.007 1.00 0.00 7 GLU A O 19
ATOM 21692 N N . THR A 1 8 ? -8.813 13.898 7.107 1.00 0.00 8 THR A N 19
ATOM 21693 C CA . THR A 1 8 ? -7.740 12.922 6.916 1.00 0.00 8 THR A CA 19
ATOM 21694 C C . THR A 1 8 ? -8.176 11.477 6.759 1.00 0.00 8 THR A C 19
ATOM 21695 O O . THR A 1 8 ? -7.338 10.555 6.734 1.00 0.00 8 THR A O 19
ATOM 21706 N N . GLU A 1 9 ? -9.427 11.274 6.614 1.00 0.00 9 GLU A N 19
ATOM 21707 C CA . GLU A 1 9 ? -9.943 9.961 6.481 1.00 0.00 9 GLU A CA 19
ATOM 21708 C C . GLU A 1 9 ? -10.493 9.761 5.106 1.00 0.00 9 GLU A C 19
ATOM 21709 O O . GLU A 1 9 ? -11.046 10.678 4.508 1.00 0.00 9 GLU A O 19
ATOM 21721 N N . LEU A 1 10 ? -10.315 8.578 4.602 1.00 0.00 10 LEU A N 19
ATOM 21722 C CA . LEU A 1 10 ? -10.753 8.222 3.291 1.00 0.00 10 LEU A CA 19
ATOM 21723 C C . LEU A 1 10 ? -11.597 6.982 3.428 1.00 0.00 10 LEU A C 19
ATOM 21724 O O . LEU A 1 10 ? -11.778 6.480 4.538 1.00 0.00 10 LEU A O 19
ATOM 21740 N N . THR A 1 11 ? -12.086 6.474 2.343 1.00 0.00 11 THR A N 19
ATOM 21741 C CA . THR A 1 11 ? -12.906 5.300 2.395 1.00 0.00 11 THR A CA 19
ATOM 21742 C C . THR A 1 11 ? -12.021 4.090 2.113 1.00 0.00 11 THR A C 19
ATOM 21743 O O . THR A 1 11 ? -10.853 4.260 1.776 1.00 0.00 11 THR A O 19
ATOM 21754 N N . PHE A 1 12 ? -12.566 2.889 2.216 1.00 0.00 12 PHE A N 19
ATOM 21755 C CA . PHE A 1 12 ? -11.791 1.686 1.934 1.00 0.00 12 PHE A CA 19
ATOM 21756 C C . PHE A 1 12 ? -11.373 1.660 0.464 1.00 0.00 12 PHE A C 19
ATOM 21757 O O . PHE A 1 12 ? -10.259 1.312 0.096 1.00 0.00 12 PHE A O 19
ATOM 21774 N N . ASP A 1 13 ? -12.305 2.137 -0.319 1.00 0.00 13 ASP A N 19
ATOM 21775 C CA . ASP A 1 13 ? -12.152 2.349 -1.762 1.00 0.00 13 ASP A CA 19
ATOM 21776 C C . ASP A 1 13 ? -11.061 3.343 -2.034 1.00 0.00 13 ASP A C 19
ATOM 21777 O O . ASP A 1 13 ? -10.199 3.139 -2.885 1.00 0.00 13 ASP A O 19
ATOM 21786 N N . GLN A 1 14 ? -11.057 4.377 -1.241 1.00 0.00 14 GLN A N 19
ATOM 21787 C CA . GLN A 1 14 ? -10.146 5.459 -1.428 1.00 0.00 14 GLN A CA 19
ATOM 21788 C C . GLN A 1 14 ? -8.764 5.088 -0.950 1.00 0.00 14 GLN A C 19
ATOM 21789 O O . GLN A 1 14 ? -7.767 5.528 -1.507 1.00 0.00 14 GLN A O 19
ATOM 21803 N N . VAL A 1 15 ? -8.719 4.302 0.107 1.00 0.00 15 VAL A N 19
ATOM 21804 C CA . VAL A 1 15 ? -7.473 3.880 0.694 1.00 0.00 15 VAL A CA 19
ATOM 21805 C C . VAL A 1 15 ? -6.838 2.890 -0.209 1.00 0.00 15 VAL A C 19
ATOM 21806 O O . VAL A 1 15 ? -5.619 2.911 -0.422 1.00 0.00 15 VAL A O 19
ATOM 21819 N N . LYS A 1 16 ? -7.644 2.031 -0.764 1.00 0.00 16 LYS A N 19
ATOM 21820 C CA . LYS A 1 16 ? -7.188 1.143 -1.761 1.00 0.00 16 LYS A CA 19
ATOM 21821 C C . LYS A 1 16 ? -6.568 1.935 -2.880 1.00 0.00 16 LYS A C 19
ATOM 21822 O O . LYS A 1 16 ? -5.470 1.657 -3.279 1.00 0.00 16 LYS A O 19
ATOM 21841 N N . GLU A 1 17 ? -7.241 2.949 -3.325 1.00 0.00 17 GLU A N 19
ATOM 21842 C CA . GLU A 1 17 ? -6.688 3.811 -4.322 1.00 0.00 17 GLU A CA 19
ATOM 21843 C C . GLU A 1 17 ? -5.450 4.611 -3.885 1.00 0.00 17 GLU A C 19
ATOM 21844 O O . GLU A 1 17 ? -4.630 4.953 -4.732 1.00 0.00 17 GLU A O 19
ATOM 21856 N N . GLN A 1 18 ? -5.266 4.874 -2.564 1.00 0.00 18 GLN A N 19
ATOM 21857 C CA . GLN A 1 18 ? -4.082 5.599 -2.121 1.00 0.00 18 GLN A CA 19
ATOM 21858 C C . GLN A 1 18 ? -2.903 4.692 -2.283 1.00 0.00 18 GLN A C 19
ATOM 21859 O O . GLN A 1 18 ? -1.902 5.030 -2.913 1.00 0.00 18 GLN A O 19
ATOM 21873 N N . LEU A 1 19 ? -3.078 3.519 -1.767 1.00 0.00 19 LEU A N 19
ATOM 21874 C CA . LEU A 1 19 ? -2.104 2.484 -1.776 1.00 0.00 19 LEU A CA 19
ATOM 21875 C C . LEU A 1 19 ? -1.793 2.028 -3.180 1.00 0.00 19 LEU A C 19
ATOM 21876 O O . LEU A 1 19 ? -0.630 1.850 -3.538 1.00 0.00 19 LEU A O 19
ATOM 21892 N N . THR A 1 20 ? -2.827 1.911 -3.978 1.00 0.00 20 THR A N 19
ATOM 21893 C CA . THR A 1 20 ? -2.689 1.529 -5.351 1.00 0.00 20 THR A CA 19
ATOM 21894 C C . THR A 1 20 ? -1.840 2.527 -6.094 1.00 0.00 20 THR A C 19
ATOM 21895 O O . THR A 1 20 ? -0.838 2.153 -6.669 1.00 0.00 20 THR A O 19
ATOM 21906 N N . GLU A 1 21 ? -2.173 3.796 -5.971 1.00 0.00 21 GLU A N 19
ATOM 21907 C CA . GLU A 1 21 ? -1.489 4.861 -6.686 1.00 0.00 21 GLU A CA 19
ATOM 21908 C C . GLU A 1 21 ? -0.014 4.875 -6.291 1.00 0.00 21 GLU A C 19
ATOM 21909 O O . GLU A 1 21 ? 0.875 4.931 -7.143 1.00 0.00 21 GLU A O 19
ATOM 21921 N N . SER A 1 22 ? 0.203 4.748 -5.002 1.00 0.00 22 SER A N 19
ATOM 21922 C CA . SER A 1 22 ? 1.532 4.754 -4.405 1.00 0.00 22 SER A CA 19
ATOM 21923 C C . SER A 1 22 ? 2.361 3.574 -4.931 1.00 0.00 22 SER A C 19
ATOM 21924 O O . SER A 1 22 ? 3.487 3.750 -5.414 1.00 0.00 22 SER A O 19
ATOM 21932 N N . GLY A 1 23 ? 1.772 2.384 -4.891 1.00 0.00 23 GLY A N 19
ATOM 21933 C CA . GLY A 1 23 ? 2.420 1.185 -5.369 1.00 0.00 23 GLY A CA 19
ATOM 21934 C C . GLY A 1 23 ? 2.701 1.238 -6.846 1.00 0.00 23 GLY A C 19
ATOM 21935 O O . GLY A 1 23 ? 3.709 0.744 -7.300 1.00 0.00 23 GLY A O 19
ATOM 21939 N N . LYS A 1 24 ? 1.792 1.860 -7.578 1.00 0.00 24 LYS A N 19
ATOM 21940 C CA . LYS A 1 24 ? 1.923 2.021 -9.025 1.00 0.00 24 LYS A CA 19
ATOM 21941 C C . LYS A 1 24 ? 3.112 2.895 -9.378 1.00 0.00 24 LYS A C 19
ATOM 21942 O O . LYS A 1 24 ? 3.726 2.725 -10.420 1.00 0.00 24 LYS A O 19
ATOM 21961 N N . LYS A 1 25 ? 3.425 3.840 -8.509 1.00 0.00 25 LYS A N 19
ATOM 21962 C CA . LYS A 1 25 ? 4.559 4.724 -8.701 1.00 0.00 25 LYS A CA 19
ATOM 21963 C C . LYS A 1 25 ? 5.842 3.990 -8.427 1.00 0.00 25 LYS A C 19
ATOM 21964 O O . LYS A 1 25 ? 6.824 4.110 -9.157 1.00 0.00 25 LYS A O 19
ATOM 21983 N N . ARG A 1 26 ? 5.817 3.232 -7.368 1.00 0.00 26 ARG A N 19
ATOM 21984 C CA . ARG A 1 26 ? 7.003 2.567 -6.884 1.00 0.00 26 ARG A CA 19
ATOM 21985 C C . ARG A 1 26 ? 7.320 1.334 -7.700 1.00 0.00 26 ARG A C 19
ATOM 21986 O O . ARG A 1 26 ? 8.438 1.129 -8.175 1.00 0.00 26 ARG A O 19
ATOM 22007 N N . GLY A 1 27 ? 6.290 0.554 -7.891 1.00 0.00 27 GLY A N 19
ATOM 22008 C CA . GLY A 1 27 ? 6.382 -0.720 -8.511 1.00 0.00 27 GLY A CA 19
ATOM 22009 C C . GLY A 1 27 ? 6.373 -1.764 -7.448 1.00 0.00 27 GLY A C 19
ATOM 22010 O O . GLY A 1 27 ? 6.575 -2.954 -7.716 1.00 0.00 27 GLY A O 19
ATOM 22014 N N . VAL A 1 28 ? 6.090 -1.321 -6.225 1.00 0.00 28 VAL A N 19
ATOM 22015 C CA . VAL A 1 28 ? 6.174 -2.163 -5.079 1.00 0.00 28 VAL A CA 19
ATOM 22016 C C . VAL A 1 28 ? 5.459 -1.542 -3.884 1.00 0.00 28 VAL A C 19
ATOM 22017 O O . VAL A 1 28 ? 5.231 -0.328 -3.841 1.00 0.00 28 VAL A O 19
ATOM 22030 N N . LEU A 1 29 ? 5.073 -2.396 -2.974 1.00 0.00 29 LEU A N 19
ATOM 22031 C CA . LEU A 1 29 ? 4.491 -2.046 -1.706 1.00 0.00 29 LEU A CA 19
ATOM 22032 C C . LEU A 1 29 ? 4.806 -3.156 -0.722 1.00 0.00 29 LEU A C 19
ATOM 22033 O O . LEU A 1 29 ? 4.733 -4.312 -1.084 1.00 0.00 29 LEU A O 19
ATOM 22049 N N . THR A 1 30 ? 5.216 -2.821 0.472 1.00 0.00 30 THR A N 19
ATOM 22050 C CA . THR A 1 30 ? 5.370 -3.825 1.508 1.00 0.00 30 THR A CA 19
ATOM 22051 C C . THR A 1 30 ? 3.989 -4.212 2.040 1.00 0.00 30 THR A C 19
ATOM 22052 O O . THR A 1 30 ? 3.104 -3.357 2.125 1.00 0.00 30 THR A O 19
ATOM 22063 N N . TYR A 1 31 ? 3.799 -5.477 2.399 1.00 0.00 31 TYR A N 19
ATOM 22064 C CA . TYR A 1 31 ? 2.509 -5.946 2.952 1.00 0.00 31 TYR A CA 19
ATOM 22065 C C . TYR A 1 31 ? 2.117 -5.130 4.174 1.00 0.00 31 TYR A C 19
ATOM 22066 O O . TYR A 1 31 ? 0.952 -4.775 4.369 1.00 0.00 31 TYR A O 19
ATOM 22084 N N . GLU A 1 32 ? 3.110 -4.784 4.954 1.00 0.00 32 GLU A N 19
ATOM 22085 C CA . GLU A 1 32 ? 2.900 -4.095 6.194 1.00 0.00 32 GLU A CA 19
ATOM 22086 C C . GLU A 1 32 ? 2.478 -2.630 6.031 1.00 0.00 32 GLU A C 19
ATOM 22087 O O . GLU A 1 32 ? 1.731 -2.116 6.865 1.00 0.00 32 GLU A O 19
ATOM 22099 N N . GLU A 1 33 ? 2.881 -1.969 4.948 1.00 0.00 33 GLU A N 19
ATOM 22100 C CA . GLU A 1 33 ? 2.454 -0.582 4.747 1.00 0.00 33 GLU A CA 19
ATOM 22101 C C . GLU A 1 33 ? 1.030 -0.590 4.209 1.00 0.00 33 GLU A C 19
ATOM 22102 O O . GLU A 1 33 ? 0.231 0.307 4.486 1.00 0.00 33 GLU A O 19
ATOM 22114 N N . ILE A 1 34 ? 0.710 -1.667 3.495 1.00 0.00 34 ILE A N 19
ATOM 22115 C CA . ILE A 1 34 ? -0.606 -1.880 2.943 1.00 0.00 34 ILE A CA 19
ATOM 22116 C C . ILE A 1 34 ? -1.600 -2.071 4.066 1.00 0.00 34 ILE A C 19
ATOM 22117 O O . ILE A 1 34 ? -2.684 -1.481 4.064 1.00 0.00 34 ILE A O 19
ATOM 22133 N N . ALA A 1 35 ? -1.202 -2.849 5.084 1.00 0.00 35 ALA A N 19
ATOM 22134 C CA . ALA A 1 35 ? -2.001 -3.111 6.253 1.00 0.00 35 ALA A CA 19
ATOM 22135 C C . ALA A 1 35 ? -2.176 -1.855 7.073 1.00 0.00 35 ALA A C 19
ATOM 22136 O O . ALA A 1 35 ? -3.223 -1.636 7.688 1.00 0.00 35 ALA A O 19
ATOM 22143 N N . GLU A 1 36 ? -1.147 -1.009 7.036 1.00 0.00 36 GLU A N 19
ATOM 22144 C CA . GLU A 1 36 ? -1.056 0.158 7.877 1.00 0.00 36 GLU A CA 19
ATOM 22145 C C . GLU A 1 36 ? -2.169 1.151 7.609 1.00 0.00 36 GLU A C 19
ATOM 22146 O O . GLU A 1 36 ? -2.786 1.634 8.537 1.00 0.00 36 GLU A O 19
ATOM 22158 N N . ARG A 1 37 ? -2.474 1.414 6.335 1.00 0.00 37 ARG A N 19
ATOM 22159 C CA . ARG A 1 37 ? -3.559 2.354 6.001 1.00 0.00 37 ARG A CA 19
ATOM 22160 C C . ARG A 1 37 ? -4.905 1.736 6.338 1.00 0.00 37 ARG A C 19
ATOM 22161 O O . ARG A 1 37 ? -5.877 2.431 6.656 1.00 0.00 37 ARG A O 19
ATOM 22182 N N . MET A 1 38 ? -4.942 0.421 6.340 1.00 0.00 38 MET A N 19
ATOM 22183 C CA . MET A 1 38 ? -6.182 -0.307 6.549 1.00 0.00 38 MET A CA 19
ATOM 22184 C C . MET A 1 38 ? -6.523 -0.435 8.018 1.00 0.00 38 MET A C 19
ATOM 22185 O O . MET A 1 38 ? -7.547 -0.996 8.353 1.00 0.00 38 MET A O 19
ATOM 22199 N N . SER A 1 39 ? -5.695 0.135 8.894 1.00 0.00 39 SER A N 19
ATOM 22200 C CA . SER A 1 39 ? -5.975 0.112 10.331 1.00 0.00 39 SER A CA 19
ATOM 22201 C C . SER A 1 39 ? -7.148 1.054 10.647 1.00 0.00 39 SER A C 19
ATOM 22202 O O . SER A 1 39 ? -7.737 1.025 11.729 1.00 0.00 39 SER A O 19
ATOM 22210 N N . SER A 1 40 ? -7.467 1.891 9.676 1.00 0.00 40 SER A N 19
ATOM 22211 C CA . SER A 1 40 ? -8.585 2.783 9.740 1.00 0.00 40 SER A CA 19
ATOM 22212 C C . SER A 1 40 ? -9.895 1.953 9.724 1.00 0.00 40 SER A C 19
ATOM 22213 O O . SER A 1 40 ? -10.912 2.339 10.307 1.00 0.00 40 SER A O 19
ATOM 22221 N N . PHE A 1 41 ? -9.828 0.805 9.069 1.00 0.00 41 PHE A N 19
ATOM 22222 C CA . PHE A 1 41 ? -10.954 -0.103 8.903 1.00 0.00 41 PHE A CA 19
ATOM 22223 C C . PHE A 1 41 ? -10.641 -1.417 9.623 1.00 0.00 41 PHE A C 19
ATOM 22224 O O . PHE A 1 41 ? -9.644 -1.521 10.336 1.00 0.00 41 PHE A O 19
ATOM 22241 N N . GLU A 1 42 ? -11.488 -2.400 9.434 1.00 0.00 42 GLU A N 19
ATOM 22242 C CA . GLU A 1 42 ? -11.246 -3.735 9.920 1.00 0.00 42 GLU A CA 19
ATOM 22243 C C . GLU A 1 42 ? -11.165 -4.627 8.712 1.00 0.00 42 GLU A C 19
ATOM 22244 O O . GLU A 1 42 ? -12.177 -5.177 8.261 1.00 0.00 42 GLU A O 19
ATOM 22256 N N . ILE A 1 43 ? -10.012 -4.681 8.118 1.00 0.00 43 ILE A N 19
ATOM 22257 C CA . ILE A 1 43 ? -9.832 -5.432 6.907 1.00 0.00 43 ILE A CA 19
ATOM 22258 C C . ILE A 1 43 ? -9.292 -6.800 7.219 1.00 0.00 43 ILE A C 19
ATOM 22259 O O . ILE A 1 43 ? -8.275 -6.965 7.897 1.00 0.00 43 ILE A O 19
ATOM 22275 N N . GLU A 1 44 ? -10.005 -7.757 6.739 1.00 0.00 44 GLU A N 19
ATOM 22276 C CA . GLU A 1 44 ? -9.746 -9.157 6.970 1.00 0.00 44 GLU A CA 19
ATOM 22277 C C . GLU A 1 44 ? -8.608 -9.650 6.077 1.00 0.00 44 GLU A C 19
ATOM 22278 O O . GLU A 1 44 ? -8.211 -8.957 5.126 1.00 0.00 44 GLU A O 19
ATOM 22290 N N . SER A 1 45 ? -8.118 -10.840 6.352 1.00 0.00 45 SER A N 19
ATOM 22291 C CA . SER A 1 45 ? -7.006 -11.407 5.621 1.00 0.00 45 SER A CA 19
ATOM 22292 C C . SER A 1 45 ? -7.423 -11.698 4.178 1.00 0.00 45 SER A C 19
ATOM 22293 O O . SER A 1 45 ? -6.652 -11.487 3.247 1.00 0.00 45 SER A O 19
ATOM 22301 N N . ASP A 1 46 ? -8.681 -12.085 3.990 1.00 0.00 46 ASP A N 19
ATOM 22302 C CA . ASP A 1 46 ? -9.181 -12.401 2.647 1.00 0.00 46 ASP A CA 19
ATOM 22303 C C . ASP A 1 46 ? -9.328 -11.140 1.860 1.00 0.00 46 ASP A C 19
ATOM 22304 O O . ASP A 1 46 ? -9.029 -11.082 0.673 1.00 0.00 46 ASP A O 19
ATOM 22313 N N . GLN A 1 47 ? -9.737 -10.123 2.559 1.00 0.00 47 GLN A N 19
ATOM 22314 C CA . GLN A 1 47 ? -9.913 -8.802 2.018 1.00 0.00 47 GLN A CA 19
ATOM 22315 C C . GLN A 1 47 ? -8.559 -8.255 1.577 1.00 0.00 47 GLN A C 19
ATOM 22316 O O . GLN A 1 47 ? -8.425 -7.691 0.485 1.00 0.00 47 GLN A O 19
ATOM 22330 N N . MET A 1 48 ? -7.557 -8.435 2.437 1.00 0.00 48 MET A N 19
ATOM 22331 C CA . MET A 1 48 ? -6.198 -8.043 2.119 1.00 0.00 48 MET A CA 19
ATOM 22332 C C . MET A 1 48 ? -5.641 -8.827 0.944 1.00 0.00 48 MET A C 19
ATOM 22333 O O . MET A 1 48 ? -5.081 -8.243 0.031 1.00 0.00 48 MET A O 19
ATOM 22347 N N . ASP A 1 49 ? -5.806 -10.147 0.964 1.00 0.00 49 ASP A N 19
ATOM 22348 C CA . ASP A 1 49 ? -5.252 -11.019 -0.095 1.00 0.00 49 ASP A CA 19
ATOM 22349 C C . ASP A 1 49 ? -5.853 -10.724 -1.439 1.00 0.00 49 ASP A C 19
ATOM 22350 O O . ASP A 1 49 ? -5.149 -10.723 -2.452 1.00 0.00 49 ASP A O 19
ATOM 22359 N N . GLU A 1 50 ? -7.138 -10.436 -1.456 1.00 0.00 50 GLU A N 19
ATOM 22360 C CA . GLU A 1 50 ? -7.807 -10.084 -2.687 1.00 0.00 50 GLU A CA 19
ATOM 22361 C C . GLU A 1 50 ? -7.220 -8.771 -3.221 1.00 0.00 50 GLU A C 19
ATOM 22362 O O . GLU A 1 50 ? -7.006 -8.608 -4.428 1.00 0.00 50 GLU A O 19
ATOM 22374 N N . TYR A 1 51 ? -6.886 -7.869 -2.295 1.00 0.00 51 TYR A N 19
ATOM 22375 C CA . TYR A 1 51 ? -6.273 -6.610 -2.650 1.00 0.00 51 TYR A CA 19
ATOM 22376 C C . TYR A 1 51 ? -4.861 -6.874 -3.160 1.00 0.00 51 TYR A C 19
ATOM 22377 O O . TYR A 1 51 ? -4.408 -6.210 -4.088 1.00 0.00 51 TYR A O 19
ATOM 22395 N N . TYR A 1 52 ? -4.159 -7.843 -2.567 1.00 0.00 52 TYR A N 19
ATOM 22396 C CA . TYR A 1 52 ? -2.804 -8.190 -2.989 1.00 0.00 52 TYR A CA 19
ATOM 22397 C C . TYR A 1 52 ? -2.804 -8.672 -4.417 1.00 0.00 52 TYR A C 19
ATOM 22398 O O . TYR A 1 52 ? -1.945 -8.292 -5.222 1.00 0.00 52 TYR A O 19
ATOM 22416 N N . GLU A 1 53 ? -3.787 -9.490 -4.741 1.00 0.00 53 GLU A N 19
ATOM 22417 C CA . GLU A 1 53 ? -3.968 -9.966 -6.086 1.00 0.00 53 GLU A CA 19
ATOM 22418 C C . GLU A 1 53 ? -4.290 -8.783 -7.002 1.00 0.00 53 GLU A C 19
ATOM 22419 O O . GLU A 1 53 ? -3.681 -8.628 -8.045 1.00 0.00 53 GLU A O 19
ATOM 22431 N N . PHE A 1 54 ? -5.202 -7.918 -6.549 1.00 0.00 54 PHE A N 19
ATOM 22432 C CA . PHE A 1 54 ? -5.607 -6.736 -7.297 1.00 0.00 54 PHE A CA 19
ATOM 22433 C C . PHE A 1 54 ? -4.397 -5.860 -7.651 1.00 0.00 54 PHE A C 19
ATOM 22434 O O . PHE A 1 54 ? -4.214 -5.479 -8.810 1.00 0.00 54 PHE A O 19
ATOM 22451 N N . LEU A 1 55 ? -3.591 -5.545 -6.649 1.00 0.00 55 LEU A N 19
ATOM 22452 C CA . LEU A 1 55 ? -2.378 -4.752 -6.828 1.00 0.00 55 LEU A CA 19
ATOM 22453 C C . LEU A 1 55 ? -1.437 -5.390 -7.835 1.00 0.00 55 LEU A C 19
ATOM 22454 O O . LEU A 1 55 ? -0.847 -4.708 -8.685 1.00 0.00 55 LEU A O 19
ATOM 22470 N N . GLY A 1 56 ? -1.324 -6.705 -7.716 1.00 0.00 56 GLY A N 19
ATOM 22471 C CA . GLY A 1 56 ? -0.502 -7.482 -8.623 1.00 0.00 56 GLY A CA 19
ATOM 22472 C C . GLY A 1 56 ? -0.996 -7.363 -10.038 1.00 0.00 56 GLY A C 19
ATOM 22473 O O . GLY A 1 56 ? -0.199 -7.205 -10.968 1.00 0.00 56 GLY A O 19
ATOM 22477 N N . GLU A 1 57 ? -2.312 -7.390 -10.197 1.00 0.00 57 GLU A N 19
ATOM 22478 C CA . GLU A 1 57 ? -2.937 -7.249 -11.472 1.00 0.00 57 GLU A CA 19
ATOM 22479 C C . GLU A 1 57 ? -2.645 -5.873 -12.077 1.00 0.00 57 GLU A C 19
ATOM 22480 O O . GLU A 1 57 ? -2.490 -5.737 -13.292 1.00 0.00 57 GLU A O 19
ATOM 22492 N N . GLN A 1 58 ? -2.561 -4.841 -11.217 1.00 0.00 58 GLN A N 19
ATOM 22493 C CA . GLN A 1 58 ? -2.333 -3.477 -11.680 1.00 0.00 58 GLN A CA 19
ATOM 22494 C C . GLN A 1 58 ? -0.856 -3.275 -12.025 1.00 0.00 58 GLN A C 19
ATOM 22495 O O . GLN A 1 58 ? -0.534 -2.714 -13.062 1.00 0.00 58 GLN A O 19
ATOM 22509 N N . GLY A 1 59 ? 0.014 -3.667 -11.141 1.00 0.00 59 GLY A N 19
ATOM 22510 C CA . GLY A 1 59 ? 1.430 -3.578 -11.416 1.00 0.00 59 GLY A CA 19
ATOM 22511 C C . GLY A 1 59 ? 2.207 -3.144 -10.207 1.00 0.00 59 GLY A C 19
ATOM 22512 O O . GLY A 1 59 ? 2.918 -2.133 -10.233 1.00 0.00 59 GLY A O 19
ATOM 22516 N N . VAL A 1 60 ? 2.034 -3.868 -9.131 1.00 0.00 60 VAL A N 19
ATOM 22517 C CA . VAL A 1 60 ? 2.710 -3.593 -7.882 1.00 0.00 60 VAL A CA 19
ATOM 22518 C C . VAL A 1 60 ? 3.154 -4.914 -7.297 1.00 0.00 60 VAL A C 19
ATOM 22519 O O . VAL A 1 60 ? 2.386 -5.868 -7.292 1.00 0.00 60 VAL A O 19
ATOM 22532 N N . GLU A 1 61 ? 4.390 -4.999 -6.888 1.00 0.00 61 GLU A N 19
ATOM 22533 C CA . GLU A 1 61 ? 4.872 -6.179 -6.206 1.00 0.00 61 GLU A CA 19
ATOM 22534 C C . GLU A 1 61 ? 4.727 -5.973 -4.726 1.00 0.00 61 GLU A C 19
ATOM 22535 O O . GLU A 1 61 ? 5.097 -4.921 -4.210 1.00 0.00 61 GLU A O 19
ATOM 22547 N N . LEU A 1 62 ? 4.157 -6.909 -4.048 1.00 0.00 62 LEU A N 19
ATOM 22548 C CA . LEU A 1 62 ? 4.018 -6.773 -2.637 1.00 0.00 62 LEU A CA 19
ATOM 22549 C C . LEU A 1 62 ? 5.151 -7.484 -1.950 1.00 0.00 62 LEU A C 19
ATOM 22550 O O . LEU A 1 62 ? 5.183 -8.713 -1.891 1.00 0.00 62 LEU A O 19
ATOM 22566 N N . ILE A 1 63 ? 6.094 -6.730 -1.481 1.00 0.00 63 ILE A N 19
ATOM 22567 C CA . ILE A 1 63 ? 7.216 -7.282 -0.768 1.00 0.00 63 ILE A CA 19
ATOM 22568 C C . ILE A 1 63 ? 6.903 -7.356 0.714 1.00 0.00 63 ILE A C 19
ATOM 22569 O O . ILE A 1 63 ? 5.869 -6.856 1.156 1.00 0.00 63 ILE A O 19
ATOM 22585 N N . SER A 1 64 ? 7.772 -7.980 1.464 1.00 0.00 64 SER A N 19
ATOM 22586 C CA . SER A 1 64 ? 7.587 -8.136 2.886 1.00 0.00 64 SER A CA 19
ATOM 22587 C C . SER A 1 64 ? 7.684 -6.785 3.636 1.00 0.00 64 SER A C 19
ATOM 22588 O O . SER A 1 64 ? 6.676 -6.090 3.839 1.00 0.00 64 SER A O 19
ATOM 22596 N N . GLU A 1 65 ? 8.901 -6.441 3.987 1.00 0.00 65 GLU A N 19
ATOM 22597 C CA . GLU A 1 65 ? 9.297 -5.213 4.686 1.00 0.00 65 GLU A CA 19
ATOM 22598 C C . GLU A 1 65 ? 10.747 -5.406 5.064 1.00 0.00 65 GLU A C 19
ATOM 22599 O O . GLU A 1 65 ? 11.531 -4.467 5.136 1.00 0.00 65 GLU A O 19
ATOM 22611 N N . ASN A 1 66 ? 11.097 -6.687 5.265 1.00 0.00 66 ASN A N 19
ATOM 22612 C CA . ASN A 1 66 ? 12.471 -7.128 5.510 1.00 0.00 66 ASN A CA 19
ATOM 22613 C C . ASN A 1 66 ? 13.316 -6.953 4.257 1.00 0.00 66 ASN A C 19
ATOM 22614 O O . ASN A 1 66 ? 14.526 -7.146 4.268 1.00 0.00 66 ASN A O 19
ATOM 22625 N N . GLU A 1 67 ? 12.662 -6.571 3.204 1.00 0.00 67 GLU A N 19
ATOM 22626 C CA . GLU A 1 67 ? 13.251 -6.354 1.940 1.00 0.00 67 GLU A CA 19
ATOM 22627 C C . GLU A 1 67 ? 12.688 -5.059 1.434 1.00 0.00 67 GLU A C 19
ATOM 22628 O O . GLU A 1 67 ? 11.544 -4.710 1.798 1.00 0.00 67 GLU A O 19
ATOM 22640 N N . GLU A 1 68 ? 13.453 -4.376 0.625 1.00 0.00 68 GLU A N 19
ATOM 22641 C CA . GLU A 1 68 ? 13.081 -3.084 0.036 1.00 0.00 68 GLU A CA 19
ATOM 22642 C C . GLU A 1 68 ? 14.358 -2.544 -0.593 1.00 0.00 68 GLU A C 19
ATOM 22643 O O . GLU A 1 68 ? 15.447 -2.874 -0.106 1.00 0.00 68 GLU A O 19
ATOM 22655 N N . THR A 1 69 ? 14.255 -1.756 -1.652 1.00 0.00 69 THR A N 19
ATOM 22656 C CA . THR A 1 69 ? 15.445 -1.143 -2.223 1.00 0.00 69 THR A CA 19
ATOM 22657 C C . THR A 1 69 ? 15.170 0.027 -3.183 1.00 0.00 69 THR A C 19
ATOM 22658 O O . THR A 1 69 ? 16.066 0.471 -3.906 1.00 0.00 69 THR A O 19
ATOM 22669 N N . GLU A 1 70 ? 14.019 0.591 -3.126 1.00 0.00 70 GLU A N 19
ATOM 22670 C CA . GLU A 1 70 ? 13.754 1.726 -3.962 1.00 0.00 70 GLU A CA 19
ATOM 22671 C C . GLU A 1 70 ? 13.459 2.933 -3.108 1.00 0.00 70 GLU A C 19
ATOM 22672 O O . GLU A 1 70 ? 13.547 4.076 -3.568 1.00 0.00 70 GLU A O 19
ATOM 22684 N N . ASP A 1 71 ? 13.197 2.678 -1.838 1.00 0.00 71 ASP A N 19
ATOM 22685 C CA . ASP A 1 71 ? 12.864 3.744 -0.903 1.00 0.00 71 ASP A CA 19
ATOM 22686 C C . ASP A 1 71 ? 14.073 4.079 -0.093 1.00 0.00 71 ASP A C 19
ATOM 22687 O O . ASP A 1 71 ? 14.159 5.103 0.569 1.00 0.00 71 ASP A O 19
ATOM 22696 N N . LEU A 1 72 ? 15.041 3.222 -0.211 1.00 0.00 72 LEU A N 19
ATOM 22697 C CA . LEU A 1 72 ? 16.363 3.429 0.365 1.00 0.00 72 LEU A CA 19
ATOM 22698 C C . LEU A 1 72 ? 17.044 4.584 -0.371 1.00 0.00 72 LEU A C 19
ATOM 22699 O O . LEU A 1 72 ? 17.987 5.188 0.114 1.00 0.00 72 LEU A O 19
ATOM 22715 N N . GLU A 1 73 ? 16.520 4.885 -1.549 1.00 0.00 73 GLU A N 19
ATOM 22716 C CA . GLU A 1 73 ? 16.968 6.005 -2.350 1.00 0.00 73 GLU A CA 19
ATOM 22717 C C . GLU A 1 73 ? 16.150 7.246 -1.999 1.00 0.00 73 GLU A C 19
ATOM 22718 O O . GLU A 1 73 ? 16.487 8.366 -2.376 1.00 0.00 73 GLU A O 19
ATOM 22730 N N . HIS A 1 74 ? 15.083 7.042 -1.264 1.00 0.00 74 HIS A N 19
ATOM 22731 C CA . HIS A 1 74 ? 14.220 8.118 -0.896 1.00 0.00 74 HIS A CA 19
ATOM 22732 C C . HIS A 1 74 ? 14.565 8.729 0.412 1.00 0.00 74 HIS A C 19
ATOM 22733 O O . HIS A 1 74 ? 14.159 8.272 1.480 1.00 0.00 74 HIS A O 19
ATOM 22747 N N . HIS A 1 75 ? 15.367 9.732 0.307 1.00 0.00 75 HIS A N 19
ATOM 22748 C CA . HIS A 1 75 ? 15.699 10.608 1.401 1.00 0.00 75 HIS A CA 19
ATOM 22749 C C . HIS A 1 75 ? 14.863 11.874 1.250 1.00 0.00 75 HIS A C 19
ATOM 22750 O O . HIS A 1 75 ? 15.084 12.879 1.911 1.00 0.00 75 HIS A O 19
ATOM 22764 N N . HIS A 1 76 ? 13.900 11.778 0.366 1.00 0.00 76 HIS A N 19
ATOM 22765 C CA . HIS A 1 76 ? 12.999 12.828 0.026 1.00 0.00 76 HIS A CA 19
ATOM 22766 C C . HIS A 1 76 ? 11.612 12.253 -0.182 1.00 0.00 76 HIS A C 19
ATOM 22767 O O . HIS A 1 76 ? 10.699 12.642 0.569 1.00 0.00 76 HIS A O 19
ATOM 22782 N N . ALA A 1 1 ? -15.908 5.511 -3.072 1.00 0.00 1 ALA A N 20
ATOM 22783 C CA . ALA A 1 1 ? -15.750 4.952 -4.420 1.00 0.00 1 ALA A CA 20
ATOM 22784 C C . ALA A 1 1 ? -15.344 6.022 -5.429 1.00 0.00 1 ALA A C 20
ATOM 22785 O O . ALA A 1 1 ? -14.981 5.704 -6.559 1.00 0.00 1 ALA A O 20
ATOM 22794 N N . ASP A 1 2 ? -15.399 7.278 -5.029 1.00 0.00 2 ASP A N 20
ATOM 22795 C CA . ASP A 1 2 ? -14.999 8.367 -5.902 1.00 0.00 2 ASP A CA 20
ATOM 22796 C C . ASP A 1 2 ? -13.938 9.204 -5.210 1.00 0.00 2 ASP A C 20
ATOM 22797 O O . ASP A 1 2 ? -12.780 9.228 -5.642 1.00 0.00 2 ASP A O 20
ATOM 22806 N N . LYS A 1 3 ? -14.320 9.855 -4.112 1.00 0.00 3 LYS A N 20
ATOM 22807 C CA . LYS A 1 3 ? -13.401 10.682 -3.323 1.00 0.00 3 LYS A CA 20
ATOM 22808 C C . LYS A 1 3 ? -13.591 10.418 -1.835 1.00 0.00 3 LYS A C 20
ATOM 22809 O O . LYS A 1 3 ? -14.518 9.691 -1.440 1.00 0.00 3 LYS A O 20
ATOM 22828 N N . GLN A 1 4 ? -12.722 10.994 -1.023 1.00 0.00 4 GLN A N 20
ATOM 22829 C CA . GLN A 1 4 ? -12.751 10.807 0.428 1.00 0.00 4 GLN A CA 20
ATOM 22830 C C . GLN A 1 4 ? -13.789 11.718 1.096 1.00 0.00 4 GLN A C 20
ATOM 22831 O O . GLN A 1 4 ? -14.596 12.369 0.420 1.00 0.00 4 GLN A O 20
ATOM 22845 N N . THR A 1 5 ? -13.769 11.753 2.411 1.00 0.00 5 THR A N 20
ATOM 22846 C CA . THR A 1 5 ? -14.670 12.569 3.171 1.00 0.00 5 THR A CA 20
ATOM 22847 C C . THR A 1 5 ? -14.099 13.990 3.303 1.00 0.00 5 THR A C 20
ATOM 22848 O O . THR A 1 5 ? -13.053 14.294 2.716 1.00 0.00 5 THR A O 20
ATOM 22859 N N . HIS A 1 6 ? -14.771 14.857 4.042 1.00 0.00 6 HIS A N 20
ATOM 22860 C CA . HIS A 1 6 ? -14.300 16.236 4.205 1.00 0.00 6 HIS A CA 20
ATOM 22861 C C . HIS A 1 6 ? -13.073 16.337 5.090 1.00 0.00 6 HIS A C 20
ATOM 22862 O O . HIS A 1 6 ? -12.334 17.320 5.030 1.00 0.00 6 HIS A O 20
ATOM 22876 N N . GLU A 1 7 ? -12.844 15.328 5.886 1.00 0.00 7 GLU A N 20
ATOM 22877 C CA . GLU A 1 7 ? -11.670 15.285 6.722 1.00 0.00 7 GLU A CA 20
ATOM 22878 C C . GLU A 1 7 ? -10.504 14.707 5.934 1.00 0.00 7 GLU A C 20
ATOM 22879 O O . GLU A 1 7 ? -10.582 14.545 4.723 1.00 0.00 7 GLU A O 20
ATOM 22891 N N . THR A 1 8 ? -9.444 14.372 6.618 1.00 0.00 8 THR A N 20
ATOM 22892 C CA . THR A 1 8 ? -8.267 13.807 5.985 1.00 0.00 8 THR A CA 20
ATOM 22893 C C . THR A 1 8 ? -8.402 12.310 5.841 1.00 0.00 8 THR A C 20
ATOM 22894 O O . THR A 1 8 ? -7.499 11.623 5.380 1.00 0.00 8 THR A O 20
ATOM 22905 N N . GLU A 1 9 ? -9.545 11.841 6.183 1.00 0.00 9 GLU A N 20
ATOM 22906 C CA . GLU A 1 9 ? -9.803 10.457 6.246 1.00 0.00 9 GLU A CA 20
ATOM 22907 C C . GLU A 1 9 ? -10.357 9.992 4.928 1.00 0.00 9 GLU A C 20
ATOM 22908 O O . GLU A 1 9 ? -10.995 10.757 4.202 1.00 0.00 9 GLU A O 20
ATOM 22920 N N . LEU A 1 10 ? -10.090 8.781 4.588 1.00 0.00 10 LEU A N 20
ATOM 22921 C CA . LEU A 1 10 ? -10.524 8.273 3.330 1.00 0.00 10 LEU A CA 20
ATOM 22922 C C . LEU A 1 10 ? -11.404 7.075 3.569 1.00 0.00 10 LEU A C 20
ATOM 22923 O O . LEU A 1 10 ? -11.579 6.650 4.720 1.00 0.00 10 LEU A O 20
ATOM 22939 N N . THR A 1 11 ? -11.962 6.538 2.518 1.00 0.00 11 THR A N 20
ATOM 22940 C CA . THR A 1 11 ? -12.806 5.380 2.644 1.00 0.00 11 THR A CA 20
ATOM 22941 C C . THR A 1 11 ? -11.987 4.173 2.243 1.00 0.00 11 THR A C 20
ATOM 22942 O O . THR A 1 11 ? -10.835 4.334 1.834 1.00 0.00 11 THR A O 20
ATOM 22953 N N . PHE A 1 12 ? -12.562 2.990 2.320 1.00 0.00 12 PHE A N 20
ATOM 22954 C CA . PHE A 1 12 ? -11.840 1.778 1.972 1.00 0.00 12 PHE A CA 20
ATOM 22955 C C . PHE A 1 12 ? -11.433 1.792 0.505 1.00 0.00 12 PHE A C 20
ATOM 22956 O O . PHE A 1 12 ? -10.330 1.412 0.115 1.00 0.00 12 PHE A O 20
ATOM 22973 N N . ASP A 1 13 ? -12.359 2.328 -0.269 1.00 0.00 13 ASP A N 20
ATOM 22974 C CA . ASP A 1 13 ? -12.167 2.543 -1.707 1.00 0.00 13 ASP A CA 20
ATOM 22975 C C . ASP A 1 13 ? -11.033 3.500 -1.933 1.00 0.00 13 ASP A C 20
ATOM 22976 O O . ASP A 1 13 ? -10.179 3.282 -2.774 1.00 0.00 13 ASP A O 20
ATOM 22985 N N . GLN A 1 14 ? -11.007 4.535 -1.126 1.00 0.00 14 GLN A N 20
ATOM 22986 C CA . GLN A 1 14 ? -10.086 5.628 -1.328 1.00 0.00 14 GLN A CA 20
ATOM 22987 C C . GLN A 1 14 ? -8.704 5.235 -0.895 1.00 0.00 14 GLN A C 20
ATOM 22988 O O . GLN A 1 14 ? -7.707 5.660 -1.478 1.00 0.00 14 GLN A O 20
ATOM 23002 N N . VAL A 1 15 ? -8.653 4.428 0.148 1.00 0.00 15 VAL A N 20
ATOM 23003 C CA . VAL A 1 15 ? -7.416 3.969 0.688 1.00 0.00 15 VAL A CA 20
ATOM 23004 C C . VAL A 1 15 ? -6.833 3.004 -0.280 1.00 0.00 15 VAL A C 20
ATOM 23005 O O . VAL A 1 15 ? -5.629 3.025 -0.549 1.00 0.00 15 VAL A O 20
ATOM 23018 N N . LYS A 1 16 ? -7.671 2.158 -0.818 1.00 0.00 16 LYS A N 20
ATOM 23019 C CA . LYS A 1 16 ? -7.262 1.299 -1.870 1.00 0.00 16 LYS A CA 20
ATOM 23020 C C . LYS A 1 16 ? -6.699 2.110 -3.005 1.00 0.00 16 LYS A C 20
ATOM 23021 O O . LYS A 1 16 ? -5.623 1.844 -3.453 1.00 0.00 16 LYS A O 20
ATOM 23040 N N . GLU A 1 17 ? -7.387 3.151 -3.410 1.00 0.00 17 GLU A N 20
ATOM 23041 C CA . GLU A 1 17 ? -6.859 4.009 -4.443 1.00 0.00 17 GLU A CA 20
ATOM 23042 C C . GLU A 1 17 ? -5.540 4.678 -4.045 1.00 0.00 17 GLU A C 20
ATOM 23043 O O . GLU A 1 17 ? -4.695 4.908 -4.908 1.00 0.00 17 GLU A O 20
ATOM 23055 N N . GLN A 1 18 ? -5.322 4.944 -2.730 1.00 0.00 18 GLN A N 20
ATOM 23056 C CA . GLN A 1 18 ? -4.104 5.602 -2.314 1.00 0.00 18 GLN A CA 20
ATOM 23057 C C . GLN A 1 18 ? -2.975 4.661 -2.496 1.00 0.00 18 GLN A C 20
ATOM 23058 O O . GLN A 1 18 ? -1.972 4.967 -3.135 1.00 0.00 18 GLN A O 20
ATOM 23072 N N . LEU A 1 19 ? -3.187 3.501 -1.988 1.00 0.00 19 LEU A N 20
ATOM 23073 C CA . LEU A 1 19 ? -2.258 2.449 -2.012 1.00 0.00 19 LEU A CA 20
ATOM 23074 C C . LEU A 1 19 ? -2.003 1.952 -3.413 1.00 0.00 19 LEU A C 20
ATOM 23075 O O . LEU A 1 19 ? -0.863 1.717 -3.786 1.00 0.00 19 LEU A O 20
ATOM 23091 N N . THR A 1 20 ? -3.063 1.849 -4.186 1.00 0.00 20 THR A N 20
ATOM 23092 C CA . THR A 1 20 ? -2.976 1.431 -5.563 1.00 0.00 20 THR A CA 20
ATOM 23093 C C . THR A 1 20 ? -2.073 2.368 -6.311 1.00 0.00 20 THR A C 20
ATOM 23094 O O . THR A 1 20 ? -1.046 1.955 -6.820 1.00 0.00 20 THR A O 20
ATOM 23105 N N . GLU A 1 21 ? -2.397 3.636 -6.255 1.00 0.00 21 GLU A N 20
ATOM 23106 C CA . GLU A 1 21 ? -1.708 4.650 -7.014 1.00 0.00 21 GLU A CA 20
ATOM 23107 C C . GLU A 1 21 ? -0.252 4.765 -6.573 1.00 0.00 21 GLU A C 20
ATOM 23108 O O . GLU A 1 21 ? 0.655 4.862 -7.396 1.00 0.00 21 GLU A O 20
ATOM 23120 N N . SER A 1 22 ? -0.049 4.709 -5.273 1.00 0.00 22 SER A N 20
ATOM 23121 C CA . SER A 1 22 ? 1.285 4.777 -4.697 1.00 0.00 22 SER A CA 20
ATOM 23122 C C . SER A 1 22 ? 2.129 3.606 -5.187 1.00 0.00 22 SER A C 20
ATOM 23123 O O . SER A 1 22 ? 3.238 3.794 -5.685 1.00 0.00 22 SER A O 20
ATOM 23131 N N . GLY A 1 23 ? 1.564 2.411 -5.112 1.00 0.00 23 GLY A N 20
ATOM 23132 C CA . GLY A 1 23 ? 2.231 1.220 -5.575 1.00 0.00 23 GLY A CA 20
ATOM 23133 C C . GLY A 1 23 ? 2.503 1.277 -7.058 1.00 0.00 23 GLY A C 20
ATOM 23134 O O . GLY A 1 23 ? 3.505 0.791 -7.521 1.00 0.00 23 GLY A O 20
ATOM 23138 N N . LYS A 1 24 ? 1.590 1.897 -7.778 1.00 0.00 24 LYS A N 20
ATOM 23139 C CA . LYS A 1 24 ? 1.715 2.080 -9.222 1.00 0.00 24 LYS A CA 20
ATOM 23140 C C . LYS A 1 24 ? 2.906 2.956 -9.572 1.00 0.00 24 LYS A C 20
ATOM 23141 O O . LYS A 1 24 ? 3.579 2.726 -10.569 1.00 0.00 24 LYS A O 20
ATOM 23160 N N . LYS A 1 25 ? 3.181 3.940 -8.726 1.00 0.00 25 LYS A N 20
ATOM 23161 C CA . LYS A 1 25 ? 4.302 4.852 -8.905 1.00 0.00 25 LYS A CA 20
ATOM 23162 C C . LYS A 1 25 ? 5.595 4.140 -8.579 1.00 0.00 25 LYS A C 20
ATOM 23163 O O . LYS A 1 25 ? 6.555 4.161 -9.345 1.00 0.00 25 LYS A O 20
ATOM 23182 N N . ARG A 1 26 ? 5.577 3.470 -7.455 1.00 0.00 26 ARG A N 20
ATOM 23183 C CA . ARG A 1 26 ? 6.777 2.861 -6.893 1.00 0.00 26 ARG A CA 20
ATOM 23184 C C . ARG A 1 26 ? 7.149 1.602 -7.630 1.00 0.00 26 ARG A C 20
ATOM 23185 O O . ARG A 1 26 ? 8.303 1.382 -8.007 1.00 0.00 26 ARG A O 20
ATOM 23206 N N . GLY A 1 27 ? 6.133 0.793 -7.830 1.00 0.00 27 GLY A N 20
ATOM 23207 C CA . GLY A 1 27 ? 6.255 -0.497 -8.422 1.00 0.00 27 GLY A CA 20
ATOM 23208 C C . GLY A 1 27 ? 6.202 -1.532 -7.350 1.00 0.00 27 GLY A C 20
ATOM 23209 O O . GLY A 1 27 ? 6.286 -2.738 -7.614 1.00 0.00 27 GLY A O 20
ATOM 23213 N N . VAL A 1 28 ? 5.992 -1.064 -6.127 1.00 0.00 28 VAL A N 20
ATOM 23214 C CA . VAL A 1 28 ? 6.066 -1.901 -4.981 1.00 0.00 28 VAL A CA 20
ATOM 23215 C C . VAL A 1 28 ? 5.348 -1.267 -3.794 1.00 0.00 28 VAL A C 20
ATOM 23216 O O . VAL A 1 28 ? 5.125 -0.049 -3.768 1.00 0.00 28 VAL A O 20
ATOM 23229 N N . LEU A 1 29 ? 4.955 -2.109 -2.872 1.00 0.00 29 LEU A N 20
ATOM 23230 C CA . LEU A 1 29 ? 4.351 -1.729 -1.619 1.00 0.00 29 LEU A CA 20
ATOM 23231 C C . LEU A 1 29 ? 4.663 -2.800 -0.591 1.00 0.00 29 LEU A C 20
ATOM 23232 O O . LEU A 1 29 ? 4.542 -3.969 -0.895 1.00 0.00 29 LEU A O 20
ATOM 23248 N N . THR A 1 30 ? 5.110 -2.429 0.575 1.00 0.00 30 THR A N 20
ATOM 23249 C CA . THR A 1 30 ? 5.290 -3.402 1.646 1.00 0.00 30 THR A CA 20
ATOM 23250 C C . THR A 1 30 ? 3.934 -3.859 2.198 1.00 0.00 30 THR A C 20
ATOM 23251 O O . THR A 1 30 ? 3.009 -3.052 2.322 1.00 0.00 30 THR A O 20
ATOM 23262 N N . TYR A 1 31 ? 3.824 -5.144 2.529 1.00 0.00 31 TYR A N 20
ATOM 23263 C CA . TYR A 1 31 ? 2.608 -5.710 3.124 1.00 0.00 31 TYR A CA 20
ATOM 23264 C C . TYR A 1 31 ? 2.169 -4.923 4.367 1.00 0.00 31 TYR A C 20
ATOM 23265 O O . TYR A 1 31 ? 0.968 -4.770 4.632 1.00 0.00 31 TYR A O 20
ATOM 23283 N N . GLU A 1 32 ? 3.138 -4.405 5.094 1.00 0.00 32 GLU A N 20
ATOM 23284 C CA . GLU A 1 32 ? 2.887 -3.678 6.316 1.00 0.00 32 GLU A CA 20
ATOM 23285 C C . GLU A 1 32 ? 2.227 -2.316 6.060 1.00 0.00 32 GLU A C 20
ATOM 23286 O O . GLU A 1 32 ? 1.278 -1.957 6.741 1.00 0.00 32 GLU A O 20
ATOM 23298 N N . GLU A 1 33 ? 2.666 -1.593 5.032 1.00 0.00 33 GLU A N 20
ATOM 23299 C CA . GLU A 1 33 ? 2.136 -0.246 4.803 1.00 0.00 33 GLU A CA 20
ATOM 23300 C C . GLU A 1 33 ? 0.740 -0.343 4.225 1.00 0.00 33 GLU A C 20
ATOM 23301 O O . GLU A 1 33 ? -0.098 0.550 4.393 1.00 0.00 33 GLU A O 20
ATOM 23313 N N . ILE A 1 34 ? 0.491 -1.457 3.571 1.00 0.00 34 ILE A N 20
ATOM 23314 C CA . ILE A 1 34 ? -0.798 -1.747 3.031 1.00 0.00 34 ILE A CA 20
ATOM 23315 C C . ILE A 1 34 ? -1.767 -2.013 4.171 1.00 0.00 34 ILE A C 20
ATOM 23316 O O . ILE A 1 34 ? -2.896 -1.519 4.171 1.00 0.00 34 ILE A O 20
ATOM 23332 N N . ALA A 1 35 ? -1.292 -2.740 5.192 1.00 0.00 35 ALA A N 20
ATOM 23333 C CA . ALA A 1 35 ? -2.067 -3.081 6.363 1.00 0.00 35 ALA A CA 20
ATOM 23334 C C . ALA A 1 35 ? -2.344 -1.843 7.188 1.00 0.00 35 ALA A C 20
ATOM 23335 O O . ALA A 1 35 ? -3.428 -1.688 7.765 1.00 0.00 35 ALA A O 20
ATOM 23342 N N . GLU A 1 36 ? -1.357 -0.951 7.193 1.00 0.00 36 GLU A N 20
ATOM 23343 C CA . GLU A 1 36 ? -1.348 0.272 7.974 1.00 0.00 36 GLU A CA 20
ATOM 23344 C C . GLU A 1 36 ? -2.540 1.139 7.678 1.00 0.00 36 GLU A C 20
ATOM 23345 O O . GLU A 1 36 ? -3.244 1.583 8.579 1.00 0.00 36 GLU A O 20
ATOM 23357 N N . ARG A 1 37 ? -2.765 1.399 6.419 1.00 0.00 37 ARG A N 20
ATOM 23358 C CA . ARG A 1 37 ? -3.847 2.244 6.023 1.00 0.00 37 ARG A CA 20
ATOM 23359 C C . ARG A 1 37 ? -5.188 1.550 6.255 1.00 0.00 37 ARG A C 20
ATOM 23360 O O . ARG A 1 37 ? -6.179 2.194 6.593 1.00 0.00 37 ARG A O 20
ATOM 23381 N N . MET A 1 38 ? -5.188 0.233 6.173 1.00 0.00 38 MET A N 20
ATOM 23382 C CA . MET A 1 38 ? -6.423 -0.527 6.267 1.00 0.00 38 MET A CA 20
ATOM 23383 C C . MET A 1 38 ? -6.867 -0.771 7.694 1.00 0.00 38 MET A C 20
ATOM 23384 O O . MET A 1 38 ? -7.955 -1.287 7.910 1.00 0.00 38 MET A O 20
ATOM 23398 N N . SER A 1 39 ? -6.066 -0.376 8.672 1.00 0.00 39 SER A N 20
ATOM 23399 C CA . SER A 1 39 ? -6.463 -0.566 10.056 1.00 0.00 39 SER A CA 20
ATOM 23400 C C . SER A 1 39 ? -7.468 0.497 10.504 1.00 0.00 39 SER A C 20
ATOM 23401 O O . SER A 1 39 ? -7.969 0.470 11.621 1.00 0.00 39 SER A O 20
ATOM 23409 N N . SER A 1 40 ? -7.775 1.421 9.601 1.00 0.00 40 SER A N 20
ATOM 23410 C CA . SER A 1 40 ? -8.829 2.381 9.820 1.00 0.00 40 SER A CA 20
ATOM 23411 C C . SER A 1 40 ? -10.160 1.625 9.710 1.00 0.00 40 SER A C 20
ATOM 23412 O O . SER A 1 40 ? -11.176 1.996 10.306 1.00 0.00 40 SER A O 20
ATOM 23420 N N . PHE A 1 41 ? -10.111 0.548 8.958 1.00 0.00 41 PHE A N 20
ATOM 23421 C CA . PHE A 1 41 ? -11.234 -0.308 8.712 1.00 0.00 41 PHE A CA 20
ATOM 23422 C C . PHE A 1 41 ? -10.937 -1.638 9.393 1.00 0.00 41 PHE A C 20
ATOM 23423 O O . PHE A 1 41 ? -9.967 -1.754 10.157 1.00 0.00 41 PHE A O 20
ATOM 23440 N N . GLU A 1 42 ? -11.736 -2.623 9.137 1.00 0.00 42 GLU A N 20
ATOM 23441 C CA . GLU A 1 42 ? -11.483 -3.936 9.652 1.00 0.00 42 GLU A CA 20
ATOM 23442 C C . GLU A 1 42 ? -11.198 -4.857 8.498 1.00 0.00 42 GLU A C 20
ATOM 23443 O O . GLU A 1 42 ? -12.065 -5.591 8.034 1.00 0.00 42 GLU A O 20
ATOM 23455 N N . ILE A 1 43 ? -10.012 -4.736 7.966 1.00 0.00 43 ILE A N 20
ATOM 23456 C CA . ILE A 1 43 ? -9.625 -5.511 6.832 1.00 0.00 43 ILE A CA 20
ATOM 23457 C C . ILE A 1 43 ? -8.682 -6.581 7.268 1.00 0.00 43 ILE A C 20
ATOM 23458 O O . ILE A 1 43 ? -7.568 -6.318 7.727 1.00 0.00 43 ILE A O 20
ATOM 23474 N N . GLU A 1 44 ? -9.140 -7.755 7.153 1.00 0.00 44 GLU A N 20
ATOM 23475 C CA . GLU A 1 44 ? -8.394 -8.916 7.488 1.00 0.00 44 GLU A CA 20
ATOM 23476 C C . GLU A 1 44 ? -7.432 -9.271 6.390 1.00 0.00 44 GLU A C 20
ATOM 23477 O O . GLU A 1 44 ? -7.567 -8.795 5.248 1.00 0.00 44 GLU A O 20
ATOM 23489 N N . SER A 1 45 ? -6.491 -10.125 6.720 1.00 0.00 45 SER A N 20
ATOM 23490 C CA . SER A 1 45 ? -5.478 -10.601 5.811 1.00 0.00 45 SER A CA 20
ATOM 23491 C C . SER A 1 45 ? -6.131 -11.287 4.616 1.00 0.00 45 SER A C 20
ATOM 23492 O O . SER A 1 45 ? -5.650 -11.205 3.496 1.00 0.00 45 SER A O 20
ATOM 23500 N N . ASP A 1 46 ? -7.271 -11.899 4.893 1.00 0.00 46 ASP A N 20
ATOM 23501 C CA . ASP A 1 46 ? -8.121 -12.574 3.921 1.00 0.00 46 ASP A CA 20
ATOM 23502 C C . ASP A 1 46 ? -8.488 -11.613 2.800 1.00 0.00 46 ASP A C 20
ATOM 23503 O O . ASP A 1 46 ? -8.317 -11.908 1.617 1.00 0.00 46 ASP A O 20
ATOM 23512 N N . GLN A 1 47 ? -8.950 -10.437 3.202 1.00 0.00 47 GLN A N 20
ATOM 23513 C CA . GLN A 1 47 ? -9.407 -9.414 2.272 1.00 0.00 47 GLN A CA 20
ATOM 23514 C C . GLN A 1 47 ? -8.206 -8.729 1.663 1.00 0.00 47 GLN A C 20
ATOM 23515 O O . GLN A 1 47 ? -8.203 -8.367 0.493 1.00 0.00 47 GLN A O 20
ATOM 23529 N N . MET A 1 48 ? -7.180 -8.534 2.489 1.00 0.00 48 MET A N 20
ATOM 23530 C CA . MET A 1 48 ? -5.932 -7.939 2.037 1.00 0.00 48 MET A CA 20
ATOM 23531 C C . MET A 1 48 ? -5.361 -8.729 0.881 1.00 0.00 48 MET A C 20
ATOM 23532 O O . MET A 1 48 ? -4.892 -8.162 -0.078 1.00 0.00 48 MET A O 20
ATOM 23546 N N . ASP A 1 49 ? -5.440 -10.042 0.995 1.00 0.00 49 ASP A N 20
ATOM 23547 C CA . ASP A 1 49 ? -4.969 -10.994 -0.020 1.00 0.00 49 ASP A CA 20
ATOM 23548 C C . ASP A 1 49 ? -5.669 -10.764 -1.345 1.00 0.00 49 ASP A C 20
ATOM 23549 O O . ASP A 1 49 ? -5.045 -10.824 -2.421 1.00 0.00 49 ASP A O 20
ATOM 23558 N N . GLU A 1 50 ? -6.952 -10.450 -1.262 1.00 0.00 50 GLU A N 20
ATOM 23559 C CA . GLU A 1 50 ? -7.757 -10.180 -2.434 1.00 0.00 50 GLU A CA 20
ATOM 23560 C C . GLU A 1 50 ? -7.250 -8.897 -3.099 1.00 0.00 50 GLU A C 20
ATOM 23561 O O . GLU A 1 50 ? -7.161 -8.792 -4.322 1.00 0.00 50 GLU A O 20
ATOM 23573 N N . TYR A 1 51 ? -6.894 -7.931 -2.262 1.00 0.00 51 TYR A N 20
ATOM 23574 C CA . TYR A 1 51 ? -6.344 -6.671 -2.724 1.00 0.00 51 TYR A CA 20
ATOM 23575 C C . TYR A 1 51 ? -4.933 -6.895 -3.283 1.00 0.00 51 TYR A C 20
ATOM 23576 O O . TYR A 1 51 ? -4.527 -6.221 -4.231 1.00 0.00 51 TYR A O 20
ATOM 23594 N N . TYR A 1 52 ? -4.180 -7.826 -2.701 1.00 0.00 52 TYR A N 20
ATOM 23595 C CA . TYR A 1 52 ? -2.815 -8.118 -3.147 1.00 0.00 52 TYR A CA 20
ATOM 23596 C C . TYR A 1 52 ? -2.808 -8.620 -4.576 1.00 0.00 52 TYR A C 20
ATOM 23597 O O . TYR A 1 52 ? -1.943 -8.251 -5.381 1.00 0.00 52 TYR A O 20
ATOM 23615 N N . GLU A 1 53 ? -3.805 -9.437 -4.895 1.00 0.00 53 GLU A N 20
ATOM 23616 C CA . GLU A 1 53 ? -4.001 -9.940 -6.238 1.00 0.00 53 GLU A CA 20
ATOM 23617 C C . GLU A 1 53 ? -4.285 -8.777 -7.177 1.00 0.00 53 GLU A C 20
ATOM 23618 O O . GLU A 1 53 ? -3.655 -8.652 -8.224 1.00 0.00 53 GLU A O 20
ATOM 23630 N N . PHE A 1 54 ? -5.201 -7.910 -6.754 1.00 0.00 54 PHE A N 20
ATOM 23631 C CA . PHE A 1 54 ? -5.579 -6.737 -7.501 1.00 0.00 54 PHE A CA 20
ATOM 23632 C C . PHE A 1 54 ? -4.350 -5.886 -7.845 1.00 0.00 54 PHE A C 20
ATOM 23633 O O . PHE A 1 54 ? -4.125 -5.536 -9.007 1.00 0.00 54 PHE A O 20
ATOM 23650 N N . LEU A 1 55 ? -3.573 -5.560 -6.827 1.00 0.00 55 LEU A N 20
ATOM 23651 C CA . LEU A 1 55 ? -2.362 -4.765 -6.985 1.00 0.00 55 LEU A CA 20
ATOM 23652 C C . LEU A 1 55 ? -1.367 -5.407 -7.949 1.00 0.00 55 LEU A C 20
ATOM 23653 O O . LEU A 1 55 ? -0.778 -4.731 -8.819 1.00 0.00 55 LEU A O 20
ATOM 23669 N N . GLY A 1 56 ? -1.218 -6.716 -7.782 1.00 0.00 56 GLY A N 20
ATOM 23670 C CA . GLY A 1 56 ? -0.319 -7.492 -8.621 1.00 0.00 56 GLY A CA 20
ATOM 23671 C C . GLY A 1 56 ? -0.725 -7.417 -10.073 1.00 0.00 56 GLY A C 20
ATOM 23672 O O . GLY A 1 56 ? 0.130 -7.307 -10.958 1.00 0.00 56 GLY A O 20
ATOM 23676 N N . GLU A 1 57 ? -2.022 -7.457 -10.310 1.00 0.00 57 GLU A N 20
ATOM 23677 C CA . GLU A 1 57 ? -2.577 -7.367 -11.629 1.00 0.00 57 GLU A CA 20
ATOM 23678 C C . GLU A 1 57 ? -2.355 -5.999 -12.276 1.00 0.00 57 GLU A C 20
ATOM 23679 O O . GLU A 1 57 ? -2.178 -5.896 -13.490 1.00 0.00 57 GLU A O 20
ATOM 23691 N N . GLN A 1 58 ? -2.362 -4.938 -11.455 1.00 0.00 58 GLN A N 20
ATOM 23692 C CA . GLN A 1 58 ? -2.204 -3.576 -11.954 1.00 0.00 58 GLN A CA 20
ATOM 23693 C C . GLN A 1 58 ? -0.734 -3.254 -12.210 1.00 0.00 58 GLN A C 20
ATOM 23694 O O . GLN A 1 58 ? -0.392 -2.658 -13.236 1.00 0.00 58 GLN A O 20
ATOM 23708 N N . GLY A 1 59 ? 0.121 -3.575 -11.274 1.00 0.00 59 GLY A N 20
ATOM 23709 C CA . GLY A 1 59 ? 1.541 -3.361 -11.485 1.00 0.00 59 GLY A CA 20
ATOM 23710 C C . GLY A 1 59 ? 2.261 -2.962 -10.230 1.00 0.00 59 GLY A C 20
ATOM 23711 O O . GLY A 1 59 ? 3.036 -1.995 -10.224 1.00 0.00 59 GLY A O 20
ATOM 23715 N N . VAL A 1 60 ? 1.999 -3.678 -9.166 1.00 0.00 60 VAL A N 20
ATOM 23716 C CA . VAL A 1 60 ? 2.606 -3.410 -7.885 1.00 0.00 60 VAL A CA 20
ATOM 23717 C C . VAL A 1 60 ? 3.016 -4.722 -7.272 1.00 0.00 60 VAL A C 20
ATOM 23718 O O . VAL A 1 60 ? 2.194 -5.624 -7.141 1.00 0.00 60 VAL A O 20
ATOM 23731 N N . GLU A 1 61 ? 4.264 -4.846 -6.937 1.00 0.00 61 GLU A N 20
ATOM 23732 C CA . GLU A 1 61 ? 4.732 -6.008 -6.232 1.00 0.00 61 GLU A CA 20
ATOM 23733 C C . GLU A 1 61 ? 4.649 -5.738 -4.747 1.00 0.00 61 GLU A C 20
ATOM 23734 O O . GLU A 1 61 ? 5.032 -4.663 -4.285 1.00 0.00 61 GLU A O 20
ATOM 23746 N N . LEU A 1 62 ? 4.082 -6.643 -4.002 1.00 0.00 62 LEU A N 20
ATOM 23747 C CA . LEU A 1 62 ? 3.959 -6.421 -2.591 1.00 0.00 62 LEU A CA 20
ATOM 23748 C C . LEU A 1 62 ? 5.122 -7.048 -1.861 1.00 0.00 62 LEU A C 20
ATOM 23749 O O . LEU A 1 62 ? 5.223 -8.269 -1.785 1.00 0.00 62 LEU A O 20
ATOM 23765 N N . ILE A 1 63 ? 6.004 -6.231 -1.340 1.00 0.00 63 ILE A N 20
ATOM 23766 C CA . ILE A 1 63 ? 7.132 -6.756 -0.631 1.00 0.00 63 ILE A CA 20
ATOM 23767 C C . ILE A 1 63 ? 6.894 -6.968 0.793 1.00 0.00 63 ILE A C 20
ATOM 23768 O O . ILE A 1 63 ? 6.011 -6.392 1.412 1.00 0.00 63 ILE A O 20
ATOM 23784 N N . SER A 1 64 ? 7.741 -7.743 1.305 1.00 0.00 64 SER A N 20
ATOM 23785 C CA . SER A 1 64 ? 7.730 -8.151 2.634 1.00 0.00 64 SER A CA 20
ATOM 23786 C C . SER A 1 64 ? 8.538 -7.267 3.590 1.00 0.00 64 SER A C 20
ATOM 23787 O O . SER A 1 64 ? 8.704 -7.640 4.751 1.00 0.00 64 SER A O 20
ATOM 23795 N N . GLU A 1 65 ? 9.069 -6.126 3.109 1.00 0.00 65 GLU A N 20
ATOM 23796 C CA . GLU A 1 65 ? 9.853 -5.174 3.961 1.00 0.00 65 GLU A CA 20
ATOM 23797 C C . GLU A 1 65 ? 11.248 -5.717 4.334 1.00 0.00 65 GLU A C 20
ATOM 23798 O O . GLU A 1 65 ? 12.243 -5.007 4.240 1.00 0.00 65 GLU A O 20
ATOM 23810 N N . ASN A 1 66 ? 11.308 -6.989 4.675 1.00 0.00 66 ASN A N 20
ATOM 23811 C CA . ASN A 1 66 ? 12.551 -7.706 5.003 1.00 0.00 66 ASN A CA 20
ATOM 23812 C C . ASN A 1 66 ? 13.317 -8.052 3.697 1.00 0.00 66 ASN A C 20
ATOM 23813 O O . ASN A 1 66 ? 14.246 -8.860 3.668 1.00 0.00 66 ASN A O 20
ATOM 23824 N N . GLU A 1 67 ? 12.928 -7.401 2.637 1.00 0.00 67 GLU A N 20
ATOM 23825 C CA . GLU A 1 67 ? 13.512 -7.567 1.353 1.00 0.00 67 GLU A CA 20
ATOM 23826 C C . GLU A 1 67 ? 13.434 -6.210 0.677 1.00 0.00 67 GLU A C 20
ATOM 23827 O O . GLU A 1 67 ? 12.764 -5.287 1.202 1.00 0.00 67 GLU A O 20
ATOM 23839 N N . GLU A 1 68 ? 14.044 -6.123 -0.476 1.00 0.00 68 GLU A N 20
ATOM 23840 C CA . GLU A 1 68 ? 14.045 -4.969 -1.320 1.00 0.00 68 GLU A CA 20
ATOM 23841 C C . GLU A 1 68 ? 14.599 -3.708 -0.655 1.00 0.00 68 GLU A C 20
ATOM 23842 O O . GLU A 1 68 ? 15.143 -3.755 0.453 1.00 0.00 68 GLU A O 20
ATOM 23854 N N . THR A 1 69 ? 14.524 -2.614 -1.347 1.00 0.00 69 THR A N 20
ATOM 23855 C CA . THR A 1 69 ? 14.931 -1.366 -0.822 1.00 0.00 69 THR A CA 20
ATOM 23856 C C . THR A 1 69 ? 13.999 -0.267 -1.307 1.00 0.00 69 THR A C 20
ATOM 23857 O O . THR A 1 69 ? 14.212 0.389 -2.332 1.00 0.00 69 THR A O 20
ATOM 23868 N N . GLU A 1 70 ? 12.905 -0.117 -0.603 1.00 0.00 70 GLU A N 20
ATOM 23869 C CA . GLU A 1 70 ? 11.937 0.893 -0.953 1.00 0.00 70 GLU A CA 20
ATOM 23870 C C . GLU A 1 70 ? 12.182 2.165 -0.165 1.00 0.00 70 GLU A C 20
ATOM 23871 O O . GLU A 1 70 ? 11.438 3.144 -0.259 1.00 0.00 70 GLU A O 20
ATOM 23883 N N . ASP A 1 71 ? 13.263 2.142 0.577 1.00 0.00 71 ASP A N 20
ATOM 23884 C CA . ASP A 1 71 ? 13.671 3.241 1.443 1.00 0.00 71 ASP A CA 20
ATOM 23885 C C . ASP A 1 71 ? 14.369 4.322 0.672 1.00 0.00 71 ASP A C 20
ATOM 23886 O O . ASP A 1 71 ? 14.260 5.501 0.969 1.00 0.00 71 ASP A O 20
ATOM 23895 N N . LEU A 1 72 ? 14.988 3.905 -0.364 1.00 0.00 72 LEU A N 20
ATOM 23896 C CA . LEU A 1 72 ? 15.843 4.751 -1.177 1.00 0.00 72 LEU A CA 20
ATOM 23897 C C . LEU A 1 72 ? 15.079 5.769 -2.022 1.00 0.00 72 LEU A C 20
ATOM 23898 O O . LEU A 1 72 ? 15.673 6.734 -2.522 1.00 0.00 72 LEU A O 20
ATOM 23914 N N . GLU A 1 73 ? 13.779 5.569 -2.189 1.00 0.00 73 GLU A N 20
ATOM 23915 C CA . GLU A 1 73 ? 12.963 6.531 -2.920 1.00 0.00 73 GLU A CA 20
ATOM 23916 C C . GLU A 1 73 ? 12.422 7.590 -1.957 1.00 0.00 73 GLU A C 20
ATOM 23917 O O . GLU A 1 73 ? 11.827 8.593 -2.382 1.00 0.00 73 GLU A O 20
ATOM 23929 N N . HIS A 1 74 ? 12.662 7.348 -0.658 1.00 0.00 74 HIS A N 20
ATOM 23930 C CA . HIS A 1 74 ? 12.270 8.220 0.459 1.00 0.00 74 HIS A CA 20
ATOM 23931 C C . HIS A 1 74 ? 10.784 8.151 0.778 1.00 0.00 74 HIS A C 20
ATOM 23932 O O . HIS A 1 74 ? 9.926 8.084 -0.114 1.00 0.00 74 HIS A O 20
ATOM 23946 N N . HIS A 1 75 ? 10.493 8.139 2.055 1.00 0.00 75 HIS A N 20
ATOM 23947 C CA . HIS A 1 75 ? 9.139 8.073 2.546 1.00 0.00 75 HIS A CA 20
ATOM 23948 C C . HIS A 1 75 ? 8.531 9.476 2.491 1.00 0.00 75 HIS A C 20
ATOM 23949 O O . HIS A 1 75 ? 7.385 9.663 2.064 1.00 0.00 75 HIS A O 20
ATOM 23963 N N . HIS A 1 76 ? 9.312 10.445 2.893 1.00 0.00 76 HIS A N 20
ATOM 23964 C CA . HIS A 1 76 ? 8.924 11.833 2.844 1.00 0.00 76 HIS A CA 20
ATOM 23965 C C . HIS A 1 76 ? 9.904 12.572 1.986 1.00 0.00 76 HIS A C 20
ATOM 23966 O O . HIS A 1 76 ? 9.607 12.788 0.804 1.00 0.00 76 HIS A O 20
#

Organism: Bacillus subtilis (strain 168) (NCBI:txid224308)

Secondary structure (DSSP, 8-state):
-----TTS---HHHHHHHHHHHHHHHSEEEHHHHHHHGGGS---HHHHHHHHHHHHHHT-EEE-SS---SSTT---

Nearest PDB structures (foldseek):
  5mww-assembly1_A  TM=8.486E-01  e=1.234E-08  Bacillus subtilis
  5mww-assembly1_A  TM=9.085E-01  e=1.588E-09  Bacillus subtilis
  6fvc-assembly1_A  TM=4.538E-01  e=5.302E+00  Drosophila melanogaster
  5mww-assembly1_A  TM=8.719E-01  e=2.747E-10  Bacillus subtilis
  6psr-assembly1_L  TM=6.671E-01  e=5.425E-01  Escherichia coli